Protein 4WEC (pdb70)

Secondary structure (DSSP, 8-state):
---GGGTTTT-EEEEETTTSHHHHHHHHHHHHTT-EEEEEES-HHHHHHHHHHTT-EEEE--TT-HHHHHHHHHHHHHHHS---EEEE------TTS-SGGG--HHHHHHHHIIIIIHHHHHHHHHHHHHHHHT-EEEEEE--GGGT-B-SS--HHHHHHHHHHHHHHHHHHHHTTTTTEEEEEEEE--B--HHHHHHHHH-HHHHHHHHTT-TTSSPBPHHHHHHHHHHHHSGGGTT--S-EEEESTTGGGBSSPP-/--TTTT-EEEEETTTSHHHHHHHHHHHHTT-EEEEEES-HHHHHHHHHHTT-EEEE--TT-HHHHHHHHHHHHHHHS---EEEE------TTS-SGGG--HHHHHHHHIIIIIHHHHHHHHHHHHHHHHT-EEEEEE--GGGT-B-SS--HHHHHHHHHHHHHHHHHHHHTTTTTEEEEEEEE--B--HHHHHHHHH-HHHHHHHHTT-TTSSPBPHHHHHHHHHHHHSGGGTT--S-EEEESTTGGGBSSPP-/-TTTT-EEEEETTTSHHHHHHHHHHHHTT-EEEEEES-HHHHHHHHHHTT-EEEE--TT-HHHHHHHHHHHHHHHS---EEEE------TTS-SGGG--HHHHHHHHIIIIIHHHHHHHHHHHHHHHHT-EEEEEE--GGGT-B-SS--HHHHHHHHHHHHHHHHHHHHTTTTTEEEEEEEE--B--HHHHHHHHH-HHHHHHHHTT-TTSSPBPHHHHHHHHHHHHSGGGTT--S-EEEESTTGGGBSSPP-/---GGGTTTT-EEEEETTTSHHHHHHHHHHHHTT-EEEEEES-HHHHHHHHHHTT-EEEE--TT-HHHHHHHHHHHHHHHS---EEEE------TTS--GGG--HHHHHHHHIIIIIHHHHHHHHHHHHHHHHT-EEEEEE--GGGT-B-SS--HHHHHHHHHHHHHHHHHHHHTTTTTEEEEEEEE--B--HHHHHHHHH-HHHHHHHHTT-TTSSPBPHHHHHHHHHHHHSGGGTT--S-EEEESTTGGGBSSPP-

Structure (mmCIF, N/CA/C/O backbone):
data_4WEC
#
_entry.id   4WEC
#
_cell.length_a   68.900
_cell.length_b   96.640
_cell.length_c   81.540
_cell.angle_alpha   90.000
_cell.angle_beta   101.940
_cell.angle_gamma   90.000
#
_symmetry.space_group_name_H-M   'P 1 21 1'
#
loop_
_entity.id
_entity.type
_entity.pdbx_description
1 polymer 'Short chain dehydrogenase'
2 non-polymer NICOTINAMIDE-ADENINE-DINUCLEOTIDE
3 non-polymer 'ZINC ION'
4 non-polymer 'MAGNESIUM ION'
5 non-polymer 1,2-ETHANEDIOL
6 water water
#
loop_
_atom_site.group_PDB
_atom_site.id
_atom_site.type_symbol
_atom_site.label_atom_id
_atom_site.label_alt_id
_atom_site.label_comp_id
_atom_site.label_asym_id
_atom_site.label_entity_id
_atom_site.label_seq_id
_atom_site.pdbx_PDB_ins_code
_atom_site.Cartn_x
_atom_site.Cartn_y
_atom_site.Cartn_z
_atom_site.occupancy
_atom_site.B_iso_or_equiv
_atom_site.auth_seq_id
_atom_site.auth_comp_id
_atom_site.auth_asym_id
_atom_site.auth_atom_id
_atom_site.pdbx_PDB_model_num
ATOM 1 N N . SER A 1 21 ? 7.887 -50.721 27.765 1.00 40.36 0 SER A N 1
ATOM 2 C CA . SER A 1 21 ? 7.952 -50.568 29.210 1.00 41.17 0 SER A CA 1
ATOM 3 C C . SER A 1 21 ? 7.435 -49.193 29.610 1.00 40.26 0 SER A C 1
ATOM 4 O O . SER A 1 21 ? 7.296 -48.895 30.795 1.00 42.98 0 SER A O 1
ATOM 7 N N . MET A 1 22 ? 7.149 -48.364 28.608 1.00 35.18 1 MET A N 1
ATOM 8 C CA . MET A 1 22 ? 6.601 -47.030 28.836 1.00 36.77 1 MET A CA 1
ATOM 9 C C . MET A 1 22 ? 5.080 -47.038 28.753 1.00 39.37 1 MET A C 1
ATOM 10 O O . MET A 1 22 ? 4.490 -47.245 27.685 1.00 38.68 1 MET A O 1
ATOM 15 N N . ASP A 1 23 ? 4.461 -46.809 29.904 1.00 29.59 2 ASP A N 1
ATOM 16 C CA . ASP A 1 23 ? 3.017 -46.824 30.051 1.00 26.50 2 ASP A CA 1
ATOM 17 C C . ASP A 1 23 ? 2.566 -45.440 30.492 1.00 25.46 2 ASP A C 1
ATOM 18 O O . ASP A 1 23 ? 2.787 -45.045 31.629 1.00 33.94 2 ASP A O 1
ATOM 23 N N . LEU A 1 24 ? 1.930 -44.720 29.575 1.00 25.32 3 LEU A N 1
ATOM 24 C CA A LEU A 1 24 ? 1.490 -43.353 29.825 0.64 24.97 3 LEU A CA 1
ATOM 25 C CA B LEU A 1 24 ? 1.503 -43.350 29.838 0.36 24.04 3 LEU A CA 1
ATOM 26 C C . LEU A 1 24 ? 0.275 -43.283 30.737 1.00 17.37 3 LEU A C 1
ATOM 27 O O . LEU A 1 24 ? -0.032 -42.241 31.290 1.00 21.54 3 LEU A O 1
ATOM 36 N N . THR A 1 25 ? -0.423 -44.411 30.891 1.00 26.43 4 THR A N 1
ATOM 37 C CA . THR A 1 25 ? -1.600 -44.422 31.753 1.00 30.85 4 THR A CA 1
ATOM 38 C C . THR A 1 25 ? -1.204 -44.202 33.210 1.00 29.90 4 THR A C 1
ATOM 39 O O . THR A 1 25 ? -2.064 -44.059 34.075 1.00 25.31 4 THR A O 1
ATOM 43 N N . GLN A 1 26 ? 0.105 -44.185 33.461 1.00 25.03 5 GLN A N 1
ATOM 44 C CA . GLN A 1 26 ? 0.661 -43.987 34.790 1.00 32.53 5 GLN A CA 1
ATOM 45 C C . GLN A 1 26 ? 1.581 -42.770 34.853 1.00 20.59 5 GLN A C 1
ATOM 46 O O . GLN A 1 26 ? 2.194 -42.515 35.888 1.00 20.22 5 GLN A O 1
ATOM 52 N N . ARG A 1 27 ? 1.684 -42.022 33.753 1.00 17.78 6 ARG A N 1
ATOM 53 C CA . ARG A 1 27 ? 2.636 -40.915 33.681 1.00 17.22 6 ARG A CA 1
ATOM 54 C C . ARG A 1 27 ? 2.401 -39.835 34.738 1.00 16.51 6 ARG A C 1
ATOM 55 O O . ARG A 1 27 ? 3.349 -39.189 35.175 1.00 15.75 6 ARG A O 1
ATOM 63 N N . LEU A 1 28 ? 1.150 -39.651 35.151 1.00 14.30 7 LEU A N 1
ATOM 64 C CA . LEU A 1 28 ? 0.815 -38.630 36.150 1.00 14.63 7 LEU A CA 1
ATOM 65 C C . LEU A 1 28 ? 0.160 -39.250 37.373 1.00 13.01 7 LEU A C 1
ATOM 66 O O . LEU A 1 28 ? -0.640 -38.609 38.060 1.00 15.13 7 LEU A O 1
ATOM 71 N N . ALA A 1 29 ? 0.493 -40.508 37.647 1.00 17.30 8 ALA A N 1
ATOM 72 C CA . ALA A 1 29 ? -0.099 -41.216 38.776 1.00 16.09 8 ALA A CA 1
ATOM 73 C C . ALA A 1 29 ? 0.031 -40.421 40.080 1.00 17.80 8 ALA A C 1
ATOM 74 O O . ALA A 1 29 ? 1.139 -40.062 40.491 1.00 21.74 8 ALA A O 1
ATOM 76 N N . GLY A 1 30 ? -1.107 -40.139 40.705 1.00 16.61 9 GLY A N 1
ATOM 77 C CA . GLY A 1 30 ? -1.144 -39.484 42.005 1.00 15.86 9 GLY A CA 1
ATOM 78 C C . GLY A 1 30 ? -0.957 -37.980 41.965 1.00 17.80 9 GLY A C 1
ATOM 79 O O . GLY A 1 30 ? -1.135 -37.296 42.979 1.00 21.66 9 GLY A O 1
ATOM 80 N N . LYS A 1 31 ? -0.617 -37.453 40.796 1.00 13.67 10 LYS A N 1
ATOM 81 C CA . LYS A 1 31 ? -0.420 -36.010 40.673 1.00 12.72 10 LYS A CA 1
ATOM 82 C C . LYS A 1 31 ? -1.752 -35.276 40.809 1.00 14.34 10 LYS A C 1
ATOM 83 O O . LYS A 1 31 ? -2.739 -35.657 40.190 1.00 16.07 10 LYS A O 1
ATOM 89 N N . VAL A 1 32 ? -1.772 -34.203 41.604 1.00 12.98 11 VAL A N 1
ATOM 90 C CA . VAL A 1 32 ? -2.972 -33.384 41.776 1.00 15.43 11 VAL A CA 1
ATOM 91 C C . VAL A 1 32 ? -2.960 -32.205 40.787 1.00 13.49 11 VAL A C 1
ATOM 92 O O . VAL A 1 32 ? -2.039 -31.391 40.794 1.00 13.54 11 VAL A O 1
ATOM 96 N N . ALA A 1 33 ? -3.971 -32.133 39.926 1.00 9.53 12 ALA A N 1
ATOM 97 C CA . ALA A 1 33 ? -4.046 -31.087 38.899 1.00 11.96 12 ALA A CA 1
ATOM 98 C C . ALA A 1 33 ? -5.263 -30.197 39.089 1.00 12.70 12 ALA A C 1
ATOM 99 O O . ALA A 1 33 ? -6.397 -30.685 39.175 1.00 15.22 12 ALA A O 1
ATOM 101 N N . VAL A 1 34 ? -5.024 -28.891 39.136 1.00 13.20 13 VAL A N 1
ATOM 102 C CA . VAL A 1 34 ? -6.087 -27.903 39.172 1.00 13.15 13 VAL A CA 1
ATOM 103 C C . VAL A 1 34 ? -6.279 -27.347 37.769 1.00 13.60 13 VAL A C 1
ATOM 104 O O . VAL A 1 34 ? -5.328 -26.872 37.158 1.00 15.57 13 VAL A O 1
ATOM 108 N N . ILE A 1 35 ? -7.502 -27.429 37.261 1.00 13.45 14 ILE A N 1
ATOM 109 C CA . ILE A 1 35 ? -7.812 -26.938 35.931 1.00 13.44 14 ILE A CA 1
ATOM 110 C C . ILE A 1 35 ? -8.887 -25.868 36.003 1.00 13.39 14 ILE A C 1
ATOM 111 O O . ILE A 1 35 ? -10.015 -26.149 36.411 1.00 13.36 14 ILE A O 1
ATOM 116 N N . THR A 1 36 ? -8.562 -24.638 35.627 1.00 12.85 15 THR A N 1
ATOM 117 C CA . THR A 1 36 ? -9.604 -23.620 35.593 1.00 13.45 15 THR A CA 1
ATOM 118 C C . THR A 1 36 ? -10.285 -23.655 34.241 1.00 15.34 15 THR A C 1
ATOM 119 O O . THR A 1 36 ? -9.676 -24.026 33.236 1.00 14.55 15 THR A O 1
ATOM 123 N N . GLY A 1 37 ? -11.553 -23.279 34.213 1.00 16.48 16 GLY A N 1
ATOM 124 C CA . GLY A 1 37 ? -12.365 -23.459 33.027 1.00 14.96 16 GLY A CA 1
ATOM 125 C C . GLY A 1 37 ? -12.461 -24.945 32.705 1.00 15.17 16 GLY A C 1
ATOM 126 O O . GLY A 1 37 ? -12.508 -25.346 31.541 1.00 13.94 16 GLY A O 1
ATOM 127 N N . GLY A 1 38 ? -12.497 -25.770 33.743 1.00 13.98 17 GLY A N 1
ATOM 128 C CA . GLY A 1 38 ? -12.376 -27.204 33.550 1.00 13.64 17 GLY A CA 1
ATOM 129 C C . GLY A 1 38 ? -13.654 -27.885 33.099 1.00 15.65 17 GLY A C 1
ATOM 130 O O . GLY A 1 38 ? -13.672 -29.088 32.824 1.00 15.71 17 GLY A O 1
ATOM 131 N N . ALA A 1 39 ? -14.743 -27.130 33.022 1.00 15.97 18 ALA A N 1
ATOM 132 C CA . ALA A 1 39 ? -16.025 -27.755 32.737 1.00 15.55 18 ALA A CA 1
ATOM 133 C C . ALA A 1 39 ? -16.327 -27.893 31.254 1.00 15.10 18 ALA A C 1
ATOM 134 O O . ALA A 1 39 ? -17.290 -28.571 30.886 1.00 20.75 18 ALA A O 1
ATOM 136 N N . SER A 1 40 ? -15.507 -27.281 30.401 1.00 14.57 19 SER A N 1
ATOM 137 C CA A SER A 1 40 ? -15.795 -27.153 28.973 0.54 18.76 19 SER A CA 1
ATOM 138 C CA B SER A 1 40 ? -15.791 -27.314 28.974 0.46 16.84 19 SER A CA 1
ATOM 139 C C . SER A 1 40 ? -14.530 -27.211 28.123 1.00 16.46 19 SER A C 1
ATOM 140 O O . SER A 1 40 ? -13.430 -27.036 28.638 1.00 17.29 19 SER A O 1
ATOM 145 N N . GLY A 1 41 ? -14.713 -27.388 26.818 1.00 16.50 20 GLY A N 1
ATOM 146 C CA . GLY A 1 41 ? -13.660 -27.199 25.829 1.00 18.57 20 GLY A CA 1
ATOM 147 C C . GLY A 1 41 ? -12.352 -27.887 26.138 1.00 15.55 20 GLY A C 1
ATOM 148 O O . GLY A 1 41 ? -12.335 -29.045 26.570 1.00 15.59 20 GLY A O 1
ATOM 149 N N . ILE A 1 42 ? -11.250 -27.176 25.926 1.00 16.60 21 ILE A N 1
ATOM 150 C CA A ILE A 1 42 ? -9.903 -27.678 26.182 0.52 17.12 21 ILE A CA 1
ATOM 151 C CA B ILE A 1 42 ? -9.962 -27.813 26.152 0.48 17.36 21 ILE A CA 1
ATOM 152 C C . ILE A 1 42 ? -9.732 -28.086 27.642 1.00 16.20 21 ILE A C 1
ATOM 153 O O . ILE A 1 42 ? -9.026 -29.033 27.974 1.00 14.10 21 ILE A O 1
ATOM 162 N N . GLY A 1 43 ? -10.374 -27.328 28.532 1.00 13.05 22 GLY A N 1
ATOM 163 C CA . GLY A 1 43 ? -10.265 -27.581 29.957 1.00 14.26 22 GLY A CA 1
ATOM 164 C C . GLY A 1 43 ? -10.798 -28.966 30.312 1.00 12.33 22 GLY A C 1
ATOM 165 O O . GLY A 1 43 ? -10.146 -29.741 31.022 1.00 14.18 22 GLY A O 1
ATOM 166 N N . LEU A 1 44 ? -11.984 -29.277 29.796 1.00 11.57 23 LEU A N 1
ATOM 167 C CA . LEU A 1 44 ? -12.606 -30.581 29.997 1.00 13.24 23 LEU A CA 1
ATOM 168 C C . LEU A 1 44 ? -11.821 -31.708 29.326 1.00 14.14 23 LEU A C 1
ATOM 169 O O . LEU A 1 44 ? -11.627 -32.775 29.925 1.00 14.85 23 LEU A O 1
ATOM 174 N N . ALA A 1 45 ? -11.383 -31.485 28.088 1.00 16.26 24 ALA A N 1
ATOM 175 C CA . ALA A 1 45 ? -10.646 -32.524 27.383 1.00 14.82 24 ALA A CA 1
ATOM 176 C C . ALA A 1 45 ? -9.353 -32.811 28.132 1.00 12.84 24 ALA A C 1
ATOM 177 O O . ALA A 1 45 ? -8.940 -33.968 28.254 1.00 14.50 24 ALA A O 1
ATOM 179 N N . THR A 1 46 ? -8.730 -31.759 28.648 1.00 12.69 25 THR A N 1
ATOM 180 C CA . THR A 1 46 ? -7.485 -31.917 29.396 1.00 13.63 25 THR A CA 1
ATOM 181 C C . THR A 1 46 ? -7.736 -32.685 30.695 1.00 14.43 25 THR A C 1
ATOM 182 O O . THR A 1 46 ? -6.936 -33.529 31.073 1.00 13.15 25 THR A O 1
ATOM 186 N N . GLY A 1 47 ? -8.844 -32.403 31.376 1.00 12.68 26 GLY A N 1
ATOM 187 C CA . GLY A 1 47 ? -9.190 -33.171 32.564 1.00 12.13 26 GLY A CA 1
ATOM 188 C C . GLY A 1 47 ? -9.286 -34.661 32.282 1.00 14.69 26 GLY A C 1
ATOM 189 O O . GLY A 1 47 ? -8.778 -35.487 33.045 1.00 14.75 26 GLY A O 1
ATOM 190 N N . ARG A 1 48 ? -9.944 -35.015 31.185 1.00 13.85 27 ARG A N 1
ATOM 191 C CA . ARG A 1 48 ? -10.033 -36.419 30.804 1.00 13.37 27 ARG A CA 1
ATOM 192 C C . ARG A 1 48 ? -8.659 -37.037 30.569 1.00 15.09 27 ARG A C 1
ATOM 193 O O . ARG A 1 48 ? -8.388 -38.167 31.012 1.00 14.52 27 ARG A O 1
ATOM 201 N N . ARG A 1 49 ? -7.795 -36.308 29.873 1.00 14.15 28 ARG A N 1
ATOM 202 C CA . ARG A 1 49 ? -6.478 -36.839 29.545 1.00 14.53 28 ARG A CA 1
ATOM 203 C C . ARG A 1 49 ? -5.595 -36.995 30.783 1.00 14.79 28 ARG A C 1
ATOM 204 O O . ARG A 1 49 ? -4.944 -38.028 30.947 1.00 14.23 28 ARG A O 1
ATOM 212 N N . LEU A 1 50 ? -5.569 -35.990 31.652 1.00 13.50 29 LEU A N 1
ATOM 213 C CA . LEU A 1 50 ? -4.763 -36.091 32.869 1.00 11.79 29 LEU A CA 1
ATOM 214 C C . LEU A 1 50 ? -5.268 -37.232 33.744 1.00 12.91 29 LEU A C 1
ATOM 215 O O . LEU A 1 50 ? -4.476 -38.008 34.280 1.00 14.19 29 LEU A O 1
ATOM 220 N N . ARG A 1 51 ? -6.584 -37.338 33.879 1.00 13.70 30 ARG A N 1
ATOM 221 C CA . ARG A 1 51 ? -7.164 -38.437 34.648 1.00 15.23 30 ARG A CA 1
ATOM 222 C C . ARG A 1 51 ? -6.770 -39.791 34.045 1.00 15.53 30 ARG A C 1
ATOM 223 O O . ARG A 1 51 ? -6.468 -40.740 34.783 1.00 16.44 30 ARG A O 1
ATOM 231 N N . ALA A 1 52 ? -6.740 -39.872 32.712 1.00 15.03 31 ALA A N 1
ATOM 232 C CA . ALA A 1 52 ? -6.389 -41.126 32.034 1.00 14.65 31 ALA A CA 1
ATOM 233 C C . ALA A 1 52 ? -4.949 -41.533 32.328 1.00 15.79 31 ALA A C 1
ATOM 234 O O . ALA A 1 52 ? -4.589 -42.715 32.221 1.00 16.29 31 ALA A O 1
ATOM 236 N N . GLU A 1 53 ? -4.131 -40.556 32.696 1.00 17.30 32 GLU A N 1
ATOM 237 C CA . GLU A 1 53 ? -2.726 -40.787 33.023 1.00 13.04 32 GLU A CA 1
ATOM 238 C C . GLU A 1 53 ? -2.533 -40.896 34.533 1.00 15.97 32 GLU A C 1
ATOM 239 O O . GLU A 1 53 ? -1.406 -40.956 35.020 1.00 18.37 32 GLU A O 1
ATOM 245 N N . GLY A 1 54 ? -3.643 -40.923 35.276 1.00 15.08 33 GLY A N 1
ATOM 246 C CA . GLY A 1 54 ? -3.588 -41.208 36.703 1.00 16.27 33 GLY A CA 1
ATOM 247 C C . GLY A 1 54 ? -3.728 -40.034 37.663 1.00 15.91 33 GLY A C 1
ATOM 248 O O . GLY A 1 54 ? -3.613 -40.201 38.885 1.00 15.04 33 GLY A O 1
ATOM 249 N N . ALA A 1 55 ? -3.988 -38.849 37.131 1.00 15.18 34 ALA A N 1
ATOM 250 C CA . ALA A 1 55 ? -4.062 -37.670 37.979 1.00 13.30 34 ALA A CA 1
ATOM 251 C C . ALA A 1 55 ? -5.373 -37.591 38.747 1.00 14.45 34 ALA A C 1
ATOM 252 O O . ALA A 1 55 ? -6.369 -38.189 38.358 1.00 15.77 34 ALA A O 1
ATOM 254 N N . THR A 1 56 ? -5.337 -36.832 39.836 1.00 12.01 35 THR A N 1
ATOM 255 C CA . THR A 1 56 ? -6.515 -36.366 40.553 1.00 11.72 35 THR A CA 1
ATOM 256 C C . THR A 1 56 ? -6.823 -34.969 40.032 1.00 15.25 35 THR A C 1
ATOM 257 O O . THR A 1 56 ? -5.948 -34.106 40.063 1.00 15.72 35 THR A O 1
ATOM 261 N N . VAL A 1 57 ? -8.030 -34.754 39.518 1.00 11.32 36 VAL A N 1
ATOM 262 C CA . VAL A 1 57 ? -8.361 -33.481 38.880 1.00 12.88 36 VAL A CA 1
ATOM 263 C C . VAL A 1 57 ? -9.328 -32.666 39.717 1.00 11.68 36 VAL A C 1
ATOM 264 O O . VAL A 1 57 ? -10.409 -33.135 40.092 1.00 13.38 36 VAL A O 1
ATOM 268 N N . VAL A 1 58 ? -8.910 -31.445 40.031 1.00 11.96 37 VAL A N 1
ATOM 269 C CA . VAL A 1 58 ? -9.787 -30.448 40.629 1.00 12.02 37 VAL A CA 1
ATOM 270 C C . VAL A 1 58 ? -10.289 -29.533 39.518 1.00 12.13 37 VAL A C 1
ATOM 271 O O . VAL A 1 58 ? -9.503 -28.841 38.840 1.00 13.05 37 VAL A O 1
ATOM 275 N N . VAL A 1 59 ? -11.600 -29.554 39.318 1.00 17.35 38 VAL A N 1
ATOM 276 C CA . VAL A 1 59 ? -12.248 -28.756 38.290 1.00 14.47 38 VAL A CA 1
ATOM 277 C C . VAL A 1 59 ? -12.693 -27.437 38.885 1.00 14.43 38 VAL A C 1
ATOM 278 O O . VAL A 1 59 ? -13.612 -27.400 39.707 1.00 15.11 38 VAL A O 1
ATOM 282 N N . GLY A 1 60 ? -12.041 -26.363 38.474 1.00 13.28 39 GLY A N 1
ATOM 283 C CA . GLY A 1 60 ? -12.449 -25.038 38.897 1.00 14.04 39 GLY A CA 1
ATOM 284 C C . GLY A 1 60 ? -13.211 -24.394 37.761 1.00 13.44 39 GLY A C 1
ATOM 285 O O . GLY A 1 60 ? -12.689 -24.252 36.659 1.00 15.05 39 GLY A O 1
ATOM 286 N N . ASP A 1 61 ? -14.464 -24.034 38.010 1.00 13.38 40 ASP A N 1
ATOM 287 C CA . ASP A 1 61 ? -15.287 -23.423 36.974 1.00 13.63 40 ASP A CA 1
ATOM 288 C C . ASP A 1 61 ? -16.339 -22.529 37.621 1.00 15.47 40 ASP A C 1
ATOM 289 O O . ASP A 1 61 ? -16.720 -22.720 38.785 1.00 14.03 40 ASP A O 1
ATOM 294 N N . ILE A 1 62 ? -16.788 -21.534 36.868 1.00 15.54 41 ILE A N 1
ATOM 295 C CA . ILE A 1 62 ? -17.823 -20.620 37.333 1.00 15.28 41 ILE A CA 1
ATOM 296 C C . ILE A 1 62 ? -19.222 -21.245 37.282 1.00 19.53 41 ILE A C 1
ATOM 297 O O . ILE A 1 62 ? -20.125 -20.833 38.017 1.00 21.13 41 ILE A O 1
ATOM 302 N N . ASP A 1 63 ? -19.395 -22.245 36.421 1.00 22.14 42 ASP A N 1
ATOM 303 C CA . ASP A 1 63 ? -20.696 -22.881 36.227 1.00 19.49 42 ASP A CA 1
ATOM 304 C C . ASP A 1 63 ? -20.811 -24.150 37.071 1.00 19.09 42 ASP A C 1
ATOM 305 O O . ASP A 1 63 ? -20.159 -25.138 36.773 1.00 19.07 42 ASP A O 1
ATOM 310 N N . PRO A 1 64 ? -21.648 -24.124 38.124 1.00 17.88 43 PRO A N 1
ATOM 311 C CA . PRO A 1 64 ? -21.725 -25.286 39.026 1.00 17.39 43 PRO A CA 1
ATOM 312 C C . PRO A 1 64 ? -22.348 -26.530 38.395 1.00 17.83 43 PRO A C 1
ATOM 313 O O . PRO A 1 64 ? -21.951 -27.642 38.743 1.00 20.68 43 PRO A O 1
ATOM 317 N N . THR A 1 65 ? -23.279 -26.344 37.467 1.00 19.46 44 THR A N 1
ATOM 318 C CA . THR A 1 65 ? -23.907 -27.472 36.784 1.00 20.76 44 THR A CA 1
ATOM 319 C C . THR A 1 65 ? -22.910 -28.267 35.942 1.00 22.15 44 THR A C 1
ATOM 320 O O . THR A 1 65 ? -22.741 -29.473 36.153 1.00 22.32 44 THR A O 1
ATOM 324 N N . THR A 1 66 ? -22.271 -27.599 34.982 1.00 19.32 45 THR A N 1
ATOM 325 C CA . THR A 1 66 ? -21.298 -28.264 34.120 1.00 18.43 45 THR A CA 1
ATOM 326 C C . THR A 1 66 ? -20.037 -28.589 34.893 1.00 20.30 45 THR A C 1
ATOM 327 O O . THR A 1 66 ? -19.361 -29.577 34.593 1.00 15.50 45 THR A O 1
ATOM 331 N N . GLY A 1 67 ? -19.725 -27.765 35.890 1.00 15.56 46 GLY A N 1
ATOM 332 C CA . GLY A 1 67 ? -18.577 -28.017 36.749 1.00 14.99 46 GLY A CA 1
ATOM 333 C C . GLY A 1 67 ? -18.684 -29.331 37.505 1.00 15.41 46 GLY A C 1
ATOM 334 O O . GLY A 1 67 ? -17.747 -30.142 37.516 1.00 17.65 46 GLY A O 1
ATOM 335 N N . LYS A 1 68 ? -19.826 -29.536 38.151 1.00 16.42 47 LYS A N 1
ATOM 336 C CA . LYS A 1 68 ? -20.063 -30.776 38.889 1.00 16.35 47 LYS A CA 1
ATOM 337 C C . LYS A 1 68 ? -20.114 -31.974 37.945 1.00 18.99 47 LYS A C 1
ATOM 338 O O . LYS A 1 68 ? -19.578 -33.038 38.262 1.00 18.79 47 LYS A O 1
ATOM 344 N N . ALA A 1 69 ? -20.755 -31.800 36.790 1.00 18.61 48 ALA A N 1
ATOM 345 C CA . ALA A 1 69 ? -20.824 -32.862 35.789 1.00 19.98 48 ALA A CA 1
ATOM 346 C C . ALA A 1 69 ? -19.430 -33.302 35.345 1.00 17.46 48 ALA A C 1
ATOM 347 O O . ALA A 1 69 ? -19.166 -34.502 35.212 1.00 18.57 48 ALA A O 1
ATOM 349 N N . ALA A 1 70 ? -18.540 -32.338 35.121 1.00 15.46 49 ALA A N 1
ATOM 350 C CA . ALA A 1 70 ? -17.167 -32.655 34.739 1.00 14.69 49 ALA A CA 1
ATOM 351 C C . ALA A 1 70 ? -16.443 -33.408 35.854 1.00 14.92 49 ALA A C 1
ATOM 352 O O . ALA A 1 70 ? -15.819 -34.438 35.615 1.00 16.05 49 ALA A O 1
ATOM 354 N N . ALA A 1 71 ? -16.520 -32.886 37.075 1.00 16.84 50 ALA A N 1
ATOM 355 C CA . ALA A 1 71 ? -15.829 -33.523 38.191 1.00 15.99 50 ALA A CA 1
ATOM 356 C C . ALA A 1 71 ? -16.357 -34.942 38.415 1.00 15.09 50 ALA A C 1
ATOM 357 O O . ALA A 1 71 ? -15.590 -35.853 38.748 1.00 17.14 50 ALA A O 1
ATOM 359 N N . ASP A 1 72 ? -17.662 -35.140 38.230 1.00 15.54 51 ASP A N 1
ATOM 360 C CA . ASP A 1 72 ? -18.223 -36.486 38.360 1.00 15.95 51 ASP A CA 1
ATOM 361 C C . ASP A 1 72 ? -17.625 -37.424 37.312 1.00 17.74 51 ASP A C 1
ATOM 362 O O . ASP A 1 72 ? -17.216 -38.539 37.635 1.00 18.39 51 ASP A O 1
ATOM 367 N N . GLU A 1 73 ? -17.556 -36.969 36.063 1.00 18.21 52 GLU A N 1
ATOM 368 C CA . GLU A 1 73 ? -17.023 -37.812 35.001 1.00 15.57 52 GLU A CA 1
ATOM 369 C C . GLU A 1 73 ? -15.556 -38.156 35.259 1.00 16.48 52 GLU A C 1
ATOM 370 O O . GLU A 1 73 ? -15.114 -39.280 34.996 1.00 19.10 52 GLU A O 1
ATOM 376 N N . LEU A 1 74 ? -14.813 -37.181 35.782 1.00 15.68 53 LEU A N 1
ATOM 377 C CA . LEU A 1 74 ? -13.376 -37.304 36.004 1.00 13.57 53 LEU A CA 1
ATOM 378 C C . LEU A 1 74 ? -13.027 -37.949 37.333 1.00 13.07 53 LEU A C 1
ATOM 379 O O . LEU A 1 74 ? -11.843 -38.089 37.657 1.00 15.72 53 LEU A O 1
ATOM 384 N N . GLU A 1 75 ? -14.057 -38.316 38.103 1.00 14.00 54 GLU A N 1
ATOM 385 C CA . GLU A 1 75 ? -13.885 -38.831 39.455 1.00 17.11 54 GLU A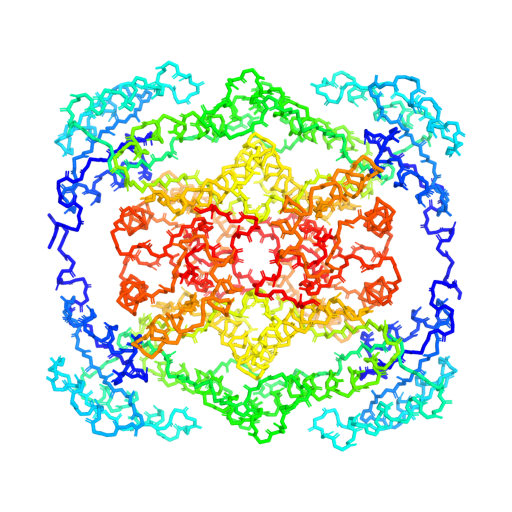 CA 1
ATOM 386 C C . GLU A 1 75 ? -13.000 -37.879 40.255 1.00 13.83 54 GLU A C 1
ATOM 387 O O . GLU A 1 75 ? -12.108 -38.288 40.997 1.00 15.97 54 GLU A O 1
ATOM 393 N N . GLY A 1 76 ? -13.268 -36.584 40.089 1.00 14.03 55 GLY A N 1
ATOM 394 C CA . GLY A 1 76 ? -12.493 -35.547 40.739 1.00 17.22 55 GLY A CA 1
ATOM 395 C C . GLY A 1 76 ? -13.347 -34.678 41.639 1.00 13.43 55 GLY A C 1
ATOM 396 O O . GLY A 1 76 ? -14.365 -35.125 42.170 1.00 15.56 55 GLY A O 1
ATOM 397 N N . LEU A 1 77 ? -12.917 -33.430 41.803 1.00 13.31 56 LEU A N 1
ATOM 398 C CA . LEU A 1 77 ? -13.570 -32.502 42.723 1.00 12.70 56 LEU A CA 1
ATOM 399 C C . LEU A 1 77 ? -13.889 -31.202 42.015 1.00 14.67 56 LEU A C 1
ATOM 400 O O . LEU A 1 77 ? -13.002 -30.585 41.415 1.00 14.41 56 LEU A O 1
ATOM 405 N N . PHE A 1 78 ? -15.149 -30.780 42.095 1.00 13.15 57 PHE A N 1
ATOM 406 C CA . PHE A 1 78 ? -15.539 -29.469 41.597 1.00 14.67 57 PHE A CA 1
ATOM 407 C C . PHE A 1 78 ? -15.409 -28.426 42.699 1.00 14.31 57 PHE A C 1
ATOM 408 O O . PHE A 1 78 ? -15.832 -28.647 43.828 1.00 14.86 57 PHE A O 1
ATOM 416 N N . VAL A 1 79 ? -14.808 -27.295 42.350 1.00 14.12 58 VAL A N 1
ATOM 417 C CA . VAL A 1 79 ? -14.696 -26.156 43.240 1.00 16.15 58 VAL A CA 1
ATOM 418 C C . VAL A 1 79 ? -15.146 -24.908 42.474 1.00 16.00 58 VAL A C 1
ATOM 419 O O . VAL A 1 79 ? -14.546 -24.558 41.464 1.00 15.77 58 VAL A O 1
ATOM 423 N N . PRO A 1 80 ? -16.222 -24.252 42.933 1.00 14.11 59 PRO A N 1
ATOM 424 C CA . PRO A 1 80 ? -16.676 -23.055 42.216 1.00 13.81 59 PRO A CA 1
ATOM 425 C C . PRO A 1 80 ? -15.637 -21.952 42.279 1.00 15.63 59 PRO A C 1
ATOM 426 O O . PRO A 1 80 ? -15.008 -21.786 43.325 1.00 18.40 59 PRO A O 1
ATOM 430 N N . VAL A 1 81 ? -15.446 -21.231 41.177 1.00 14.04 60 VAL A N 1
ATOM 431 C CA . VAL A 1 81 ? -14.482 -20.134 41.146 1.00 15.15 60 VAL A CA 1
ATOM 432 C C . VAL A 1 81 ? -14.798 -19.152 40.026 1.00 16.82 60 VAL A C 1
ATOM 433 O O . VAL A 1 81 ? -15.088 -19.543 38.900 1.00 16.65 60 VAL A O 1
ATOM 437 N N . ASP A 1 82 ? -14.784 -17.871 40.373 1.00 17.87 61 ASP A N 1
ATOM 438 C CA . ASP A 1 82 ? -14.721 -16.785 39.404 1.00 19.45 61 ASP A CA 1
ATOM 439 C C . ASP A 1 82 ? -13.253 -16.393 39.360 1.00 18.74 61 ASP A C 1
ATOM 440 O O . ASP A 1 82 ? -12.740 -15.817 40.323 1.00 16.05 61 ASP A O 1
ATOM 445 N N . VAL A 1 83 ? -12.575 -16.720 38.258 1.00 18.84 62 VAL A N 1
ATOM 446 C CA . VAL A 1 83 ? -11.123 -16.555 38.184 1.00 15.86 62 VAL A CA 1
ATOM 447 C C . VAL A 1 83 ? -10.689 -15.092 38.117 1.00 17.76 62 VAL A C 1
ATOM 448 O O . VAL A 1 83 ? -9.500 -14.811 38.170 1.00 18.45 62 VAL A O 1
ATOM 452 N N . SER A 1 84 ? -11.641 -14.172 37.995 1.00 15.76 63 SER A N 1
ATOM 453 C CA . SER A 1 84 ? -11.317 -12.742 38.017 1.00 17.48 63 SER A CA 1
ATOM 454 C C . SER A 1 84 ? -11.285 -12.175 39.441 1.00 20.08 63 SER A C 1
ATOM 455 O O . SER A 1 84 ? -11.042 -10.978 39.642 1.00 19.82 63 SER A O 1
ATOM 458 N N . GLU A 1 85 ? -11.526 -13.035 40.426 1.00 19.26 64 GLU A N 1
ATOM 459 C CA . GLU A 1 85 ? -11.610 -12.611 41.823 1.00 20.01 64 GLU A CA 1
ATOM 460 C C . GLU A 1 85 ? -10.509 -13.238 42.670 1.00 16.82 64 GLU A C 1
ATOM 461 O O . GLU A 1 85 ? -10.380 -14.457 42.722 1.00 16.54 64 GLU A O 1
ATOM 467 N N . GLN A 1 86 ? -9.722 -12.398 43.331 1.00 20.34 65 GLN A N 1
ATOM 468 C CA . GLN A 1 86 ? -8.610 -12.868 44.147 1.00 19.44 65 GLN A CA 1
ATOM 469 C C . GLN A 1 86 ? -9.031 -13.873 45.225 1.00 19.73 65 GLN A C 1
ATOM 470 O O . GLN A 1 86 ? -8.396 -14.909 45.388 1.00 19.08 65 GLN A O 1
ATOM 476 N N . GLU A 1 87 ? -10.093 -13.562 45.961 1.00 19.69 66 GLU A N 1
ATOM 477 C CA . GLU A 1 87 ? -10.539 -14.456 47.028 1.00 20.06 66 GLU A CA 1
ATOM 478 C C . GLU A 1 87 ? -10.914 -15.843 46.493 1.00 18.95 66 GLU A C 1
ATOM 479 O O . GLU A 1 87 ? -10.573 -16.871 47.090 1.00 17.45 66 GLU A O 1
ATOM 485 N N . ALA A 1 88 ? -11.608 -15.866 45.359 1.00 16.51 67 ALA A N 1
ATOM 486 C CA . ALA A 1 88 ? -12.086 -17.116 44.787 1.00 16.02 67 ALA A CA 1
ATOM 487 C C . ALA A 1 88 ? -10.940 -17.944 44.229 1.00 15.33 67 ALA A C 1
ATOM 488 O O . ALA A 1 88 ? -10.939 -19.170 44.345 1.00 15.16 67 ALA A O 1
ATOM 490 N N . VAL A 1 89 ? -9.964 -17.281 43.622 1.00 14.62 68 VAL A N 1
ATOM 491 C CA . VAL A 1 89 ? -8.826 -17.998 43.061 1.00 15.64 68 VAL A CA 1
ATOM 492 C C . VAL A 1 89 ? -7.962 -18.566 44.182 1.00 13.97 68 VAL A C 1
ATOM 493 O O . VAL A 1 89 ? -7.554 -19.730 44.133 1.00 12.91 68 VAL A O 1
ATOM 497 N N . ASP A 1 90 ? -7.737 -17.771 45.227 1.00 14.62 69 ASP A N 1
ATOM 498 C CA . ASP A 1 90 ? -6.999 -18.275 46.378 1.00 15.03 69 ASP A CA 1
ATOM 499 C C . ASP A 1 90 ? -7.735 -19.471 46.986 1.00 17.85 69 ASP A C 1
ATOM 500 O O . ASP A 1 90 ? -7.108 -20.463 47.349 1.00 15.69 69 ASP A O 1
ATOM 505 N N . ASN A 1 91 ? -9.060 -19.396 47.059 1.00 15.17 70 ASN A N 1
ATOM 506 C CA . ASN A 1 91 ? -9.834 -20.508 47.623 1.00 16.17 70 ASN A CA 1
ATOM 507 C C . ASN A 1 91 ? -9.713 -21.762 46.777 1.00 16.09 70 ASN A C 1
ATOM 508 O O . ASN A 1 91 ? -9.701 -22.867 47.316 1.00 17.39 70 ASN A O 1
ATOM 513 N N . LEU A 1 92 ? -9.657 -21.597 45.459 1.00 12.99 71 LEU A N 1
ATOM 514 C CA . LEU A 1 92 ? -9.574 -22.761 44.577 1.00 14.43 71 LEU A CA 1
ATOM 515 C C . LEU A 1 92 ? -8.312 -23.573 44.870 1.00 15.94 71 LEU A C 1
ATOM 516 O O . LEU A 1 92 ? -8.368 -24.786 45.115 1.00 13.83 71 LEU A O 1
ATOM 521 N N . PHE A 1 93 ? -7.178 -22.891 44.885 1.00 14.46 72 PHE A N 1
ATOM 522 C CA . PHE A 1 93 ? -5.902 -23.558 45.096 1.00 15.82 72 PHE A CA 1
ATOM 523 C C . PHE A 1 93 ? -5.710 -23.994 46.548 1.00 16.22 72 PHE A C 1
ATOM 524 O O . PHE A 1 93 ? -5.208 -25.091 46.796 1.00 15.68 72 PHE A O 1
ATOM 532 N N . ASP A 1 94 ? -6.142 -23.176 47.511 1.00 16.00 73 ASP A N 1
ATOM 533 C CA . ASP A 1 94 ? -6.068 -23.602 48.906 1.00 14.46 73 ASP A CA 1
ATOM 534 C C . ASP A 1 94 ? -6.929 -24.850 49.151 1.00 18.17 73 ASP A C 1
ATOM 535 O O . ASP A 1 94 ? -6.540 -25.739 49.910 1.00 15.88 73 ASP A O 1
ATOM 540 N N . THR A 1 95 ? -8.091 -24.916 48.504 1.00 13.95 74 THR A N 1
ATOM 541 C CA . THR A 1 95 ? -8.985 -26.062 48.674 1.00 17.06 74 THR A CA 1
ATOM 542 C C . THR A 1 95 ? -8.369 -27.305 48.039 1.00 15.17 74 THR A C 1
ATOM 543 O O . THR A 1 95 ? -8.431 -28.400 48.608 1.00 16.23 74 THR A O 1
ATOM 547 N N . ALA A 1 96 ? -7.747 -27.146 46.877 1.00 15.47 75 ALA A N 1
ATOM 548 C CA . ALA A 1 96 ? -7.090 -28.287 46.248 1.00 12.93 75 ALA A CA 1
ATOM 549 C C . ALA A 1 96 ? -5.976 -28.824 47.144 1.00 13.93 75 ALA A C 1
ATOM 550 O O . ALA A 1 96 ? -5.852 -30.040 47.339 1.00 16.52 75 ALA A O 1
ATOM 552 N N . ALA A 1 97 ? -5.173 -27.917 47.697 1.00 13.92 76 ALA A N 1
ATOM 553 C CA . ALA A 1 97 ? -4.047 -28.337 48.519 1.00 16.07 76 ALA A CA 1
ATOM 554 C C . ALA A 1 97 ? -4.494 -28.941 49.854 1.00 15.48 76 ALA A C 1
ATOM 555 O O . ALA A 1 97 ? -3.894 -29.901 50.345 1.00 17.12 76 ALA A O 1
ATOM 557 N N . SER A 1 98 ? -5.535 -28.384 50.466 1.00 15.94 77 SER A N 1
ATOM 558 C CA A SER A 1 98 ? -6.001 -28.921 51.740 0.48 17.40 77 SER A CA 1
ATOM 559 C CA B SER A 1 98 ? -6.026 -28.913 51.736 0.52 18.27 77 SER A CA 1
ATOM 560 C C . SER A 1 98 ? -6.686 -30.270 51.545 1.00 15.38 77 SER A C 1
ATOM 561 O O . SER A 1 98 ? -6.519 -31.176 52.357 1.00 18.79 77 SER A O 1
ATOM 566 N N . THR A 1 99 ? -7.457 -30.391 50.472 1.00 16.13 78 THR A N 1
ATOM 567 C CA . THR A 1 99 ? -8.223 -31.607 50.231 1.00 14.25 78 THR A CA 1
ATOM 568 C C . THR A 1 99 ? -7.317 -32.743 49.755 1.00 14.07 78 THR A C 1
ATOM 569 O O . THR A 1 99 ? -7.460 -33.862 50.220 1.00 15.86 78 THR A O 1
ATOM 573 N N . PHE A 1 100 ? -6.382 -32.467 48.851 1.00 15.34 79 PHE A N 1
ATOM 574 C CA . PHE A 1 100 ? -5.591 -33.555 48.279 1.00 14.88 79 PHE A CA 1
ATOM 575 C C . PHE A 1 100 ? -4.104 -33.514 48.637 1.00 16.99 79 PHE A C 1
ATOM 576 O O . PHE A 1 100 ? -3.336 -34.350 48.170 1.00 17.22 79 PHE A O 1
ATOM 584 N N . GLY A 1 101 ? -3.710 -32.556 49.469 1.00 15.18 80 GLY A N 1
ATOM 585 C CA . GLY A 1 101 ? -2.366 -32.526 50.023 1.00 15.53 80 GLY A CA 1
ATOM 586 C C . GLY A 1 101 ? -1.365 -31.595 49.360 1.00 16.01 80 GLY A C 1
ATOM 587 O O . GLY A 1 101 ? -0.384 -31.195 49.989 1.00 19.84 80 GLY A O 1
ATOM 588 N N . ARG A 1 102 ? -1.602 -31.267 48.096 1.00 12.82 81 ARG A N 1
ATOM 589 C CA . ARG A 1 102 ? -0.617 -30.576 47.262 1.00 12.68 81 ARG A CA 1
ATOM 590 C C . ARG A 1 102 ? -1.255 -30.154 45.957 1.00 11.70 81 ARG A C 1
ATOM 591 O O . ARG A 1 102 ? -2.351 -30.590 45.614 1.00 13.85 81 ARG A O 1
ATOM 599 N N . VAL A 1 103 ? -0.564 -29.277 45.235 1.00 12.35 82 VAL A N 1
ATOM 600 C CA . VAL A 1 103 ? -0.944 -28.935 43.875 1.00 11.70 82 VAL A CA 1
ATOM 601 C C . VAL A 1 103 ? 0.286 -29.200 43.000 1.00 14.20 82 VAL A C 1
ATOM 602 O O . VAL A 1 103 ? 1.268 -28.453 43.042 1.00 14.52 82 VAL A O 1
ATOM 606 N N . ASP A 1 104 ? 0.253 -30.298 42.247 1.00 11.82 83 ASP A N 1
ATOM 607 C CA . ASP A 1 104 ? 1.364 -30.659 41.375 1.00 12.76 83 ASP A CA 1
ATOM 608 C C . ASP A 1 104 ? 1.326 -29.954 40.023 1.00 11.73 83 ASP A C 1
ATOM 609 O O . ASP A 1 104 ? 2.362 -29.653 39.429 1.00 12.91 83 ASP A O 1
ATOM 614 N N . ILE A 1 105 ? 0.118 -29.753 39.514 1.00 11.77 84 ILE A N 1
ATOM 615 C CA . ILE A 1 105 ? -0.093 -29.216 38.175 1.00 12.50 84 ILE A CA 1
ATOM 616 C C . ILE A 1 105 ? -1.145 -28.127 38.244 1.00 13.43 84 ILE A C 1
ATOM 617 O O . ILE A 1 105 ? -2.194 -28.320 38.877 1.00 12.93 84 ILE A O 1
ATOM 622 N N . ALA A 1 106 ? -0.876 -26.989 37.616 1.00 12.66 85 ALA A N 1
ATOM 623 C CA . ALA A 1 106 ? -1.898 -25.971 37.452 1.00 12.43 85 ALA A CA 1
ATOM 624 C C . ALA A 1 106 ? -2.087 -25.699 35.969 1.00 12.86 85 ALA A C 1
ATOM 625 O O . ALA A 1 106 ? -1.148 -25.297 35.287 1.00 16.11 85 ALA A O 1
ATOM 627 N N . PHE A 1 107 ? -3.293 -25.932 35.470 1.00 11.74 86 PHE A N 1
ATOM 628 C CA . PHE A 1 107 ? -3.640 -25.584 34.101 1.00 11.79 86 PHE A CA 1
ATOM 629 C C . PHE A 1 107 ? -4.547 -24.375 34.180 1.00 10.72 86 PHE A C 1
ATOM 630 O O . PHE A 1 107 ? -5.762 -24.510 34.417 1.00 12.54 86 PHE A O 1
ATOM 638 N N . ASN A 1 108 ? -3.948 -23.196 34.014 1.00 10.68 87 ASN A N 1
ATOM 639 C CA . ASN A 1 108 ? -4.660 -21.926 34.184 1.00 13.19 87 ASN A CA 1
ATOM 640 C C . ASN A 1 108 ? -5.209 -21.518 32.839 1.00 13.98 87 ASN A C 1
ATOM 641 O O . ASN A 1 108 ? -4.537 -20.867 32.020 1.00 12.94 87 ASN A O 1
ATOM 646 N N . ASN A 1 109 ? -6.446 -21.929 32.625 1.00 11.15 88 ASN A N 1
ATOM 647 C CA . ASN A 1 109 ? -7.006 -22.068 31.298 1.00 10.99 88 ASN A CA 1
ATOM 648 C C . ASN A 1 109 ? -8.271 -21.260 31.065 1.00 13.64 88 ASN A C 1
ATOM 649 O O . ASN A 1 109 ? -8.620 -20.961 29.921 1.00 16.31 88 ASN A O 1
ATOM 654 N N . ALA A 1 110 ? -8.966 -20.902 32.144 1.00 15.40 89 ALA A N 1
ATOM 655 C CA . ALA A 1 110 ? -10.201 -20.128 32.012 1.00 16.22 89 ALA A CA 1
ATOM 656 C C . ALA A 1 110 ? -9.973 -18.863 31.203 1.00 17.68 89 ALA A C 1
ATOM 657 O O . ALA A 1 110 ? -8.975 -18.163 31.385 1.00 18.54 89 ALA A O 1
ATOM 659 N N . GLY A 1 111 ? -10.908 -18.585 30.304 1.00 17.65 90 GLY A N 1
ATOM 660 C CA . GLY A 1 111 ? -10.858 -17.377 29.491 1.00 18.01 90 GLY A CA 1
ATOM 661 C C . GLY A 1 111 ? -12.161 -17.205 28.736 1.00 17.13 90 GLY A C 1
ATOM 662 O O . GLY A 1 111 ? -12.939 -18.150 28.611 1.00 22.56 90 GLY A O 1
ATOM 663 N N . ILE A 1 112 ? -12.399 -15.999 28.225 1.00 14.13 91 ILE A N 1
ATOM 664 C CA . ILE A 1 112 ? -13.604 -15.715 27.445 1.00 19.02 91 ILE A CA 1
ATOM 665 C C . ILE A 1 112 ? -13.256 -14.970 26.160 1.00 16.89 91 ILE A C 1
ATOM 666 O O . ILE A 1 112 ? -12.176 -14.396 26.044 1.00 19.85 91 ILE A O 1
ATOM 671 N N . SER A 1 113 ? -14.179 -14.995 25.202 1.00 17.76 92 SER A N 1
ATOM 672 C CA . SER A 1 113 ? -14.037 -14.262 23.943 1.00 22.77 92 SER A CA 1
ATOM 673 C C . SER A 1 113 ? -15.387 -13.694 23.516 1.00 22.86 92 SER A C 1
ATOM 674 O O . SER A 1 113 ? -15.946 -14.116 22.499 1.00 25.47 92 SER A O 1
ATOM 677 N N . PRO A 1 114 ? -15.915 -12.731 24.289 1.00 21.29 93 PRO A N 1
ATOM 678 C CA . PRO A 1 114 ? -17.273 -12.229 24.058 1.00 22.40 93 PRO A CA 1
ATOM 679 C C . PRO A 1 114 ? -17.385 -11.372 22.800 1.00 21.32 93 PRO A C 1
ATOM 680 O O . PRO A 1 114 ? -16.400 -10.778 22.372 1.00 22.57 93 PRO A O 1
ATOM 684 N N . PRO A 1 115 ? -18.582 -11.308 22.211 1.00 24.32 94 PRO A N 1
ATOM 685 C CA . PRO A 1 115 ? -18.748 -10.584 20.948 1.00 23.86 94 PRO A CA 1
ATOM 686 C C . PRO A 1 115 ? -18.596 -9.068 21.098 1.00 24.82 94 PRO A C 1
ATOM 687 O O . PRO A 1 115 ? -18.352 -8.383 20.103 1.00 30.10 94 PRO A O 1
ATOM 691 N N . GLU A 1 116 ? -18.726 -8.559 22.320 1.00 20.86 95 GLU A N 1
ATOM 692 C CA . GLU A 1 116 ? -18.627 -7.120 22.561 1.00 24.55 95 GLU A CA 1
ATOM 693 C C . GLU A 1 116 ? -17.184 -6.656 22.418 1.00 21.83 95 GLU A C 1
ATOM 694 O O . GLU A 1 116 ? -16.913 -5.474 22.233 1.00 23.44 95 GLU A O 1
ATOM 700 N N . ASP A 1 117 ? -16.263 -7.602 22.536 1.00 21.77 96 ASP A N 1
ATOM 701 C CA . ASP A 1 117 ? -14.857 -7.360 22.255 1.00 18.42 96 ASP A CA 1
ATOM 702 C C . ASP A 1 117 ? -14.610 -7.751 20.804 1.00 19.09 96 ASP A C 1
ATOM 703 O O . ASP A 1 117 ? -14.651 -8.929 20.461 1.00 22.64 96 ASP A O 1
ATOM 708 N N . ASP A 1 118 ? -14.359 -6.763 19.951 1.00 19.40 97 ASP A N 1
ATOM 709 C CA . ASP A 1 118 ? -14.254 -7.018 18.522 1.00 20.35 97 ASP A CA 1
ATOM 710 C C . ASP A 1 118 ? -13.193 -6.089 17.937 1.00 18.26 97 ASP A C 1
ATOM 711 O O . ASP A 1 118 ? -12.125 -5.900 18.537 1.00 18.87 97 ASP A O 1
ATOM 716 N N . LEU A 1 119 ? -13.479 -5.502 16.781 1.00 17.55 98 LEU A N 1
ATOM 717 C CA . LEU A 1 119 ? -12.540 -4.574 16.183 1.00 18.04 98 LEU A CA 1
ATOM 718 C C . LEU A 1 119 ? -12.380 -3.383 17.113 1.00 22.13 98 LEU A C 1
ATOM 719 O O . LEU A 1 119 ? -13.335 -2.982 17.773 1.00 18.97 98 LEU A O 1
ATOM 724 N N . ILE A 1 120 ? -11.173 -2.831 17.164 1.00 19.84 99 ILE A N 1
ATOM 725 C CA . ILE A 1 120 ? -10.862 -1.767 18.112 1.00 17.73 99 ILE A CA 1
ATOM 726 C C . ILE A 1 120 ? -11.758 -0.539 17.923 1.00 22.65 99 ILE A C 1
ATOM 727 O O . ILE A 1 120 ? -12.109 0.119 18.903 1.00 21.36 99 ILE A O 1
ATOM 732 N N . GLU A 1 121 ? -12.163 -0.254 16.684 1.00 18.21 100 GLU A N 1
ATOM 733 C CA . GLU A 1 121 ? -13.039 0.883 16.419 1.00 19.27 100 GLU A CA 1
ATOM 734 C C . GLU A 1 121 ? -14.355 0.769 17.186 1.00 22.87 100 GLU A C 1
ATOM 735 O O . GLU A 1 121 ? -14.905 1.768 17.640 1.00 23.87 100 GLU A O 1
ATOM 741 N N . ASN A 1 122 ? -14.853 -0.452 17.338 1.00 19.12 101 ASN A N 1
ATOM 742 C CA . ASN A 1 122 ? -16.173 -0.655 17.931 1.00 25.65 101 ASN A CA 1
ATOM 743 C C . ASN A 1 122 ? -16.131 -1.200 19.354 1.00 24.17 101 ASN A C 1
ATOM 744 O O . ASN A 1 122 ? -17.175 -1.485 19.940 1.00 29.01 101 ASN A O 1
ATOM 749 N N . THR A 1 123 ? -14.937 -1.333 19.916 1.00 18.27 102 THR A N 1
ATOM 750 C CA . THR A 1 123 ? -14.798 -1.952 21.233 1.00 19.00 102 THR A CA 1
ATOM 751 C C . THR A 1 123 ? -14.635 -0.893 22.311 1.00 18.81 102 THR A C 1
ATOM 752 O O . THR A 1 123 ? -13.622 -0.191 22.358 1.00 19.04 102 THR A O 1
ATOM 756 N N . ASP A 1 124 ? -15.653 -0.767 23.159 1.00 19.36 103 ASP A N 1
ATOM 757 C CA . ASP A 1 124 ? -15.652 0.234 24.223 1.00 19.55 103 ASP A CA 1
ATOM 758 C C . ASP A 1 124 ? -14.987 -0.301 25.490 1.00 21.52 103 ASP A C 1
ATOM 759 O O . ASP A 1 124 ? -14.644 -1.483 25.580 1.00 20.53 103 ASP A O 1
ATOM 764 N N . LEU A 1 125 ? -14.807 0.574 26.473 1.00 19.57 104 LEU A N 1
ATOM 765 C CA . LEU A 1 125 ? -14.012 0.222 27.637 1.00 17.84 104 LEU A CA 1
ATOM 766 C C . LEU A 1 125 ? -14.599 -0.914 28.494 1.00 14.95 104 LEU A C 1
ATOM 767 O O . LEU A 1 125 ? -13.835 -1.735 28.972 1.00 15.82 104 LEU A O 1
ATOM 772 N N . PRO A 1 126 ? -15.935 -0.966 28.704 1.00 17.76 105 PRO A N 1
ATOM 773 C CA . PRO A 1 126 ? -16.400 -2.078 29.549 1.00 21.08 105 PRO A CA 1
ATOM 774 C C . PRO A 1 126 ? -16.052 -3.470 28.990 1.00 18.26 105 PRO A C 1
ATOM 775 O O . PRO A 1 126 ? -15.649 -4.356 29.754 1.00 16.35 105 PRO A O 1
ATOM 779 N N . ALA A 1 127 ? -16.174 -3.649 27.677 1.00 16.66 106 ALA A N 1
ATOM 780 C CA . ALA A 1 127 ? -15.783 -4.907 27.043 1.00 19.08 106 ALA A CA 1
ATOM 781 C C . ALA A 1 127 ? -14.267 -5.139 27.118 1.00 17.50 106 ALA A C 1
ATOM 782 O O . ALA A 1 127 ? -13.818 -6.267 27.404 1.00 16.61 106 ALA A O 1
ATOM 784 N N . TRP A 1 128 ? -13.488 -4.086 26.853 1.00 17.73 107 TRP A N 1
ATOM 785 C CA . TRP A 1 128 ? -12.026 -4.158 26.945 1.00 13.13 107 TRP A CA 1
ATOM 786 C C . TRP A 1 128 ? -11.626 -4.657 28.312 1.00 16.99 107 TRP A C 1
ATOM 787 O O . TRP A 1 128 ? -10.862 -5.611 28.434 1.00 13.32 107 TRP A O 1
ATOM 798 N N . GLN A 1 129 ? -12.153 -4.002 29.343 1.00 15.78 108 GLN A N 1
ATOM 799 C CA . GLN A 1 129 ? -11.720 -4.279 30.700 1.00 16.22 108 GLN A CA 1
ATOM 800 C C . GLN A 1 129 ? -12.219 -5.625 31.201 1.00 12.49 108 GLN A C 1
ATOM 801 O O . GLN A 1 129 ? -11.527 -6.299 31.956 1.00 15.14 108 GLN A O 1
ATOM 807 N N . ARG A 1 130 ? -13.412 -6.023 30.776 1.00 17.72 109 ARG A N 1
ATOM 808 C CA A ARG A 1 130 ? -13.968 -7.307 31.182 0.40 15.02 109 ARG A CA 1
ATOM 809 C CA B ARG A 1 130 ? -13.962 -7.307 31.188 0.60 14.91 109 ARG A CA 1
ATOM 810 C C . ARG A 1 130 ? -13.086 -8.453 30.702 1.00 14.05 109 ARG A C 1
ATOM 811 O O . ARG A 1 130 ? -12.828 -9.397 31.445 1.00 14.65 109 ARG A O 1
ATOM 826 N N . VAL A 1 131 ? -12.611 -8.354 29.459 1.00 14.26 110 VAL A N 1
ATOM 827 C CA . VAL A 1 131 ? -11.769 -9.407 28.899 1.00 11.44 110 VAL A CA 1
ATOM 828 C C . VAL A 1 131 ? -10.393 -9.415 29.571 1.00 12.04 110 VAL A C 1
ATOM 829 O O . VAL A 1 131 ? -9.844 -10.479 29.842 1.00 13.81 110 VAL A O 1
ATOM 833 N N . GLN A 1 132 ? -9.838 -8.240 29.863 1.00 13.66 111 GLN A N 1
ATOM 834 C CA . GLN A 1 132 ? -8.591 -8.173 30.622 1.00 12.63 111 GLN A CA 1
ATOM 835 C C . GLN A 1 132 ? -8.754 -8.830 32.000 1.00 13.55 111 GLN A C 1
ATOM 836 O O . GLN A 1 132 ? -7.891 -9.595 32.435 1.00 12.76 111 GLN A O 1
ATOM 842 N N . ASP A 1 133 ? -9.855 -8.529 32.680 1.00 14.04 112 ASP A N 1
ATOM 843 C CA . ASP A 1 133 ? -10.126 -9.077 34.009 1.00 12.14 112 ASP A CA 1
ATOM 844 C C . ASP A 1 133 ? -10.180 -10.603 34.013 1.00 11.95 112 ASP A C 1
ATOM 845 O O . ASP A 1 133 ? -9.594 -11.257 34.874 1.00 16.20 112 ASP A O 1
ATOM 850 N N . ILE A 1 134 ? -10.895 -11.168 33.046 1.00 14.28 113 ILE A N 1
ATOM 851 C CA . ILE A 1 134 ? -11.167 -12.601 33.053 1.00 14.33 113 ILE A CA 1
ATOM 852 C C . ILE A 1 134 ? -10.032 -13.389 32.383 1.00 13.99 113 ILE A C 1
ATOM 853 O O . ILE A 1 134 ? -9.759 -14.533 32.754 1.00 13.08 113 ILE A O 1
ATOM 858 N N . ASN A 1 135 ? -9.332 -12.771 31.433 1.00 12.98 114 ASN A N 1
ATOM 859 C CA . ASN A 1 135 ? -8.278 -13.485 30.701 1.00 13.96 114 ASN A CA 1
ATOM 860 C C . ASN A 1 135 ? -6.851 -13.244 31.186 1.00 14.23 114 ASN A C 1
ATOM 861 O O . ASN A 1 135 ? -6.025 -14.157 31.120 1.00 16.47 114 ASN A O 1
ATOM 866 N N . LEU A 1 136 ? -6.529 -12.026 31.625 1.00 11.25 115 LEU A N 1
ATOM 867 C CA . LEU A 1 136 ? -5.156 -11.737 31.997 1.00 9.44 115 LEU A CA 1
ATOM 868 C C . LEU A 1 136 ? -4.972 -11.649 33.514 1.00 10.96 115 LEU A C 1
ATOM 869 O O . LEU A 1 136 ? -4.108 -12.319 34.074 1.00 12.88 115 LEU A O 1
ATOM 874 N N . LYS A 1 137 ? -5.789 -10.840 34.183 1.00 10.97 116 LYS A N 1
ATOM 875 C CA . LYS A 1 137 ? -5.723 -10.739 35.637 1.00 13.90 116 LYS A CA 1
ATOM 876 C C . LYS A 1 137 ? -5.871 -12.128 36.267 1.00 12.33 116 LYS A C 1
ATOM 877 O O . LYS A 1 137 ? -5.164 -12.476 37.208 1.00 12.77 116 LYS A O 1
ATOM 883 N N . SER A 1 138 ? -6.773 -12.919 35.708 1.00 10.88 117 SER A N 1
ATOM 884 C CA . SER A 1 138 ? -6.996 -14.285 36.182 1.00 12.57 117 SER A CA 1
ATOM 885 C C . SER A 1 138 ? -5.737 -15.158 36.173 1.00 13.03 117 SER A C 1
ATOM 886 O O . SER A 1 138 ? -5.560 -15.997 37.057 1.00 14.46 117 SER A O 1
ATOM 889 N N . VAL A 1 139 ? -4.871 -14.995 35.174 1.00 10.77 118 VAL A N 1
ATOM 890 C CA . VAL A 1 139 ? -3.671 -15.817 35.109 1.00 11.95 118 VAL A CA 1
ATOM 891 C C . VAL A 1 139 ? -2.640 -15.330 36.132 1.00 11.79 118 VAL A C 1
ATOM 892 O O . VAL A 1 139 ? -1.941 -16.142 36.744 1.00 12.43 118 VAL A O 1
ATOM 896 N N . TYR A 1 140 ? -2.553 -14.010 36.331 1.00 11.15 119 TYR A N 1
ATOM 897 C CA . TYR A 1 140 ? -1.759 -13.468 37.433 1.00 9.45 119 TYR A CA 1
ATOM 898 C C . TYR A 1 140 ? -2.252 -14.039 38.773 1.00 12.54 119 TYR A C 1
ATOM 899 O O . TYR A 1 140 ? -1.447 -14.538 39.562 1.00 12.03 119 TYR A O 1
ATOM 908 N N . LEU A 1 141 ? -3.556 -13.980 39.029 1.00 10.39 120 LEU A N 1
ATOM 909 C CA . LEU A 1 141 ? -4.090 -14.501 40.288 1.00 11.02 120 LEU A CA 1
ATOM 910 C C . LEU A 1 141 ? -3.811 -15.997 40.456 1.00 11.03 120 LEU A C 1
ATOM 911 O O . LEU A 1 141 ? -3.447 -16.457 41.545 1.00 13.51 120 LEU A O 1
ATOM 916 N N . SER A 1 142 ? -3.979 -16.739 39.371 1.00 12.37 121 SER A N 1
ATOM 917 C CA . SER A 1 142 ? -3.880 -18.196 39.418 1.00 12.01 121 SER A CA 1
ATOM 918 C C . SER A 1 142 ? -2.438 -18.651 39.605 1.00 12.73 121 SER A C 1
ATOM 919 O O . SER A 1 142 ? -2.165 -19.586 40.356 1.00 14.27 121 SER A O 1
ATOM 922 N N . CYS A 1 143 ? -1.516 -17.977 38.925 1.00 11.67 122 CYS A N 1
ATOM 923 C CA . CYS A 1 143 ? -0.112 -18.288 39.106 1.00 13.04 122 CYS A CA 1
ATOM 924 C C . CYS A 1 143 ? 0.338 -17.914 40.501 1.00 13.28 122 CYS A C 1
ATOM 925 O O . CYS A 1 143 ? 1.094 -18.651 41.120 1.00 13.89 122 CYS A O 1
ATOM 928 N N . ARG A 1 144 ? -0.108 -16.759 40.999 1.00 11.39 123 ARG A N 1
ATOM 929 C CA . ARG A 1 144 ? 0.314 -16.329 42.326 1.00 11.43 123 ARG A CA 1
ATOM 930 C C . ARG A 1 144 ? -0.147 -17.362 43.362 1.00 12.10 123 ARG A C 1
ATOM 931 O O . ARG A 1 144 ? 0.605 -17.724 44.265 1.00 12.68 123 ARG A O 1
ATOM 939 N N . ALA A 1 145 ? -1.375 -17.845 43.203 1.00 13.24 124 ALA A N 1
ATOM 940 C CA . ALA A 1 145 ? -1.938 -18.842 44.109 1.00 12.58 124 ALA A CA 1
ATOM 941 C C . ALA A 1 145 ? -1.269 -20.205 43.979 1.00 12.48 124 ALA A C 1
ATOM 942 O O . ALA A 1 145 ? -0.986 -20.845 44.993 1.00 14.48 124 ALA A O 1
ATOM 944 N N . ALA A 1 146 ? -1.025 -20.652 42.751 1.00 13.67 125 ALA A N 1
ATOM 945 C CA . ALA A 1 146 ? -0.383 -21.946 42.544 1.00 12.21 125 ALA A CA 1
ATOM 946 C C . ALA A 1 146 ? 1.023 -21.928 43.124 1.00 15.34 125 ALA A C 1
ATOM 947 O O . ALA A 1 146 ? 1.452 -22.898 43.748 1.00 18.27 125 ALA A O 1
ATOM 949 N N . LEU A 1 147 ? 1.734 -20.815 42.938 1.00 14.45 126 LEU A N 1
ATOM 950 C CA . LEU A 1 147 ? 3.099 -20.717 43.434 1.00 14.97 126 LEU A CA 1
ATOM 951 C C . LEU A 1 147 ? 3.186 -20.708 44.958 1.00 15.75 126 LEU A C 1
ATOM 952 O O . LEU A 1 147 ? 4.172 -21.209 45.503 1.00 16.28 126 LEU A O 1
ATOM 957 N N . ARG A 1 148 ? 2.170 -20.174 45.650 1.00 13.41 127 ARG A N 1
ATOM 958 C CA . ARG A 1 148 ? 2.144 -20.222 47.116 1.00 16.32 127 ARG A CA 1
ATOM 959 C C . ARG A 1 148 ? 2.273 -21.647 47.631 1.00 17.94 127 ARG A C 1
ATOM 960 O O . ARG A 1 148 ? 2.799 -21.878 48.725 1.00 19.48 127 ARG A O 1
ATOM 968 N N . HIS A 1 149 ? 1.786 -22.597 46.837 1.00 16.81 128 HIS A N 1
ATOM 969 C CA . HIS A 1 149 ? 1.807 -24.008 47.203 1.00 15.04 128 HIS A CA 1
ATOM 970 C C . HIS A 1 149 ? 3.014 -24.725 46.611 1.00 14.41 128 HIS A C 1
ATOM 971 O O . HIS A 1 149 ? 3.648 -25.535 47.283 1.00 18.31 128 HIS A O 1
ATOM 978 N N . MET A 1 150 ? 3.357 -24.378 45.373 1.00 12.70 129 MET A N 1
ATOM 979 C CA . MET A 1 150 ? 4.416 -25.092 44.655 1.00 14.82 129 MET A CA 1
ATOM 980 C C . MET A 1 150 ? 5.817 -24.729 45.145 1.00 16.61 129 MET A C 1
ATOM 981 O O . MET A 1 150 ? 6.697 -25.586 45.202 1.00 16.00 129 MET A O 1
ATOM 986 N N . VAL A 1 151 ? 6.034 -23.463 45.504 1.00 15.16 130 VAL A N 1
ATOM 987 C CA . VAL A 1 151 ? 7.360 -23.066 45.953 1.00 16.39 130 VAL A CA 1
ATOM 988 C C . VAL A 1 151 ? 7.809 -23.817 47.229 1.00 17.32 130 VAL A C 1
ATOM 989 O O . VAL A 1 151 ? 8.908 -24.376 47.243 1.00 18.65 130 VAL A O 1
ATOM 993 N N . PRO A 1 152 ? 6.971 -23.862 48.292 1.00 17.69 131 PRO A N 1
ATOM 994 C CA . PRO A 1 152 ? 7.405 -24.625 49.469 1.00 18.60 131 PRO A CA 1
ATOM 995 C C . PRO A 1 152 ? 7.567 -26.112 49.179 1.00 19.71 131 PRO A C 1
ATOM 996 O O . PRO A 1 152 ? 8.392 -26.774 49.806 1.00 23.86 131 PRO A O 1
ATOM 1000 N N . ALA A 1 153 ? 6.770 -26.628 48.251 1.00 18.74 132 ALA A N 1
ATOM 1001 C CA . ALA A 1 153 ? 6.829 -28.039 47.895 1.00 20.15 132 ALA A CA 1
ATOM 1002 C C . ALA A 1 153 ? 8.058 -28.341 47.043 1.00 21.02 132 ALA A C 1
ATOM 1003 O O . ALA A 1 153 ? 8.452 -29.498 46.910 1.00 22.32 132 ALA A O 1
ATOM 1005 N N . GLY A 1 154 ? 8.654 -27.298 46.467 1.00 18.86 133 GLY A N 1
ATOM 1006 C CA . GLY A 1 154 ? 9.851 -27.447 45.654 1.00 19.95 133 GLY A CA 1
ATOM 1007 C C . GLY A 1 154 ? 9.629 -28.099 44.300 1.00 16.12 133 GLY A C 1
ATOM 1008 O O . GLY A 1 154 ? 10.577 -28.604 43.682 1.00 19.73 133 GLY A O 1
ATOM 1009 N N . LYS A 1 155 ? 8.383 -28.100 43.836 1.00 16.69 134 LYS A N 1
ATOM 1010 C CA . LYS A 1 155 ? 8.059 -28.697 42.541 1.00 17.16 134 LYS A CA 1
ATOM 1011 C C . LYS A 1 155 ? 6.686 -28.273 42.034 1.00 16.20 134 LYS A C 1
ATOM 1012 O O . LYS A 1 155 ? 5.818 -27.863 42.800 1.00 16.38 134 LYS A O 1
ATOM 1018 N N . GLY A 1 156 ? 6.505 -28.374 40.723 1.00 17.80 135 GLY A N 1
ATOM 1019 C CA . GLY A 1 156 ? 5.219 -28.100 40.120 1.00 13.08 135 GLY A CA 1
ATOM 1020 C C . GLY A 1 156 ? 5.361 -27.761 38.654 1.00 14.50 135 GLY A C 1
ATOM 1021 O O . GLY A 1 156 ? 6.440 -27.395 38.174 1.00 14.84 135 GLY A O 1
ATOM 1022 N N . SER A 1 157 ? 4.257 -27.893 37.939 1.00 11.43 136 SER A N 1
ATOM 1023 C CA . SER A 1 157 ? 4.220 -27.574 36.529 1.00 10.99 136 SER A CA 1
ATOM 1024 C C . SER A 1 157 ? 2.983 -26.743 36.268 1.00 13.46 136 SER A C 1
ATOM 1025 O O . SER A 1 157 ? 1.861 -27.195 36.518 1.00 13.53 136 SER A O 1
ATOM 1028 N N . ILE A 1 158 ? 3.203 -25.520 35.788 1.00 12.03 137 ILE A N 1
ATOM 1029 C CA . ILE A 1 158 ? 2.127 -24.598 35.462 1.00 12.57 137 ILE A CA 1
ATOM 1030 C C . ILE A 1 158 ? 2.004 -24.427 33.956 1.00 9.66 137 ILE A C 1
ATOM 1031 O O . ILE A 1 158 ? 2.990 -24.137 33.264 1.00 11.05 137 ILE A O 1
ATOM 1036 N N . ILE A 1 159 ? 0.799 -24.624 33.443 1.00 10.87 138 ILE A N 1
ATOM 1037 C CA . ILE A 1 159 ? 0.527 -24.386 32.031 1.00 9.63 138 ILE A CA 1
ATOM 1038 C C . ILE A 1 159 ? -0.539 -23.300 31.962 1.00 11.44 138 ILE A C 1
ATOM 1039 O O . ILE A 1 159 ? -1.633 -23.464 32.518 1.00 11.28 138 ILE A O 1
ATOM 1044 N N . ASN A 1 160 ? -0.199 -22.175 31.337 1.00 12.15 139 ASN A N 1
ATOM 1045 C CA . ASN A 1 160 ? -1.152 -21.092 31.138 1.00 13.42 139 ASN A CA 1
ATOM 1046 C C . ASN A 1 160 ? -1.652 -21.087 29.708 1.00 12.20 139 ASN A C 1
ATOM 1047 O O . ASN A 1 160 ? -0.860 -21.158 28.774 1.00 13.25 139 ASN A O 1
ATOM 1052 N N . THR A 1 161 ? -2.956 -20.969 29.524 1.00 10.94 140 THR A N 1
ATOM 1053 C CA . THR A 1 161 ? -3.478 -20.891 28.172 1.00 9.80 140 THR A CA 1
ATOM 1054 C C . THR A 1 161 ? -3.381 -19.479 27.616 1.00 11.76 140 THR A C 1
ATOM 1055 O O . THR A 1 161 ? -4.124 -18.587 28.016 1.00 13.44 140 THR A O 1
ATOM 1059 N N . ALA A 1 162 ? -2.447 -19.299 26.690 1.00 11.28 141 ALA A N 1
ATOM 1060 C CA . ALA A 1 162 ? -2.398 -18.090 25.886 1.00 11.90 141 ALA A CA 1
ATOM 1061 C C . ALA A 1 162 ? -3.222 -18.349 24.629 1.00 13.45 141 ALA A C 1
ATOM 1062 O O . ALA A 1 162 ? -4.401 -18.698 24.719 1.00 14.81 141 ALA A O 1
ATOM 1064 N N . SER A 1 163 ? -2.592 -18.202 23.467 1.00 11.45 142 SER A N 1
ATOM 1065 C CA . SER A 1 163 ? -3.238 -18.406 22.172 1.00 13.61 142 SER A CA 1
ATOM 1066 C C . SER A 1 163 ? -2.224 -18.222 21.060 1.00 11.40 142 SER A C 1
ATOM 1067 O O . SER A 1 163 ? -1.238 -17.517 21.246 1.00 13.24 142 SER A O 1
ATOM 1070 N N . PHE A 1 164 ? -2.475 -18.830 19.905 1.00 12.07 143 PHE A N 1
ATOM 1071 C CA . PHE A 1 164 ? -1.673 -18.494 18.725 1.00 12.01 143 PHE A CA 1
ATOM 1072 C C . PHE A 1 164 ? -1.793 -17.001 18.389 1.00 16.90 143 PHE A C 1
ATOM 1073 O O . PHE A 1 164 ? -0.896 -16.454 17.760 1.00 16.00 143 PHE A O 1
ATOM 1081 N N . VAL A 1 165 ? -2.863 -16.327 18.822 1.00 12.82 144 VAL A N 1
ATOM 1082 C CA . VAL A 1 165 ? -2.969 -14.889 18.518 1.00 15.57 144 VAL A CA 1
ATOM 1083 C C . VAL A 1 165 ? -1.986 -14.053 19.335 1.00 15.94 144 VAL A C 1
ATOM 1084 O O . VAL A 1 165 ? -1.820 -12.859 19.077 1.00 15.42 144 VAL A O 1
ATOM 1088 N N . ALA A 1 166 ? -1.307 -14.672 20.296 1.00 16.79 145 ALA A N 1
ATOM 1089 C CA . ALA A 1 166 ? -0.249 -13.977 21.018 1.00 14.55 145 ALA A CA 1
ATOM 1090 C C . ALA A 1 166 ? 0.976 -13.824 20.129 1.00 16.89 145 ALA A C 1
ATOM 1091 O O . ALA A 1 166 ? 1.847 -13.002 20.404 1.00 17.58 145 ALA A O 1
ATOM 1093 N N . VAL A 1 167 ? 1.022 -14.622 19.063 1.00 14.46 146 VAL A N 1
ATOM 1094 C CA . VAL A 1 167 ? 2.159 -14.671 18.142 1.00 14.11 146 VAL A CA 1
ATOM 1095 C C . VAL A 1 167 ? 1.776 -14.188 16.745 1.00 14.52 146 VAL A C 1
ATOM 1096 O O . VAL A 1 167 ? 2.616 -13.680 16.009 1.00 15.59 146 VAL A O 1
ATOM 1100 N N . MET A 1 168 ? 0.501 -14.342 16.390 1.00 17.62 147 MET A N 1
ATOM 1101 C CA A MET A 1 168 ? 0.022 -13.996 15.053 0.59 17.18 147 MET A CA 1
ATOM 1102 C CA B MET A 1 168 ? 0.016 -13.996 15.054 0.41 17.53 147 MET A CA 1
ATOM 1103 C C . MET A 1 168 ? -1.199 -13.083 15.119 1.00 18.07 147 MET A C 1
ATOM 1104 O O . MET A 1 168 ? -2.145 -13.361 15.853 1.00 19.16 147 MET A O 1
ATOM 1113 N N . GLY A 1 169 ? -1.173 -11.994 14.354 1.00 17.36 148 GLY A N 1
ATOM 1114 C CA . GLY A 1 169 ? -2.285 -11.053 14.321 1.00 17.84 148 GLY A CA 1
ATOM 1115 C C . GLY A 1 169 ? -3.278 -11.324 13.206 1.00 15.01 148 GLY A C 1
ATOM 1116 O O . GLY A 1 169 ? -2.928 -11.879 12.164 1.00 16.14 148 GLY A O 1
ATOM 1117 N N . SER A 1 170 ? -4.521 -10.891 13.395 1.00 18.97 149 SER A N 1
ATOM 1118 C CA A SER A 1 170 ? -5.572 -11.148 12.415 0.32 21.25 149 SER A CA 1
ATOM 1119 C CA B SER A 1 170 ? -5.572 -11.158 12.422 0.68 20.50 149 SER A CA 1
ATOM 1120 C C . SER A 1 170 ? -6.425 -9.919 12.145 1.00 21.34 149 SER A C 1
ATOM 1121 O O . SER A 1 170 ? -6.690 -9.123 13.045 1.00 21.45 149 SER A O 1
ATOM 1126 N N . ALA A 1 171 ? -6.851 -9.769 10.896 1.00 19.76 150 ALA A N 1
ATOM 1127 C CA . ALA A 1 171 ? -7.715 -8.661 10.498 1.00 18.68 150 ALA A CA 1
ATOM 1128 C C . ALA A 1 171 ? -9.094 -8.822 11.125 1.00 24.60 150 ALA A C 1
ATOM 1129 O O . ALA A 1 171 ? -9.820 -7.844 11.332 1.00 24.25 150 ALA A O 1
ATOM 1131 N N . THR A 1 172 ? -9.451 -10.072 11.403 1.00 21.79 151 THR A N 1
ATOM 1132 C CA . THR A 1 172 ? -10.677 -10.395 12.117 1.00 23.04 151 THR A CA 1
ATOM 1133 C C . THR A 1 172 ? -10.366 -10.389 13.608 1.00 25.75 151 THR A C 1
ATOM 1134 O O . THR A 1 172 ? -10.249 -11.434 14.251 1.00 23.90 151 THR A O 1
ATOM 1138 N N . SER A 1 173 ? -10.237 -9.176 14.130 1.00 23.06 152 SER A N 1
ATOM 1139 C CA . SER A 1 173 ? -9.674 -8.908 15.444 1.00 18.45 152 SER A CA 1
ATOM 1140 C C . SER A 1 173 ? -10.706 -8.920 16.578 1.00 15.66 152 SER A C 1
ATOM 1141 O O . SER A 1 173 ? -11.835 -8.453 16.411 1.00 20.51 152 SER A O 1
ATOM 1144 N N . GLN A 1 174 ? -10.303 -9.473 17.717 1.00 17.97 153 GLN A N 1
ATOM 1145 C CA . GLN A 1 174 ? -10.946 -9.213 19.002 1.00 18.08 153 GLN A CA 1
ATOM 1146 C C . GLN A 1 174 ? -9.832 -8.625 19.848 1.00 14.57 153 GLN A C 1
ATOM 1147 O O . GLN A 1 174 ? -8.989 -9.347 20.376 1.00 14.13 153 GLN A O 1
ATOM 1153 N N . ILE A 1 175 ? -9.801 -7.300 19.939 1.00 15.50 154 ILE A N 1
ATOM 1154 C CA . ILE A 1 175 ? -8.570 -6.610 20.306 1.00 16.00 154 ILE A CA 1
ATOM 1155 C C . ILE A 1 175 ? -8.184 -6.794 21.776 1.00 13.64 154 ILE A C 1
ATOM 1156 O O . ILE A 1 175 ? -7.000 -6.942 22.086 1.00 16.19 154 ILE A O 1
ATOM 1161 N N . SER A 1 176 ? -9.156 -6.826 22.684 1.00 14.08 155 SER A N 1
ATOM 1162 C CA . SER A 1 176 ? -8.814 -7.075 24.083 1.00 12.67 155 SER A CA 1
ATOM 1163 C C . SER A 1 176 ? -8.386 -8.527 24.281 1.00 13.03 155 SER A C 1
ATOM 1164 O O . SER A 1 176 ? -7.417 -8.799 24.984 1.00 15.68 155 SER A O 1
ATOM 1167 N N . TYR A 1 177 ? -9.090 -9.453 23.638 1.00 15.60 156 TYR A N 1
ATOM 1168 C CA . TYR A 1 177 ? -8.695 -10.858 23.685 1.00 11.21 156 TYR A CA 1
ATOM 1169 C C . TYR A 1 177 ? -7.225 -11.000 23.285 1.00 12.54 156 TYR A C 1
ATOM 1170 O O . TYR A 1 177 ? -6.416 -11.606 23.988 1.00 12.20 156 TYR A O 1
ATOM 1179 N N . THR A 1 178 ? -6.871 -10.402 22.158 1.00 14.04 157 THR A N 1
ATOM 1180 C CA . THR A 1 178 ? -5.513 -10.517 21.659 1.00 14.42 157 THR A CA 1
ATOM 1181 C C . THR A 1 178 ? -4.470 -9.936 22.615 1.00 11.74 157 THR A C 1
ATOM 1182 O O . THR A 1 178 ? -3.458 -10.564 22.906 1.00 11.99 157 THR A O 1
ATOM 1186 N N . ALA A 1 179 ? -4.723 -8.738 23.124 1.00 12.20 158 ALA A N 1
ATOM 1187 C CA . ALA A 1 179 ? -3.841 -8.175 24.136 1.00 10.04 158 ALA A CA 1
ATOM 1188 C C . ALA A 1 179 ? -3.736 -9.063 25.372 1.00 11.00 158 ALA A C 1
ATOM 1189 O O . ALA A 1 179 ? -2.646 -9.234 25.923 1.00 12.32 158 ALA A O 1
ATOM 1191 N N . SER A 1 180 ? -4.860 -9.627 25.809 1.00 10.77 159 SER A N 1
ATOM 1192 C CA . SER A 1 180 ? -4.847 -10.417 27.037 1.00 10.94 159 SER A CA 1
ATOM 1193 C C . SER A 1 180 ? -3.934 -11.616 26.857 1.00 12.02 159 SER A C 1
ATOM 1194 O O . SER A 1 180 ? -3.161 -11.951 27.756 1.00 12.57 159 SER A O 1
ATOM 1197 N N . LYS A 1 181 ? -4.001 -12.233 25.684 1.00 12.58 160 LYS A N 1
ATOM 1198 C CA . LYS A 1 181 ? -3.235 -13.444 25.440 1.00 13.18 160 LYS A CA 1
ATOM 1199 C C . LYS A 1 181 ? -1.755 -13.119 25.203 1.00 10.54 160 LYS A C 1
ATOM 1200 O O . LYS A 1 181 ? -0.887 -13.897 25.594 1.00 11.59 160 LYS A O 1
ATOM 1206 N N . GLY A 1 182 ? -1.461 -11.959 24.621 1.00 12.86 161 GLY A N 1
ATOM 1207 C CA . GLY A 1 182 ? -0.089 -11.483 24.588 1.00 12.96 161 GLY A CA 1
ATOM 1208 C C . GLY A 1 182 ? 0.460 -11.284 25.983 1.00 10.14 161 GLY A C 1
ATOM 1209 O O . GLY A 1 182 ? 1.610 -11.603 26.277 1.00 11.81 161 GLY A O 1
ATOM 1210 N N . GLY A 1 183 ? -0.368 -10.729 26.863 1.00 9.97 162 GLY A N 1
ATOM 1211 C CA . GLY A 1 183 ? 0.032 -10.580 28.248 1.00 11.02 162 GLY A CA 1
ATOM 1212 C C . GLY A 1 183 ? 0.287 -11.908 28.939 1.00 10.49 162 GLY A C 1
ATOM 1213 O O . GLY A 1 183 ? 1.265 -12.046 29.689 1.00 12.79 162 GLY A O 1
ATOM 1214 N N . VAL A 1 184 ? -0.590 -12.878 28.699 1.00 9.80 163 VAL A N 1
ATOM 1215 C CA . VAL A 1 184 ? -0.423 -14.217 29.279 1.00 11.77 163 VAL A CA 1
ATOM 1216 C C . VAL A 1 184 ? 0.889 -14.858 28.799 1.00 10.50 163 VAL A C 1
ATOM 1217 O O . VAL A 1 184 ? 1.635 -15.443 29.599 1.00 11.05 163 VAL A O 1
ATOM 1221 N N . LEU A 1 185 ? 1.184 -14.726 27.513 1.00 10.41 164 LEU A N 1
ATOM 1222 C CA . LEU A 1 185 ? 2.425 -15.276 26.977 1.00 11.24 164 LEU A CA 1
ATOM 1223 C C . LEU A 1 185 ? 3.662 -14.677 27.657 1.00 12.21 164 LEU A C 1
ATOM 1224 O O . LEU A 1 185 ? 4.544 -15.409 28.118 1.00 13.01 164 LEU A O 1
ATOM 1229 N N . ALA A 1 186 ? 3.743 -13.352 27.730 1.00 11.77 165 ALA A N 1
ATOM 1230 C CA . ALA A 1 186 ? 4.955 -12.745 28.256 1.00 10.40 165 ALA A CA 1
ATOM 1231 C C . ALA A 1 186 ? 5.125 -13.046 29.738 1.00 9.26 165 ALA A C 1
ATOM 1232 O O . ALA A 1 186 ? 6.245 -13.286 30.202 1.00 9.63 165 ALA A O 1
ATOM 1234 N N . MET A 1 187 ? 4.017 -13.033 30.487 1.00 12.45 166 MET A N 1
ATOM 1235 C CA . MET A 1 187 ? 4.058 -13.371 31.912 1.00 13.53 166 MET A CA 1
ATOM 1236 C C . MET A 1 187 ? 4.494 -14.829 32.128 1.00 11.69 166 MET A C 1
ATOM 1237 O O . MET A 1 187 ? 5.318 -15.103 33.017 1.00 11.53 166 MET A O 1
ATOM 1242 N N . SER A 1 188 ? 3.990 -15.745 31.295 1.00 10.39 167 SER A N 1
ATOM 1243 C CA . SER A 1 188 ? 4.328 -17.182 31.393 1.00 10.20 167 SER A CA 1
ATOM 1244 C C . SER A 1 188 ? 5.816 -17.397 31.180 1.00 12.31 167 SER A C 1
ATOM 1245 O O . SER A 1 188 ? 6.475 -18.124 31.931 1.00 13.84 167 SER A O 1
ATOM 1248 N N . ARG A 1 189 ? 6.340 -16.746 30.148 1.00 11.54 168 ARG A N 1
ATOM 1249 C CA . ARG A 1 189 ? 7.744 -16.837 29.825 1.00 11.49 168 ARG A CA 1
ATOM 1250 C C . ARG A 1 189 ? 8.598 -16.364 30.994 1.00 11.99 168 ARG A C 1
ATOM 1251 O O . ARG A 1 189 ? 9.536 -17.055 31.401 1.00 13.57 168 ARG A O 1
ATOM 1259 N N . GLU A 1 190 ? 8.271 -15.190 31.540 1.00 12.32 169 GLU A N 1
ATOM 1260 C CA . GLU A 1 190 ? 9.034 -14.646 32.649 1.00 12.51 169 GLU A CA 1
ATOM 1261 C C . GLU A 1 190 ? 8.979 -15.536 33.894 1.00 11.59 169 GLU A C 1
ATOM 1262 O O . GLU A 1 190 ? 10.008 -15.775 34.529 1.00 13.76 169 GLU A O 1
ATOM 1268 N N . LEU A 1 191 ? 7.786 -16.017 34.241 1.00 11.58 170 LEU A N 1
ATOM 1269 C CA . LEU A 1 191 ? 7.648 -16.903 35.386 1.00 11.60 170 LEU A CA 1
ATOM 1270 C C . LEU A 1 191 ? 8.479 -18.166 35.193 1.00 10.21 170 LEU A C 1
ATOM 1271 O O . LEU A 1 191 ? 9.128 -18.631 36.132 1.00 13.83 170 LEU A O 1
ATOM 1276 N N . GLY A 1 192 ? 8.479 -18.693 33.977 1.00 12.61 171 GLY A N 1
ATOM 1277 C CA . GLY A 1 192 ? 9.242 -19.895 33.668 1.00 16.40 171 GLY A CA 1
ATOM 1278 C C . GLY A 1 192 ? 10.736 -19.677 33.852 1.00 16.27 171 GLY A C 1
ATOM 1279 O O . GLY A 1 192 ? 11.449 -20.543 34.376 1.00 17.63 171 GLY A O 1
ATOM 1280 N N . VAL A 1 193 ? 11.221 -18.518 33.424 1.00 12.12 172 VAL A N 1
ATOM 1281 C CA . VAL A 1 193 ? 12.627 -18.193 33.611 1.00 11.12 172 VAL A CA 1
ATOM 1282 C C . VAL A 1 193 ? 12.931 -18.002 35.091 1.00 14.79 172 VAL A C 1
ATOM 1283 O O . VAL A 1 193 ? 13.919 -18.523 35.599 1.00 15.69 172 VAL A O 1
ATOM 1287 N N . GLN A 1 194 ? 12.073 -17.250 35.774 1.00 13.65 173 GLN A N 1
ATOM 1288 C CA . GLN A 1 194 ? 12.283 -16.895 37.178 1.00 15.42 173 GLN A CA 1
ATOM 1289 C C . GLN A 1 194 ? 12.393 -18.103 38.113 1.00 18.50 173 GLN A C 1
ATOM 1290 O O . GLN A 1 194 ? 13.236 -18.127 39.017 1.00 15.88 173 GLN A O 1
ATOM 1296 N N . TYR A 1 195 ? 11.545 -19.099 37.891 1.00 14.50 174 TYR A N 1
ATOM 1297 C CA . TYR A 1 195 ? 11.408 -20.204 38.842 1.00 14.99 174 TYR A CA 1
ATOM 1298 C C . TYR A 1 195 ? 12.148 -21.456 38.403 1.00 15.29 174 TYR A C 1
ATOM 1299 O O . TYR A 1 195 ? 11.964 -22.521 38.991 1.00 15.75 174 TYR A O 1
ATOM 1308 N N . ALA A 1 196 ? 13.017 -21.308 37.405 1.00 13.46 175 ALA A N 1
ATOM 1309 C CA . ALA A 1 196 ? 13.642 -22.457 36.763 1.00 13.24 175 ALA A CA 1
ATOM 1310 C C . ALA A 1 196 ? 14.616 -23.206 37.668 1.00 18.98 175 ALA A C 1
ATOM 1311 O O . ALA A 1 196 ? 14.954 -24.360 37.395 1.00 20.34 175 ALA A O 1
ATOM 1313 N N . ARG A 1 197 ? 15.061 -22.571 38.745 1.00 19.27 176 ARG A N 1
ATOM 1314 C CA . ARG A 1 197 ? 15.978 -23.236 39.660 1.00 21.01 176 ARG A CA 1
ATOM 1315 C C . ARG A 1 197 ? 15.314 -23.474 41.008 1.00 22.85 176 ARG A C 1
ATOM 1316 O O . ARG A 1 197 ? 15.988 -23.653 42.024 1.00 25.23 176 ARG A O 1
ATOM 1324 N N . GLN A 1 198 ? 13.984 -23.496 41.000 1.00 16.91 177 GLN A N 1
ATOM 1325 C CA . GLN A 1 198 ? 13.215 -23.770 42.209 1.00 18.31 177 GLN A CA 1
ATOM 1326 C C . GLN A 1 198 ? 12.294 -24.980 42.028 1.00 21.42 177 GLN A C 1
ATOM 1327 O O . GLN A 1 198 ? 11.326 -25.158 42.770 1.00 19.95 177 GLN A O 1
ATOM 1333 N N . GLY A 1 199 ? 12.592 -25.806 41.030 1.00 19.00 178 GLY A N 1
ATOM 1334 C CA . GLY A 1 199 ? 11.876 -27.055 40.843 1.00 19.04 178 GLY A CA 1
ATOM 1335 C C . GLY A 1 199 ? 10.558 -26.941 40.102 1.00 14.50 178 GLY A C 1
ATOM 1336 O O . GLY A 1 199 ? 9.805 -27.914 39.994 1.00 17.34 178 GLY A O 1
ATOM 1337 N N . ILE A 1 200 ? 10.290 -25.754 39.574 1.00 14.80 179 ILE A N 1
ATOM 1338 C CA . ILE A 1 200 ? 9.003 -25.438 38.974 1.00 13.89 179 ILE A CA 1
ATOM 1339 C C . ILE A 1 200 ? 9.201 -25.095 37.498 1.00 18.82 179 ILE A C 1
ATOM 1340 O O . ILE A 1 200 ? 10.205 -24.475 37.135 1.00 21.46 179 ILE A O 1
ATOM 1345 N N . ARG A 1 201 ? 8.276 -25.525 36.639 1.00 12.80 180 ARG A N 1
ATOM 1346 C CA . ARG A 1 201 ? 8.286 -25.097 35.245 1.00 12.18 180 ARG A CA 1
ATOM 1347 C C . ARG A 1 201 ? 6.994 -24.359 34.930 1.00 14.23 180 ARG A C 1
ATOM 1348 O O . ARG A 1 201 ? 5.934 -24.690 35.463 1.00 13.26 180 ARG A O 1
ATOM 1356 N N . VAL A 1 202 ? 7.090 -23.327 34.094 1.00 11.74 181 VAL A N 1
ATOM 1357 C CA . VAL A 1 202 ? 5.918 -22.584 33.677 1.00 10.42 181 VAL A CA 1
ATOM 1358 C C . VAL A 1 202 ? 5.979 -22.410 32.172 1.00 11.19 181 VAL A C 1
ATOM 1359 O O . VAL A 1 202 ? 6.987 -21.937 31.642 1.00 10.61 181 VAL A O 1
ATOM 1363 N N . ASN A 1 203 ? 4.905 -22.784 31.490 1.00 11.07 182 ASN A N 1
ATOM 1364 C CA . ASN A 1 203 ? 4.874 -22.753 30.036 1.00 10.22 182 ASN A CA 1
ATOM 1365 C C . ASN A 1 203 ? 3.547 -22.207 29.554 1.00 12.28 182 ASN A C 1
ATOM 1366 O O . ASN A 1 203 ? 2.526 -22.373 30.220 1.00 12.54 182 ASN A O 1
ATOM 1371 N N . ALA A 1 204 ? 3.563 -21.578 28.387 1.00 12.36 183 ALA A N 1
ATOM 1372 C CA . ALA A 1 204 ? 2.354 -21.050 27.771 1.00 9.94 183 ALA A CA 1
ATOM 1373 C C . ALA A 1 204 ? 1.847 -21.953 26.658 1.00 11.51 183 ALA A C 1
ATOM 1374 O O . ALA A 1 204 ? 2.485 -22.094 25.615 1.00 12.83 183 ALA A O 1
ATOM 1376 N N . LEU A 1 205 ? 0.690 -22.558 26.867 1.00 13.92 184 LEU A N 1
ATOM 1377 C CA . LEU A 1 205 ? 0.027 -23.294 25.803 1.00 9.31 184 LEU A CA 1
ATOM 1378 C C . LEU A 1 205 ? -0.547 -22.284 24.816 1.00 11.08 184 LEU A C 1
ATOM 1379 O O . LEU A 1 205 ? -1.284 -21.384 25.230 1.00 13.23 184 LEU A O 1
ATOM 1384 N N . CYS A 1 206 ? -0.188 -22.400 23.536 1.00 13.17 185 CYS A N 1
ATOM 1385 C CA . CYS A 1 206 ? -0.696 -21.482 22.514 1.00 13.50 185 CYS A CA 1
ATOM 1386 C C . CYS A 1 206 ? -1.471 -22.243 21.447 1.00 12.88 185 CYS A C 1
ATOM 1387 O O . CYS A 1 206 ? -0.938 -22.582 20.392 1.00 12.64 185 CYS A O 1
ATOM 1390 N N . PRO A 1 207 ? -2.750 -22.521 21.717 1.00 14.87 186 PRO A N 1
ATOM 1391 C CA . PRO A 1 207 ? -3.536 -23.271 20.737 1.00 15.86 186 PRO A CA 1
ATOM 1392 C C . PRO A 1 207 ? -3.867 -22.459 19.497 1.00 15.69 186 PRO A C 1
ATOM 1393 O O . PRO A 1 207 ? -4.076 -21.257 19.605 1.00 13.61 186 PRO A O 1
ATOM 1397 N N . GLY A 1 208 ? -3.934 -23.118 18.348 1.00 14.40 187 GLY A N 1
ATOM 1398 C CA . GLY A 1 208 ? -4.605 -22.558 17.194 1.00 15.43 187 GLY A CA 1
ATOM 1399 C C . GLY A 1 208 ? -6.103 -22.626 17.448 1.00 14.51 187 GLY A C 1
ATOM 1400 O O . GLY A 1 208 ? -6.533 -23.009 18.534 1.00 18.48 187 GLY A O 1
ATOM 1401 N N . PRO A 1 209 ? -6.908 -22.258 16.449 1.00 17.28 188 PRO A N 1
ATOM 1402 C CA . PRO A 1 209 ? -8.362 -22.338 16.612 1.00 19.48 188 PRO A CA 1
ATOM 1403 C C . PRO A 1 209 ? -8.807 -23.763 16.901 1.00 21.49 188 PRO A C 1
ATOM 1404 O O . PRO A 1 209 ? -8.280 -24.701 16.303 1.00 19.91 188 PRO A O 1
ATOM 1408 N N . VAL A 1 210 ? -9.761 -23.909 17.812 1.00 20.55 189 VAL A N 1
ATOM 1409 C CA . VAL A 1 210 ? -10.225 -25.215 18.242 1.00 19.88 189 VAL A CA 1
ATOM 1410 C C . VAL A 1 210 ? -11.645 -25.442 17.751 1.00 22.71 189 VAL A C 1
ATOM 1411 O O . VAL A 1 210 ? -12.477 -24.529 17.766 1.00 24.23 189 VAL A O 1
ATOM 1415 N N . ASN A 1 211 ? -11.911 -26.666 17.307 1.00 23.47 190 ASN A N 1
ATOM 1416 C CA . ASN A 1 211 ? -13.196 -27.017 16.741 1.00 26.20 190 ASN A CA 1
ATOM 1417 C C . ASN A 1 211 ? -14.248 -27.244 17.821 1.00 29.50 190 ASN A C 1
ATOM 1418 O O . ASN A 1 211 ? -13.929 -27.627 18.951 1.00 25.66 190 ASN A O 1
ATOM 1423 N N . THR A 1 212 ? -15.499 -26.978 17.465 1.00 31.64 191 THR A N 1
ATOM 1424 C CA . THR A 1 212 ? -16.654 -27.315 18.284 1.00 31.05 191 THR A CA 1
ATOM 1425 C C . THR A 1 212 ? -17.725 -27.850 17.344 1.00 36.29 191 THR A C 1
ATOM 1426 O O . THR A 1 212 ? -17.639 -27.642 16.131 1.00 35.46 191 THR A O 1
ATOM 1430 N N . PRO A 1 213 ? -18.735 -28.551 17.887 1.00 38.46 192 PRO A N 1
ATOM 1431 C CA . PRO A 1 213 ? -19.864 -28.934 17.032 1.00 41.85 192 PRO A CA 1
ATOM 1432 C C . PRO A 1 213 ? -20.519 -27.721 16.371 1.00 43.95 192 PRO A C 1
ATOM 1433 O O . PRO A 1 213 ? -20.924 -27.798 15.208 1.00 45.53 192 PRO A O 1
ATOM 1437 N N . LEU A 1 214 ? -20.603 -26.615 17.106 1.00 43.64 193 LEU A N 1
ATOM 1438 C CA . LEU A 1 214 ? -21.187 -25.383 16.583 1.00 45.75 193 LEU A CA 1
ATOM 1439 C C . LEU A 1 214 ? -20.385 -24.844 15.404 1.00 44.62 193 LEU A C 1
ATOM 1440 O O . LEU A 1 214 ? -20.953 -24.438 14.393 1.00 45.57 193 LEU A O 1
ATOM 1442 N N . LEU A 1 215 ? -19.062 -24.849 15.533 1.00 37.75 194 LEU A N 1
ATOM 1443 C CA . LEU A 1 215 ? -18.201 -24.309 14.485 1.00 41.35 194 LEU A CA 1
ATOM 1444 C C . LEU A 1 215 ? -18.221 -25.183 13.234 1.00 41.60 194 LEU A C 1
ATOM 1445 O O . LEU A 1 215 ? -18.126 -24.678 12.114 1.00 42.20 194 LEU A O 1
ATOM 1450 N N . GLN A 1 216 ? -18.347 -26.492 13.426 1.00 42.55 195 GLN A N 1
ATOM 1451 C CA . GLN A 1 216 ? -18.357 -27.417 12.301 1.00 50.19 195 GLN A CA 1
ATOM 1452 C C . GLN A 1 216 ? -19.615 -27.215 11.461 1.00 55.35 195 GLN A C 1
ATOM 1453 O O . GLN A 1 216 ? -19.575 -27.300 10.232 1.00 57.03 195 GLN A O 1
ATOM 1459 N N . GLU A 1 217 ? -20.727 -26.930 12.133 1.00 53.56 196 GLU A N 1
ATOM 1460 C CA . GLU A 1 217 ? -21.985 -26.646 11.453 1.00 57.34 196 GLU A CA 1
ATOM 1461 C C . GLU A 1 217 ? -21.945 -25.276 10.778 1.00 60.21 196 GLU A C 1
ATOM 1462 O O . GLU A 1 217 ? -22.451 -25.107 9.668 1.00 65.00 196 GLU A O 1
ATOM 1464 N N . LEU A 1 218 ? -21.336 -24.305 11.454 1.00 53.86 197 LEU A N 1
ATOM 1465 C CA . LEU A 1 218 ? -21.245 -22.945 10.934 1.00 46.34 197 LEU A CA 1
ATOM 1466 C C . LEU A 1 218 ? -20.396 -22.886 9.667 1.00 55.41 197 LEU A C 1
ATOM 1467 O O . LEU A 1 218 ? -20.730 -22.176 8.717 1.00 47.95 197 LEU A O 1
ATOM 1469 N N . PHE A 1 219 ? -19.300 -23.639 9.658 1.00 51.77 198 PHE A N 1
ATOM 1470 C CA . PHE A 1 219 ? -18.393 -23.651 8.515 1.00 50.77 198 PHE A CA 1
ATOM 1471 C C . PHE A 1 219 ? -18.987 -24.402 7.326 1.00 54.89 198 PHE A C 1
ATOM 1472 O O . PHE A 1 219 ? -18.701 -24.079 6.172 1.00 52.65 198 PHE A O 1
ATOM 1480 N N . ALA A 1 220 ? -19.811 -25.406 7.612 1.00 57.78 199 ALA A N 1
ATOM 1481 C CA . ALA A 1 220 ? -20.465 -26.173 6.559 1.00 60.29 199 ALA A CA 1
ATOM 1482 C C . ALA A 1 220 ? -21.464 -25.305 5.797 1.00 62.61 199 ALA A C 1
ATOM 1483 O O . ALA A 1 220 ? -21.559 -25.381 4.571 1.00 61.04 199 ALA A O 1
ATOM 1485 N N . LYS A 1 221 ? -22.201 -24.477 6.533 1.00 62.72 200 LYS A N 1
ATOM 1486 C CA . LYS A 1 221 ? -23.195 -23.586 5.942 1.00 64.77 200 LYS A CA 1
ATOM 1487 C C . LYS A 1 221 ? -22.544 -22.420 5.212 1.00 65.73 200 LYS A C 1
ATOM 1488 O O . LYS A 1 221 ? -23.095 -21.886 4.249 1.00 67.33 200 LYS A O 1
ATOM 1494 N N . ASP A 1 222 ? -21.370 -22.023 5.690 1.00 61.11 201 ASP A N 1
ATOM 1495 C CA . ASP A 1 222 ? -20.695 -20.832 5.195 1.00 58.76 201 ASP A CA 1
ATOM 1496 C C . ASP A 1 222 ? -19.277 -21.158 4.743 1.00 56.41 201 ASP A C 1
ATOM 1497 O O . ASP A 1 222 ? -18.314 -20.830 5.436 1.00 47.74 201 ASP A O 1
ATOM 1502 N N . PRO A 1 223 ? -19.144 -21.809 3.576 1.00 41.83 202 PRO A N 1
ATOM 1503 C CA . PRO A 1 223 ? -17.825 -22.186 3.057 1.00 41.36 202 PRO A CA 1
ATOM 1504 C C . PRO A 1 223 ? -16.902 -20.982 2.886 1.00 43.86 202 PRO A C 1
ATOM 1505 O O . PRO A 1 223 ? -15.692 -21.116 3.063 1.00 41.38 202 PRO A O 1
ATOM 1509 N N . GLU A 1 224 ? -17.473 -19.827 2.558 1.00 44.23 203 GLU A N 1
ATOM 1510 C CA . GLU A 1 224 ? -16.698 -18.605 2.345 1.00 43.66 203 GLU A CA 1
ATOM 1511 C C . GLU A 1 224 ? -15.962 -18.157 3.608 1.00 40.48 203 GLU A C 1
ATOM 1512 O O . GLU A 1 224 ? -14.749 -17.937 3.586 1.00 38.06 203 GLU A O 1
ATOM 1514 N N . ARG A 1 225 ? -16.700 -18.013 4.705 1.00 39.88 204 ARG A N 1
ATOM 1515 C CA . ARG A 1 225 ? -16.097 -17.659 5.986 1.00 38.75 204 ARG A CA 1
ATOM 1516 C C . ARG A 1 225 ? -15.077 -18.712 6.401 1.00 35.15 204 ARG A C 1
ATOM 1517 O O . ARG A 1 225 ? -14.054 -18.399 7.009 1.00 35.31 204 ARG A O 1
ATOM 1519 N N . ALA A 1 226 ? -15.360 -19.961 6.055 1.00 35.00 205 ALA A N 1
ATOM 1520 C CA . ALA A 1 226 ? -14.483 -21.072 6.400 1.00 33.34 205 ALA A CA 1
ATOM 1521 C C . ALA A 1 226 ? -13.136 -20.978 5.687 1.00 32.24 205 ALA A C 1
ATOM 1522 O O . ALA A 1 226 ? -12.085 -21.017 6.326 1.00 25.80 205 ALA A O 1
ATOM 1524 N N . ALA A 1 227 ? -13.171 -20.854 4.364 1.00 33.66 206 ALA A N 1
ATOM 1525 C CA . ALA A 1 227 ? -11.950 -20.856 3.562 1.00 27.02 206 ALA A CA 1
ATOM 1526 C C . ALA A 1 227 ? -11.065 -19.654 3.869 1.00 29.95 206 ALA A C 1
ATOM 1527 O O . ALA A 1 227 ? -9.844 -19.719 3.714 1.00 27.29 206 ALA A O 1
ATOM 1529 N N . ARG A 1 228 ? -11.679 -18.562 4.316 1.00 30.23 207 ARG A N 1
ATOM 1530 C CA . ARG A 1 228 ? -10.925 -17.367 4.669 1.00 29.80 207 ARG A CA 1
ATOM 1531 C C . ARG A 1 228 ? -9.980 -17.634 5.838 1.00 29.70 207 ARG A C 1
ATOM 1532 O O . ARG A 1 228 ? -8.927 -17.003 5.958 1.00 26.46 207 ARG A O 1
ATOM 1540 N N . ARG A 1 229 ? -10.357 -18.575 6.697 1.00 23.47 208 ARG A N 1
ATOM 1541 C CA . ARG A 1 229 ? -9.508 -18.967 7.811 1.00 22.95 208 ARG A CA 1
ATOM 1542 C C . ARG A 1 229 ? -8.638 -20.178 7.462 1.00 23.09 208 ARG A C 1
ATOM 1543 O O . ARG A 1 229 ? -7.435 -20.196 7.745 1.00 18.74 208 ARG A O 1
ATOM 1551 N N . LEU A 1 230 ? -9.242 -21.183 6.832 1.00 23.81 209 LEU A N 1
ATOM 1552 C CA . LEU A 1 230 ? -8.546 -22.444 6.581 1.00 21.77 209 LEU A CA 1
ATOM 1553 C C . LEU A 1 230 ? -7.361 -22.297 5.623 1.00 21.65 209 LEU A C 1
ATOM 1554 O O . LEU A 1 230 ? -6.416 -23.078 5.674 1.00 23.07 209 LEU A O 1
ATOM 1559 N N . VAL A 1 231 ? -7.394 -21.279 4.770 1.00 25.22 210 VAL A N 1
ATOM 1560 C CA . VAL A 1 231 ? -6.299 -21.059 3.832 1.00 22.03 210 VAL A CA 1
ATOM 1561 C C . VAL A 1 231 ? -4.998 -20.697 4.570 1.00 21.85 210 VAL A C 1
ATOM 1562 O O . VAL A 1 231 ? -3.919 -20.750 3.982 1.00 21.89 210 VAL A O 1
ATOM 1566 N N . HIS A 1 232 ? -5.096 -20.339 5.853 1.00 18.27 211 HIS A N 1
ATOM 1567 C CA . HIS A 1 232 ? -3.905 -20.025 6.649 1.00 19.28 211 HIS A CA 1
ATOM 1568 C C . HIS A 1 232 ? -3.539 -21.131 7.621 1.00 19.22 211 HIS A C 1
ATOM 1569 O O . HIS A 1 232 ? -2.648 -20.970 8.457 1.00 18.08 211 HIS A O 1
ATOM 1576 N N . ILE A 1 233 ? -4.233 -22.254 7.522 1.00 17.49 212 ILE A N 1
ATOM 1577 C CA . ILE A 1 233 ? -3.924 -23.390 8.377 1.00 17.21 212 ILE A CA 1
ATOM 1578 C C . ILE A 1 233 ? -3.396 -24.540 7.535 1.00 15.65 212 ILE A C 1
ATOM 1579 O O . ILE A 1 233 ? -4.148 -25.147 6.780 1.00 18.67 212 ILE A O 1
ATOM 1584 N N . PRO A 1 234 ? -2.092 -24.824 7.642 1.00 16.03 213 PRO A N 1
ATOM 1585 C CA . PRO A 1 234 ? -1.524 -25.907 6.837 1.00 15.99 213 PRO A CA 1
ATOM 1586 C C . PRO A 1 234 ? -2.294 -27.222 6.996 1.00 20.01 213 PRO A C 1
ATOM 1587 O O . PRO A 1 234 ? -2.576 -27.835 5.984 1.00 20.93 213 PRO A O 1
ATOM 1591 N N . LEU A 1 235 ? -2.655 -27.621 8.214 1.00 16.35 214 LEU A N 1
ATOM 1592 C CA . LEU A 1 235 ? -3.371 -28.880 8.395 1.00 17.99 214 LEU A CA 1
ATOM 1593 C C . LEU A 1 235 ? -4.791 -28.862 7.818 1.00 23.21 214 LEU A C 1
ATOM 1594 O O . LEU A 1 235 ? -5.397 -29.918 7.640 1.00 22.07 214 LEU A O 1
ATOM 1599 N N . GLY A 1 236 ? -5.324 -27.678 7.528 1.00 19.16 215 GLY A N 1
ATOM 1600 C CA . GLY A 1 236 ? -6.587 -27.587 6.803 1.00 19.13 215 GLY A CA 1
ATOM 1601 C C . GLY A 1 236 ? -7.850 -27.720 7.634 1.00 21.57 215 GLY A C 1
ATOM 1602 O O . GLY A 1 236 ? -8.952 -27.873 7.098 1.00 21.50 215 GLY A O 1
ATOM 1603 N N . ARG A 1 237 ? -7.694 -27.655 8.952 1.00 21.25 216 ARG A N 1
ATOM 1604 C CA . ARG A 1 237 ? -8.811 -27.852 9.873 1.00 19.23 216 ARG A CA 1
ATOM 1605 C C . ARG A 1 237 ? -8.490 -27.185 11.202 1.00 16.33 216 ARG A C 1
ATOM 1606 O O . ARG A 1 237 ? -7.332 -26.887 11.489 1.00 16.75 216 ARG A O 1
ATOM 1614 N N . PHE A 1 238 ? -9.511 -26.962 12.024 1.00 19.75 217 PHE A N 1
ATOM 1615 C CA . PHE A 1 238 ? -9.289 -26.496 13.395 1.00 20.14 217 PHE A CA 1
ATOM 1616 C C . PHE A 1 238 ? -8.814 -27.666 14.264 1.00 21.47 217 PHE A C 1
ATOM 1617 O O . PHE A 1 238 ? -8.998 -28.827 13.897 1.00 20.33 217 PHE A O 1
ATOM 1625 N N . ALA A 1 239 ? -8.219 -27.365 15.417 1.00 20.14 218 ALA A N 1
ATOM 1626 C CA . ALA A 1 239 ? -7.816 -28.423 16.343 1.00 17.74 218 ALA A CA 1
ATOM 1627 C C . ALA A 1 239 ? -9.007 -29.074 17.028 1.00 19.13 218 ALA A C 1
ATOM 1628 O O . ALA A 1 239 ? -10.052 -28.453 17.224 1.00 19.09 218 ALA A O 1
ATOM 1630 N N . GLU A 1 240 ? -8.843 -30.334 17.404 1.00 17.76 219 GLU A N 1
ATOM 1631 C CA . GLU A 1 240 ? -9.781 -30.940 18.341 1.00 20.99 219 GLU A CA 1
ATOM 1632 C C . GLU A 1 240 ? -9.241 -30.706 19.751 1.00 17.75 219 GLU A C 1
ATOM 1633 O O . GLU A 1 240 ? -8.031 -30.683 19.958 1.00 16.06 219 GLU A O 1
ATOM 1639 N N . PRO A 1 241 ? -10.139 -30.503 20.724 1.00 14.98 220 PRO A N 1
ATOM 1640 C CA . PRO A 1 241 ? -9.693 -30.198 22.091 1.00 14.59 220 PRO A CA 1
ATOM 1641 C C . PRO A 1 241 ? -8.788 -31.288 22.675 1.00 14.12 220 PRO A C 1
ATOM 1642 O O . PRO A 1 241 ? -7.900 -30.961 23.463 1.00 13.91 220 PRO A O 1
ATOM 1646 N N . GLU A 1 242 ? -8.998 -32.539 22.272 1.00 16.09 221 GLU A N 1
ATOM 1647 C CA . GLU A 1 242 ? -8.143 -33.653 22.697 1.00 13.71 221 GLU A CA 1
ATOM 1648 C C . GLU A 1 242 ? -6.681 -33.449 22.273 1.00 13.40 221 GLU A C 1
ATOM 1649 O O . GLU A 1 242 ? -5.758 -33.951 22.927 1.00 16.26 221 GLU A O 1
ATOM 1655 N N . GLU A 1 243 ? -6.463 -32.746 21.167 1.00 13.08 222 GLU A N 1
ATOM 1656 C CA . GLU A 1 243 ? -5.102 -32.494 20.705 1.00 12.49 222 GLU A CA 1
ATOM 1657 C C . GLU A 1 243 ? -4.380 -31.520 21.623 1.00 14.14 222 GLU A C 1
ATOM 1658 O O . GLU A 1 243 ? -3.185 -31.675 21.868 1.00 16.94 222 GLU A O 1
ATOM 1664 N N . LEU A 1 244 ? -5.106 -30.535 22.155 1.00 13.45 223 LEU A N 1
ATOM 1665 C CA . LEU A 1 244 ? -4.534 -29.631 23.139 1.00 14.41 223 LEU A CA 1
ATOM 1666 C C . LEU A 1 244 ? -4.333 -30.345 24.471 1.00 11.92 223 LEU A C 1
ATOM 1667 O O . LEU A 1 244 ? -3.319 -30.126 25.140 1.00 12.72 223 LEU A O 1
ATOM 1672 N N . ALA A 1 245 ? -5.274 -31.222 24.834 1.00 12.36 224 ALA A N 1
ATOM 1673 C CA . ALA A 1 245 ? -5.148 -32.037 26.041 1.00 13.85 224 ALA A CA 1
ATOM 1674 C C . ALA A 1 245 ? -3.846 -32.829 26.049 1.00 15.89 224 ALA A C 1
ATOM 1675 O O . ALA A 1 245 ? -3.176 -32.925 27.083 1.00 13.96 224 ALA A O 1
ATOM 1677 N N . ALA A 1 246 ? -3.487 -33.395 24.896 1.00 13.27 225 ALA A N 1
ATOM 1678 C CA . ALA A 1 246 ? -2.269 -34.189 24.802 1.00 12.54 225 ALA A CA 1
ATOM 1679 C C . ALA A 1 246 ? -1.032 -33.336 25.031 1.00 12.40 225 ALA A C 1
ATOM 1680 O O . ALA A 1 246 ? -0.059 -33.806 25.621 1.00 12.11 225 ALA A O 1
ATOM 1682 N N . ALA A 1 247 ? -1.067 -32.079 24.579 1.00 12.03 226 ALA A N 1
ATOM 1683 C CA . ALA A 1 247 ? 0.054 -31.173 24.794 1.00 12.07 226 ALA A CA 1
ATOM 1684 C C . ALA A 1 247 ? 0.180 -30.785 26.269 1.00 10.40 226 ALA A C 1
ATOM 1685 O O . ALA A 1 247 ? 1.277 -30.749 26.826 1.00 11.38 226 ALA A O 1
ATOM 1687 N N . VAL A 1 248 ? -0.947 -30.507 26.909 1.00 12.58 227 VAL A N 1
ATOM 1688 C CA . VAL A 1 248 ? -0.904 -30.173 28.330 1.00 14.17 227 VAL A CA 1
ATOM 1689 C C . VAL A 1 248 ? -0.389 -31.352 29.168 1.00 12.10 227 VAL A C 1
ATOM 1690 O O . VAL A 1 248 ? 0.407 -31.147 30.084 1.00 13.24 227 VAL A O 1
ATOM 1694 N N . ALA A 1 249 ? -0.798 -32.579 28.834 1.00 10.62 228 ALA A N 1
ATOM 1695 C CA . ALA A 1 249 ? -0.308 -33.748 29.557 1.00 13.45 228 ALA A CA 1
ATOM 1696 C C . ALA A 1 249 ? 1.212 -33.865 29.441 1.00 13.91 228 ALA A C 1
ATOM 1697 O O . ALA A 1 249 ? 1.911 -34.101 30.429 1.00 14.53 228 ALA A O 1
ATOM 1699 N N . PHE A 1 250 ? 1.720 -33.663 28.234 1.00 11.61 229 PHE A N 1
ATOM 1700 C CA . PHE A 1 250 ? 3.159 -33.603 28.007 1.00 13.37 229 PHE A CA 1
ATOM 1701 C C . PHE A 1 250 ? 3.834 -32.550 28.888 1.00 10.75 229 PHE A C 1
ATOM 1702 O O . PHE A 1 250 ? 4.799 -32.854 29.601 1.00 11.93 229 PHE A O 1
ATOM 1710 N N . LEU A 1 251 ? 3.325 -31.318 28.850 1.00 12.82 230 LEU A N 1
ATOM 1711 C CA . LEU A 1 251 ? 3.933 -30.207 29.599 1.00 12.28 230 LEU A CA 1
ATOM 1712 C C . LEU A 1 251 ? 3.858 -30.420 31.108 1.00 10.41 230 LEU A C 1
ATOM 1713 O O . LEU A 1 251 ? 4.775 -30.048 31.846 1.00 13.06 230 LEU A O 1
ATOM 1718 N N . ALA A 1 252 ? 2.789 -31.068 31.557 1.00 14.05 231 ALA A N 1
ATOM 1719 C CA . ALA A 1 252 ? 2.596 -31.352 32.981 1.00 12.36 231 ALA A CA 1
ATOM 1720 C C . ALA A 1 252 ? 3.551 -32.431 33.500 1.00 10.89 231 ALA A C 1
ATOM 1721 O O . ALA A 1 252 ? 3.888 -32.475 34.693 1.00 16.03 231 ALA A O 1
ATOM 1723 N N . SER A 1 253 ? 3.966 -33.309 32.596 1.00 11.46 232 SER A N 1
ATOM 1724 C CA . SER A 1 253 ? 4.728 -34.499 32.937 1.00 12.59 232 SER A CA 1
ATOM 1725 C C . SER A 1 253 ? 6.233 -34.282 32.948 1.00 14.82 232 SER A C 1
ATOM 1726 O O . SER A 1 253 ? 6.735 -33.281 32.431 1.00 12.91 232 SER A O 1
ATOM 1729 N N . ASP A 1 254 ? 6.954 -35.267 33.476 1.00 14.03 233 ASP A N 1
ATOM 1730 C CA . ASP A 1 254 ? 8.411 -35.226 33.499 1.00 14.41 233 ASP A CA 1
ATOM 1731 C C . ASP A 1 254 ? 9.015 -35.383 32.103 1.00 13.89 233 ASP A C 1
ATOM 1732 O O . ASP A 1 254 ? 10.226 -35.246 31.927 1.00 18.43 233 ASP A O 1
ATOM 1737 N N . ASP A 1 255 ? 8.173 -35.674 31.111 1.00 13.37 234 ASP A N 1
ATOM 1738 C CA . ASP A 1 255 ? 8.619 -35.740 29.721 1.00 15.93 234 ASP A CA 1
ATOM 1739 C C . ASP A 1 255 ? 8.986 -34.355 29.218 1.00 16.60 234 ASP A C 1
ATOM 1740 O O . ASP A 1 255 ? 9.643 -34.207 28.182 1.00 15.86 234 ASP A O 1
ATOM 1745 N N . ALA A 1 256 ? 8.546 -33.337 29.948 1.00 14.99 235 ALA A N 1
ATOM 1746 C CA . ALA A 1 256 ? 8.853 -31.964 29.577 1.00 13.79 235 ALA A CA 1
ATOM 1747 C C . ALA A 1 256 ? 9.768 -31.308 30.606 1.00 11.61 235 ALA A C 1
ATOM 1748 O O . ALA A 1 256 ? 9.791 -30.083 30.741 1.00 13.16 235 ALA A O 1
ATOM 1750 N N . SER A 1 257 ? 10.551 -32.124 31.300 1.00 15.45 236 SER A N 1
ATOM 1751 C CA . SER A 1 257 ? 11.439 -31.639 32.355 1.00 12.95 236 SER A CA 1
ATOM 1752 C C . SER A 1 257 ? 12.480 -30.594 31.899 1.00 15.39 236 SER A C 1
ATOM 1753 O O . SER A 1 257 ? 12.960 -29.831 32.728 1.00 15.69 236 SER A O 1
ATOM 1756 N N . PHE A 1 258 ? 12.833 -30.550 30.612 1.00 12.56 237 PHE A N 1
ATOM 1757 C CA . PHE A 1 258 ? 13.772 -29.519 30.136 1.00 14.61 237 PHE A CA 1
ATOM 1758 C C . PHE A 1 258 ? 13.066 -28.418 29.347 1.00 18.03 237 PHE A C 1
ATOM 1759 O O . PHE A 1 258 ? 13.703 -27.664 28.606 1.00 16.47 237 PHE A O 1
ATOM 1767 N N . ILE A 1 259 ? 11.751 -28.310 29.525 1.00 13.37 238 ILE A N 1
ATOM 1768 C CA . ILE A 1 259 ? 10.974 -27.289 28.834 1.00 12.43 238 ILE A CA 1
ATOM 1769 C C . ILE A 1 259 ? 10.343 -26.346 29.837 1.00 12.44 238 ILE A C 1
ATOM 1770 O O . ILE A 1 259 ? 9.471 -26.740 30.623 1.00 13.04 238 ILE A O 1
ATOM 1775 N N . THR A 1 260 ? 10.814 -25.106 29.834 1.00 12.79 239 THR A N 1
ATOM 1776 C CA . THR A 1 260 ? 10.209 -24.077 30.662 1.00 12.29 239 THR A CA 1
ATOM 1777 C C . THR A 1 260 ? 10.291 -22.745 29.925 1.00 12.64 239 THR A C 1
ATOM 1778 O O . THR A 1 260 ? 11.188 -22.526 29.086 1.00 14.72 239 THR A O 1
ATOM 1782 N N . GLY A 1 261 ? 9.327 -21.874 30.219 1.00 10.41 240 GLY A N 1
ATOM 1783 C CA . GLY A 1 261 ? 9.219 -20.579 29.568 1.00 15.74 240 GLY A CA 1
ATOM 1784 C C . GLY A 1 261 ? 8.845 -20.664 28.099 1.00 16.54 240 GLY A C 1
ATOM 1785 O O . GLY A 1 261 ? 9.093 -19.731 27.334 1.00 16.18 240 GLY A O 1
ATOM 1786 N N . SER A 1 262 ? 8.225 -21.771 27.699 1.00 13.92 241 SER A N 1
ATOM 1787 C CA . SER A 1 262 ? 7.992 -22.022 26.285 1.00 13.02 241 SER A CA 1
ATOM 1788 C C . SER A 1 262 ? 6.772 -21.326 25.721 1.00 12.99 241 SER A C 1
ATOM 1789 O O . SER A 1 262 ? 5.728 -21.216 26.374 1.00 14.90 241 SER A O 1
ATOM 1792 N N . THR A 1 263 ? 6.929 -20.844 24.497 1.00 13.20 242 THR A N 1
ATOM 1793 C CA . THR A 1 263 ? 5.820 -20.472 23.644 1.00 11.57 242 THR A CA 1
ATOM 1794 C C . THR A 1 263 ? 5.380 -21.751 22.943 1.00 12.95 242 THR A C 1
ATOM 1795 O O . THR A 1 263 ? 5.835 -22.069 21.827 1.00 13.71 242 THR A O 1
ATOM 1799 N N . PHE A 1 264 ? 4.529 -22.517 23.615 1.00 11.51 243 PHE A N 1
ATOM 1800 C CA . PHE A 1 264 ? 4.257 -23.875 23.159 1.00 11.19 243 PHE A CA 1
ATOM 1801 C C . PHE A 1 264 ? 3.102 -23.873 22.163 1.00 12.90 243 PHE A C 1
ATOM 1802 O O . PHE A 1 264 ? 1.936 -23.968 22.538 1.00 13.61 243 PHE A O 1
ATOM 1810 N N . LEU A 1 265 ? 3.450 -23.781 20.884 1.00 11.08 244 LEU A N 1
ATOM 1811 C CA . LEU A 1 265 ? 2.458 -23.622 19.824 1.00 11.82 244 LEU A CA 1
ATOM 1812 C C . LEU A 1 265 ? 1.897 -24.961 19.351 1.00 15.29 244 LEU A C 1
ATOM 1813 O O . LEU A 1 265 ? 2.631 -25.866 18.945 1.00 19.34 244 LEU A O 1
ATOM 1818 N N . VAL A 1 266 ? 0.579 -25.087 19.435 1.00 11.49 245 VAL A N 1
ATOM 1819 C CA . VAL A 1 266 ? -0.120 -26.262 18.936 1.00 11.89 245 VAL A CA 1
ATOM 1820 C C . VAL A 1 266 ? -1.163 -25.718 17.971 1.00 14.31 245 VAL A C 1
ATOM 1821 O O . VAL A 1 266 ? -2.329 -25.562 18.314 1.00 13.91 245 VAL A O 1
ATOM 1825 N N . ASP A 1 267 ? -0.721 -25.403 16.756 1.00 13.58 246 ASP A N 1
ATOM 1826 C CA . ASP A 1 267 ? -1.500 -24.520 15.891 1.00 14.78 246 ASP A CA 1
ATOM 1827 C C . ASP A 1 267 ? -1.601 -24.985 14.444 1.00 15.77 246 ASP A C 1
ATOM 1828 O O . ASP A 1 267 ? -1.920 -24.188 13.556 1.00 16.36 246 ASP A O 1
ATOM 1833 N N . GLY A 1 268 ? -1.337 -26.269 14.205 1.00 14.73 247 GLY A N 1
ATOM 1834 C CA . GLY A 1 268 ? -1.523 -26.837 12.879 1.00 13.28 247 GLY A CA 1
ATOM 1835 C C . GLY A 1 268 ? -0.652 -26.190 11.815 1.00 13.88 247 GLY A C 1
ATOM 1836 O O . GLY A 1 268 ? -0.939 -26.297 10.625 1.00 15.90 247 GLY A O 1
ATOM 1837 N N . GLY A 1 269 ? 0.413 -25.535 12.257 1.00 12.00 248 GLY A N 1
ATOM 1838 C CA . GLY A 1 269 ? 1.345 -24.884 11.359 1.00 14.36 248 GLY A CA 1
ATOM 1839 C C . GLY A 1 269 ? 1.050 -23.432 11.054 1.00 15.88 248 GLY A C 1
ATOM 1840 O O . GLY A 1 269 ? 1.742 -22.845 10.235 1.00 16.07 248 GLY A O 1
ATOM 1841 N N . ILE A 1 270 ? 0.051 -22.839 11.708 1.00 13.67 249 ILE A N 1
ATOM 1842 C CA . ILE A 1 270 ? -0.311 -21.448 11.399 1.00 12.12 249 ILE A CA 1
ATOM 1843 C C . ILE A 1 270 ? 0.860 -20.471 11.523 1.00 16.61 249 ILE A C 1
ATOM 1844 O O . ILE A 1 270 ? 1.121 -19.687 10.602 1.00 17.19 249 ILE A O 1
ATOM 1849 N N . SER A 1 271 ? 1.569 -20.510 12.646 1.00 16.58 250 SER A N 1
ATOM 1850 C CA . SER A 1 271 ? 2.617 -19.518 12.889 1.00 13.76 250 SER A CA 1
ATOM 1851 C C . SER A 1 271 ? 3.835 -19.723 11.984 1.00 16.90 250 SER A C 1
ATOM 1852 O O . SER A 1 271 ? 4.747 -18.894 11.961 1.00 21.63 250 SER A O 1
ATOM 1855 N N . SER A 1 272 ? 3.829 -20.811 11.221 1.00 14.04 251 SER A N 1
ATOM 1856 C CA . SER A 1 272 ? 4.985 -21.193 10.419 1.00 15.54 251 SER A CA 1
ATOM 1857 C C . SER A 1 272 ? 4.796 -21.020 8.926 1.00 17.65 251 SER A C 1
ATOM 1858 O O . SER A 1 272 ? 5.726 -21.271 8.153 1.00 19.96 251 SER A O 1
ATOM 1861 N N . ALA A 1 273 ? 3.611 -20.584 8.508 1.00 15.78 252 ALA A N 1
ATOM 1862 C CA . ALA A 1 273 ? 3.213 -20.764 7.117 1.00 17.62 252 ALA A CA 1
ATOM 1863 C C . ALA A 1 273 ? 2.920 -19.507 6.327 1.00 18.04 252 ALA A C 1
ATOM 1864 O O . ALA A 1 273 ? 2.185 -18.627 6.774 1.00 19.47 252 ALA A O 1
ATOM 1866 N N . TYR A 1 274 ? 3.488 -19.470 5.127 1.00 18.61 253 TYR A N 1
ATOM 1867 C CA . TYR A 1 274 ? 3.121 -18.525 4.088 1.00 18.18 253 TYR A CA 1
ATOM 1868 C C . TYR A 1 274 ? 2.062 -19.224 3.209 1.00 18.26 253 TYR A C 1
ATOM 1869 O O . TYR A 1 274 ? 0.951 -19.474 3.681 1.00 20.34 253 TYR A O 1
ATOM 1878 N N . VAL A 1 275 ? 2.403 -19.587 1.972 1.00 19.19 254 VAL A N 1
ATOM 1879 C CA . VAL A 1 275 ? 1.438 -20.269 1.102 1.00 18.94 254 VAL A CA 1
ATOM 1880 C C . VAL A 1 275 ? 1.159 -21.663 1.659 1.00 23.50 254 VAL A C 1
ATOM 1881 O O . VAL A 1 275 ? 2.082 -22.376 2.032 1.00 21.40 254 VAL A O 1
ATOM 1885 N N . THR A 1 276 ? -0.118 -22.026 1.752 1.00 21.08 255 THR A N 1
ATOM 1886 C CA . THR A 1 276 ? -0.517 -23.329 2.285 1.00 21.97 255 THR A CA 1
ATOM 1887 C C . THR A 1 276 ? -0.772 -24.328 1.162 1.00 20.49 255 THR A C 1
ATOM 1888 O O . THR A 1 276 ? -1.036 -23.935 0.026 1.00 22.40 255 THR A O 1
ATOM 1892 N N . PRO A 1 277 ? -0.698 -25.634 1.474 1.00 22.41 256 PRO A N 1
ATOM 1893 C CA . PRO A 1 277 ? -0.961 -26.616 0.420 1.00 26.49 256 PRO A CA 1
ATOM 1894 C C . PRO A 1 277 ? -2.446 -26.698 0.093 1.00 25.60 256 PRO A C 1
ATOM 1895 O O . PRO A 1 277 ? -3.278 -26.255 0.889 1.00 26.16 256 PRO A O 1
ATOM 1899 N N . LEU A 1 278 ? -2.765 -27.260 -1.064 1.00 27.80 257 LEU A N 1
ATOM 1900 C CA . LEU A 1 278 ? -4.148 -27.375 -1.497 1.00 36.18 257 LEU A CA 1
ATOM 1901 C C . LEU A 1 278 ? -4.878 -28.452 -0.701 1.00 43.20 257 LEU A C 1
ATOM 1902 O O . LEU A 1 278 ? -4.317 -29.508 -0.404 1.00 43.03 257 LEU A O 1
ATOM 1908 N N . THR B 1 25 ? 17.898 16.537 4.229 1.00 28.89 4 THR B N 1
ATOM 1909 C CA . THR B 1 25 ? 17.016 16.610 5.392 1.00 32.44 4 THR B CA 1
ATOM 1910 C C . THR B 1 25 ? 15.549 16.393 5.040 1.00 40.14 4 THR B C 1
ATOM 1911 O O . THR B 1 25 ? 15.217 16.003 3.918 1.00 54.94 4 THR B O 1
ATOM 1913 N N . GLN B 1 26 ? 14.686 16.610 6.030 1.00 27.19 5 GLN B N 1
ATOM 1914 C CA . GLN B 1 26 ? 13.251 16.714 5.819 1.00 37.78 5 GLN B CA 1
ATOM 1915 C C . GLN B 1 26 ? 12.570 15.407 5.417 1.00 24.25 5 GLN B C 1
ATOM 1916 O O . GLN B 1 26 ? 11.615 15.423 4.647 1.00 28.94 5 GLN B O 1
ATOM 1918 N N . ARG B 1 27 ? 13.034 14.279 5.958 1.00 23.24 6 ARG B N 1
ATOM 1919 C CA . ARG B 1 27 ? 12.359 13.007 5.720 1.00 25.92 6 ARG B CA 1
ATOM 1920 C C . ARG B 1 27 ? 10.931 13.047 6.264 1.00 21.74 6 ARG B C 1
ATOM 1921 O O . ARG B 1 27 ? 10.048 12.362 5.755 1.00 22.84 6 ARG B O 1
ATOM 1929 N N . LEU B 1 28 ? 10.704 13.883 7.273 1.00 21.45 7 LEU B N 1
ATOM 1930 C CA . LEU B 1 28 ? 9.398 13.974 7.915 1.00 20.78 7 LEU B CA 1
ATOM 1931 C C . LEU B 1 28 ? 8.822 15.378 7.770 1.00 21.62 7 LEU B C 1
ATOM 1932 O O . LEU B 1 28 ? 7.994 15.803 8.580 1.00 23.60 7 LEU B O 1
ATOM 1937 N N . ALA B 1 29 ? 9.259 16.087 6.733 1.00 24.94 8 ALA B N 1
ATOM 1938 C CA . ALA B 1 29 ? 8.830 17.465 6.515 1.00 24.01 8 ALA B CA 1
ATOM 1939 C C . ALA B 1 29 ? 7.311 17.584 6.436 1.00 25.96 8 ALA B C 1
ATOM 1940 O O . ALA B 1 29 ? 6.659 16.832 5.708 1.00 26.15 8 ALA B O 1
ATOM 1942 N N . GLY B 1 30 ? 6.758 18.508 7.216 1.00 27.45 9 GLY B N 1
ATOM 1943 C CA . GLY B 1 30 ? 5.325 18.756 7.242 1.00 28.40 9 GLY B CA 1
ATOM 1944 C C . GLY B 1 30 ? 4.498 17.798 8.088 1.00 28.31 9 GLY B C 1
ATOM 1945 O O . GLY B 1 30 ? 3.335 18.077 8.392 1.00 33.87 9 GLY B O 1
ATOM 1946 N N . LYS B 1 31 ? 5.087 16.678 8.484 1.00 23.06 10 LYS B N 1
ATOM 1947 C CA . LYS B 1 31 ? 4.333 15.662 9.220 1.00 20.27 10 LYS B CA 1
ATOM 1948 C C . LYS B 1 31 ? 4.029 16.086 10.658 1.00 19.82 10 LYS B C 1
ATOM 1949 O O . LYS B 1 31 ? 4.855 16.705 11.321 1.00 27.72 10 LYS B O 1
ATOM 1955 N N . VAL B 1 32 ? 2.848 15.712 11.140 1.00 18.92 11 VAL B N 1
ATOM 1956 C CA . VAL B 1 32 ? 2.445 15.981 12.516 1.00 18.18 11 VAL B CA 1
ATOM 1957 C C . VAL B 1 32 ? 2.579 14.708 13.342 1.00 19.91 11 VAL B C 1
ATOM 1958 O O . VAL B 1 32 ? 1.995 13.677 12.995 1.00 20.71 11 VAL B O 1
ATOM 1962 N N . ALA B 1 33 ? 3.358 14.777 14.416 1.00 16.47 12 ALA B N 1
ATOM 1963 C CA . ALA B 1 33 ? 3.598 13.610 15.268 1.00 16.71 12 ALA B CA 1
ATOM 1964 C C . ALA B 1 33 ? 3.112 13.836 16.687 1.00 18.72 12 ALA B C 1
ATOM 1965 O O . ALA B 1 33 ? 3.518 14.801 17.331 1.00 21.74 12 ALA B O 1
ATOM 1967 N N . VAL B 1 34 ? 2.257 12.936 17.175 1.00 14.27 13 VAL B N 1
ATOM 1968 C CA . VAL B 1 34 ? 1.822 12.961 18.563 1.00 16.95 13 VAL B CA 1
ATOM 1969 C C . VAL B 1 34 ? 2.665 11.976 19.346 1.00 17.55 13 VAL B C 1
ATOM 1970 O O . VAL B 1 34 ? 2.752 10.795 18.986 1.00 16.85 13 VAL B O 1
ATOM 1974 N N . ILE B 1 35 ? 3.313 12.462 20.396 1.00 13.16 14 ILE B N 1
ATOM 1975 C CA . ILE B 1 35 ? 4.113 11.598 21.256 1.00 14.03 14 ILE B CA 1
ATOM 1976 C C . ILE B 1 35 ? 3.590 11.619 22.672 1.00 12.39 14 ILE B C 1
ATOM 1977 O O . ILE B 1 35 ? 3.573 12.677 23.302 1.00 14.45 14 ILE B O 1
ATOM 1982 N N . THR B 1 36 ? 3.150 10.478 23.184 1.00 14.30 15 THR B N 1
ATOM 1983 C CA . THR B 1 36 ? 2.802 10.432 24.601 1.00 14.11 15 THR B CA 1
ATOM 1984 C C . THR B 1 36 ? 4.061 10.104 25.397 1.00 15.12 15 THR B C 1
ATOM 1985 O O . THR B 1 36 ? 4.966 9.416 24.911 1.00 15.24 15 THR B O 1
ATOM 1989 N N . GLY B 1 37 ? 4.126 10.617 26.615 1.00 15.85 16 GLY B N 1
ATOM 1990 C CA . GLY B 1 37 ? 5.339 10.532 27.402 1.00 14.31 16 GLY B CA 1
ATOM 1991 C C . GLY B 1 37 ? 6.463 11.303 26.740 1.00 15.56 16 GLY B C 1
ATOM 1992 O O . GLY B 1 37 ? 7.641 10.971 26.886 1.00 17.00 16 GLY B O 1
ATOM 1993 N N . GLY B 1 38 ? 6.088 12.340 26.004 1.00 14.49 17 GLY B N 1
ATOM 1994 C CA . GLY B 1 38 ? 7.042 13.074 25.202 1.00 16.53 17 GLY B CA 1
ATOM 1995 C C . GLY B 1 38 ? 7.954 14.024 25.960 1.00 19.40 17 GLY B C 1
ATOM 1996 O O . GLY B 1 38 ? 8.824 14.641 25.359 1.00 17.39 17 GLY B O 1
ATOM 1997 N N . ALA B 1 39 ? 7.778 14.134 27.273 1.00 18.32 18 ALA B N 1
ATOM 1998 C CA . ALA B 1 39 ? 8.546 15.114 28.049 1.00 17.41 18 ALA B CA 1
ATOM 1999 C C . ALA B 1 39 ? 9.811 14.533 28.673 1.00 20.48 18 ALA B C 1
ATOM 2000 O O . ALA B 1 39 ? 10.594 15.273 29.287 1.00 22.64 18 ALA B O 1
ATOM 2002 N N . SER B 1 40 ? 10.004 13.221 28.514 1.00 18.64 19 SER B N 1
ATOM 2003 C CA A SER B 1 40 ? 11.056 12.449 29.201 0.28 19.35 19 SER B CA 1
ATOM 2004 C CA B SER B 1 40 ? 11.153 12.564 29.119 0.72 17.65 19 SER B CA 1
ATOM 2005 C C . SER B 1 40 ? 11.626 11.356 28.317 1.00 20.14 19 SER B C 1
ATOM 2006 O O . SER B 1 40 ? 10.940 10.887 27.406 1.00 17.15 19 SER B O 1
ATOM 2011 N N . GLY B 1 41 ? 12.840 10.910 28.638 1.00 18.18 20 GLY B N 1
ATOM 2012 C CA . GLY B 1 41 ? 13.398 9.678 28.099 1.00 16.77 20 GLY B CA 1
ATOM 2013 C C . GLY B 1 41 ? 13.320 9.489 26.603 1.00 17.61 20 GLY B C 1
ATOM 2014 O O . GLY B 1 41 ? 13.681 10.382 25.837 1.00 19.12 20 GLY B O 1
ATOM 2015 N N . ILE B 1 42 ? 12.867 8.310 26.175 1.00 15.46 21 ILE B N 1
ATOM 2016 C CA A ILE B 1 42 ? 12.732 7.963 24.764 0.59 17.20 21 ILE B CA 1
ATOM 2017 C CA B ILE B 1 42 ? 12.855 8.072 24.738 0.41 16.79 21 ILE B CA 1
ATOM 2018 C C . ILE B 1 42 ? 11.780 8.914 24.048 1.00 16.49 21 ILE B C 1
ATOM 2019 O O . ILE B 1 42 ? 11.968 9.272 22.885 1.00 16.67 21 ILE B O 1
ATOM 2028 N N . GLY B 1 43 ? 10.721 9.296 24.759 1.00 14.73 22 GLY B N 1
ATOM 2029 C CA . GLY B 1 43 ? 9.712 10.179 24.203 1.00 13.78 22 GLY B CA 1
ATOM 2030 C C . GLY B 1 43 ? 10.330 11.511 23.810 1.00 16.38 22 GLY B C 1
ATOM 2031 O O . GLY B 1 43 ? 10.079 12.021 22.714 1.00 16.32 22 GLY B O 1
ATOM 2032 N N . LEU B 1 44 ? 11.170 12.051 24.692 1.00 15.13 23 LEU B N 1
ATOM 2033 C CA . LEU B 1 44 ? 11.799 13.346 24.468 1.00 18.68 23 LEU B CA 1
ATOM 2034 C C . LEU B 1 44 ? 12.853 13.244 23.377 1.00 19.11 23 LEU B C 1
ATOM 2035 O O . LEU B 1 44 ? 12.900 14.080 22.484 1.00 18.28 23 LEU B O 1
ATOM 2040 N N . ALA B 1 45 ? 13.688 12.208 23.440 1.00 17.70 24 ALA B N 1
ATOM 2041 C CA . ALA B 1 45 ? 14.701 12.007 22.413 1.00 18.43 24 ALA B CA 1
ATOM 2042 C C . ALA B 1 45 ? 14.048 11.854 21.049 1.00 19.76 24 ALA B C 1
ATOM 2043 O O . ALA B 1 45 ? 14.570 12.332 20.056 1.00 18.78 24 ALA B O 1
ATOM 2045 N N . THR B 1 46 ? 12.904 11.174 21.009 1.00 18.62 25 THR B N 1
ATOM 2046 C CA . THR B 1 46 ? 12.199 10.965 19.752 1.00 17.07 25 THR B CA 1
ATOM 2047 C C . THR B 1 46 ? 11.638 12.284 19.233 1.00 16.67 25 THR B C 1
ATOM 2048 O O . THR B 1 46 ? 11.731 12.562 18.042 1.00 18.43 25 THR B O 1
ATOM 2052 N N . GLY B 1 47 ? 11.088 13.102 20.130 1.00 15.63 26 GLY B N 1
ATOM 2053 C CA . GLY B 1 47 ? 10.593 14.421 19.762 1.00 16.12 26 GLY B CA 1
ATOM 2054 C C . GLY B 1 47 ? 11.661 15.219 19.055 1.00 20.12 26 GLY B C 1
ATOM 2055 O O . GLY B 1 47 ? 11.422 15.804 17.994 1.00 20.13 26 GLY B O 1
ATOM 2056 N N . ARG B 1 48 ? 12.852 15.237 19.643 1.00 17.61 27 ARG B N 1
ATOM 2057 C CA . ARG B 1 48 ? 13.978 15.955 19.055 1.00 18.73 27 ARG B CA 1
ATOM 2058 C C . ARG B 1 48 ? 14.356 15.423 17.673 1.00 18.90 27 ARG B C 1
ATOM 2059 O O . ARG B 1 48 ? 14.619 16.195 16.760 1.00 22.08 27 ARG B O 1
ATOM 2067 N N . ARG B 1 49 ? 14.374 14.103 17.519 1.00 18.99 28 ARG B N 1
ATOM 2068 C CA . ARG B 1 49 ? 14.774 13.520 16.245 1.00 20.20 28 ARG B CA 1
ATOM 2069 C C . ARG B 1 49 ? 13.725 13.770 15.155 1.00 19.88 28 ARG B C 1
ATOM 2070 O O . ARG B 1 49 ? 14.075 14.097 14.019 1.00 19.73 28 ARG B O 1
ATOM 2078 N N . LEU B 1 50 ? 12.446 13.593 15.477 1.00 17.61 29 LEU B N 1
ATOM 2079 C CA . LEU B 1 50 ? 11.408 13.853 14.484 1.00 17.70 29 LEU B CA 1
ATOM 2080 C C . LEU B 1 50 ? 11.415 15.339 14.080 1.00 18.71 29 LEU B C 1
ATOM 2081 O O . LEU B 1 50 ? 11.257 15.666 12.908 1.00 19.64 29 LEU B O 1
ATOM 2086 N N . ARG B 1 51 ? 11.598 16.227 15.054 1.00 18.94 30 ARG B N 1
ATOM 2087 C CA . ARG B 1 51 ? 11.688 17.657 14.764 1.00 20.05 30 ARG B CA 1
ATOM 2088 C C . ARG B 1 51 ? 12.866 17.927 13.832 1.00 22.54 30 ARG B C 1
ATOM 2089 O O . ARG B 1 51 ? 12.778 18.764 12.933 1.00 23.04 30 ARG B O 1
ATOM 2097 N N . ALA B 1 52 ? 13.963 17.196 14.024 1.00 21.03 31 ALA B N 1
ATOM 2098 C CA . ALA B 1 52 ? 15.154 17.417 13.199 1.00 22.12 31 ALA B CA 1
ATOM 2099 C C . ALA B 1 52 ? 14.919 16.969 11.760 1.00 22.32 31 ALA B C 1
ATOM 2100 O O . ALA B 1 52 ? 15.624 17.392 10.851 1.00 24.84 31 ALA B O 1
ATOM 2102 N N . GLU B 1 53 ? 13.917 16.121 11.554 1.00 21.37 32 GLU B N 1
ATOM 2103 C CA . GLU B 1 53 ? 13.586 15.657 10.211 1.00 21.63 32 GLU B CA 1
ATOM 2104 C C . GLU B 1 53 ? 12.399 16.432 9.647 1.00 22.04 32 GLU B C 1
ATOM 2105 O O . GLU B 1 53 ? 11.874 16.099 8.591 1.00 23.45 32 GLU B O 1
ATOM 2111 N N . GLY B 1 54 ? 11.983 17.484 10.349 1.00 22.23 33 GLY B N 1
ATOM 2112 C CA . GLY B 1 54 ? 10.965 18.370 9.814 1.00 22.89 33 GLY B CA 1
ATOM 2113 C C . GLY B 1 54 ? 9.571 18.243 10.402 1.00 22.02 33 GLY B C 1
ATOM 2114 O O . GLY B 1 54 ? 8.665 18.971 9.996 1.00 25.24 33 GLY B O 1
ATOM 2115 N N . ALA B 1 55 ? 9.384 17.320 11.341 1.00 20.73 34 ALA B N 1
ATOM 2116 C CA . ALA B 1 55 ? 8.065 17.103 11.934 1.00 21.92 34 ALA B CA 1
ATOM 2117 C C . ALA B 1 55 ? 7.624 18.217 12.884 1.00 26.29 34 ALA B C 1
ATOM 2118 O O . ALA B 1 55 ? 8.445 18.879 13.518 1.00 23.25 34 ALA B O 1
ATOM 2120 N N . THR B 1 56 ? 6.311 18.409 12.962 1.00 19.88 35 THR B N 1
ATOM 2121 C CA . THR B 1 56 ? 5.684 19.177 14.032 1.00 19.74 35 THR B CA 1
ATOM 2122 C C . THR B 1 56 ? 5.310 18.200 15.144 1.00 19.84 35 THR B C 1
ATOM 2123 O O . THR B 1 56 ? 4.623 17.204 14.896 1.00 24.97 35 THR B O 1
ATOM 2127 N N . VAL B 1 57 ? 5.765 18.470 16.365 1.00 18.19 36 VAL B N 1
ATOM 2128 C CA . VAL B 1 57 ? 5.573 17.537 17.466 1.00 16.98 36 VAL B CA 1
ATOM 2129 C C . VAL B 1 57 ? 4.547 18.056 18.473 1.00 16.72 36 VAL B C 1
ATOM 2130 O O . VAL B 1 57 ? 4.649 19.195 18.951 1.00 19.74 36 VAL B O 1
ATOM 2134 N N . VAL B 1 58 ? 3.549 17.220 18.756 1.00 15.92 37 VAL B N 1
ATOM 2135 C CA . VAL B 1 58 ? 2.587 17.447 19.833 1.00 17.12 37 VAL B CA 1
ATOM 2136 C C . VAL B 1 58 ? 3.017 16.578 20.997 1.00 18.23 37 VAL B C 1
ATOM 2137 O O . VAL B 1 58 ? 2.988 15.347 20.915 1.00 15.97 37 VAL B O 1
ATOM 2141 N N . VAL B 1 59 ? 3.444 17.225 22.071 1.00 18.66 38 VAL B N 1
ATOM 2142 C CA . VAL B 1 59 ? 3.916 16.527 23.258 1.00 16.37 38 VAL B CA 1
ATOM 2143 C C . VAL B 1 59 ? 2.759 16.284 24.223 1.00 15.44 38 VAL B C 1
ATOM 2144 O O . VAL B 1 59 ? 2.214 17.231 24.793 1.00 17.05 38 VAL B O 1
ATOM 2148 N N . GLY B 1 60 ? 2.367 15.026 24.392 1.00 14.88 39 GLY B N 1
ATOM 2149 C CA . GLY B 1 60 ? 1.354 14.689 25.378 1.00 14.10 39 GLY B CA 1
ATOM 2150 C C . GLY B 1 60 ? 2.043 14.145 26.607 1.00 16.84 39 GLY B C 1
ATOM 2151 O O . GLY B 1 60 ? 2.772 13.162 26.519 1.00 16.55 39 GLY B O 1
ATOM 2152 N N . ASP B 1 61 ? 1.828 14.778 27.756 1.00 14.21 40 ASP B N 1
ATOM 2153 C CA . ASP B 1 61 ? 2.461 14.302 28.973 1.00 14.54 40 ASP B CA 1
ATOM 2154 C C . ASP B 1 61 ? 1.630 14.656 30.180 1.00 13.91 40 ASP B C 1
ATOM 2155 O O . ASP B 1 61 ? 0.891 15.639 30.163 1.00 15.03 40 ASP B O 1
ATOM 2160 N N . ILE B 1 62 ? 1.792 13.868 31.237 1.00 13.52 41 ILE B N 1
ATOM 2161 C CA . ILE B 1 62 ? 1.111 14.089 32.505 1.00 14.10 41 ILE B CA 1
ATOM 2162 C C . ILE B 1 62 ? 1.780 15.240 33.268 1.00 15.31 41 ILE B C 1
ATOM 2163 O O . ILE B 1 62 ? 1.167 15.887 34.112 1.00 13.70 41 ILE B O 1
ATOM 2168 N N . ASP B 1 63 ? 3.048 15.486 32.958 1.00 19.09 42 ASP B N 1
ATOM 2169 C CA . ASP B 1 63 ? 3.831 16.511 33.646 1.00 17.72 42 ASP B CA 1
ATOM 2170 C C . ASP B 1 63 ? 3.830 17.808 32.849 1.00 17.89 42 ASP B C 1
ATOM 2171 O O . ASP B 1 63 ? 4.423 17.864 31.768 1.00 17.65 42 ASP B O 1
ATOM 2176 N N . PRO B 1 64 ? 3.181 18.861 33.382 1.00 15.60 43 PRO B N 1
ATOM 2177 C CA . PRO B 1 64 ? 3.053 20.115 32.625 1.00 16.14 43 PRO B CA 1
ATOM 2178 C C . PRO B 1 64 ? 4.343 20.924 32.577 1.00 19.01 43 PRO B C 1
ATOM 2179 O O . PRO B 1 64 ? 4.532 21.735 31.673 1.00 21.12 43 PRO B O 1
ATOM 2183 N N . THR B 1 65 ? 5.217 20.711 33.548 1.00 17.60 44 THR B N 1
ATOM 2184 C CA . THR B 1 65 ? 6.435 21.489 33.643 1.00 19.99 44 THR B CA 1
ATOM 2185 C C . THR B 1 65 ? 7.413 20.999 32.588 1.00 18.68 44 THR B C 1
ATOM 2186 O O . THR B 1 65 ? 7.844 21.757 31.712 1.00 23.59 44 THR B O 1
ATOM 2190 N N . THR B 1 66 ? 7.738 19.712 32.634 1.00 18.19 45 THR B N 1
ATOM 2191 C CA . THR B 1 66 ? 8.603 19.142 31.619 1.00 17.90 45 THR B CA 1
ATOM 2192 C C . THR B 1 66 ? 7.903 19.107 30.267 1.00 18.31 45 THR B C 1
ATOM 2193 O O . THR B 1 66 ? 8.553 19.213 29.227 1.00 20.13 45 THR B O 1
ATOM 2197 N N . GLY B 1 67 ? 6.583 18.951 30.286 1.00 17.79 46 GLY B N 1
ATOM 2198 C CA . GLY B 1 67 ? 5.809 18.919 29.059 1.00 17.65 46 GLY B CA 1
ATOM 2199 C C . GLY B 1 67 ? 5.893 20.233 28.308 1.00 19.89 46 GLY B C 1
ATOM 2200 O O . GLY B 1 67 ? 6.168 20.250 27.104 1.00 19.81 46 GLY B O 1
ATOM 2201 N N . LYS B 1 68 ? 5.667 21.344 29.004 1.00 20.64 47 LYS B N 1
ATOM 2202 C CA . LYS B 1 68 ? 5.775 22.645 28.353 1.00 21.99 47 LYS B CA 1
ATOM 2203 C C . LYS B 1 68 ? 7.198 22.892 27.869 1.00 23.04 47 LYS B C 1
ATOM 2204 O O . LYS B 1 68 ? 7.399 23.448 26.786 1.00 23.41 47 LYS B O 1
ATOM 2210 N N . ALA B 1 69 ? 8.188 22.469 28.653 1.00 22.63 48 ALA B N 1
ATOM 2211 C CA . ALA B 1 69 ? 9.582 22.719 28.288 1.00 23.06 48 ALA B CA 1
ATOM 2212 C C . ALA B 1 69 ? 9.969 21.950 27.033 1.00 21.80 48 ALA B C 1
ATOM 2213 O O . ALA B 1 69 ? 10.722 22.458 26.197 1.00 25.52 48 ALA B O 1
ATOM 2215 N N . ALA B 1 70 ? 9.455 20.732 26.905 1.00 21.71 49 ALA B N 1
ATOM 2216 C CA . ALA B 1 70 ? 9.747 19.922 25.730 1.00 21.80 49 ALA B CA 1
ATOM 2217 C C . ALA B 1 70 ? 9.108 20.554 24.502 1.00 19.97 49 ALA B C 1
ATOM 2218 O O . ALA B 1 70 ? 9.768 20.734 23.486 1.00 20.05 49 ALA B O 1
ATOM 2220 N N . ALA B 1 71 ? 7.826 20.894 24.597 1.00 19.73 50 ALA B N 1
ATOM 2221 C CA . ALA B 1 71 ? 7.138 21.513 23.470 1.00 22.05 50 ALA B CA 1
ATOM 2222 C C . ALA B 1 71 ? 7.805 22.835 23.057 1.00 25.13 50 ALA B C 1
ATOM 2223 O O . ALA B 1 71 ? 7.896 23.148 21.869 1.00 22.78 50 ALA B O 1
ATOM 2225 N N . ASP B 1 72 ? 8.286 23.601 24.031 1.00 24.94 51 ASP B N 1
ATOM 2226 C CA . ASP B 1 72 ? 8.934 24.872 23.725 1.00 22.33 51 ASP B CA 1
ATOM 2227 C C . ASP B 1 72 ? 10.233 24.629 22.952 1.00 26.02 51 ASP B C 1
ATOM 2228 O O . ASP B 1 72 ? 10.507 25.299 21.960 1.00 27.07 51 ASP B O 1
ATOM 2233 N N . GLU B 1 73 ? 11.010 23.643 23.390 1.00 27.93 52 GLU B N 1
ATOM 2234 C CA . GLU B 1 73 ? 12.264 23.290 22.731 1.00 25.85 52 GLU B CA 1
ATOM 2235 C C . GLU B 1 73 ? 12.049 22.831 21.286 1.00 22.46 52 GLU B C 1
ATOM 2236 O O . GLU B 1 73 ? 12.848 23.157 20.389 1.00 28.10 52 GLU B O 1
ATOM 2242 N N . LEU B 1 74 ? 10.964 22.087 21.071 1.00 26.57 53 LEU B N 1
ATOM 2243 C CA . LEU B 1 74 ? 10.661 21.487 19.775 1.00 24.69 53 LEU B CA 1
ATOM 2244 C C . LEU B 1 74 ? 9.848 22.401 18.871 1.00 22.22 53 LEU B C 1
ATOM 2245 O O . LEU B 1 74 ? 9.513 22.015 17.752 1.00 25.58 53 LEU B O 1
ATOM 2250 N N . GLU B 1 75 ? 9.528 23.601 19.363 1.00 22.39 54 GLU B N 1
ATOM 2251 C CA . GLU B 1 75 ? 8.643 24.527 18.662 1.00 26.08 54 GLU B CA 1
ATOM 2252 C C . GLU B 1 75 ? 7.329 23.837 18.307 1.00 26.97 54 GLU B C 1
ATOM 2253 O O . GLU B 1 75 ? 6.777 24.033 17.224 1.00 32.19 54 GLU B O 1
ATOM 2259 N N . GLY B 1 76 ? 6.833 23.035 19.247 1.00 23.80 55 GLY B N 1
ATOM 2260 C CA . GLY B 1 76 ? 5.627 22.257 19.050 1.00 20.74 55 GLY B CA 1
ATOM 2261 C C . GLY B 1 76 ? 4.494 22.676 19.969 1.00 21.63 55 GLY B C 1
ATOM 2262 O O . GLY B 1 76 ? 4.407 23.831 20.378 1.00 25.53 55 GLY B O 1
ATOM 2263 N N . LEU B 1 77 ? 3.622 21.724 20.276 1.00 18.53 56 LEU B N 1
ATOM 2264 C CA . LEU B 1 77 ? 2.470 21.975 21.132 1.00 18.22 56 LEU B CA 1
ATOM 2265 C C . LEU B 1 77 ? 2.457 21.023 22.319 1.00 21.16 56 LEU B C 1
ATOM 2266 O O . LEU B 1 77 ? 2.609 19.821 22.147 1.00 18.84 56 LEU B O 1
ATOM 2271 N N . PHE B 1 78 ? 2.263 21.559 23.519 1.00 21.13 57 PHE B N 1
ATOM 2272 C CA . PHE B 1 78 ? 2.073 20.718 24.693 1.00 21.17 57 PHE B CA 1
ATOM 2273 C C . PHE B 1 78 ? 0.593 20.565 25.013 1.00 20.12 57 PHE B C 1
ATOM 2274 O O . PHE B 1 78 ? -0.140 21.552 25.079 1.00 20.20 57 PHE B O 1
ATOM 2282 N N . VAL B 1 79 ? 0.178 19.320 25.213 1.00 16.07 58 VAL B N 1
ATOM 2283 C CA . VAL B 1 79 ? -1.186 18.985 25.585 1.00 17.99 58 VAL B CA 1
ATOM 2284 C C . VAL B 1 79 ? -1.165 18.068 26.793 1.00 16.64 58 VAL B C 1
ATOM 2285 O O . VAL B 1 79 ? -0.635 16.960 26.703 1.00 15.22 58 VAL B O 1
ATOM 2289 N N . PRO B 1 80 ? -1.734 18.515 27.924 1.00 14.57 59 PRO B N 1
ATOM 2290 C CA . PRO B 1 80 ? -1.839 17.615 29.082 1.00 13.35 59 PRO B CA 1
ATOM 2291 C C . PRO B 1 80 ? -2.611 16.355 28.758 1.00 16.49 59 PRO B C 1
ATOM 2292 O O . PRO B 1 80 ? -3.610 16.408 28.032 1.00 17.05 59 PRO B O 1
ATOM 2296 N N . VAL B 1 81 ? -2.155 15.232 29.293 1.00 15.57 60 VAL B N 1
ATOM 2297 C CA . VAL B 1 81 ? -2.876 13.988 29.114 1.00 17.29 60 VAL B CA 1
ATOM 2298 C C . VAL B 1 81 ? -2.549 13.012 30.234 1.00 15.21 60 VAL B C 1
ATOM 2299 O O . VAL B 1 81 ? -1.427 12.982 30.754 1.00 15.27 60 VAL B O 1
ATOM 2303 N N . ASP B 1 82 ? -3.558 12.241 30.634 1.00 13.15 61 ASP B N 1
ATOM 2304 C CA . ASP B 1 82 ? -3.369 11.027 31.423 1.00 12.76 61 ASP B CA 1
ATOM 2305 C C . ASP B 1 82 ? -3.740 9.896 30.491 1.00 13.74 61 ASP B C 1
ATOM 2306 O O . ASP B 1 82 ? -4.911 9.745 30.119 1.00 15.42 61 ASP B O 1
ATOM 2311 N N . VAL B 1 83 ? -2.747 9.112 30.099 1.00 13.93 62 VAL B N 1
ATOM 2312 C CA . VAL B 1 83 ? -2.976 8.131 29.044 1.00 13.77 62 VAL B CA 1
ATOM 2313 C C . VAL B 1 83 ? -3.866 6.966 29.494 1.00 16.03 62 VAL B C 1
ATOM 2314 O O . VAL B 1 83 ? -4.258 6.148 28.660 1.00 15.20 62 VAL B O 1
ATOM 2318 N N . SER B 1 84 ? -4.208 6.901 30.783 1.00 15.85 63 SER B N 1
ATOM 2319 C CA . SER B 1 84 ? -5.122 5.859 31.277 1.00 15.68 63 SER B CA 1
ATOM 2320 C C . SER B 1 84 ? -6.593 6.277 31.186 1.00 13.89 63 SER B C 1
ATOM 2321 O O . SER B 1 84 ? -7.482 5.505 31.520 1.00 15.28 63 SER B O 1
ATOM 2324 N N . GLU B 1 85 ? -6.858 7.498 30.729 1.00 14.60 64 GLU B N 1
ATOM 2325 C CA . GLU B 1 85 ? -8.242 7.988 30.685 1.00 15.68 64 GLU B CA 1
ATOM 2326 C C . GLU B 1 85 ? -8.707 8.265 29.260 1.00 13.44 64 GLU B C 1
ATOM 2327 O O . GLU B 1 85 ? -8.046 8.997 28.514 1.00 14.29 64 GLU B O 1
ATOM 2333 N N . GLN B 1 86 ? -9.850 7.690 28.893 1.00 16.87 65 GLN B N 1
ATOM 2334 C CA . GLN B 1 86 ? -10.386 7.804 27.538 1.00 16.65 65 GLN B CA 1
ATOM 2335 C C . GLN B 1 86 ? -10.607 9.251 27.096 1.00 15.79 65 GLN B C 1
ATOM 2336 O O . GLN B 1 86 ? -10.252 9.624 25.973 1.00 17.01 65 GLN B O 1
ATOM 2342 N N . GLU B 1 87 ? -11.200 10.058 27.967 1.00 16.70 66 GLU B N 1
ATOM 2343 C CA . GLU B 1 87 ? -11.454 11.449 27.622 1.00 14.71 66 GLU B CA 1
ATOM 2344 C C . GLU B 1 87 ? -10.151 12.181 27.314 1.00 13.64 66 GLU B C 1
ATOM 2345 O O . GLU B 1 87 ? -10.096 13.002 26.404 1.00 14.76 66 GLU B O 1
ATOM 2351 N N . ALA B 1 88 ? -9.101 11.879 28.067 1.00 14.34 67 ALA B N 1
ATOM 2352 C CA . ALA B 1 88 ? -7.845 12.608 27.914 1.00 12.92 67 ALA B CA 1
ATOM 2353 C C . ALA B 1 88 ? -7.105 12.186 26.657 1.00 12.67 67 ALA B C 1
ATOM 2354 O O . ALA B 1 88 ? -6.536 13.014 25.946 1.00 13.31 67 ALA B O 1
ATOM 2356 N N . VAL B 1 89 ? -7.104 10.889 26.389 1.00 12.67 68 VAL B N 1
ATOM 2357 C CA . VAL B 1 89 ? -6.439 10.399 25.188 1.00 12.01 68 VAL B CA 1
ATOM 2358 C C . VAL B 1 89 ? -7.175 10.910 23.957 1.00 13.81 68 VAL B C 1
ATOM 2359 O O . VAL B 1 89 ? -6.552 11.372 23.006 1.00 12.63 68 VAL B O 1
ATOM 2363 N N . ASP B 1 90 ? -8.499 10.858 23.980 1.00 16.51 69 ASP B N 1
ATOM 2364 C CA . ASP B 1 90 ? -9.273 11.375 22.863 1.00 15.97 69 ASP B CA 1
ATOM 2365 C C . ASP B 1 90 ? -9.013 12.871 22.662 1.00 14.73 69 ASP B C 1
ATOM 2366 O O . ASP B 1 90 ? -8.857 13.315 21.534 1.00 16.88 69 ASP B O 1
ATOM 2371 N N . ASN B 1 91 ? -8.943 13.631 23.757 1.00 14.23 70 ASN B N 1
ATOM 2372 C CA . ASN B 1 91 ? -8.673 15.056 23.666 1.00 15.73 70 ASN B CA 1
ATOM 2373 C C . ASN B 1 91 ? -7.276 15.343 23.107 1.00 15.51 70 ASN B C 1
ATOM 2374 O O . ASN B 1 91 ? -7.090 16.317 22.379 1.00 18.31 70 ASN B O 1
ATOM 2379 N N . LEU B 1 92 ? -6.300 14.501 23.444 1.00 13.82 71 LEU B N 1
ATOM 2380 C CA . LEU B 1 92 ? -4.945 14.700 22.943 1.00 14.40 71 LEU B CA 1
ATOM 2381 C C . LEU B 1 92 ? -4.923 14.640 21.420 1.00 14.20 71 LEU B C 1
ATOM 2382 O O . LEU B 1 92 ? -4.427 15.555 20.766 1.00 16.14 71 LEU B O 1
ATOM 2387 N N . PHE B 1 93 ? -5.483 13.575 20.853 1.00 16.02 72 PHE B N 1
ATOM 2388 C CA . PHE B 1 93 ? -5.454 13.414 19.405 1.00 17.00 72 PHE B CA 1
ATOM 2389 C C . PHE B 1 93 ? -6.411 14.396 18.711 1.00 17.12 72 PHE B C 1
ATOM 2390 O O . PHE B 1 93 ? -6.073 14.969 17.670 1.00 18.16 72 PHE B O 1
ATOM 2398 N N . ASP B 1 94 ? -7.581 14.625 19.302 1.00 18.22 73 ASP B N 1
ATOM 2399 C CA . ASP B 1 94 ? -8.505 15.620 18.761 1.00 18.13 73 ASP B CA 1
ATOM 2400 C C . ASP B 1 94 ? -7.870 17.015 18.705 1.00 22.61 73 ASP B C 1
ATOM 2401 O O . ASP B 1 94 ? -8.076 17.757 17.750 1.00 20.78 73 ASP B O 1
ATOM 2406 N N . THR B 1 95 ? -7.106 17.366 19.735 1.00 17.78 74 THR B N 1
ATOM 2407 C CA . THR B 1 95 ? -6.485 18.681 19.808 1.00 21.42 74 THR B CA 1
ATOM 2408 C C . THR B 1 95 ? -5.363 18.799 18.783 1.00 20.69 74 THR B C 1
ATOM 2409 O O . THR B 1 95 ? -5.223 19.819 18.105 1.00 20.64 74 THR B O 1
ATOM 2413 N N . ALA B 1 96 ? -4.574 17.738 18.645 1.00 18.14 75 ALA B N 1
ATOM 2414 C CA . ALA B 1 96 ? -3.523 17.739 17.636 1.00 16.57 75 ALA B CA 1
ATOM 2415 C C . ALA B 1 96 ? -4.110 17.919 16.241 1.00 20.23 75 ALA B C 1
ATOM 2416 O O . ALA B 1 96 ? -3.603 18.707 15.438 1.00 19.53 75 ALA B O 1
ATOM 2418 N N . ALA B 1 97 ? -5.192 17.202 15.961 1.00 20.77 76 ALA B N 1
ATOM 2419 C CA . ALA B 1 97 ? -5.810 17.255 14.642 1.00 22.58 76 ALA B CA 1
ATOM 2420 C C . ALA B 1 97 ? -6.499 18.597 14.381 1.00 27.05 76 ALA B C 1
ATOM 2421 O O . ALA B 1 97 ? -6.391 19.142 13.287 1.00 30.03 76 ALA B O 1
ATOM 2423 N N . SER B 1 98 ? -7.193 19.138 15.376 1.00 26.70 77 SER B N 1
ATOM 2424 C CA . SER B 1 98 ? -7.891 20.405 15.179 1.00 28.27 77 SER B CA 1
ATOM 2425 C C . SER B 1 98 ? -6.896 21.556 15.043 1.00 31.78 77 SER B C 1
ATOM 2426 O O . SER B 1 98 ? -7.159 22.531 14.344 1.00 36.24 77 SER B O 1
ATOM 2429 N N . THR B 1 99 ? -5.746 21.427 15.699 1.00 27.67 78 THR B N 1
ATOM 2430 C CA . THR B 1 99 ? -4.699 22.449 15.641 1.00 23.75 78 THR B CA 1
ATOM 2431 C C . THR B 1 99 ? -3.908 22.412 14.329 1.00 29.28 78 THR B C 1
ATOM 2432 O O . THR B 1 99 ? -3.652 23.457 13.716 1.00 29.13 78 THR B O 1
ATOM 2436 N N . PHE B 1 100 ? -3.537 21.211 13.894 1.00 24.44 79 PHE B N 1
ATOM 2437 C CA . PHE B 1 100 ? -2.639 21.061 12.746 1.00 30.02 79 PHE B CA 1
ATOM 2438 C C . PHE B 1 100 ? -3.279 20.374 11.543 1.00 30.52 79 PHE B C 1
ATOM 2439 O O . PHE B 1 100 ? -2.631 20.212 10.512 1.00 34.66 79 PHE B O 1
ATOM 2447 N N . GLY B 1 101 ? -4.544 19.983 11.658 1.00 27.87 80 GLY B N 1
ATOM 2448 C CA . GLY B 1 101 ? -5.265 19.443 10.516 1.00 35.95 80 GLY B CA 1
ATOM 2449 C C . GLY B 1 101 ? -5.220 17.935 10.358 1.00 35.56 80 GLY B C 1
ATOM 2450 O O . GLY B 1 101 ? -6.082 17.349 9.702 1.00 33.46 80 GLY B O 1
ATOM 2451 N N . ARG B 1 102 ? -4.228 17.297 10.971 1.00 27.80 81 ARG B N 1
ATOM 2452 C CA . ARG B 1 102 ? -4.002 15.876 10.757 1.00 25.32 81 ARG B CA 1
ATOM 2453 C C . ARG B 1 102 ? -3.089 15.288 11.816 1.00 23.10 81 ARG B C 1
ATOM 2454 O O . ARG B 1 102 ? -2.390 16.015 12.515 1.00 23.10 81 ARG B O 1
ATOM 2462 N N . VAL B 1 103 ? -3.094 13.961 11.930 1.00 20.50 82 VAL B N 1
ATOM 2463 C CA . VAL B 1 103 ? -2.107 13.257 12.739 1.00 17.16 82 VAL B CA 1
ATOM 2464 C C . VAL B 1 103 ? -1.438 12.223 11.843 1.00 18.37 82 VAL B C 1
ATOM 2465 O O . VAL B 1 103 ? -2.047 11.222 11.486 1.00 21.58 82 VAL B O 1
ATOM 2469 N N . ASP B 1 104 ? -0.192 12.480 11.457 1.00 17.86 83 ASP B N 1
ATOM 2470 C CA . ASP B 1 104 ? 0.518 11.574 10.556 1.00 17.78 83 ASP B CA 1
ATOM 2471 C C . ASP B 1 104 ? 1.164 10.403 11.294 1.00 16.80 83 ASP B C 1
ATOM 2472 O O . ASP B 1 104 ? 1.247 9.288 10.772 1.00 19.05 83 ASP B O 1
ATOM 2477 N N . ILE B 1 105 ? 1.647 10.690 12.494 1.00 15.82 84 ILE B N 1
ATOM 2478 C CA . ILE B 1 105 ? 2.475 9.779 13.278 1.00 15.91 84 ILE B CA 1
ATOM 2479 C C . ILE B 1 105 ? 1.973 9.754 14.707 1.00 15.15 84 ILE B C 1
ATOM 2480 O O . ILE B 1 105 ? 1.715 10.799 15.293 1.00 15.60 84 ILE B O 1
ATOM 2485 N N . ALA B 1 106 ? 1.803 8.560 15.265 1.00 13.79 85 ALA B N 1
ATOM 2486 C CA . ALA B 1 106 ? 1.477 8.434 16.684 1.00 15.24 85 ALA B CA 1
ATOM 2487 C C . ALA B 1 106 ? 2.541 7.562 17.318 1.00 17.04 85 ALA B C 1
ATOM 2488 O O . ALA B 1 106 ? 2.729 6.417 16.914 1.00 15.70 85 ALA B O 1
ATOM 2490 N N . PHE B 1 107 ? 3.273 8.126 18.266 1.00 14.60 86 PHE B N 1
ATOM 2491 C CA . PHE B 1 107 ? 4.226 7.376 19.070 1.00 15.79 86 PHE B CA 1
ATOM 2492 C C . PHE B 1 107 ? 3.585 7.190 20.433 1.00 16.33 86 PHE B C 1
ATOM 2493 O O . PHE B 1 107 ? 3.616 8.085 21.283 1.00 14.45 86 PHE B O 1
ATOM 2501 N N . ASN B 1 108 ? 2.969 6.029 20.619 1.00 13.91 87 ASN B N 1
ATOM 2502 C CA . ASN B 1 108 ? 2.203 5.754 21.828 1.00 15.59 87 ASN B CA 1
ATOM 2503 C C . ASN B 1 108 ? 3.130 5.099 22.825 1.00 18.08 87 ASN B C 1
ATOM 2504 O O . ASN B 1 108 ? 3.279 3.868 22.846 1.00 15.95 87 ASN B O 1
ATOM 2509 N N . ASN B 1 109 ? 3.749 5.942 23.642 1.00 12.67 88 ASN B N 1
ATOM 2510 C CA . ASN B 1 109 ? 5.005 5.616 24.295 1.00 14.05 88 ASN B CA 1
ATOM 2511 C C . ASN B 1 109 ? 4.977 5.726 25.822 1.00 18.99 88 ASN B C 1
ATOM 2512 O O . ASN B 1 109 ? 5.788 5.107 26.518 1.00 18.22 88 ASN B O 1
ATOM 2517 N N . ALA B 1 110 ? 4.030 6.483 26.352 1.00 17.03 89 ALA B N 1
ATOM 2518 C CA . ALA B 1 110 ? 3.961 6.650 27.800 1.00 19.01 89 ALA B CA 1
ATOM 2519 C C . ALA B 1 110 ? 3.807 5.308 28.520 1.00 16.39 89 ALA B C 1
ATOM 2520 O O . ALA B 1 110 ? 3.047 4.440 28.094 1.00 18.46 89 ALA B O 1
ATOM 2522 N N . GLY B 1 111 ? 4.540 5.152 29.618 1.00 16.52 90 GLY B N 1
ATOM 2523 C CA . GLY B 1 111 ? 4.463 3.940 30.420 1.00 17.30 90 GLY B CA 1
ATOM 2524 C C . GLY B 1 111 ? 5.164 4.118 31.750 1.00 19.01 90 GLY B C 1
ATOM 2525 O O . GLY B 1 111 ? 5.928 5.072 31.935 1.00 22.59 90 GLY B O 1
ATOM 2526 N N . ILE B 1 112 ? 4.901 3.210 32.686 1.00 16.32 91 ILE B N 1
ATOM 2527 C CA . ILE B 1 112 ? 5.536 3.254 33.998 1.00 16.21 91 ILE B CA 1
ATOM 2528 C C . ILE B 1 112 ? 6.115 1.907 34.401 1.00 17.21 91 ILE B C 1
ATOM 2529 O O . ILE B 1 112 ? 5.763 0.875 33.839 1.00 19.33 91 ILE B O 1
ATOM 2534 N N . SER B 1 113 ? 7.012 1.935 35.379 1.00 19.62 92 SER B N 1
ATOM 2535 C CA . SER B 1 113 ? 7.546 0.707 35.959 1.00 19.84 92 SER B CA 1
ATOM 2536 C C . SER B 1 113 ? 7.804 0.902 37.452 1.00 21.11 92 SER B C 1
ATOM 2537 O O . SER B 1 113 ? 8.957 0.894 37.886 1.00 24.40 92 SER B O 1
ATOM 2540 N N . PRO B 1 114 ? 6.727 1.079 38.242 1.00 17.99 93 PRO B N 1
ATOM 2541 C CA . PRO B 1 114 ? 6.835 1.406 39.666 1.00 17.62 93 PRO B CA 1
ATOM 2542 C C . PRO B 1 114 ? 7.371 0.253 40.508 1.00 23.64 93 PRO B C 1
ATOM 2543 O O . PRO B 1 114 ? 7.181 -0.906 40.152 1.00 21.92 93 PRO B O 1
ATOM 2547 N N . PRO B 1 115 ? 8.036 0.568 41.625 1.00 23.08 94 PRO B N 1
ATOM 2548 C CA . PRO B 1 115 ? 8.639 -0.501 42.429 1.00 25.81 94 PRO B CA 1
ATOM 2549 C C . PRO B 1 115 ? 7.622 -1.436 43.094 1.00 23.92 94 PRO B C 1
ATOM 2550 O O . PRO B 1 115 ? 7.994 -2.555 43.445 1.00 27.61 94 PRO B O 1
ATOM 2554 N N . GLU B 1 116 ? 6.369 -1.011 43.245 1.00 19.89 95 GLU B N 1
ATOM 2555 C CA . GLU B 1 116 ? 5.368 -1.868 43.885 1.00 18.83 95 GLU B CA 1
ATOM 2556 C C . GLU B 1 116 ? 4.971 -3.029 42.966 1.00 18.99 95 GLU B C 1
ATOM 2557 O O . GLU B 1 116 ? 4.413 -4.029 43.418 1.00 19.33 95 GLU B O 1
ATOM 2563 N N . ASP B 1 117 ? 5.263 -2.891 41.679 1.00 16.81 96 ASP B N 1
ATOM 2564 C CA . ASP B 1 117 ? 5.132 -3.998 40.740 1.00 16.06 96 ASP B CA 1
ATOM 2565 C C . ASP B 1 117 ? 6.482 -4.703 40.646 1.00 19.54 96 ASP B C 1
ATOM 2566 O O . ASP B 1 117 ? 7.446 -4.154 40.112 1.00 19.68 96 ASP B O 1
ATOM 2571 N N . ASP B 1 118 ? 6.560 -5.918 41.177 1.00 18.28 97 ASP B N 1
ATOM 2572 C CA . ASP B 1 118 ? 7.845 -6.593 41.317 1.00 15.97 97 ASP B CA 1
ATOM 2573 C C . ASP B 1 118 ? 7.661 -8.091 41.064 1.00 15.32 97 ASP B C 1
ATOM 2574 O O . ASP B 1 118 ? 6.970 -8.487 40.123 1.00 16.90 97 ASP B O 1
ATOM 2579 N N . LEU B 1 119 ? 8.276 -8.919 41.899 1.00 16.58 98 LEU B N 1
ATOM 2580 C CA . LEU B 1 119 ? 8.091 -10.366 41.783 1.00 15.92 98 LEU B CA 1
ATOM 2581 C C . LEU B 1 119 ? 6.638 -10.714 42.081 1.00 21.01 98 LEU B C 1
ATOM 2582 O O . LEU B 1 119 ? 6.008 -10.083 42.926 1.00 18.44 98 LEU B O 1
ATOM 2587 N N . ILE B 1 120 ? 6.101 -11.713 41.386 1.00 17.82 99 ILE B N 1
ATOM 2588 C CA . ILE B 1 120 ? 4.672 -11.985 41.477 1.00 16.64 99 ILE B CA 1
ATOM 2589 C C . ILE B 1 120 ? 4.256 -12.305 42.919 1.00 19.42 99 ILE B C 1
ATOM 2590 O O . ILE B 1 120 ? 3.157 -11.937 43.347 1.00 19.67 99 ILE B O 1
ATOM 2595 N N . GLU B 1 121 ? 5.148 -12.933 43.682 1.00 17.22 100 GLU B N 1
ATOM 2596 C CA . GLU B 1 121 ? 4.850 -13.301 45.058 1.00 18.08 100 GLU B CA 1
ATOM 2597 C C . GLU B 1 121 ? 4.494 -12.086 45.911 1.00 18.48 100 GLU B C 1
ATOM 2598 O O . GLU B 1 121 ? 3.654 -12.182 46.795 1.00 20.90 100 GLU B O 1
ATOM 2604 N N . ASN B 1 122 ? 5.119 -10.945 45.641 1.00 20.76 101 ASN B N 1
ATOM 2605 C CA A ASN B 1 122 ? 4.861 -9.783 46.492 0.43 22.20 101 ASN B CA 1
ATOM 2606 C CA B ASN B 1 122 ? 4.955 -9.741 46.449 0.57 18.76 101 ASN B CA 1
ATOM 2607 C C . ASN B 1 122 ? 4.127 -8.652 45.788 1.00 21.15 101 ASN B C 1
ATOM 2608 O O . ASN B 1 122 ? 3.967 -7.569 46.349 1.00 26.64 101 ASN B O 1
ATOM 2617 N N . THR B 1 123 ? 3.638 -8.915 44.584 1.00 20.05 102 THR B N 1
ATOM 2618 C CA . THR B 1 123 ? 2.905 -7.907 43.836 1.00 19.02 102 THR B CA 1
ATOM 2619 C C . THR B 1 123 ? 1.400 -8.041 44.047 1.00 20.05 102 THR B C 1
ATOM 2620 O O . THR B 1 123 ? 0.778 -9.022 43.642 1.00 18.09 102 THR B O 1
ATOM 2624 N N . ASP B 1 124 ? 0.820 -7.034 44.685 1.00 19.74 103 ASP B N 1
ATOM 2625 C CA . ASP B 1 124 ? -0.592 -7.060 45.032 1.00 19.36 103 ASP B CA 1
ATOM 2626 C C . ASP B 1 124 ? -1.428 -6.415 43.927 1.00 17.64 103 ASP B C 1
ATOM 2627 O O . ASP B 1 124 ? -0.891 -5.829 42.981 1.00 15.97 103 ASP B O 1
ATOM 2632 N N . LEU B 1 125 ? -2.747 -6.531 44.046 1.00 18.45 104 LEU B N 1
ATOM 2633 C CA . LEU B 1 125 ? -3.639 -6.130 42.965 1.00 16.59 104 LEU B CA 1
ATOM 2634 C C . LEU B 1 125 ? -3.614 -4.635 42.621 1.00 15.80 104 LEU B C 1
ATOM 2635 O O . LEU B 1 125 ? -3.676 -4.306 41.446 1.00 16.00 104 LEU B O 1
ATOM 2640 N N . PRO B 1 126 ? -3.538 -3.730 43.622 1.00 18.04 105 PRO B N 1
ATOM 2641 C CA . PRO B 1 126 ? -3.462 -2.309 43.238 1.00 18.72 105 PRO B CA 1
ATOM 2642 C C . PRO B 1 126 ? -2.307 -2.000 42.281 1.00 16.42 105 PRO B C 1
ATOM 2643 O O . PRO B 1 126 ? -2.513 -1.321 41.265 1.00 16.87 105 PRO B O 1
ATOM 2647 N N . ALA B 1 127 ? -1.112 -2.491 42.600 1.00 17.95 106 ALA B N 1
ATOM 2648 C CA . ALA B 1 127 ? 0.034 -2.314 41.710 1.00 16.31 106 ALA B CA 1
ATOM 2649 C C . ALA B 1 127 ? -0.153 -3.030 40.378 1.00 16.38 106 ALA B C 1
ATOM 2650 O O . ALA B 1 127 ? 0.156 -2.461 39.330 1.00 14.78 106 ALA B O 1
ATOM 2652 N N . TRP B 1 128 ? -0.662 -4.267 40.409 1.00 13.74 107 TRP B N 1
ATOM 2653 C CA . TRP B 1 128 ? -0.888 -4.995 39.158 1.00 15.15 107 TRP B CA 1
ATOM 2654 C C . TRP B 1 128 ? -1.771 -4.154 38.233 1.00 14.37 107 TRP B C 1
ATOM 2655 O O . TRP B 1 128 ? -1.431 -3.901 37.065 1.00 12.53 107 TRP B O 1
ATOM 2666 N N . GLN B 1 129 ? -2.893 -3.695 38.776 1.00 13.47 108 GLN B N 1
ATOM 2667 C CA . GLN B 1 129 ? -3.892 -3.009 37.966 1.00 11.46 108 GLN B CA 1
ATOM 2668 C C . GLN B 1 129 ? -3.416 -1.625 37.505 1.00 15.48 108 GLN B C 1
ATOM 2669 O O . GLN B 1 129 ? -3.706 -1.211 36.381 1.00 13.75 108 GLN B O 1
ATOM 2675 N N . ARG B 1 130 ? -2.691 -0.918 38.366 1.00 11.88 109 ARG B N 1
ATOM 2676 C CA . ARG B 1 130 ? -2.206 0.414 38.004 1.00 14.75 109 ARG B CA 1
ATOM 2677 C C . ARG B 1 130 ? -1.319 0.308 36.782 1.00 14.43 109 ARG B C 1
ATOM 2678 O O . ARG B 1 130 ? -1.411 1.126 35.859 1.00 12.27 109 ARG B O 1
ATOM 2686 N N . VAL B 1 131 ? -0.467 -0.713 36.763 1.00 11.64 110 VAL B N 1
ATOM 2687 C CA . VAL B 1 131 ? 0.476 -0.852 35.657 1.00 11.99 110 VAL B CA 1
ATOM 2688 C C . VAL B 1 131 ? -0.263 -1.242 34.376 1.00 12.16 110 VAL B C 1
ATOM 2689 O O . VAL B 1 131 ? 0.065 -0.736 33.297 1.00 11.76 110 VAL B O 1
ATOM 2693 N N . GLN B 1 132 ? -1.267 -2.116 34.476 1.00 12.03 111 GLN B N 1
ATOM 2694 C CA . GLN B 1 132 ? -2.086 -2.430 33.303 1.00 10.84 111 GLN B CA 1
ATOM 2695 C C . GLN B 1 132 ? -2.810 -1.183 32.776 1.00 11.99 111 GLN B C 1
ATOM 2696 O O . GLN B 1 132 ? -2.896 -0.972 31.567 1.00 11.72 111 GLN B O 1
ATOM 2702 N N . ASP B 1 133 ? -3.338 -0.368 33.682 1.00 12.73 112 ASP B N 1
ATOM 2703 C CA . ASP B 1 133 ? -4.064 0.840 33.282 1.00 12.74 112 ASP B CA 1
ATOM 2704 C C . ASP B 1 133 ? -3.177 1.796 32.503 1.00 13.97 112 ASP B C 1
ATOM 2705 O O . ASP B 1 133 ? -3.563 2.303 31.452 1.00 13.45 112 ASP B O 1
ATOM 2710 N N . ILE B 1 134 ? -1.980 2.029 33.027 1.00 13.32 113 ILE B N 1
ATOM 2711 C CA . ILE B 1 134 ? -1.085 3.020 32.453 1.00 13.97 113 ILE B CA 1
ATOM 2712 C C . ILE B 1 134 ? -0.316 2.481 31.230 1.00 11.31 113 ILE B C 1
ATOM 2713 O O . ILE B 1 134 ? -0.037 3.234 30.301 1.00 12.74 113 ILE B O 1
ATOM 2718 N N . ASN B 1 135 ? -0.016 1.181 31.188 1.00 11.39 114 ASN B N 1
ATOM 2719 C CA . ASN B 1 135 ? 0.837 0.652 30.117 1.00 11.18 114 ASN B CA 1
ATOM 2720 C C . ASN B 1 135 ? 0.108 -0.043 28.976 1.00 12.12 114 ASN B C 1
ATOM 2721 O O . ASN B 1 135 ? 0.606 -0.065 27.839 1.00 14.31 114 ASN B O 1
ATOM 2726 N N . LEU B 1 136 ? -1.017 -0.696 29.274 1.00 12.02 115 LEU B N 1
ATOM 2727 C CA . LEU B 1 136 ? -1.690 -1.492 28.251 1.00 12.41 115 LEU B CA 1
ATOM 2728 C C . LEU B 1 136 ? -3.003 -0.850 27.810 1.00 14.23 115 LEU B C 1
ATOM 2729 O O . LEU B 1 136 ? -3.233 -0.645 26.616 1.00 12.91 115 LEU B O 1
ATOM 2734 N N . LYS B 1 137 ? -3.863 -0.511 28.765 1.00 12.38 116 LYS B N 1
ATOM 2735 C CA . LYS B 1 137 ? -5.096 0.194 28.441 1.00 11.23 116 LYS B CA 1
ATOM 2736 C C . LYS B 1 137 ? -4.815 1.457 27.627 1.00 13.30 116 LYS B C 1
ATOM 2737 O O . LYS B 1 137 ? -5.519 1.775 26.661 1.00 12.16 116 LYS B O 1
ATOM 2743 N N . SER B 1 138 ? -3.760 2.154 28.024 1.00 12.97 117 SER B N 1
ATOM 2744 C CA . SER B 1 138 ? -3.332 3.376 27.367 1.00 13.13 117 SER B CA 1
ATOM 2745 C C . SER B 1 138 ? -3.061 3.179 25.878 1.00 12.88 117 SER B C 1
ATOM 2746 O O . SER B 1 138 ? -3.361 4.066 25.074 1.00 14.70 117 SER B O 1
ATOM 2749 N N . VAL B 1 139 ? -2.499 2.026 25.504 1.00 13.69 118 VAL B N 1
ATOM 2750 C CA . VAL B 1 139 ? -2.157 1.805 24.099 1.00 12.87 118 VAL B CA 1
ATOM 2751 C C . VAL B 1 139 ? -3.428 1.472 23.313 1.00 14.22 118 VAL B C 1
ATOM 2752 O O . VAL B 1 139 ? -3.596 1.909 22.176 1.00 13.58 118 VAL B O 1
ATOM 2756 N N . TYR B 1 140 ? -4.350 0.746 23.934 1.00 12.32 119 TYR B N 1
ATOM 2757 C CA . TYR B 1 140 ? -5.669 0.563 23.332 1.00 11.40 119 TYR B CA 1
ATOM 2758 C C . TYR B 1 140 ? -6.347 1.929 23.110 1.00 14.57 119 TYR B C 1
ATOM 2759 O O . TYR B 1 140 ? -6.836 2.228 22.015 1.00 13.99 119 TYR B O 1
ATOM 2768 N N . LEU B 1 141 ? -6.363 2.778 24.132 1.00 11.84 120 LEU B N 1
ATOM 2769 C CA . LEU B 1 141 ? -6.977 4.088 23.970 1.00 13.20 120 LEU B CA 1
ATOM 2770 C C . LEU B 1 141 ? -6.314 4.935 22.896 1.00 14.00 120 LEU B C 1
ATOM 2771 O O . LEU B 1 141 ? -7.000 5.580 22.095 1.00 13.01 120 LEU B O 1
ATOM 2776 N N . SER B 1 142 ? -4.985 4.947 22.903 1.00 10.70 121 SER B N 1
ATOM 2777 C CA . SER B 1 142 ? -4.213 5.783 21.989 1.00 12.42 121 SER B CA 1
ATOM 2778 C C . SER B 1 142 ? -4.343 5.297 20.549 1.00 14.22 121 SER B C 1
ATOM 2779 O O . SER B 1 142 ? -4.456 6.101 19.633 1.00 15.80 121 SER B O 1
ATOM 2782 N N . CYS B 1 143 ? -4.332 3.985 20.338 1.00 11.32 122 CYS B N 1
ATOM 2783 C CA . CYS B 1 143 ? -4.518 3.489 18.983 1.00 11.73 122 CYS B CA 1
ATOM 2784 C C . CYS B 1 143 ? -5.935 3.751 18.503 1.00 15.67 122 C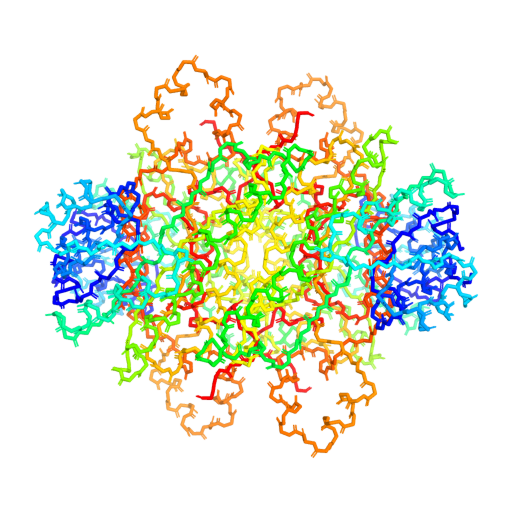YS B C 1
ATOM 2785 O O . CYS B 1 143 ? -6.136 4.112 17.351 1.00 15.54 122 CYS B O 1
ATOM 2788 N N . ARG B 1 144 ? -6.920 3.562 19.378 1.00 14.75 123 ARG B N 1
ATOM 2789 C CA . ARG B 1 144 ? -8.302 3.802 18.977 1.00 12.97 123 ARG B CA 1
ATOM 2790 C C . ARG B 1 144 ? -8.453 5.258 18.527 1.00 17.49 123 ARG B C 1
ATOM 2791 O O . ARG B 1 144 ? -9.068 5.530 17.497 1.00 17.71 123 ARG B O 1
ATOM 2799 N N . ALA B 1 145 ? -7.855 6.182 19.277 1.00 14.87 124 ALA B N 1
ATOM 2800 C CA . ALA B 1 145 ? -7.992 7.606 18.973 1.00 14.88 124 ALA B CA 1
ATOM 2801 C C . ALA B 1 145 ? -7.186 7.999 17.723 1.00 17.13 124 ALA B C 1
ATOM 2802 O O . ALA B 1 145 ? -7.667 8.762 16.887 1.00 19.54 124 ALA B O 1
ATOM 2804 N N . ALA B 1 146 ? -5.970 7.479 17.600 1.00 16.37 125 ALA B N 1
ATOM 2805 C CA . ALA B 1 146 ? -5.160 7.745 16.407 1.00 17.32 125 ALA B CA 1
ATOM 2806 C C . ALA B 1 146 ? -5.856 7.257 15.141 1.00 17.72 125 ALA B C 1
ATOM 2807 O O . ALA B 1 146 ? -5.886 7.960 14.132 1.00 19.66 125 ALA B O 1
ATOM 2809 N N . LEU B 1 147 ? -6.401 6.048 15.193 1.00 17.70 126 LEU B N 1
ATOM 2810 C CA . LEU B 1 147 ? -7.074 5.465 14.034 1.00 17.52 126 LEU B CA 1
ATOM 2811 C C . LEU B 1 147 ? -8.325 6.247 13.641 1.00 20.82 126 LEU B C 1
ATOM 2812 O O . LEU B 1 147 ? -8.654 6.341 12.458 1.00 20.20 126 LEU B O 1
ATOM 2817 N N . ARG B 1 148 ? -9.029 6.797 14.627 1.00 16.74 127 ARG B N 1
ATOM 2818 C CA . ARG B 1 148 ? -10.189 7.645 14.350 1.00 16.59 127 ARG B CA 1
ATOM 2819 C C . ARG B 1 148 ? -9.834 8.734 13.353 1.00 20.29 127 ARG B C 1
ATOM 2820 O O . ARG B 1 148 ? -10.623 9.093 12.479 1.00 26.41 127 ARG B O 1
ATOM 2828 N N . HIS B 1 149 ? -8.631 9.267 13.502 1.00 19.56 128 HIS B N 1
ATOM 2829 C CA . HIS B 1 149 ? -8.180 10.352 12.650 1.00 21.84 128 HIS B CA 1
ATOM 2830 C C . HIS B 1 149 ? -7.481 9.871 11.384 1.00 19.00 128 HIS B C 1
ATOM 2831 O O . HIS B 1 149 ? -7.683 10.428 10.305 1.00 21.88 128 HIS B O 1
ATOM 2838 N N . MET B 1 150 ? -6.677 8.822 11.513 1.00 19.38 129 MET B N 1
ATOM 2839 C CA . MET B 1 150 ? -5.874 8.337 10.396 1.00 20.19 129 MET B CA 1
ATOM 2840 C C . MET B 1 150 ? -6.678 7.588 9.340 1.00 25.92 129 MET B C 1
ATOM 2841 O O . MET B 1 150 ? -6.356 7.654 8.156 1.00 20.44 129 MET B O 1
ATOM 2846 N N . VAL B 1 151 ? -7.692 6.835 9.756 1.00 19.22 130 VAL B N 1
ATOM 2847 C CA . VAL B 1 151 ? -8.435 6.027 8.787 1.00 18.36 130 VAL B CA 1
ATOM 2848 C C . VAL B 1 151 ? -9.116 6.900 7.709 1.00 23.52 130 VAL B C 1
ATOM 2849 O O . VAL B 1 151 ? -8.984 6.605 6.522 1.00 21.76 130 VAL B O 1
ATOM 2853 N N . PRO B 1 152 ? -9.818 7.986 8.099 1.00 20.77 131 PRO B N 1
ATOM 2854 C CA . PRO B 1 152 ? -10.381 8.793 7.005 1.00 23.27 131 PRO B CA 1
ATOM 2855 C C . PRO B 1 152 ? -9.314 9.451 6.111 1.00 24.84 131 PRO B C 1
ATOM 2856 O O . PRO B 1 152 ? -9.599 9.733 4.948 1.00 25.15 131 PRO B O 1
ATOM 2860 N N . ALA B 1 153 ? -8.108 9.661 6.638 1.00 21.64 132 ALA B N 1
ATOM 2861 C CA . ALA B 1 153 ? -7.020 10.286 5.868 1.00 24.36 132 ALA B CA 1
ATOM 2862 C C . ALA B 1 153 ? -6.332 9.290 4.941 1.00 26.47 132 ALA B C 1
ATOM 2863 O O . ALA B 1 153 ? -5.629 9.673 4.003 1.00 28.31 132 ALA B O 1
ATOM 2865 N N . GLY B 1 154 ? -6.526 8.008 5.214 1.00 23.64 133 GLY B N 1
ATOM 2866 C CA . GLY B 1 154 ? -5.948 6.966 4.389 1.00 25.21 133 GLY B CA 1
ATOM 2867 C C . GLY B 1 154 ? -4.454 6.793 4.578 1.00 23.42 133 GLY B C 1
ATOM 2868 O O . GLY B 1 154 ? -3.805 6.138 3.774 1.00 26.11 133 GLY B O 1
ATOM 2869 N N . LYS B 1 155 ? -3.903 7.361 5.644 1.00 20.75 134 LYS B N 1
ATOM 2870 C CA . LYS B 1 155 ? -2.477 7.204 5.905 1.00 18.88 134 LYS B CA 1
ATOM 2871 C C . LYS B 1 155 ? -2.148 7.471 7.357 1.00 24.54 134 LYS B C 1
ATOM 2872 O O . LYS B 1 155 ? -2.864 8.193 8.052 1.00 25.78 134 LYS B O 1
ATOM 2878 N N . GLY B 1 156 ? -1.076 6.850 7.833 1.00 19.99 135 GLY B N 1
ATOM 2879 C CA . GLY B 1 156 ? -0.642 7.049 9.200 1.00 20.57 135 GLY B CA 1
ATOM 2880 C C . GLY B 1 156 ? 0.403 6.022 9.574 1.00 18.94 135 GLY B C 1
ATOM 2881 O O . GLY B 1 156 ? 0.468 4.938 8.982 1.00 19.46 135 GLY B O 1
ATOM 2882 N N . SER B 1 157 ? 1.246 6.378 10.532 1.00 15.64 136 SER B N 1
ATOM 2883 C CA . SER B 1 157 ? 2.198 5.427 11.079 1.00 15.75 136 SER B CA 1
ATOM 2884 C C . SER B 1 157 ? 2.080 5.445 12.594 1.00 16.06 136 SER B C 1
ATOM 2885 O O . SER B 1 157 ? 2.261 6.483 13.213 1.00 16.23 136 SER B O 1
ATOM 2888 N N . ILE B 1 158 ? 1.769 4.292 13.183 1.00 15.01 137 ILE B N 1
ATOM 2889 C CA . ILE B 1 158 ? 1.630 4.164 14.629 1.00 14.59 137 ILE B CA 1
ATOM 2890 C C . ILE B 1 158 ? 2.761 3.307 15.164 1.00 13.75 137 ILE B C 1
ATOM 2891 O O . ILE B 1 158 ? 2.973 2.180 14.705 1.00 13.75 137 ILE B O 1
ATOM 2896 N N . ILE B 1 159 ? 3.517 3.867 16.093 1.00 13.81 138 ILE B N 1
ATOM 2897 C CA . ILE B 1 159 ? 4.544 3.116 16.803 1.00 14.22 138 ILE B CA 1
ATOM 2898 C C . ILE B 1 159 ? 4.148 2.991 18.276 1.00 13.80 138 ILE B C 1
ATOM 2899 O O . ILE B 1 159 ? 4.029 4.005 18.973 1.00 13.01 138 ILE B O 1
ATOM 2904 N N . ASN B 1 160 ? 3.934 1.767 18.746 1.00 13.50 139 ASN B N 1
ATOM 2905 C CA . ASN B 1 160 ? 3.623 1.541 20.158 1.00 14.03 139 ASN B CA 1
ATOM 2906 C C . ASN B 1 160 ? 4.861 1.081 20.884 1.00 11.51 139 ASN B C 1
ATOM 2907 O O . ASN B 1 160 ? 5.576 0.204 20.385 1.00 13.59 139 ASN B O 1
ATOM 2912 N N . THR B 1 161 ? 5.143 1.661 22.043 1.00 11.68 140 THR B N 1
ATOM 2913 C CA . THR B 1 161 ? 6.310 1.204 22.786 1.00 14.69 140 THR B CA 1
ATOM 2914 C C . THR B 1 161 ? 5.979 -0.021 23.610 1.00 14.04 140 THR B C 1
ATOM 2915 O O . THR B 1 161 ? 5.267 0.060 24.609 1.00 13.89 140 THR B O 1
ATOM 2919 N N . ALA B 1 162 ? 6.494 -1.161 23.177 1.00 13.00 141 ALA B N 1
ATOM 2920 C CA . ALA B 1 162 ? 6.429 -2.369 23.991 1.00 11.76 141 ALA B CA 1
ATOM 2921 C C . ALA B 1 162 ? 7.700 -2.444 24.830 1.00 11.47 141 ALA B C 1
ATOM 2922 O O . ALA B 1 162 ? 8.003 -1.523 25.586 1.00 13.67 141 ALA B O 1
ATOM 2924 N N . SER B 1 163 ? 8.451 -3.533 24.680 1.00 13.22 142 SER B N 1
ATOM 2925 C CA . SER B 1 163 ? 9.712 -3.736 25.382 1.00 12.44 142 SER B CA 1
ATOM 2926 C C . SER B 1 163 ? 10.323 -5.046 24.908 1.00 13.06 142 SER B C 1
ATOM 2927 O O . SER B 1 163 ? 9.599 -5.940 24.468 1.00 14.60 142 SER B O 1
ATOM 2930 N N . PHE B 1 164 ? 11.641 -5.173 25.031 1.00 12.19 143 PHE B N 1
ATOM 2931 C CA . PHE B 1 164 ? 12.277 -6.466 24.812 1.00 13.55 143 PHE B CA 1
ATOM 2932 C C . PHE B 1 164 ? 11.723 -7.509 25.790 1.00 13.78 143 PHE B C 1
ATOM 2933 O O . PHE B 1 164 ? 11.786 -8.706 25.511 1.00 14.60 143 PHE B O 1
ATOM 2941 N N . VAL B 1 165 ? 11.137 -7.079 26.908 1.00 12.82 144 VAL B N 1
ATOM 2942 C CA . VAL B 1 165 ? 10.593 -8.080 27.841 1.00 12.43 144 VAL B CA 1
ATOM 2943 C C . VAL B 1 165 ? 9.311 -8.713 27.322 1.00 13.79 144 VAL B C 1
ATOM 2944 O O 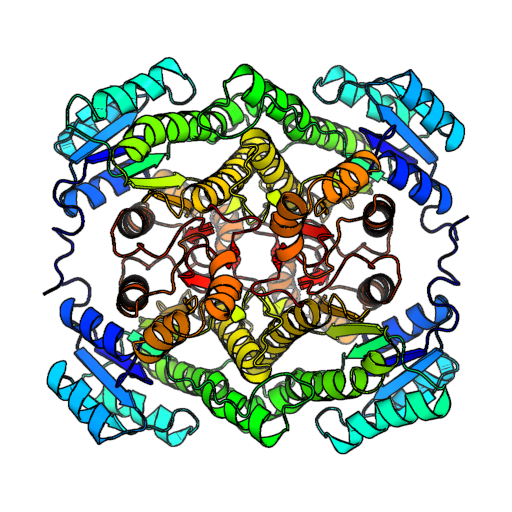. VAL B 1 165 ? 8.848 -9.714 27.875 1.00 13.25 144 VAL B O 1
ATOM 2948 N N . ALA B 1 166 ? 8.741 -8.166 26.256 1.00 12.67 145 ALA B N 1
ATOM 2949 C CA . ALA B 1 166 ? 7.605 -8.825 25.618 1.00 14.02 145 ALA B CA 1
ATOM 2950 C C . ALA B 1 166 ? 8.052 -10.107 24.906 1.00 16.02 145 ALA B C 1
ATOM 2951 O O . ALA B 1 166 ? 7.219 -10.949 24.548 1.00 16.66 145 ALA B O 1
ATOM 2953 N N . VAL B 1 167 ? 9.366 -10.236 24.714 1.00 12.73 146 VAL B N 1
ATOM 2954 C CA . VAL B 1 167 ? 9.997 -11.332 23.960 1.00 12.72 146 VAL B CA 1
ATOM 2955 C C . VAL B 1 167 ? 10.932 -12.190 24.829 1.00 12.82 146 VAL B C 1
ATOM 2956 O O . VAL B 1 167 ? 11.101 -13.395 24.588 1.00 14.23 146 VAL B O 1
ATOM 2960 N N . MET B 1 168 ? 11.532 -11.565 25.840 1.00 14.48 147 MET B N 1
ATOM 2961 C CA A MET B 1 168 ? 12.456 -12.257 26.737 0.58 13.64 147 MET B CA 1
ATOM 2962 C CA B MET B 1 168 ? 12.495 -12.202 26.745 0.42 15.22 147 MET B CA 1
ATOM 2963 C C . MET B 1 168 ? 12.048 -12.096 28.199 1.00 14.03 147 MET B C 1
ATOM 2964 O O . MET B 1 168 ? 11.771 -10.990 28.663 1.00 18.16 147 MET B O 1
ATOM 2973 N N . GLY B 1 169 ? 12.017 -13.207 28.933 1.00 14.20 148 GLY B N 1
ATOM 2974 C CA . GLY B 1 169 ? 11.664 -13.162 30.348 1.00 12.39 148 GLY B CA 1
ATOM 2975 C C . GLY B 1 169 ? 12.882 -13.069 31.253 1.00 13.78 148 GLY B C 1
ATOM 2976 O O . GLY B 1 169 ? 13.982 -13.450 30.856 1.00 17.11 148 GLY B O 1
ATOM 2977 N N . SER B 1 170 ? 12.692 -12.570 32.471 1.00 13.47 149 SER B N 1
ATOM 2978 C CA A SER B 1 170 ? 13.799 -12.363 33.404 0.49 15.64 149 SER B CA 1
ATOM 2979 C CA B SER B 1 170 ? 13.797 -12.347 33.395 0.51 15.79 149 SER B CA 1
ATOM 2980 C C . SER B 1 170 ? 13.459 -12.753 34.833 1.00 19.21 149 SER B C 1
ATOM 2981 O O . SER B 1 170 ? 12.321 -12.597 35.279 1.00 18.23 149 SER B O 1
ATOM 2986 N N . ALA B 1 171 ? 14.457 -13.248 35.559 1.00 18.46 150 ALA B N 1
ATOM 2987 C CA . ALA B 1 171 ? 14.286 -13.601 36.967 1.00 16.81 150 ALA B CA 1
ATOM 2988 C C . ALA B 1 171 ? 14.050 -12.345 37.794 1.00 19.95 150 ALA B C 1
ATOM 2989 O O . ALA B 1 171 ? 13.365 -12.380 38.819 1.00 21.04 150 ALA B O 1
ATOM 2991 N N . THR B 1 172 ? 14.643 -11.242 37.347 1.00 20.08 151 THR B N 1
ATOM 2992 C CA . THR B 1 172 ? 14.434 -9.943 37.985 1.00 20.16 151 THR B CA 1
ATOM 2993 C C . THR B 1 172 ? 13.154 -9.334 37.426 1.00 20.90 151 THR B C 1
ATOM 2994 O O . THR B 1 172 ? 13.169 -8.420 36.596 1.00 24.59 151 THR B O 1
ATOM 2998 N N . SER B 1 173 ? 12.044 -9.879 37.906 1.00 18.93 152 SER B N 1
ATOM 2999 C CA . SER B 1 173 ? 10.735 -9.687 37.307 1.00 17.97 152 SER B CA 1
ATOM 3000 C C . SER B 1 173 ? 9.977 -8.492 37.860 1.00 16.81 152 SER B C 1
ATOM 3001 O O . SER B 1 173 ? 9.973 -8.255 39.063 1.00 20.42 152 SER B O 1
ATOM 3004 N N . GLN B 1 174 ? 9.342 -7.744 36.968 1.00 17.66 153 GLN B N 1
ATOM 3005 C CA . GLN B 1 174 ? 8.256 -6.841 37.343 1.00 17.97 153 GLN B CA 1
ATOM 3006 C C . GLN B 1 174 ? 7.047 -7.362 36.590 1.00 14.19 153 GLN B C 1
ATOM 3007 O O . GLN B 1 174 ? 6.878 -7.100 35.403 1.00 13.54 153 GLN B O 1
ATOM 3013 N N . ILE B 1 175 ? 6.213 -8.141 37.272 1.00 12.83 154 ILE B N 1
ATOM 3014 C CA . ILE B 1 175 ? 5.324 -9.040 36.555 1.00 14.17 154 ILE B CA 1
ATOM 3015 C C . ILE B 1 175 ? 4.201 -8.325 35.796 1.00 11.83 154 ILE B C 1
ATOM 3016 O O . ILE B 1 175 ? 3.885 -8.719 34.680 1.00 13.66 154 ILE B O 1
ATOM 3021 N N . SER B 1 176 ? 3.618 -7.261 36.351 1.00 11.53 155 SER B N 1
ATOM 3022 C CA . SER B 1 176 ? 2.556 -6.588 35.621 1.00 9.65 155 SER B CA 1
ATOM 3023 C C . SER B 1 176 ? 3.160 -5.843 34.430 1.00 11.68 155 SER B C 1
ATOM 3024 O O . SER B 1 176 ? 2.573 -5.805 33.347 1.00 12.67 155 SER B O 1
ATOM 3027 N N . TYR B 1 177 ? 4.332 -5.253 34.638 1.00 12.78 156 TYR B N 1
ATOM 3028 C CA . TYR B 1 177 ? 5.035 -4.572 33.544 1.00 10.74 156 TYR B CA 1
ATOM 3029 C C . TYR B 1 177 ? 5.239 -5.523 32.362 1.00 10.03 156 TYR B C 1
ATOM 3030 O O . TYR B 1 177 ? 4.893 -5.210 31.227 1.00 10.38 156 TYR B O 1
ATOM 3039 N N . THR B 1 178 ? 5.777 -6.695 32.651 1.00 10.42 157 THR B N 1
ATOM 3040 C CA . THR B 1 178 ? 6.021 -7.682 31.608 1.00 9.68 157 THR B CA 1
ATOM 3041 C C . THR B 1 178 ? 4.725 -8.067 30.891 1.00 11.01 157 THR B C 1
ATOM 3042 O O . THR B 1 178 ? 4.660 -8.042 29.669 1.00 12.41 157 THR B O 1
ATOM 3046 N N . ALA B 1 179 ? 3.675 -8.402 31.643 1.00 9.94 158 ALA B N 1
ATOM 3047 C CA . ALA B 1 179 ? 2.393 -8.703 31.009 1.00 10.31 158 ALA B CA 1
ATOM 3048 C C . ALA B 1 179 ? 1.878 -7.539 30.158 1.00 14.37 158 ALA B C 1
ATOM 3049 O O . ALA B 1 179 ? 1.385 -7.750 29.055 1.00 11.67 158 ALA B O 1
ATOM 3051 N N . SER B 1 180 ? 1.986 -6.308 30.654 1.00 12.55 159 SER B N 1
ATOM 3052 C CA . SER B 1 180 ? 1.463 -5.179 29.888 1.00 8.37 159 SER B CA 1
ATOM 3053 C C . SER B 1 180 ? 2.193 -5.057 28.547 1.00 11.06 159 SER B C 1
ATOM 3054 O O . SER B 1 180 ? 1.567 -4.828 27.510 1.00 11.59 159 SER B O 1
ATOM 3057 N N . LYS B 1 181 ? 3.504 -5.253 28.560 1.00 12.49 160 LYS B N 1
ATOM 3058 C CA . LYS B 1 181 ? 4.270 -5.091 27.332 1.00 11.79 160 LYS B CA 1
ATOM 3059 C C . LYS B 1 181 ? 4.017 -6.255 26.357 1.00 12.17 160 LYS B C 1
ATOM 3060 O O . LYS B 1 181 ? 3.991 -6.061 25.145 1.00 11.70 160 LYS B O 1
ATOM 3066 N N . GLY B 1 182 ? 3.780 -7.452 26.875 1.00 10.01 161 GLY B N 1
ATOM 3067 C CA . GLY B 1 182 ? 3.331 -8.541 26.017 1.00 11.24 161 GLY B CA 1
ATOM 3068 C C . GLY B 1 182 ? 2.007 -8.221 25.350 1.00 10.17 161 GLY B C 1
ATOM 3069 O O . GLY B 1 182 ? 1.791 -8.537 24.177 1.00 13.03 161 GLY B O 1
ATOM 3070 N N . GLY B 1 183 ? 1.098 -7.615 26.112 1.00 8.99 162 GLY B N 1
ATOM 3071 C CA . GLY B 1 183 ? -0.171 -7.185 25.551 1.00 11.13 162 GLY B CA 1
ATOM 3072 C C . GLY B 1 183 ? -0.013 -6.131 24.469 1.00 12.64 162 GLY B C 1
ATOM 3073 O O . GLY B 1 183 ? -0.705 -6.179 23.452 1.00 12.29 162 GLY B O 1
ATOM 3074 N N . VAL B 1 184 ? 0.887 -5.180 24.697 1.00 11.64 163 VAL B N 1
ATOM 3075 C CA . VAL B 1 184 ? 1.158 -4.121 23.713 1.00 10.77 163 VAL B CA 1
ATOM 3076 C C . VAL B 1 184 ? 1.677 -4.728 22.413 1.00 12.35 163 VAL B C 1
ATOM 3077 O O . VAL B 1 184 ? 1.236 -4.359 21.323 1.00 13.86 163 VAL B O 1
ATOM 3081 N N . LEU B 1 185 ? 2.583 -5.697 22.529 1.00 11.89 164 LEU B N 1
ATOM 3082 C CA . LEU B 1 185 ? 3.164 -6.322 21.350 1.00 11.73 164 LEU B CA 1
ATOM 3083 C C . LEU B 1 185 ? 2.096 -7.046 20.526 1.00 13.87 164 LEU B C 1
ATOM 3084 O O . LEU B 1 185 ? 2.006 -6.872 19.304 1.00 13.14 164 LEU B O 1
ATOM 3089 N N . ALA B 1 186 ? 1.266 -7.843 21.193 1.00 11.67 165 ALA B N 1
ATOM 3090 C CA . ALA B 1 186 ? 0.285 -8.641 20.469 1.00 13.31 165 ALA B CA 1
ATOM 3091 C C . ALA B 1 186 ? -0.775 -7.752 19.819 1.00 11.39 165 ALA B C 1
ATOM 3092 O O . ALA B 1 186 ? -1.191 -7.999 18.680 1.00 11.82 165 ALA B O 1
ATOM 3094 N N . MET B 1 187 ? -1.190 -6.708 20.528 1.00 12.59 166 MET B N 1
ATOM 3095 C CA . MET B 1 187 ? -2.190 -5.787 19.991 1.00 11.05 166 MET B CA 1
ATOM 3096 C C . MET B 1 187 ? -1.624 -5.006 18.795 1.00 13.49 166 MET B C 1
ATOM 3097 O O . MET B 1 187 ? -2.310 -4.815 17.781 1.00 12.81 166 MET B O 1
ATOM 3102 N N . SER B 1 188 ? -0.366 -4.599 18.910 1.00 13.84 167 SER B N 1
ATOM 3103 C CA . SER B 1 188 ? 0.309 -3.858 17.845 1.00 13.16 167 SER B CA 1
ATOM 3104 C C . SER B 1 188 ? 0.372 -4.693 16.582 1.00 13.89 167 SER B C 1
ATOM 3105 O O . SER B 1 188 ? 0.102 -4.212 15.481 1.00 13.98 167 SER B O 1
ATOM 3108 N N . ARG B 1 189 ? 0.753 -5.955 16.754 1.00 14.95 168 ARG B N 1
ATOM 3109 C CA . ARG B 1 189 ? 0.878 -6.848 15.622 1.00 12.58 168 ARG B CA 1
ATOM 3110 C C . ARG B 1 189 ? -0.459 -6.968 14.906 1.00 13.58 168 ARG B C 1
ATOM 3111 O O . ARG B 1 189 ? -0.533 -6.846 13.681 1.00 14.95 168 ARG B O 1
ATOM 3119 N N . GLU B 1 190 ? -1.519 -7.188 15.681 1.00 14.46 169 GLU B N 1
ATOM 3120 C CA . GLU B 1 190 ? -2.853 -7.374 15.124 1.00 13.86 169 GLU B CA 1
ATOM 3121 C C . GLU B 1 190 ? -3.360 -6.130 14.408 1.00 13.47 169 GLU B C 1
ATOM 3122 O O . GLU B 1 190 ? -3.922 -6.231 13.316 1.00 13.84 169 GLU B O 1
ATOM 3128 N N . LEU B 1 191 ? -3.185 -4.961 15.020 1.00 13.11 170 LEU B N 1
ATOM 3129 C CA . LEU B 1 191 ? -3.598 -3.721 14.359 1.00 13.66 170 LEU B CA 1
ATOM 3130 C C . LEU B 1 191 ? -2.848 -3.507 13.041 1.00 13.83 170 LEU B C 1
ATOM 3131 O O . LEU B 1 191 ? -3.434 -3.073 12.057 1.00 14.45 170 LEU B O 1
ATOM 3136 N N . GLY B 1 192 ? -1.554 -3.807 13.035 1.00 14.10 171 GLY B N 1
ATOM 3137 C CA . GLY B 1 192 ? -0.764 -3.736 11.816 1.00 13.25 171 GLY B CA 1
ATOM 3138 C C . GLY B 1 192 ? -1.329 -4.614 10.712 1.00 13.38 171 GLY B C 1
ATOM 3139 O O . GLY B 1 192 ? -1.427 -4.197 9.552 1.00 17.10 171 GLY B O 1
ATOM 3140 N N . VAL B 1 193 ? -1.692 -5.845 11.056 1.00 14.08 172 VAL B N 1
ATOM 3141 C CA . VAL B 1 193 ? -2.282 -6.740 10.073 1.00 15.37 172 VAL B CA 1
ATOM 3142 C C . VAL B 1 193 ? -3.632 -6.200 9.605 1.00 19.55 172 VAL B C 1
ATOM 3143 O O . VAL B 1 193 ? -3.916 -6.174 8.412 1.00 18.56 172 VAL B O 1
ATOM 3147 N N . GLN B 1 194 ? -4.449 -5.755 10.554 1.00 16.47 173 GLN B N 1
ATOM 3148 C CA . GLN B 1 194 ? -5.822 -5.349 10.266 1.00 14.47 173 GLN B CA 1
ATOM 3149 C C . GLN B 1 194 ? -5.912 -4.176 9.294 1.00 15.42 173 GLN B C 1
ATOM 3150 O O . GLN B 1 194 ? -6.744 -4.157 8.380 1.00 17.09 173 GLN B O 1
ATOM 3156 N N . TYR B 1 195 ? -5.043 -3.198 9.499 1.00 16.82 174 TYR B N 1
ATOM 3157 C CA . TYR B 1 195 ? -5.122 -1.956 8.740 1.00 15.66 174 TYR B CA 1
ATOM 3158 C C . TYR B 1 195 ? -4.139 -1.846 7.578 1.00 16.52 174 TYR B C 1
ATOM 3159 O O . TYR B 1 195 ? -3.969 -0.766 7.028 1.00 20.03 174 TYR B O 1
ATOM 3168 N N . ALA B 1 196 ? -3.525 -2.963 7.185 1.00 17.51 175 ALA B N 1
ATOM 3169 C CA . ALA B 1 196 ? -2.450 -2.949 6.193 1.00 17.39 175 ALA B CA 1
ATOM 3170 C C . ALA B 1 196 ? -2.914 -2.588 4.786 1.00 24.93 175 ALA B C 1
ATOM 3171 O O . ALA B 1 196 ? -2.096 -2.287 3.910 1.00 26.75 175 ALA B O 1
ATOM 3173 N N . ARG B 1 197 ? -4.219 -2.616 4.554 1.00 19.45 176 ARG B N 1
ATOM 3174 C CA . ARG B 1 197 ? -4.728 -2.240 3.239 1.00 20.71 176 ARG B CA 1
ATOM 3175 C C . ARG B 1 197 ? -5.530 -0.944 3.319 1.00 24.88 176 ARG B C 1
ATOM 3176 O O . ARG B 1 197 ? -6.190 -0.549 2.356 1.00 32.75 176 ARG B O 1
ATOM 3184 N N . GLN B 1 198 ? -5.437 -0.279 4.467 1.00 20.16 177 GLN B N 1
ATOM 3185 C CA . GLN B 1 198 ? -6.087 1.007 4.677 1.00 20.08 177 GLN B CA 1
ATOM 3186 C C . GLN B 1 198 ? -5.063 2.135 4.845 1.00 25.21 177 GLN B C 1
ATOM 3187 O O . GLN B 1 198 ? -5.412 3.248 5.246 1.00 27.05 177 GLN B O 1
ATOM 3193 N N . GLY B 1 199 ? -3.804 1.845 4.525 1.00 27.15 178 GLY B N 1
ATOM 3194 C CA . GLY B 1 199 ? -2.763 2.861 4.488 1.00 20.99 178 GLY B CA 1
ATOM 3195 C C . GLY B 1 199 ? -2.115 3.202 5.817 1.00 17.39 178 GLY B C 1
ATOM 3196 O O . GLY B 1 199 ? -1.346 4.157 5.912 1.00 22.12 178 GLY B O 1
ATOM 3197 N N . ILE B 1 200 ? -2.413 2.420 6.844 1.00 17.20 179 ILE B N 1
ATOM 3198 C CA . ILE B 1 200 ? -1.925 2.701 8.190 1.00 19.01 179 ILE B CA 1
ATOM 3199 C C . ILE B 1 200 ? -1.044 1.574 8.699 1.00 22.69 179 ILE B C 1
ATOM 3200 O O . ILE B 1 200 ? -1.522 0.456 8.913 1.00 28.83 179 ILE B O 1
ATOM 3205 N N . ARG B 1 201 ? 0.237 1.871 8.899 1.00 15.67 180 ARG B N 1
ATOM 3206 C CA . ARG B 1 201 ? 1.160 0.895 9.475 1.00 16.00 180 ARG B CA 1
ATOM 3207 C C . ARG B 1 201 ? 1.165 0.992 11.004 1.00 15.14 180 ARG B C 1
ATOM 3208 O O . ARG B 1 201 ? 1.105 2.084 11.566 1.00 15.59 180 ARG B O 1
ATOM 3216 N N . VAL B 1 202 ? 1.200 -0.166 11.664 1.00 13.60 181 VAL B N 1
ATOM 3217 C CA . VAL B 1 202 ? 1.308 -0.224 13.114 1.00 13.09 181 VAL B CA 1
ATOM 3218 C C . VAL B 1 202 ? 2.449 -1.164 13.497 1.00 14.83 181 VAL B C 1
ATOM 3219 O O . VAL B 1 202 ? 2.453 -2.320 13.096 1.00 15.77 181 VAL B O 1
ATOM 3223 N N . ASN B 1 203 ? 3.393 -0.664 14.289 1.00 12.45 182 ASN B N 1
ATOM 3224 C CA . ASN B 1 203 ? 4.585 -1.416 14.668 1.00 12.94 182 ASN B CA 1
ATOM 3225 C C . ASN B 1 203 ? 4.919 -1.293 16.154 1.00 16.48 182 ASN B C 1
ATOM 3226 O O . ASN B 1 203 ? 4.696 -0.252 16.757 1.00 14.22 182 ASN B O 1
ATOM 3231 N N . ALA B 1 204 ? 5.443 -2.364 16.746 1.00 13.65 183 ALA B N 1
ATOM 3232 C CA . ALA B 1 204 ? 5.825 -2.343 18.157 1.00 12.02 183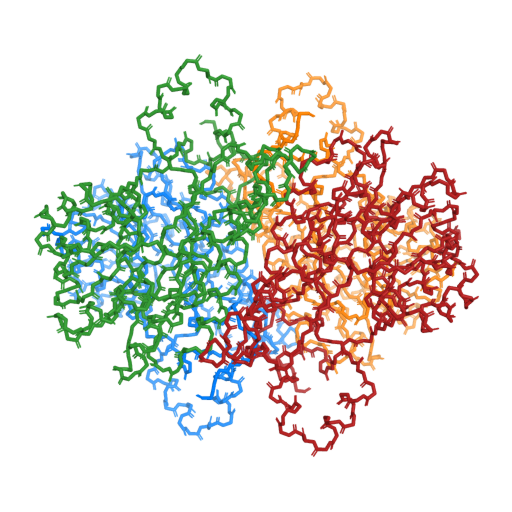 ALA B CA 1
ATOM 3233 C C . ALA B 1 204 ? 7.315 -2.098 18.320 1.00 10.68 183 ALA B C 1
ATOM 3234 O O . ALA B 1 204 ? 8.134 -2.960 17.975 1.00 15.52 183 ALA B O 1
ATOM 3236 N N . LEU B 1 205 ? 7.673 -0.926 18.835 1.00 11.65 184 LEU B N 1
ATOM 3237 C CA . LEU B 1 205 ? 9.062 -0.672 19.193 1.00 12.32 184 LEU B CA 1
ATOM 3238 C C . LEU B 1 205 ? 9.357 -1.483 20.460 1.00 14.47 184 LEU B C 1
ATOM 3239 O O . LEU B 1 205 ? 8.644 -1.347 21.456 1.00 13.71 184 LEU B O 1
ATOM 3244 N N . CYS B 1 206 ? 10.379 -2.336 20.412 1.00 14.54 185 CYS B N 1
ATOM 3245 C CA . CYS B 1 206 ? 10.772 -3.159 21.559 1.00 13.52 185 CYS B CA 1
ATOM 3246 C C . CYS B 1 206 ? 12.202 -2.831 21.975 1.00 14.02 185 CYS B C 1
ATOM 3247 O O . CYS B 1 206 ? 13.150 -3.502 21.564 1.00 13.94 185 CYS B O 1
ATOM 3250 N N . PRO B 1 207 ? 12.371 -1.777 22.788 1.00 13.94 186 PRO B N 1
ATOM 3251 C CA . PRO B 1 207 ? 13.720 -1.416 23.228 1.00 16.05 186 PRO B CA 1
ATOM 3252 C C . PRO B 1 207 ? 14.315 -2.417 24.209 1.00 14.37 186 PRO B C 1
ATOM 3253 O O . PRO B 1 207 ? 13.583 -2.951 25.036 1.00 13.43 186 PRO B O 1
ATOM 3257 N N . GLY B 1 208 ? 15.620 -2.641 24.121 1.00 14.27 187 GLY B N 1
ATOM 3258 C CA . GLY B 1 208 ? 16.379 -3.162 25.244 1.00 16.77 187 GLY B CA 1
ATOM 3259 C C . GLY B 1 208 ? 16.426 -2.145 26.371 1.00 19.43 187 GLY B C 1
ATOM 3260 O O . GLY B 1 208 ? 15.829 -1.069 26.267 1.00 16.79 187 GLY B O 1
ATOM 3261 N N . PRO B 1 209 ? 17.133 -2.472 27.463 1.00 16.40 188 PRO B N 1
ATOM 3262 C CA . PRO B 1 209 ? 17.301 -1.545 28.587 1.00 16.61 188 PRO B CA 1
ATOM 3263 C C . PRO B 1 209 ? 17.929 -0.238 28.128 1.00 19.41 188 PRO B C 1
ATOM 3264 O O . PRO B 1 209 ? 18.866 -0.274 27.330 1.00 20.58 188 PRO B O 1
ATOM 3268 N N . VAL B 1 210 ? 17.417 0.887 28.628 1.00 17.76 189 VAL B N 1
ATOM 3269 C CA . VAL B 1 210 ? 17.890 2.206 28.220 1.00 19.45 189 VAL B CA 1
ATOM 3270 C C . VAL B 1 210 ? 18.706 2.860 29.331 1.00 21.64 189 VAL B C 1
ATOM 3271 O O . VAL B 1 210 ? 18.315 2.832 30.499 1.00 23.71 189 VAL B O 1
ATOM 3275 N N . ASN B 1 211 ? 19.841 3.438 28.951 1.00 19.57 190 ASN B N 1
ATOM 3276 C CA . ASN B 1 211 ? 20.743 4.107 29.879 1.00 23.05 190 ASN B CA 1
ATOM 3277 C C . ASN B 1 211 ? 20.145 5.407 30.419 1.00 27.72 190 ASN B C 1
ATOM 3278 O O . ASN B 1 211 ? 19.377 6.084 29.726 1.00 24.31 190 ASN B O 1
ATOM 3283 N N . THR B 1 212 ? 20.488 5.732 31.663 1.00 25.53 191 THR B N 1
ATOM 3284 C CA . THR B 1 212 ? 20.207 7.046 32.251 1.00 30.98 191 THR B CA 1
ATOM 3285 C C . THR B 1 212 ? 21.404 7.463 33.082 1.00 30.52 191 THR B C 1
ATOM 3286 O O . THR B 1 212 ? 22.184 6.607 33.501 1.00 29.57 191 THR B O 1
ATOM 3290 N N . PRO B 1 213 ? 21.566 8.778 33.320 1.00 33.83 192 PRO B N 1
ATOM 3291 C CA . PRO B 1 213 ? 22.593 9.230 34.263 1.00 39.15 192 PRO B CA 1
ATOM 3292 C C . PRO B 1 213 ? 22.543 8.477 35.593 1.00 35.88 192 PRO B C 1
ATOM 3293 O O . PRO B 1 213 ? 23.595 8.170 36.155 1.00 38.15 192 PRO B O 1
ATOM 3297 N N . LEU B 1 214 ? 21.341 8.172 36.075 1.00 38.58 193 LEU B N 1
ATOM 3298 C CA . LEU B 1 214 ? 21.185 7.469 37.346 1.00 41.70 193 LEU B CA 1
ATOM 3299 C C . LEU B 1 214 ? 21.705 6.034 37.262 1.00 39.38 193 LEU B C 1
ATOM 3300 O O . LEU B 1 214 ? 22.454 5.588 38.131 1.00 41.94 193 LEU B O 1
ATOM 3302 N N . LEU B 1 215 ? 21.307 5.320 36.212 1.00 34.05 194 LEU B N 1
ATOM 3303 C CA . LEU B 1 215 ? 21.740 3.938 36.011 1.00 32.12 194 LEU B CA 1
ATOM 3304 C C . LEU B 1 215 ? 23.247 3.854 35.829 1.00 34.98 194 LEU B C 1
ATOM 3305 O O . LEU B 1 215 ? 23.895 2.919 36.302 1.00 35.00 194 LEU B O 1
ATOM 3310 N N . GLN B 1 216 ? 23.794 4.842 35.132 1.00 33.03 195 GLN B N 1
ATOM 3311 C CA . GLN B 1 216 ? 25.220 4.907 34.868 1.00 39.07 195 GLN B CA 1
ATOM 3312 C C . GLN B 1 216 ? 25.983 4.985 36.185 1.00 48.74 195 GLN B C 1
ATOM 3313 O O . GLN B 1 216 ? 27.009 4.325 36.360 1.00 54.56 195 GLN B O 1
ATOM 3319 N N . GLU B 1 217 ? 25.457 5.779 37.115 1.00 42.21 196 GLU B N 1
ATOM 3320 C CA . GLU B 1 217 ? 26.062 5.924 38.436 1.00 45.17 196 GLU B CA 1
ATOM 3321 C C . GLU B 1 217 ? 25.899 4.653 39.266 1.00 42.00 196 GLU B C 1
ATOM 3322 O O . GLU B 1 217 ? 26.857 4.177 39.877 1.00 44.04 196 GLU B O 1
ATOM 3324 N N . LEU B 1 218 ? 24.686 4.108 39.279 1.00 40.52 197 LEU B N 1
ATOM 3325 C CA . LEU B 1 218 ? 24.393 2.894 40.035 1.00 39.88 197 LEU B CA 1
ATOM 3326 C C . LEU B 1 218 ? 25.309 1.745 39.623 1.00 41.12 197 LEU B C 1
ATOM 3327 O O . LEU B 1 218 ? 25.898 1.077 40.473 1.00 44.41 197 LEU B O 1
ATOM 3329 N N . PHE B 1 219 ? 25.435 1.534 38.315 1.00 41.05 198 PHE B N 1
ATOM 3330 C CA . PHE B 1 219 ? 26.264 0.457 37.776 1.00 40.63 198 PHE B CA 1
ATOM 3331 C C . PHE B 1 219 ? 27.748 0.634 38.107 1.00 40.91 198 PHE B C 1
ATOM 3332 O O . PHE B 1 219 ? 28.496 -0.341 38.168 1.00 43.14 198 PHE B O 1
ATOM 3340 N N . ALA B 1 220 ? 28.174 1.876 38.312 1.00 43.66 199 ALA B N 1
ATOM 3341 C CA . ALA B 1 220 ? 29.561 2.145 38.670 1.00 44.51 199 ALA B CA 1
ATOM 3342 C C . ALA B 1 220 ? 29.830 1.772 40.127 1.00 46.51 199 ALA B C 1
ATOM 3343 O O . ALA B 1 220 ? 30.894 1.254 40.458 1.00 42.72 199 ALA B O 1
ATOM 3345 N N . LYS B 1 221 ? 28.854 2.030 40.992 1.00 51.00 200 LYS B N 1
ATOM 3346 C CA . LYS B 1 221 ? 28.993 1.736 42.415 1.00 54.36 200 LYS B CA 1
ATOM 3347 C C . LYS B 1 221 ? 28.711 0.267 42.735 1.00 52.86 200 LYS B C 1
ATOM 3348 O O . LYS B 1 221 ? 29.007 -0.204 43.833 1.00 52.08 200 LYS B O 1
ATOM 3350 N N . ASP B 1 222 ? 28.135 -0.451 41.774 1.00 55.03 201 ASP B N 1
ATOM 3351 C CA . ASP B 1 222 ? 27.790 -1.860 41.961 1.00 51.95 201 ASP B CA 1
ATOM 3352 C C . ASP B 1 222 ? 28.045 -2.654 40.683 1.00 49.68 201 ASP B C 1
ATOM 3353 O O . ASP B 1 222 ? 27.108 -2.961 39.943 1.00 44.61 201 ASP B O 1
ATOM 3358 N N . PRO B 1 223 ? 29.316 -3.001 40.426 1.00 44.58 202 PRO B N 1
ATOM 3359 C CA . PRO B 1 223 ? 29.705 -3.723 39.208 1.00 41.80 202 PRO B CA 1
ATOM 3360 C C . PRO B 1 223 ? 29.113 -5.131 39.120 1.00 39.45 202 PRO B C 1
ATOM 3361 O O . PRO B 1 223 ? 28.941 -5.644 38.015 1.00 38.44 202 PRO B O 1
ATOM 3365 N N . GLU B 1 224 ? 28.806 -5.745 40.259 1.00 42.52 203 GLU B N 1
ATOM 3366 C CA . GLU B 1 224 ? 28.227 -7.088 40.256 1.00 41.64 203 GLU B CA 1
ATOM 3367 C C . GLU B 1 224 ? 26.813 -7.067 39.681 1.00 42.84 203 GLU B C 1
ATOM 3368 O O . GLU B 1 224 ? 26.451 -7.922 38.871 1.00 38.39 203 GLU B O 1
ATOM 3370 N N . ARG B 1 225 ? 26.020 -6.087 40.107 1.00 45.21 204 ARG B N 1
ATOM 3371 C CA . ARG B 1 225 ? 24.665 -5.916 39.590 1.00 42.15 204 ARG B CA 1
ATOM 3372 C C . ARG B 1 225 ? 24.696 -5.606 38.099 1.00 36.66 204 ARG B C 1
ATOM 3373 O O . ARG B 1 225 ? 23.882 -6.117 37.328 1.00 34.13 204 ARG B O 1
ATOM 3375 N N . ALA B 1 226 ? 25.646 -4.764 37.703 1.00 32.75 205 ALA B N 1
ATOM 3376 C CA . ALA B 1 226 ? 25.828 -4.399 36.303 1.00 29.30 205 ALA B CA 1
ATOM 3377 C C . ALA B 1 226 ? 26.147 -5.622 35.453 1.00 24.91 205 ALA B C 1
ATOM 3378 O O . ALA B 1 226 ? 25.522 -5.848 34.421 1.00 25.04 205 ALA B O 1
ATOM 3380 N N . ALA B 1 227 ? 27.135 -6.396 35.894 1.00 29.95 206 ALA B N 1
ATOM 3381 C CA . ALA B 1 227 ? 27.597 -7.561 35.147 1.00 27.92 206 ALA B CA 1
ATOM 3382 C C . ALA B 1 227 ? 26.482 -8.581 34.965 1.00 27.16 206 ALA B C 1
ATOM 3383 O O . ALA B 1 227 ? 26.375 -9.222 33.919 1.00 28.10 206 ALA B O 1
ATOM 3385 N N . ARG B 1 228 ? 25.645 -8.718 35.987 1.00 30.42 207 ARG B N 1
ATOM 3386 C CA . ARG B 1 228 ? 24.563 -9.688 35.949 1.00 26.14 207 ARG B CA 1
ATOM 3387 C C . ARG B 1 228 ? 23.617 -9.397 34.791 1.00 23.11 207 ARG B C 1
ATOM 3388 O O . ARG B 1 228 ? 22.991 -10.302 34.251 1.00 23.28 207 ARG B O 1
ATOM 3396 N N . ARG B 1 229 ? 23.526 -8.128 34.402 1.00 21.24 208 ARG B N 1
ATOM 3397 C CA . ARG B 1 229 ? 22.714 -7.750 33.249 1.00 18.71 208 ARG B CA 1
ATOM 3398 C C . ARG B 1 229 ? 23.526 -7.700 31.954 1.00 24.23 208 ARG B C 1
ATOM 3399 O O . ARG B 1 229 ? 23.096 -8.228 30.921 1.00 18.88 208 ARG B O 1
ATOM 3407 N N . LEU B 1 230 ? 24.695 -7.064 32.013 1.00 22.35 209 LEU B N 1
ATOM 3408 C CA . LEU B 1 230 ? 25.495 -6.815 30.820 1.00 18.84 209 LEU B CA 1
ATOM 3409 C C . LEU B 1 230 ? 25.981 -8.101 30.164 1.00 23.63 209 LEU B C 1
ATOM 3410 O O . LEU B 1 230 ? 26.220 -8.131 28.956 1.00 22.56 209 LEU B O 1
ATOM 3415 N N . VAL B 1 231 ? 26.102 -9.167 30.950 1.00 19.11 210 VAL B N 1
ATOM 3416 C CA . VAL B 1 231 ? 26.549 -10.451 30.406 1.00 19.07 210 VAL B CA 1
ATOM 3417 C C . VAL B 1 231 ? 25.526 -11.032 29.421 1.00 24.01 210 VAL B C 1
ATOM 3418 O O . VAL B 1 231 ? 25.828 -11.979 28.700 1.00 22.02 210 VAL B O 1
ATOM 3422 N N . HIS B 1 232 ? 24.328 -10.453 29.371 1.00 20.13 211 HIS B N 1
ATOM 3423 C CA . HIS B 1 232 ? 23.300 -10.907 28.439 1.00 16.55 211 HIS B CA 1
ATOM 3424 C C . HIS B 1 232 ? 23.094 -9.951 27.281 1.00 17.00 211 HIS B C 1
ATOM 3425 O O . HIS B 1 232 ? 22.217 -10.160 26.438 1.00 16.68 211 HIS B O 1
ATOM 3432 N N . ILE B 1 233 ? 23.887 -8.886 27.249 1.00 17.32 212 ILE B N 1
ATOM 3433 C CA . ILE B 1 233 ? 23.800 -7.929 26.166 1.00 17.04 212 ILE B CA 1
ATOM 3434 C C . ILE B 1 233 ? 25.063 -8.020 25.325 1.00 17.34 212 ILE B C 1
ATOM 3435 O O . ILE B 1 233 ? 26.143 -7.673 25.791 1.00 18.44 212 ILE B O 1
ATOM 3440 N N . PRO B 1 234 ? 24.937 -8.519 24.089 1.00 18.32 213 PRO B N 1
ATOM 3441 C CA . PRO B 1 234 ? 26.112 -8.600 23.218 1.00 16.64 213 PRO B CA 1
ATOM 3442 C C . PRO B 1 234 ? 26.869 -7.271 23.105 1.00 16.56 213 PRO B C 1
ATOM 3443 O O . PRO B 1 234 ? 28.086 -7.299 23.230 1.00 20.09 213 PRO B O 1
ATOM 3447 N N . LEU B 1 235 ? 26.176 -6.152 22.905 1.00 16.75 214 LEU B N 1
ATOM 3448 C CA . LEU B 1 235 ? 26.858 -4.860 22.771 1.00 18.25 214 LEU B CA 1
ATOM 3449 C C . LEU B 1 235 ? 27.507 -4.388 24.079 1.00 21.88 214 LEU B C 1
ATOM 3450 O O . LEU B 1 235 ? 28.324 -3.471 24.064 1.00 23.73 214 LEU B O 1
ATOM 3455 N N . GLY B 1 236 ? 27.149 -5.015 25.199 1.00 23.01 215 GLY B N 1
ATOM 3456 C CA . GLY B 1 236 ? 27.835 -4.774 26.464 1.00 18.65 215 GLY B CA 1
ATOM 3457 C C . GLY B 1 236 ? 27.474 -3.472 27.165 1.00 22.78 215 GLY B C 1
ATOM 3458 O O . GLY B 1 236 ? 28.205 -3.001 28.037 1.00 24.97 215 GLY B O 1
ATOM 3459 N N . ARG B 1 237 ? 26.336 -2.905 26.788 1.00 18.60 216 ARG B N 1
ATOM 3460 C CA . ARG B 1 237 ? 25.884 -1.623 27.327 1.00 19.74 216 ARG B CA 1
ATOM 3461 C C . ARG B 1 237 ? 24.381 -1.478 27.127 1.00 18.11 216 ARG B C 1
ATOM 3462 O O . ARG B 1 237 ? 23.804 -2.168 26.290 1.00 16.78 216 ARG B O 1
ATOM 3470 N N . PHE B 1 238 ? 23.755 -0.568 27.873 1.00 24.50 217 PHE B N 1
ATOM 3471 C CA . PHE B 1 238 ? 22.353 -0.221 27.644 1.00 22.09 217 PHE B CA 1
ATOM 3472 C C . PHE B 1 238 ? 22.248 0.720 26.445 1.00 21.14 217 PHE B C 1
ATOM 3473 O O . PHE B 1 238 ? 23.245 1.298 26.016 1.00 21.19 217 PHE B O 1
ATOM 3481 N N . ALA B 1 239 ? 21.045 0.865 25.903 1.00 20.76 218 ALA B N 1
ATOM 3482 C CA . ALA B 1 239 ? 20.825 1.787 24.794 1.00 18.01 218 ALA B CA 1
ATOM 3483 C C . ALA B 1 239 ? 20.849 3.236 25.258 1.00 19.77 218 ALA B C 1
ATOM 3484 O O . ALA B 1 239 ? 20.554 3.551 26.414 1.00 21.17 218 ALA B O 1
ATOM 3486 N N . GLU B 1 240 ? 21.199 4.127 24.342 1.00 21.70 219 GLU B N 1
ATOM 3487 C CA . GLU B 1 240 ? 20.955 5.539 24.570 1.00 18.75 219 GLU B CA 1
ATOM 3488 C C . GLU B 1 240 ? 19.588 5.877 23.983 1.00 16.85 219 GLU B C 1
ATOM 3489 O O . GLU B 1 240 ? 19.186 5.282 22.982 1.00 19.04 219 GLU B O 1
ATOM 3495 N N . PRO B 1 241 ? 18.854 6.804 24.622 1.00 18.40 220 PRO B N 1
ATOM 3496 C CA . PRO B 1 241 ? 17.509 7.135 24.135 1.00 18.14 220 PRO B CA 1
ATOM 3497 C C . PRO B 1 241 ? 17.517 7.601 22.680 1.00 18.22 220 PRO B C 1
ATOM 3498 O O . PRO B 1 241 ? 16.573 7.310 21.948 1.00 17.96 220 PRO B O 1
ATOM 3502 N N . GLU B 1 242 ? 18.582 8.283 22.271 1.00 20.39 221 GLU B N 1
ATOM 3503 C CA . GLU B 1 242 ? 18.752 8.692 20.883 1.00 20.22 221 GLU B CA 1
ATOM 3504 C C . GLU B 1 242 ? 18.718 7.511 19.906 1.00 17.80 221 GLU B C 1
ATOM 3505 O O . GLU B 1 242 ? 18.310 7.664 18.755 1.00 18.21 221 GLU B O 1
ATOM 3511 N N . GLU B 1 243 ? 19.134 6.332 20.358 1.00 18.16 222 GLU B N 1
ATOM 3512 C CA . GLU B 1 243 ? 19.169 5.161 19.482 1.00 20.05 222 GLU B CA 1
ATOM 3513 C C . GLU B 1 243 ? 17.758 4.634 19.237 1.00 16.48 222 GLU B C 1
ATOM 3514 O O . GLU B 1 243 ? 17.439 4.171 18.138 1.00 19.83 222 GLU B O 1
ATOM 3520 N N . LEU B 1 244 ? 16.899 4.722 20.248 1.00 14.19 223 LEU B N 1
ATOM 3521 C CA . LEU B 1 244 ? 15.501 4.394 20.035 1.00 14.52 223 LEU B CA 1
ATOM 3522 C C . LEU B 1 244 ? 14.815 5.455 19.184 1.00 13.82 223 LEU B C 1
ATOM 3523 O O . LEU B 1 244 ? 13.998 5.127 18.323 1.00 15.87 223 LEU B O 1
ATOM 3528 N N . ALA B 1 245 ? 15.144 6.725 19.409 1.00 14.66 224 ALA B N 1
ATOM 3529 C CA . ALA B 1 245 ? 14.584 7.784 18.585 1.00 15.06 224 ALA B CA 1
ATOM 3530 C C . ALA B 1 245 ? 14.861 7.562 17.097 1.00 15.21 224 ALA B C 1
ATOM 3531 O O . ALA B 1 245 ? 13.990 7.782 16.257 1.00 15.52 224 ALA B O 1
ATOM 3533 N N . ALA B 1 246 ? 16.068 7.097 16.781 1.00 16.04 225 ALA B N 1
ATOM 3534 C CA . ALA B 1 246 ? 16.442 6.802 15.403 1.00 16.18 225 ALA B CA 1
ATOM 3535 C C . ALA B 1 246 ? 15.559 5.710 14.805 1.00 16.48 225 ALA B C 1
ATOM 3536 O O . ALA B 1 246 ? 15.188 5.776 13.634 1.00 17.26 225 ALA B O 1
ATOM 3538 N N . ALA B 1 247 ? 15.208 4.717 15.618 1.00 14.98 226 ALA B N 1
ATOM 3539 C CA . ALA B 1 247 ? 14.329 3.657 15.143 1.00 15.88 226 ALA B CA 1
ATOM 3540 C C . ALA B 1 247 ? 12.916 4.165 14.908 1.00 14.29 226 ALA B C 1
ATOM 3541 O O . ALA B 1 247 ? 12.276 3.792 13.926 1.00 14.89 226 ALA B O 1
ATOM 3543 N N . VAL B 1 248 ? 12.415 5.015 15.804 1.00 13.15 227 VAL B N 1
ATOM 3544 C CA . VAL B 1 248 ? 11.075 5.541 15.628 1.00 14.67 227 VAL B CA 1
ATOM 3545 C C . VAL B 1 248 ? 10.991 6.446 14.387 1.00 14.41 227 VAL B C 1
ATOM 3546 O O . VAL B 1 248 ? 10.007 6.391 13.652 1.00 16.48 227 VAL B O 1
ATOM 3550 N N . ALA B 1 249 ? 12.037 7.225 14.115 1.00 14.93 228 ALA B N 1
ATOM 3551 C CA . ALA B 1 249 ? 12.045 8.065 12.921 1.00 18.38 228 ALA B CA 1
ATOM 3552 C C . ALA B 1 249 ? 11.962 7.188 11.666 1.00 15.24 228 ALA B C 1
ATOM 3553 O O . ALA B 1 249 ? 11.196 7.475 10.740 1.00 15.79 228 ALA B O 1
ATOM 3555 N N . PHE B 1 250 ? 12.728 6.103 11.660 1.00 15.69 229 PHE B N 1
ATOM 3556 C CA . PHE B 1 250 ? 12.675 5.142 10.564 1.00 15.69 229 PHE B CA 1
ATOM 3557 C C . PHE B 1 250 ? 11.245 4.618 10.385 1.00 17.85 229 PHE B C 1
ATOM 3558 O O . PHE B 1 250 ? 10.667 4.742 9.312 1.00 17.91 229 PHE B O 1
ATOM 3566 N N . LEU B 1 251 ? 10.648 4.093 11.453 1.00 15.76 230 LEU B N 1
ATOM 3567 C CA . LEU B 1 251 ? 9.312 3.505 11.359 1.00 13.38 230 LEU B CA 1
ATOM 3568 C C . LEU B 1 251 ? 8.229 4.519 10.990 1.00 15.83 230 LEU B C 1
ATOM 3569 O O . LEU B 1 251 ? 7.252 4.181 10.324 1.00 16.32 230 LEU B O 1
ATOM 3574 N N . ALA B 1 252 ? 8.410 5.766 11.419 1.00 14.14 231 ALA B N 1
ATOM 3575 C CA . ALA B 1 252 ? 7.433 6.819 11.185 1.00 18.11 231 ALA B CA 1
ATOM 3576 C C . ALA B 1 252 ? 7.432 7.255 9.727 1.00 16.47 231 ALA B C 1
ATOM 3577 O O . ALA B 1 252 ? 6.450 7.802 9.228 1.00 20.99 231 ALA B O 1
ATOM 3579 N N . SER B 1 253 ? 8.548 6.997 9.058 1.00 17.68 232 SER B N 1
ATOM 3580 C CA . SER B 1 253 ? 8.806 7.514 7.716 1.00 18.20 232 SER B CA 1
ATOM 3581 C C . SER B 1 253 ? 8.430 6.530 6.612 1.00 17.38 232 SER B C 1
ATOM 3582 O O . SER B 1 253 ? 8.137 5.359 6.877 1.00 17.88 232 SER B O 1
ATOM 3585 N N . ASP B 1 254 ? 8.496 7.010 5.368 1.00 18.25 233 ASP B N 1
ATOM 3586 C CA . ASP B 1 254 ? 8.247 6.158 4.201 1.00 22.08 233 ASP B CA 1
ATOM 3587 C C . ASP B 1 254 ? 9.378 5.153 3.947 1.00 20.29 233 ASP B C 1
ATOM 3588 O O . ASP B 1 254 ? 9.236 4.262 3.111 1.00 21.44 233 ASP B O 1
ATOM 3593 N N . ASP B 1 255 ? 10.492 5.290 4.666 1.00 20.19 234 ASP B N 1
ATOM 3594 C CA . ASP B 1 255 ? 11.569 4.299 4.589 1.00 19.57 234 ASP B CA 1
ATOM 3595 C C . ASP B 1 255 ? 11.132 2.946 5.139 1.00 18.06 234 ASP B C 1
ATOM 3596 O O . ASP B 1 255 ? 11.773 1.925 4.886 1.00 20.77 234 ASP B O 1
ATOM 3601 N N . ALA B 1 256 ? 10.050 2.939 5.908 1.00 16.61 235 ALA B N 1
ATOM 3602 C CA . ALA B 1 256 ? 9.526 1.698 6.473 1.00 15.27 235 ALA B CA 1
ATOM 3603 C C . ALA B 1 256 ? 8.159 1.350 5.876 1.00 16.05 235 ALA B C 1
ATOM 3604 O O . ALA B 1 256 ? 7.348 0.697 6.519 1.00 15.10 235 ALA B O 1
ATOM 3606 N N . SER B 1 257 ? 7.931 1.756 4.632 1.00 19.12 236 SER B N 1
ATOM 3607 C CA . SER B 1 257 ? 6.634 1.578 3.984 1.00 22.16 236 SER B CA 1
ATOM 3608 C C . SER B 1 257 ? 6.227 0.100 3.828 1.00 19.97 236 SER B C 1
ATOM 3609 O O . SER B 1 257 ? 5.040 -0.208 3.689 1.00 19.15 236 SER B O 1
ATOM 3612 N N . PHE B 1 258 ? 7.194 -0.814 3.842 1.00 17.95 237 PHE B N 1
ATOM 3613 C CA . PHE B 1 258 ? 6.862 -2.235 3.732 1.00 17.04 237 PHE B CA 1
ATOM 3614 C C . PHE B 1 258 ? 7.033 -2.941 5.074 1.00 21.02 237 PHE B C 1
ATOM 3615 O O . PHE B 1 258 ? 7.173 -4.167 5.135 1.00 18.07 237 PHE B O 1
ATOM 3623 N N . ILE B 1 259 ? 7.026 -2.161 6.150 1.00 16.55 238 ILE B N 1
ATOM 3624 C CA . ILE B 1 259 ? 7.126 -2.725 7.488 1.00 14.29 238 ILE B CA 1
ATOM 3625 C C . ILE B 1 259 ? 5.896 -2.409 8.308 1.00 16.87 238 ILE B C 1
ATOM 3626 O O . ILE B 1 259 ? 5.641 -1.246 8.637 1.00 15.61 238 ILE B O 1
ATOM 3631 N N . THR B 1 260 ? 5.128 -3.445 8.627 1.00 14.38 239 THR B N 1
ATOM 3632 C CA . THR B 1 260 ? 3.989 -3.296 9.521 1.00 12.42 239 THR B CA 1
ATOM 3633 C C . THR B 1 260 ? 3.816 -4.575 10.335 1.00 14.76 239 THR B C 1
ATOM 3634 O O . THR B 1 260 ? 4.230 -5.654 9.906 1.00 15.54 239 THR B O 1
ATOM 3638 N N . GLY B 1 261 ? 3.229 -4.447 11.521 1.00 13.90 240 GLY B N 1
ATOM 3639 C CA . GLY B 1 261 ? 3.020 -5.593 12.400 1.00 13.55 240 GLY B CA 1
ATOM 3640 C C . GLY B 1 261 ? 4.305 -6.071 13.043 1.00 17.71 240 GLY B C 1
ATOM 3641 O O . GLY B 1 261 ? 4.368 -7.175 13.579 1.00 18.00 240 GLY B O 1
ATOM 3642 N N . SER B 1 262 ? 5.332 -5.231 13.016 1.00 12.86 241 SER B N 1
ATOM 3643 C CA . SER B 1 262 ? 6.663 -5.677 13.408 1.00 13.43 241 SER B CA 1
ATOM 3644 C C . SER B 1 262 ? 6.924 -5.738 14.907 1.00 15.85 241 SER B C 1
ATOM 3645 O O . SER B 1 262 ? 6.511 -4.864 15.671 1.00 15.47 241 SER B O 1
ATOM 3648 N N . THR B 1 263 ? 7.614 -6.801 15.314 1.00 14.10 242 THR B N 1
ATOM 3649 C CA . THR B 1 263 ? 8.264 -6.867 16.614 1.00 11.14 242 THR B CA 1
ATOM 3650 C C . THR B 1 263 ? 9.619 -6.209 16.423 1.00 14.65 242 THR B C 1
ATOM 3651 O O . THR B 1 263 ? 10.609 -6.873 16.073 1.00 17.45 242 THR B O 1
ATOM 3655 N N . PHE B 1 264 ? 9.657 -4.885 16.590 1.00 14.00 243 PHE B N 1
ATOM 3656 C CA . PHE B 1 264 ? 10.824 -4.127 16.132 1.00 13.40 243 PHE B CA 1
ATOM 3657 C C . PHE B 1 264 ? 11.833 -3.992 17.259 1.00 12.87 243 PHE B C 1
ATOM 3658 O O . PHE B 1 264 ? 11.816 -3.034 18.040 1.00 13.18 243 PHE B O 1
ATOM 3666 N N . LEU B 1 265 ? 12.709 -4.980 17.343 1.00 12.67 244 LEU B N 1
ATOM 3667 C CA . LEU B 1 265 ? 13.647 -5.098 18.443 1.00 13.92 244 LEU B CA 1
ATOM 3668 C C . LEU B 1 265 ? 14.852 -4.203 18.258 1.00 15.07 244 LEU B C 1
ATOM 3669 O O . LEU B 1 265 ? 15.540 -4.273 17.248 1.00 18.61 244 LEU B O 1
ATOM 3674 N N . VAL B 1 266 ? 15.089 -3.348 19.243 1.00 14.40 245 VAL B N 1
ATOM 3675 C CA . VAL B 1 266 ? 16.274 -2.505 19.258 1.00 15.24 245 VAL B CA 1
ATOM 3676 C C . VAL B 1 266 ? 16.928 -2.766 20.604 1.00 14.28 245 VAL B C 1
ATOM 3677 O O . VAL B 1 266 ? 16.803 -1.973 21.537 1.00 16.29 245 VAL B O 1
ATOM 3681 N N . ASP B 1 267 ? 17.603 -3.915 20.697 1.00 16.86 246 ASP B N 1
ATOM 3682 C CA . ASP B 1 267 ? 17.960 -4.475 21.996 1.00 17.49 246 ASP B CA 1
ATOM 3683 C C . ASP B 1 267 ? 19.414 -4.921 22.124 1.00 17.26 246 ASP B C 1
ATOM 3684 O O . ASP B 1 267 ? 19.754 -5.657 23.043 1.00 18.22 246 ASP B O 1
ATOM 3689 N N . GLY B 1 268 ? 20.275 -4.448 21.226 1.00 16.71 247 GLY B N 1
ATOM 3690 C CA . GLY B 1 268 ? 21.703 -4.670 21.351 1.00 14.41 247 GLY B CA 1
ATOM 3691 C C . GLY B 1 268 ? 22.070 -6.137 21.217 1.00 15.56 247 GLY B C 1
ATOM 3692 O O . GLY B 1 268 ? 23.155 -6.556 21.619 1.00 17.99 247 GLY B O 1
ATOM 3693 N N . GLY B 1 269 ? 21.139 -6.907 20.671 1.00 15.08 248 GLY B N 1
ATOM 3694 C CA . GLY B 1 269 ? 21.323 -8.329 20.467 1.00 15.57 248 GLY B CA 1
ATOM 3695 C C . GLY B 1 269 ? 20.810 -9.241 21.567 1.00 15.11 248 GLY B C 1
ATOM 3696 O O . GLY B 1 269 ? 21.039 -10.458 21.502 1.00 14.86 248 GLY B O 1
ATOM 3697 N N . ILE B 1 270 ? 20.110 -8.696 22.557 1.00 17.32 249 ILE B N 1
ATOM 3698 C CA . ILE B 1 270 ? 19.669 -9.491 23.707 1.00 14.33 249 ILE B CA 1
ATOM 3699 C C . ILE B 1 270 ? 18.825 -10.713 23.319 1.00 15.65 249 ILE B C 1
ATOM 3700 O O . ILE B 1 270 ? 19.115 -11.853 23.739 1.00 16.40 249 ILE B O 1
ATOM 3705 N N . SER B 1 271 ? 17.809 -10.487 22.488 1.00 14.45 250 SER B N 1
ATOM 3706 C CA . SER B 1 271 ? 16.884 -11.555 22.102 1.00 11.61 250 SER B CA 1
ATOM 3707 C C . SER B 1 271 ? 17.548 -12.611 21.227 1.00 16.00 250 SER B C 1
ATOM 3708 O O . SER B 1 271 ? 16.972 -13.673 20.990 1.00 20.76 250 SER B O 1
ATOM 3711 N N . SER B 1 272 ? 18.750 -12.320 20.752 1.00 12.62 251 SER B N 1
ATOM 3712 C CA . SER B 1 272 ? 19.420 -13.187 19.791 1.00 16.51 251 SER B CA 1
ATOM 3713 C C . SER B 1 272 ? 20.565 -14.002 20.371 1.00 14.98 251 SER B C 1
ATOM 3714 O O . SER B 1 272 ? 21.178 -14.764 19.644 1.00 18.13 251 SER B O 1
ATOM 3717 N N . ALA B 1 273 ? 20.882 -13.826 21.651 1.00 14.13 252 ALA B N 1
ATOM 3718 C CA . ALA B 1 273 ? 22.163 -14.314 22.161 1.00 16.89 252 ALA B CA 1
ATOM 3719 C C . ALA B 1 273 ? 22.112 -15.372 23.254 1.00 18.23 252 ALA B C 1
ATOM 3720 O O . ALA B 1 273 ? 21.320 -15.301 24.197 1.00 18.40 252 ALA B O 1
ATOM 3722 N N . TYR B 1 274 ? 22.986 -16.359 23.097 1.00 16.94 253 TYR B N 1
ATOM 3723 C CA . TYR B 1 274 ? 23.335 -17.299 24.146 1.00 15.64 253 TYR B CA 1
ATOM 3724 C C . TYR B 1 274 ? 24.602 -16.754 24.813 1.00 18.40 253 TYR B C 1
ATOM 3725 O O . TYR B 1 274 ? 24.543 -15.728 25.499 1.00 21.85 253 TYR B O 1
ATOM 3734 N N . VAL B 1 275 ? 25.749 -17.389 24.582 1.00 18.89 254 VAL B N 1
ATOM 3735 C CA . VAL B 1 275 ? 27.005 -16.919 25.160 1.00 23.08 254 VAL B CA 1
ATOM 3736 C C . VAL B 1 275 ? 27.440 -15.605 24.509 1.00 22.21 254 VAL B C 1
ATOM 3737 O O . VAL B 1 275 ? 27.469 -15.477 23.289 1.00 20.75 254 VAL B O 1
ATOM 3741 N N . THR B 1 276 ? 27.755 -14.620 25.335 1.00 21.51 255 THR B N 1
ATOM 3742 C CA . THR B 1 276 ? 28.118 -13.302 24.827 1.00 19.05 255 THR B CA 1
ATOM 3743 C C . THR B 1 276 ? 29.633 -13.155 24.706 1.00 20.64 255 THR B C 1
ATOM 3744 O O . THR B 1 276 ? 30.386 -13.870 25.375 1.00 23.06 255 THR B O 1
ATOM 3748 N N . PRO B 1 277 ? 30.093 -12.235 23.840 1.00 23.01 256 PRO B N 1
ATOM 3749 C CA . PRO B 1 277 ? 31.534 -11.977 23.739 1.00 24.26 256 PRO B CA 1
ATOM 3750 C C . PRO B 1 277 ? 32.077 -11.317 25.003 1.00 21.45 256 PRO B C 1
ATOM 3751 O O . PRO B 1 277 ? 31.327 -10.619 25.692 1.00 25.35 256 PRO B O 1
ATOM 3755 N N . LEU B 1 278 ? 33.354 -11.538 25.299 1.00 28.72 257 LEU B N 1
ATOM 3756 C CA . LEU B 1 278 ? 33.983 -10.929 26.462 1.00 35.36 257 LEU B CA 1
ATOM 3757 C C . LEU B 1 278 ? 34.166 -9.431 26.246 1.00 35.42 257 LEU B C 1
ATOM 3758 O O . LEU B 1 278 ? 34.453 -8.995 25.129 1.00 34.04 257 LEU B O 1
ATOM 3764 N N . GLN C 1 26 ? 2.359 -48.268 24.859 1.00 25.71 5 GLN C N 1
ATOM 3765 C CA . GLN C 1 26 ? 1.633 -48.696 23.673 1.00 25.67 5 GLN C CA 1
ATOM 3766 C C . GLN C 1 26 ? 1.402 -47.569 22.674 1.00 16.35 5 GLN C C 1
ATOM 3767 O O . GLN C 1 26 ? 0.835 -47.800 21.611 1.00 19.50 5 GLN C O 1
ATOM 3773 N N . ARG C 1 27 ? 1.829 -46.358 23.014 1.00 17.42 6 ARG C N 1
ATOM 3774 C CA . ARG C 1 27 ? 1.545 -45.199 22.168 1.00 15.98 6 ARG C CA 1
ATOM 3775 C C . ARG C 1 27 ? 2.081 -45.360 20.735 1.00 18.88 6 ARG C C 1
ATOM 3776 O O . ARG C 1 27 ? 1.465 -44.876 19.785 1.00 17.70 6 ARG C O 1
ATOM 3784 N N . LEU C 1 28 ? 3.201 -46.063 20.574 1.00 15.18 7 LEU C N 1
ATOM 3785 C CA . LEU C 1 28 ? 3.791 -46.247 19.241 1.00 14.39 7 LEU C CA 1
ATOM 3786 C C . LEU C 1 28 ? 3.779 -47.704 18.782 1.00 17.96 7 LEU C C 1
ATOM 3787 O O . LEU C 1 28 ? 4.625 -48.122 17.997 1.00 19.09 7 LEU C O 1
ATOM 3792 N N . ALA C 1 29 ? 2.807 -48.469 19.266 1.00 17.65 8 ALA C N 1
ATOM 3793 C CA . ALA C 1 29 ? 2.727 -49.897 18.960 1.00 19.71 8 ALA C CA 1
ATOM 3794 C C . ALA C 1 29 ? 2.730 -50.166 17.463 1.00 22.38 8 ALA C C 1
ATOM 3795 O O . ALA C 1 29 ? 1.884 -49.663 16.728 1.00 25.99 8 ALA C O 1
ATOM 3797 N N . GLY C 1 30 ? 3.711 -50.940 17.017 1.00 18.98 9 GLY C N 1
ATOM 3798 C CA . GLY C 1 30 ? 3.778 -51.359 15.630 1.00 21.52 9 GLY C CA 1
ATOM 3799 C C . GLY C 1 30 ? 4.415 -50.368 14.677 1.00 24.70 9 GLY C C 1
ATOM 3800 O O . GLY C 1 30 ? 4.718 -50.712 13.538 1.00 23.15 9 GLY C O 1
ATOM 3801 N N . LYS C 1 31 ? 4.616 -49.136 15.130 1.00 21.85 10 LYS C N 1
ATOM 3802 C CA . LYS C 1 31 ? 5.150 -48.113 14.247 1.00 18.19 10 LYS C CA 1
ATOM 3803 C C . LYS C 1 31 ? 6.614 -48.369 13.953 1.00 18.92 10 LYS C C 1
ATOM 3804 O O . LYS C 1 31 ? 7.385 -48.677 14.855 1.00 21.89 10 LYS C O 1
ATOM 3810 N N . VAL C 1 32 ? 6.993 -48.215 12.690 1.00 18.43 11 VAL C N 1
ATOM 3811 C CA . VAL C 1 32 ? 8.377 -48.417 12.279 1.00 17.45 11 VAL C CA 1
ATOM 3812 C C . VAL C 1 32 ? 9.111 -47.079 12.268 1.00 17.60 11 VAL C C 1
ATOM 3813 O O . VAL C 1 32 ? 8.706 -46.162 11.564 1.00 18.03 11 VAL C O 1
ATOM 3817 N N . ALA C 1 33 ? 10.174 -46.965 13.063 1.00 14.80 12 ALA C N 1
ATOM 3818 C CA . ALA C 1 33 ? 10.920 -45.712 13.182 1.00 15.78 12 ALA C CA 1
ATOM 3819 C C . ALA C 1 33 ? 12.361 -45.849 12.678 1.00 18.98 12 ALA C C 1
ATOM 3820 O O . ALA C 1 33 ? 13.109 -46.713 13.128 1.00 17.09 12 ALA C O 1
ATOM 3822 N N . VAL C 1 34 ? 12.739 -44.991 11.736 1.00 14.98 13 VAL C N 1
ATOM 3823 C CA . VAL C 1 34 ? 14.116 -44.938 11.254 1.00 14.61 13 VAL C CA 1
ATOM 3824 C C . VAL C 1 34 ? 14.833 -43.830 12.001 1.00 16.13 13 VAL C C 1
ATOM 3825 O O . VAL C 1 34 ? 14.339 -42.708 12.045 1.00 16.71 13 VAL C O 1
ATOM 3829 N N . ILE C 1 35 ? 15.971 -44.141 12.613 1.00 14.94 14 ILE C N 1
ATOM 3830 C CA . ILE C 1 35 ? 16.737 -43.143 13.360 1.00 15.87 14 ILE C CA 1
ATOM 3831 C C . ILE C 1 35 ? 18.151 -43.076 12.841 1.00 17.82 14 ILE C C 1
ATOM 3832 O O . ILE C 1 35 ? 18.892 -44.041 12.967 1.00 18.31 14 ILE C O 1
ATOM 3837 N N . THR C 1 36 ? 18.540 -41.950 12.258 1.00 14.73 15 THR C N 1
ATOM 3838 C CA . THR C 1 36 ? 19.924 -41.825 11.830 1.00 15.56 15 THR C CA 1
ATOM 3839 C C . THR C 1 36 ? 20.743 -41.312 13.006 1.00 17.35 15 THR C C 1
ATOM 3840 O O . THR C 1 36 ? 20.248 -40.554 13.849 1.00 16.44 15 THR C O 1
ATOM 3844 N N . GLY C 1 37 ? 21.999 -41.738 13.070 1.00 18.86 16 GLY C N 1
ATOM 3845 C CA . GLY C 1 37 ? 22.826 -41.448 14.225 1.00 16.23 16 GLY C CA 1
ATOM 3846 C C . GLY C 1 37 ? 22.299 -42.168 15.450 1.00 16.71 16 GLY C C 1
ATOM 3847 O O . GLY C 1 37 ? 22.496 -41.723 16.575 1.00 19.22 16 GLY C O 1
ATOM 3848 N N . GLY C 1 38 ? 21.646 -43.301 15.224 1.00 16.46 17 GLY C N 1
ATOM 3849 C CA . GLY C 1 38 ? 20.934 -44.001 16.281 1.00 15.49 17 GLY C CA 1
ATOM 3850 C C . GLY C 1 38 ? 21.798 -44.846 17.191 1.00 18.45 17 GLY C C 1
ATOM 3851 O O . GLY C 1 38 ? 21.289 -45.475 18.118 1.00 19.38 17 GLY C O 1
ATOM 3852 N N . ALA C 1 39 ? 23.101 -44.881 16.937 1.00 19.23 18 ALA C N 1
ATOM 3853 C CA . ALA C 1 39 ? 23.967 -45.735 17.737 1.00 17.26 18 ALA C CA 1
ATOM 3854 C C . ALA C 1 39 ? 24.541 -45.027 18.962 1.00 18.69 18 ALA C C 1
ATOM 3855 O O . ALA C 1 39 ? 25.179 -45.666 19.798 1.00 23.03 18 ALA C O 1
ATOM 3857 N N . SER C 1 40 ? 24.309 -43.719 19.086 1.00 21.82 19 SER C N 1
ATOM 3858 C CA A SER C 1 40 ? 24.825 -42.977 20.232 0.65 19.05 19 SER C CA 1
ATOM 3859 C CA B SER C 1 40 ? 24.857 -42.952 20.202 0.35 20.90 19 SER C CA 1
ATOM 3860 C C . SER C 1 40 ? 23.992 -41.742 20.548 1.00 18.47 19 SER C C 1
ATOM 3861 O O . SER C 1 40 ? 23.068 -41.404 19.816 1.00 20.04 19 SER C O 1
ATOM 3866 N N . GLY C 1 41 ? 24.320 -41.098 21.665 1.00 19.23 20 GLY C N 1
ATOM 3867 C CA . GLY C 1 41 ? 23.703 -39.852 22.075 1.00 22.95 20 GLY C CA 1
ATOM 3868 C C . GLY C 1 41 ? 22.189 -39.825 22.078 1.00 20.13 20 GLY C C 1
ATOM 3869 O O . GLY C 1 41 ? 21.532 -40.762 22.545 1.00 17.29 20 GLY C O 1
ATOM 3870 N N . ILE C 1 42 ? 21.630 -38.732 21.572 1.00 17.39 21 ILE C N 1
ATOM 3871 C CA A ILE C 1 42 ? 20.193 -38.520 21.481 0.54 13.96 21 ILE C CA 1
ATOM 3872 C CA B ILE C 1 42 ? 20.181 -38.621 21.618 0.46 14.81 21 ILE C CA 1
ATOM 3873 C C . ILE C 1 42 ? 19.522 -39.589 20.628 1.00 14.84 21 ILE C C 1
ATOM 3874 O O . ILE C 1 42 ? 18.391 -40.007 20.866 1.00 15.03 21 ILE C O 1
ATOM 3883 N N . GLY C 1 43 ? 20.231 -40.009 19.582 1.00 16.56 22 GLY C N 1
ATOM 3884 C CA . GLY C 1 43 ? 19.687 -41.001 18.675 1.00 17.09 22 GLY C CA 1
ATOM 3885 C C . GLY C 1 43 ? 19.448 -42.319 19.396 1.00 17.36 22 GLY C C 1
ATOM 3886 O O . GLY C 1 43 ? 18.407 -42.957 19.231 1.00 16.32 22 GLY C O 1
ATOM 3887 N N . LEU C 1 44 ? 20.422 -42.714 20.211 1.00 15.82 23 LEU C N 1
ATOM 3888 C CA . LEU C 1 44 ? 20.331 -43.942 20.991 1.00 18.73 23 LEU C CA 1
ATOM 3889 C C . LEU C 1 44 ? 19.268 -43.835 22.082 1.00 15.35 23 LEU C C 1
ATOM 3890 O O . LEU C 1 44 ? 18.466 -44.747 22.248 1.00 15.70 23 LEU C O 1
ATOM 3895 N N . ALA C 1 45 ? 19.258 -42.719 22.808 1.00 16.23 24 ALA C N 1
ATOM 3896 C CA . ALA C 1 45 ? 18.249 -42.510 23.840 1.00 15.73 24 ALA C CA 1
ATOM 3897 C C . ALA C 1 45 ? 16.846 -42.550 23.238 1.00 15.15 24 ALA C C 1
ATOM 3898 O O . ALA C 1 45 ? 15.902 -43.084 23.831 1.00 15.02 24 ALA C O 1
ATOM 3900 N N . THR C 1 46 ? 16.708 -41.967 22.057 1.00 14.33 25 THR C N 1
ATOM 3901 C CA . THR C 1 46 ? 15.425 -41.942 21.388 1.00 13.25 25 THR C CA 1
ATOM 3902 C C . THR C 1 46 ? 15.024 -43.348 20.935 1.00 16.05 25 THR C C 1
ATOM 3903 O O . THR C 1 46 ? 13.874 -43.742 21.081 1.00 15.47 25 THR C O 1
ATOM 3907 N N . GLY C 1 47 ? 15.971 -44.117 20.412 1.00 14.97 26 GLY C N 1
ATOM 3908 C CA . GLY C 1 47 ? 15.675 -45.500 20.054 1.00 16.45 26 GLY C CA 1
ATOM 3909 C C . GLY C 1 47 ? 15.086 -46.285 21.216 1.00 16.29 26 GLY C C 1
ATOM 3910 O O . GLY C 1 47 ? 14.075 -46.987 21.075 1.00 15.79 26 GLY C O 1
ATOM 3911 N N . ARG C 1 48 ? 15.719 -46.157 22.375 1.00 14.50 27 ARG C N 1
ATOM 39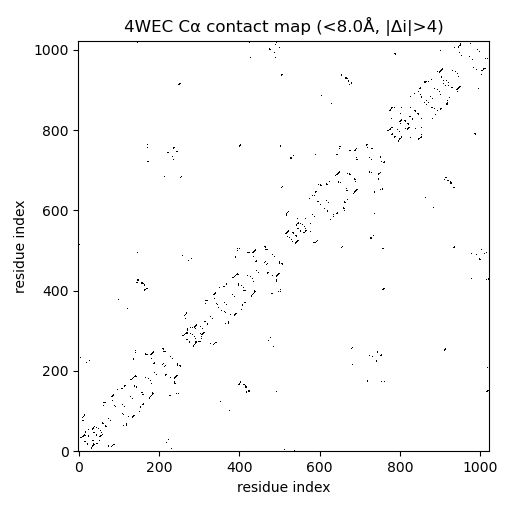12 C CA . ARG C 1 48 ? 15.243 -46.833 23.572 1.00 16.91 27 ARG C CA 1
ATOM 3913 C C . ARG C 1 48 ? 13.840 -46.376 23.947 1.00 17.86 27 ARG C C 1
ATOM 3914 O O . ARG C 1 48 ? 12.993 -47.189 24.295 1.00 17.29 27 ARG C O 1
ATOM 3922 N N . ARG C 1 49 ? 13.587 -45.077 23.870 1.00 15.31 28 ARG C N 1
ATOM 3923 C CA . ARG C 1 49 ? 12.269 -44.579 24.244 1.00 14.78 28 ARG C CA 1
ATOM 3924 C C . ARG C 1 49 ? 11.184 -45.008 23.252 1.00 14.33 28 ARG C C 1
ATOM 3925 O O . ARG C 1 49 ? 10.083 -45.395 23.650 1.00 15.80 28 ARG C O 1
ATOM 3933 N N . LEU C 1 50 ? 11.476 -44.937 21.958 1.00 13.98 29 LEU C N 1
ATOM 3934 C CA . LEU C 1 50 ? 10.472 -45.331 20.977 1.00 15.04 29 LEU C CA 1
ATOM 3935 C C . LEU C 1 50 ? 10.167 -46.826 21.119 1.00 16.10 29 LEU C C 1
ATOM 3936 O O . LEU C 1 50 ? 9.011 -47.228 21.040 1.00 14.85 29 LEU C O 1
ATOM 3941 N N . ARG C 1 51 ? 11.197 -47.629 21.365 1.00 15.39 30 ARG C N 1
ATOM 3942 C CA . ARG C 1 51 ? 11.011 -49.065 21.602 1.00 15.05 30 ARG C CA 1
ATOM 3943 C C . ARG C 1 51 ? 10.153 -49.303 22.833 1.00 16.61 30 ARG C C 1
ATOM 3944 O O . ARG C 1 51 ? 9.313 -50.209 22.850 1.00 18.17 30 ARG C O 1
ATOM 3952 N N . ALA C 1 52 ? 10.356 -48.483 23.861 1.00 14.97 31 ALA C N 1
ATOM 3953 C CA . ALA C 1 52 ? 9.623 -48.681 25.110 1.00 15.27 31 ALA C CA 1
ATOM 3954 C C . ALA C 1 52 ? 8.143 -48.377 24.919 1.00 19.06 31 ALA C C 1
ATOM 3955 O O . ALA C 1 52 ? 7.305 -48.835 25.701 1.00 19.65 31 ALA C O 1
ATOM 3957 N N . GLU C 1 53 ? 7.821 -47.630 23.868 1.00 15.75 32 GLU C N 1
ATOM 3958 C CA . GLU C 1 53 ? 6.431 -47.344 23.531 1.00 14.79 32 GLU C CA 1
ATOM 3959 C C . GLU C 1 53 ? 5.899 -48.246 22.432 1.00 17.58 32 GLU C C 1
ATOM 3960 O O . GLU C 1 53 ? 4.800 -48.019 21.916 1.00 18.34 32 GLU C O 1
ATOM 3966 N N . GLY C 1 54 ? 6.678 -49.261 22.061 1.00 17.15 33 GLY C N 1
ATOM 3967 C CA . GLY C 1 54 ? 6.200 -50.282 21.143 1.00 18.81 33 GLY C CA 1
ATOM 3968 C C . GLY C 1 54 ? 6.697 -50.218 19.706 1.00 17.03 33 GLY C C 1
ATOM 3969 O O . GLY C 1 54 ? 6.316 -51.049 18.878 1.00 21.89 33 GLY C O 1
ATOM 3970 N N . ALA C 1 55 ? 7.538 -49.236 19.402 1.00 17.09 34 ALA C N 1
ATOM 3971 C CA . ALA C 1 55 ? 8.016 -49.059 18.038 1.00 18.49 34 ALA C CA 1
ATOM 3972 C C . ALA C 1 55 ? 9.032 -50.117 17.628 1.00 18.72 34 ALA C C 1
ATOM 3973 O O . ALA C 1 55 ? 9.705 -50.712 18.467 1.00 18.85 34 ALA C O 1
ATOM 3975 N N . THR C 1 56 ? 9.117 -50.349 16.323 1.00 18.20 35 THR C N 1
ATOM 3976 C CA . THR C 1 56 ? 10.215 -51.104 15.732 1.00 17.18 35 THR C CA 1
ATOM 3977 C C . THR C 1 56 ? 11.254 -50.101 15.243 1.00 17.04 35 THR C C 1
ATOM 3978 O O . THR C 1 56 ? 10.926 -49.159 14.511 1.00 22.45 35 THR C O 1
ATOM 3982 N N . VAL C 1 57 ? 12.502 -50.279 15.658 1.00 15.71 36 VAL C N 1
ATOM 3983 C CA . VAL C 1 57 ? 13.520 -49.272 15.392 1.00 16.87 36 VAL C CA 1
ATOM 3984 C C . VAL C 1 57 ? 14.548 -49.768 14.388 1.00 19.37 36 VAL C C 1
ATOM 3985 O O . VAL C 1 57 ? 15.093 -50.868 14.529 1.00 19.37 36 VAL C O 1
ATOM 3989 N N . VAL C 1 58 ? 14.755 -48.971 13.350 1.00 18.21 37 VAL C N 1
ATOM 3990 C CA . VAL C 1 58 ? 15.821 -49.178 12.384 1.00 18.60 37 VAL C CA 1
ATOM 3991 C C . VAL C 1 58 ? 16.920 -48.179 12.694 1.00 17.88 37 VAL C C 1
ATOM 3992 O O . VAL C 1 58 ? 16.722 -46.971 12.561 1.00 18.44 37 VAL C O 1
ATOM 3996 N N . VAL C 1 59 ? 18.069 -48.685 13.116 1.00 17.41 38 VAL C N 1
ATOM 3997 C CA . VAL C 1 59 ? 19.208 -47.862 13.472 1.00 19.05 38 VAL C CA 1
ATOM 3998 C C . VAL C 1 59 ? 20.084 -47.634 12.254 1.00 16.57 38 VAL C C 1
ATOM 3999 O O . VAL C 1 59 ? 20.703 -48.568 11.751 1.00 19.85 38 VAL C O 1
ATOM 4003 N N . GLY C 1 60 ? 20.127 -46.403 11.757 1.00 16.31 39 GLY C N 1
ATOM 4004 C CA . GLY C 1 60 ? 21.027 -46.096 10.656 1.00 17.00 39 GLY C CA 1
ATOM 4005 C C . GLY C 1 60 ? 22.214 -45.337 11.205 1.00 21.31 39 GLY C C 1
ATOM 4006 O O . GLY C 1 60 ? 22.052 -44.275 11.792 1.00 20.72 39 GLY C O 1
ATOM 4007 N N . ASP C 1 61 ? 23.411 -45.876 11.019 1.00 19.58 40 ASP C N 1
ATOM 4008 C CA . ASP C 1 61 ? 24.603 -45.254 11.573 1.00 18.58 40 ASP C CA 1
ATOM 4009 C C . ASP C 1 61 ? 25.848 -45.620 10.769 1.00 19.78 40 ASP C C 1
ATOM 4010 O O . ASP C 1 61 ? 25.876 -46.643 10.058 1.00 20.28 40 ASP C O 1
ATOM 4015 N N . ILE C 1 62 ? 26.881 -44.795 10.921 1.00 21.93 41 ILE C N 1
ATOM 4016 C CA . ILE C 1 62 ? 28.142 -44.951 10.193 1.00 21.60 41 ILE C CA 1
ATOM 4017 C C . ILE C 1 62 ? 29.072 -46.006 10.798 1.00 28.55 41 ILE C C 1
ATOM 4018 O O . ILE C 1 62 ? 29.989 -46.482 10.122 1.00 26.04 41 ILE C O 1
ATOM 4023 N N . ASP C 1 63 ? 28.851 -46.375 12.058 1.00 27.18 42 ASP C N 1
ATOM 4024 C CA . ASP C 1 63 ? 29.678 -47.399 12.700 1.00 27.56 42 ASP C CA 1
ATOM 4025 C C . ASP C 1 63 ? 28.913 -48.713 12.890 1.00 24.43 42 ASP C C 1
ATOM 4026 O O . ASP C 1 63 ? 27.936 -48.749 13.625 1.00 27.73 42 ASP C O 1
ATOM 4031 N N . PRO C 1 64 ? 29.368 -49.793 12.228 1.00 25.52 43 PRO C N 1
ATOM 4032 C CA . PRO C 1 64 ? 28.672 -51.085 12.278 1.00 27.00 43 PRO C CA 1
ATOM 4033 C C . PRO C 1 64 ? 28.681 -51.730 13.657 1.00 27.89 43 PRO C C 1
ATOM 4034 O O . PRO C 1 64 ? 27.703 -52.368 14.039 1.00 30.99 43 PRO C O 1
ATOM 4038 N N . THR C 1 65 ? 29.781 -51.586 14.385 1.00 32.13 44 THR C N 1
ATOM 4039 C CA . THR C 1 65 ? 29.903 -52.249 15.674 1.00 30.34 44 THR C CA 1
ATOM 4040 C C . THR C 1 65 ? 28.960 -51.626 16.702 1.00 31.92 44 THR C C 1
ATOM 4041 O O . THR C 1 65 ? 28.219 -52.345 17.371 1.00 32.33 44 THR C O 1
ATOM 4045 N N . THR C 1 66 ? 28.962 -50.301 16.825 1.00 26.42 45 THR C N 1
ATOM 4046 C CA . THR C 1 66 ? 28.028 -49.660 17.745 1.00 24.74 45 THR C CA 1
ATOM 4047 C C . THR C 1 66 ? 26.611 -49.688 17.180 1.00 23.32 45 THR C C 1
ATOM 4048 O O . THR C 1 66 ? 25.639 -49.752 17.927 1.00 21.69 45 THR C O 1
ATOM 4052 N N . GLY C 1 67 ? 26.496 -49.646 15.857 1.00 23.74 46 GLY C N 1
ATOM 4053 C CA . GLY C 1 67 ? 25.204 -49.743 15.203 1.00 23.11 46 GLY C CA 1
ATOM 4054 C C . GLY C 1 67 ? 24.497 -51.059 15.483 1.00 22.52 46 GLY C C 1
ATOM 4055 O O . GLY C 1 67 ? 23.317 -51.077 15.863 1.00 23.12 46 GLY C O 1
ATOM 4056 N N . LYS C 1 68 ? 25.212 -52.165 15.302 1.00 23.44 47 LYS C N 1
ATOM 4057 C CA . LYS C 1 68 ? 24.636 -53.475 15.561 1.00 25.55 47 LYS C CA 1
ATOM 4058 C C . LYS C 1 68 ? 24.316 -53.616 17.044 1.00 20.82 47 LYS C C 1
ATOM 4059 O O . LYS C 1 68 ? 23.299 -54.198 17.415 1.00 24.41 47 LYS C O 1
ATOM 4061 N N . ALA C 1 69 ? 25.184 -53.065 17.888 1.00 22.30 48 ALA C N 1
ATOM 4062 C CA . ALA C 1 69 ? 24.967 -53.110 19.331 1.00 22.31 48 ALA C CA 1
ATOM 4063 C C . ALA C 1 69 ? 23.652 -52.441 19.712 1.00 26.61 48 ALA C C 1
ATOM 4064 O O . ALA C 1 69 ? 22.879 -52.988 20.502 1.00 26.78 48 ALA C O 1
ATOM 4066 N N . ALA C 1 70 ? 23.405 -51.258 19.154 1.00 25.27 49 ALA C N 1
ATOM 4067 C CA . ALA C 1 70 ? 22.178 -50.527 19.434 1.00 22.66 49 ALA C CA 1
ATOM 4068 C C . ALA C 1 70 ? 20.968 -51.296 18.924 1.00 22.23 49 ALA C C 1
ATOM 4069 O O . ALA C 1 70 ? 19.987 -51.463 19.648 1.00 21.42 49 ALA C O 1
ATOM 4071 N N . ALA C 1 71 ? 21.039 -51.769 17.683 1.00 22.24 50 ALA C N 1
ATOM 4072 C CA . ALA C 1 71 ? 19.931 -52.519 17.094 1.00 20.27 50 ALA C CA 1
ATOM 4073 C C . ALA C 1 71 ? 19.599 -53.781 17.884 1.00 23.03 50 ALA C C 1
ATOM 4074 O O . ALA C 1 71 ? 18.430 -54.111 18.064 1.00 24.67 50 ALA C O 1
ATOM 4076 N N . ASP C 1 72 ? 20.625 -54.484 18.350 1.00 24.24 51 ASP C N 1
ATOM 4077 C CA . ASP C 1 72 ? 20.408 -55.711 19.105 1.00 26.19 51 ASP C CA 1
ATOM 4078 C C . ASP C 1 72 ? 19.690 -55.402 20.412 1.00 28.23 51 ASP C C 1
ATOM 4079 O O . ASP C 1 72 ? 18.773 -56.121 20.799 1.00 27.14 51 ASP C O 1
ATOM 4084 N N . GLU C 1 73 ? 20.094 -54.321 21.075 1.00 25.12 52 GLU C N 1
ATOM 4085 C CA . GLU C 1 73 ? 19.473 -53.929 22.337 1.00 24.90 52 GLU C CA 1
ATOM 4086 C C . GLU C 1 73 ? 17.995 -53.631 22.126 1.00 24.34 52 GLU C C 1
ATOM 4087 O O . GLU C 1 73 ? 17.145 -54.025 22.929 1.00 28.05 52 GLU C O 1
ATOM 4093 N N . LEU C 1 74 ? 17.691 -52.957 21.023 1.00 22.28 53 LEU C N 1
ATOM 4094 C CA . LEU C 1 74 ? 16.330 -52.527 20.732 1.00 20.63 53 LEU C CA 1
ATOM 4095 C C . LEU C 1 74 ? 15.508 -53.590 20.010 1.00 23.13 53 LEU C C 1
ATOM 4096 O O . LEU C 1 74 ? 14.339 -53.368 19.697 1.00 23.83 53 LEU C O 1
ATOM 4101 N N . GLU C 1 75 ? 16.118 -54.746 19.761 1.00 25.14 54 GLU C N 1
ATOM 4102 C CA . GLU C 1 75 ? 15.498 -55.800 18.962 1.00 25.54 54 GLU C CA 1
ATOM 4103 C C . GLU C 1 75 ? 15.071 -55.242 17.610 1.00 28.60 54 GLU C C 1
ATOM 4104 O O . GLU C 1 75 ? 14.001 -55.560 17.095 1.00 28.53 54 GLU C O 1
ATOM 4110 N N . GLY C 1 76 ? 15.931 -54.402 17.043 1.00 21.52 55 GLY C N 1
ATOM 4111 C CA . GLY C 1 76 ? 15.647 -53.754 15.779 1.00 21.97 55 GLY C CA 1
ATOM 4112 C C . GLY C 1 76 ? 16.586 -54.198 14.673 1.00 20.22 55 GLY C C 1
ATOM 4113 O O . GLY C 1 76 ? 17.090 -55.321 14.673 1.00 23.82 55 GLY C O 1
ATOM 4114 N N . LEU C 1 77 ? 16.822 -53.290 13.734 1.00 19.72 56 LEU C N 1
ATOM 4115 C CA . LEU C 1 77 ? 17.616 -53.584 12.556 1.00 18.60 56 LEU C CA 1
ATOM 4116 C C . LEU C 1 77 ? 18.672 -52.517 12.345 1.00 19.73 56 LEU C C 1
ATOM 4117 O O . LEU C 1 77 ? 18.363 -51.326 12.392 1.00 20.59 56 LEU C O 1
ATOM 4122 N N . PHE C 1 78 ? 19.911 -52.945 12.121 1.00 19.34 57 PHE C N 1
ATOM 4123 C CA . PHE C 1 78 ? 20.964 -51.996 11.797 1.00 21.45 57 PHE C CA 1
ATOM 4124 C C . PHE C 1 78 ? 21.175 -51.923 10.297 1.00 19.60 57 PHE C C 1
ATOM 4125 O O . PHE C 1 78 ? 21.289 -52.943 9.626 1.00 21.33 57 PHE C O 1
ATOM 4133 N N . VAL C 1 79 ? 21.226 -50.695 9.787 1.00 20.13 58 VAL C N 1
ATOM 4134 C CA . VAL C 1 79 ? 21.565 -50.441 8.399 1.00 20.91 58 VAL C CA 1
ATOM 4135 C C . VAL C 1 79 ? 22.726 -49.464 8.373 1.00 21.79 58 VAL C C 1
ATOM 4136 O O . VAL C 1 79 ? 22.611 -48.337 8.884 1.00 20.72 58 VAL C O 1
ATOM 4140 N N . PRO C 1 80 ? 23.863 -49.890 7.815 1.00 20.94 59 PRO C N 1
ATOM 4141 C CA . PRO C 1 80 ? 25.016 -48.989 7.692 1.00 21.33 59 PRO C CA 1
ATOM 4142 C C . PRO C 1 80 ? 24.757 -47.895 6.662 1.00 23.46 59 PRO C C 1
ATOM 4143 O O . PRO C 1 80 ? 24.305 -48.179 5.547 1.00 22.37 59 PRO C O 1
ATOM 4147 N N . VAL C 1 81 ? 25.044 -46.652 7.035 1.00 22.50 60 VAL C N 1
ATOM 4148 C CA . VAL C 1 81 ? 24.746 -45.524 6.166 1.00 25.71 60 VAL C CA 1
ATOM 4149 C C . VAL C 1 81 ? 25.646 -44.336 6.480 1.00 21.48 60 VAL C C 1
ATOM 4150 O O . VAL C 1 81 ? 25.873 -44.020 7.650 1.00 20.78 60 VAL C O 1
ATOM 4154 N N . ASP C 1 82 ? 26.190 -43.728 5.426 1.00 21.87 61 ASP C N 1
ATOM 4155 C CA . ASP C 1 82 ? 26.763 -42.386 5.483 1.00 23.36 61 ASP C CA 1
ATOM 4156 C C . ASP C 1 82 ? 25.664 -41.448 5.001 1.00 21.50 61 ASP C C 1
ATOM 4157 O O . ASP C 1 82 ? 25.289 -41.476 3.826 1.00 22.12 61 ASP C O 1
ATOM 4162 N N . VAL C 1 83 ? 25.145 -40.630 5.911 1.00 20.63 62 VAL C N 1
ATOM 4163 C CA . VAL C 1 83 ? 23.962 -39.826 5.619 1.00 20.15 62 VAL C CA 1
ATOM 4164 C C . VAL C 1 83 ? 24.245 -38.694 4.626 1.00 20.70 62 VAL C C 1
ATOM 4165 O O . VAL C 1 83 ? 23.322 -38.003 4.203 1.00 20.36 62 VAL C O 1
ATOM 4169 N N . SER C 1 84 ? 25.508 -38.523 4.247 1.00 21.83 63 SER C N 1
ATOM 4170 C CA . SER C 1 84 ? 25.882 -37.521 3.246 1.00 22.78 63 SER C CA 1
ATOM 4171 C C . SER C 1 84 ? 25.911 -38.113 1.836 1.00 23.62 63 SER C C 1
ATOM 4172 O O . SER C 1 84 ? 26.255 -37.429 0.873 1.00 24.60 63 SER C O 1
ATOM 4175 N N . GLU C 1 85 ? 25.547 -39.392 1.718 1.00 23.34 64 GLU C N 1
ATOM 4176 C CA . GLU C 1 85 ? 25.528 -40.062 0.419 1.00 24.19 64 GLU C CA 1
ATOM 4177 C C . GLU C 1 85 ? 24.107 -40.421 -0.012 1.00 23.54 64 GLU C C 1
ATOM 4178 O O . GLU C 1 85 ? 23.419 -41.159 0.682 1.00 23.68 64 GLU C O 1
ATOM 4184 N N . GLN C 1 86 ? 23.696 -39.927 -1.173 1.00 25.38 65 GLN C N 1
ATOM 4185 C CA . GLN C 1 86 ? 22.335 -40.118 -1.675 1.00 24.52 65 GLN C CA 1
ATOM 4186 C C . GLN C 1 86 ? 21.958 -41.596 -1.774 1.00 24.53 65 GLN C C 1
ATOM 4187 O O . GLN C 1 86 ? 20.897 -42.005 -1.314 1.00 23.70 65 GLN C O 1
ATOM 4193 N N . GLU C 1 87 ? 22.831 -42.392 -2.380 1.00 25.71 66 GLU C N 1
ATOM 4194 C CA . GLU C 1 87 ? 22.546 -43.812 -2.560 1.00 25.80 66 GLU C CA 1
ATOM 4195 C C . GLU C 1 87 ? 22.386 -44.544 -1.234 1.00 24.45 66 GLU C C 1
ATOM 4196 O O . GLU C 1 87 ? 21.537 -45.430 -1.103 1.00 25.84 66 GLU C O 1
ATOM 4202 N N . ALA C 1 88 ? 23.213 -44.184 -0.259 1.00 23.79 67 ALA C N 1
ATOM 4203 C CA . ALA C 1 88 ? 23.155 -44.806 1.057 1.00 23.25 67 ALA C CA 1
ATOM 4204 C C . ALA C 1 88 ? 21.910 -44.402 1.835 1.00 21.67 67 ALA C C 1
ATOM 4205 O O . ALA C 1 88 ? 21.329 -45.212 2.556 1.00 20.75 67 ALA C O 1
ATOM 4207 N N . VAL C 1 89 ? 21.504 -43.142 1.710 1.00 21.19 68 VAL C N 1
ATOM 4208 C CA . VAL C 1 89 ? 20.319 -42.683 2.423 1.00 20.16 68 VAL C CA 1
ATOM 4209 C C . VAL C 1 89 ? 19.077 -43.319 1.815 1.00 22.49 68 VAL C C 1
ATOM 4210 O O . VAL C 1 89 ? 18.193 -43.782 2.534 1.00 21.68 68 VAL C O 1
ATOM 4214 N N . ASP C 1 90 ? 19.025 -43.379 0.490 1.00 22.51 69 ASP C N 1
ATOM 4215 C CA . ASP C 1 90 ? 17.915 -44.054 -0.174 1.00 23.74 69 ASP C CA 1
ATOM 4216 C C . ASP C 1 90 ? 17.852 -45.521 0.241 1.00 27.05 69 ASP C C 1
ATOM 4217 O O . ASP C 1 90 ? 16.768 -46.046 0.489 1.00 21.62 69 ASP C O 1
ATOM 4222 N N . ASN C 1 91 ? 19.010 -46.173 0.334 1.00 24.36 70 ASN C N 1
ATOM 4223 C CA . ASN C 1 91 ? 19.043 -47.586 0.723 1.00 22.17 70 ASN C CA 1
ATOM 4224 C C . ASN C 1 91 ? 18.549 -47.786 2.147 1.00 20.93 70 ASN C C 1
ATOM 4225 O O . ASN C 1 91 ? 17.898 -48.792 2.451 1.00 25.10 70 ASN C O 1
ATOM 4230 N N . LEU C 1 92 ? 18.868 -46.834 3.022 1.00 20.48 71 LEU C N 1
ATOM 4231 C CA . LEU C 1 92 ? 18.454 -46.919 4.414 1.00 20.57 71 LEU C CA 1
ATOM 4232 C C . LEU C 1 92 ? 16.934 -46.971 4.497 1.00 21.85 71 LEU C C 1
ATOM 4233 O O . LEU C 1 92 ? 16.366 -47.874 5.111 1.00 22.10 71 LEU C O 1
ATOM 4238 N N . PHE C 1 93 ? 16.267 -46.037 3.833 1.00 21.29 72 PHE C N 1
ATOM 4239 C CA . PHE C 1 93 ? 14.819 -45.994 3.907 1.00 18.74 72 PHE C CA 1
ATOM 4240 C C . PHE C 1 93 ? 14.163 -47.094 3.077 1.00 19.87 72 PHE C C 1
ATOM 4241 O O . PHE C 1 93 ? 13.152 -47.657 3.499 1.00 19.73 72 PHE C O 1
ATOM 4249 N N . ASP C 1 94 ? 14.743 -47.434 1.927 1.00 21.66 73 ASP C N 1
ATOM 4250 C CA . ASP C 1 94 ? 14.201 -48.531 1.133 1.00 22.79 73 ASP C CA 1
ATOM 4251 C C . ASP C 1 94 ? 14.326 -49.852 1.890 1.00 23.95 73 ASP C C 1
ATOM 4252 O O . ASP C 1 94 ? 13.437 -50.699 1.808 1.00 22.65 73 ASP C O 1
ATOM 4257 N N . THR C 1 95 ? 15.412 -50.024 2.643 1.00 21.09 74 THR C N 1
ATOM 4258 C CA . THR C 1 95 ? 15.617 -51.277 3.369 1.00 21.41 74 THR C CA 1
ATOM 4259 C C . THR C 1 95 ? 14.641 -51.364 4.542 1.00 20.01 74 THR C C 1
ATOM 4260 O O . THR C 1 95 ? 14.094 -52.423 4.819 1.00 20.29 74 THR C O 1
ATOM 4264 N N . ALA C 1 96 ? 14.403 -50.243 5.215 1.00 19.17 75 ALA C N 1
ATOM 4265 C CA . ALA C 1 96 ? 13.413 -50.208 6.282 1.00 18.57 75 ALA C CA 1
ATOM 4266 C C . ALA C 1 96 ? 12.034 -50.607 5.752 1.00 19.56 75 ALA C C 1
ATOM 4267 O O . ALA C 1 96 ? 11.355 -51.445 6.346 1.00 19.26 75 ALA C O 1
ATOM 4269 N N . ALA C 1 97 ? 11.642 -50.026 4.618 1.00 19.67 76 ALA C N 1
ATOM 4270 C CA . ALA C 1 97 ? 10.336 -50.303 4.020 1.00 20.39 76 ALA C CA 1
ATOM 4271 C C . ALA C 1 97 ? 10.195 -51.749 3.520 1.00 21.42 76 ALA C C 1
ATOM 4272 O O . ALA C 1 97 ? 9.138 -52.359 3.654 1.00 23.53 76 ALA C O 1
ATOM 4274 N N . SER C 1 98 ? 11.243 -52.301 2.924 1.00 21.78 77 SER C N 1
ATOM 4275 C CA . SER C 1 98 ? 11.143 -53.662 2.398 1.00 24.54 77 SER C CA 1
ATOM 4276 C C . SER C 1 98 ? 11.197 -54.713 3.517 1.00 22.49 77 SER C C 1
ATOM 4277 O O . SER C 1 98 ? 10.694 -55.836 3.358 1.00 23.27 77 SER C O 1
ATOM 4280 N N . THR C 1 99 ? 11.778 -54.342 4.655 1.00 21.49 78 THR C N 1
ATOM 4281 C CA . THR C 1 99 ? 11.910 -55.264 5.784 1.00 21.28 78 THR C CA 1
ATOM 4282 C C . THR C 1 99 ? 10.666 -55.263 6.667 1.00 21.04 78 THR C C 1
ATOM 4283 O O . THR C 1 99 ? 10.161 -56.332 7.042 1.00 23.30 78 THR C O 1
ATOM 4287 N N . PHE C 1 100 ? 10.173 -54.069 7.004 1.00 20.36 79 PHE C N 1
ATOM 4288 C CA . PHE C 1 100 ? 9.060 -53.969 7.937 1.00 23.79 79 PHE C CA 1
ATOM 4289 C C . PHE C 1 100 ? 7.787 -53.428 7.287 1.00 23.59 79 PHE C C 1
ATOM 4290 O O . PHE C 1 100 ? 6.786 -53.227 7.964 1.00 29.16 79 PHE C O 1
ATOM 4298 N N . GLY C 1 101 ? 7.823 -53.184 5.981 1.00 23.51 80 GLY C N 1
ATOM 4299 C CA . GLY C 1 101 ? 6.610 -52.855 5.247 1.00 21.80 80 GLY C CA 1
ATOM 4300 C C . GLY C 1 101 ? 6.310 -51.378 5.044 1.00 24.95 80 GLY C C 1
ATOM 4301 O O . GLY C 1 101 ? 5.549 -51.016 4.145 1.00 28.65 80 GLY C O 1
ATOM 4302 N N . ARG C 1 102 ? 6.905 -50.527 5.872 1.00 25.54 81 ARG C N 1
ATOM 4303 C CA . ARG C 1 102 ? 6.557 -49.111 5.902 1.00 29.22 81 ARG C CA 1
ATOM 4304 C C . ARG C 1 102 ? 7.554 -48.303 6.731 1.00 21.82 81 ARG C C 1
ATOM 4305 O O . ARG C 1 102 ? 8.370 -48.871 7.460 1.00 21.78 81 ARG C O 1
ATOM 4313 N N . VAL C 1 103 ? 7.483 -46.979 6.615 1.00 20.11 82 VAL C N 1
ATOM 4314 C CA . VAL C 1 103 ? 8.231 -46.083 7.489 1.00 20.57 82 VAL C CA 1
ATOM 4315 C C . VAL C 1 103 ? 7.244 -45.111 8.134 1.00 19.51 82 VAL C C 1
ATOM 4316 O O . VAL C 1 103 ? 6.716 -44.241 7.457 1.00 21.05 82 VAL C O 1
ATOM 4320 N N . ASP C 1 104 ? 6.962 -45.283 9.427 1.00 17.51 83 ASP C N 1
ATOM 4321 C CA . ASP C 1 104 ? 5.990 -44.425 10.102 1.00 16.77 83 ASP C CA 1
ATOM 4322 C C . ASP C 1 104 ? 6.638 -43.168 10.658 1.00 16.03 83 ASP C C 1
ATOM 4323 O O . ASP C 1 104 ? 6.040 -42.095 10.662 1.00 16.04 83 ASP C O 1
ATOM 4328 N N . ILE C 1 105 ? 7.873 -43.315 11.121 1.00 16.34 84 ILE C N 1
ATOM 4329 C CA . ILE C 1 105 ? 8.591 -42.262 11.830 1.00 16.74 84 ILE C CA 1
ATOM 4330 C C . ILE C 1 105 ? 10.007 -42.136 11.280 1.00 15.00 84 ILE C C 1
ATOM 4331 O O . ILE C 1 105 ? 10.700 -43.136 11.117 1.00 16.02 84 ILE C O 1
ATOM 4336 N N . ALA C 1 106 ? 10.441 -40.921 10.976 1.00 15.40 85 ALA C N 1
ATOM 4337 C CA . ALA C 1 106 ? 11.837 -40.713 10.631 1.00 14.52 85 ALA C CA 1
ATOM 4338 C C . ALA C 1 106 ? 12.430 -39.684 11.584 1.00 16.78 85 ALA C C 1
ATOM 4339 O O . ALA C 1 106 ? 11.938 -38.569 11.681 1.00 17.14 85 ALA C O 1
ATOM 4341 N N . PHE C 1 107 ? 13.455 -40.081 12.326 1.00 14.49 86 PHE C N 1
ATOM 4342 C CA . PHE C 1 107 ? 14.197 -39.146 13.170 1.00 14.79 86 PHE C CA 1
ATOM 4343 C C . PHE C 1 107 ? 15.532 -38.943 12.464 1.00 17.55 86 PHE C C 1
ATOM 4344 O O . PHE C 1 107 ? 16.453 -39.755 12.595 1.00 15.41 86 PHE C O 1
ATOM 4352 N N . ASN C 1 108 ? 15.596 -37.876 11.675 1.00 13.58 87 ASN C N 1
ATOM 4353 C CA . ASN C 1 108 ? 16.777 -37.532 10.899 1.00 14.44 87 ASN C CA 1
ATOM 4354 C C . ASN C 1 108 ? 17.706 -36.694 11.765 1.00 14.43 87 ASN C C 1
ATOM 4355 O O . ASN C 1 108 ? 17.611 -35.458 11.815 1.00 15.11 87 ASN C O 1
ATOM 4360 N N . ASN C 1 109 ? 18.605 -37.396 12.440 1.00 17.21 88 ASN C N 1
ATOM 4361 C CA . ASN C 1 109 ? 19.293 -36.891 13.610 1.00 14.44 88 ASN C CA 1
ATOM 4362 C C . ASN C 1 109 ? 20.815 -36.903 13.493 1.00 18.29 88 ASN C C 1
ATOM 4363 O O . ASN C 1 109 ? 21.504 -36.222 14.250 1.00 17.91 88 ASN C O 1
ATOM 4368 N N . ALA C 1 110 ? 21.346 -37.653 12.531 1.00 15.80 89 ALA C N 1
ATOM 4369 C CA . ALA C 1 110 ? 22.792 -37.672 12.342 1.00 18.52 89 ALA C CA 1
ATOM 4370 C C . ALA C 1 110 ? 23.348 -36.262 12.134 1.00 18.04 89 ALA C C 1
ATOM 4371 O O . ALA C 1 110 ? 22.779 -35.456 11.397 1.00 21.14 89 ALA C O 1
ATOM 4373 N N . GLY C 1 111 ? 24.460 -35.974 12.801 1.00 18.73 90 GLY C N 1
ATOM 4374 C CA . GLY C 1 111 ? 25.156 -34.716 12.616 1.00 20.36 90 GLY C CA 1
ATOM 4375 C C . GLY C 1 111 ? 26.494 -34.736 13.322 1.00 24.35 90 GLY C C 1
ATOM 4376 O O . GLY C 1 111 ? 26.736 -35.578 14.190 1.00 22.37 90 GLY C O 1
ATOM 4377 N N . ILE C 1 112 ? 27.377 -33.821 12.936 1.00 21.83 91 ILE C N 1
ATOM 4378 C CA . ILE C 1 112 ? 28.682 -33.722 13.571 1.00 20.63 91 ILE C CA 1
ATOM 4379 C C . ILE C 1 112 ? 28.951 -32.287 14.013 1.00 20.72 91 ILE C C 1
ATOM 4380 O O . ILE C 1 112 ? 28.314 -31.346 13.536 1.00 19.33 91 ILE C O 1
ATOM 4385 N N . SER C 1 113 ? 29.901 -32.139 14.929 1.00 24.37 92 SER C N 1
ATOM 4386 C CA . SER C 1 113 ? 30.357 -30.827 15.376 1.00 26.87 92 SER C CA 1
ATOM 4387 C C . SER C 1 113 ? 31.881 -30.808 15.544 1.00 25.67 92 SER C C 1
ATOM 4388 O O . SER C 1 113 ? 32.378 -30.582 16.652 1.00 29.26 92 SER C O 1
ATOM 4391 N N . PRO C 1 114 ? 32.630 -31.046 14.448 1.00 26.42 93 PRO C N 1
ATOM 4392 C CA . PRO C 1 114 ? 34.086 -31.193 14.561 1.00 27.10 93 PRO C CA 1
ATOM 4393 C C . PRO C 1 114 ? 34.788 -29.899 14.958 1.00 26.47 93 PRO C C 1
ATOM 4394 O O . PRO C 1 114 ? 34.283 -28.822 14.668 1.00 27.01 93 PRO C O 1
ATOM 4398 N N . PRO C 1 115 ? 35.947 -30.010 15.621 1.00 29.93 94 PRO C N 1
ATOM 4399 C CA . PRO C 1 115 ? 36.670 -28.820 16.085 1.00 30.70 94 PRO C CA 1
ATOM 4400 C C . PRO C 1 115 ? 37.251 -27.963 14.952 1.00 31.51 94 PRO C C 1
ATOM 4401 O O . PRO C 1 115 ? 37.551 -26.789 15.190 1.00 33.13 94 PRO C O 1
ATOM 4405 N N . GLU C 1 116 ? 37.405 -28.529 13.754 1.00 27.74 95 GLU C N 1
ATOM 4406 C CA . GLU C 1 116 ? 37.935 -27.781 12.611 1.00 31.78 95 GLU C CA 1
ATOM 4407 C C . GLU C 1 116 ? 36.963 -26.682 12.194 1.00 28.83 95 GLU C C 1
ATOM 4408 O O . GLU C 1 116 ? 37.350 -25.686 11.576 1.00 26.58 95 GLU C O 1
ATOM 4414 N N . ASP C 1 117 ? 35.694 -26.891 12.525 1.00 25.94 96 ASP C N 1
ATOM 4415 C CA . ASP C 1 117 ? 34.657 -25.876 12.355 1.00 22.94 96 ASP C CA 1
ATOM 4416 C C . ASP C 1 117 ? 34.558 -25.066 13.638 1.00 26.68 96 ASP C C 1
ATOM 4417 O O . ASP C 1 117 ? 34.168 -25.587 14.684 1.00 29.15 96 ASP C O 1
ATOM 4422 N N . ASP C 1 118 ? 34.905 -23.788 13.554 1.00 26.16 97 ASP C N 1
ATOM 4423 C CA . ASP C 1 118 ? 35.101 -22.981 14.745 1.00 26.73 97 ASP C CA 1
ATOM 4424 C C . ASP C 1 118 ? 34.688 -21.550 14.432 1.00 23.44 97 ASP C C 1
ATOM 4425 O O . ASP C 1 118 ? 33.694 -21.326 13.742 1.00 22.45 97 ASP C O 1
ATOM 4430 N N . LEU C 1 119 ? 35.442 -20.585 14.940 1.00 25.23 98 LEU C N 1
ATOM 4431 C CA . LEU C 1 119 ? 35.205 -19.185 14.607 1.00 24.62 98 LEU C CA 1
ATOM 4432 C C . LEU C 1 119 ? 35.412 -19.000 13.112 1.00 27.05 98 LEU C C 1
ATOM 4433 O O . LEU C 1 119 ? 36.256 -19.667 12.516 1.00 25.71 98 LEU C O 1
ATOM 4438 N N . ILE C 1 120 ? 34.652 -18.098 12.503 1.00 24.41 99 ILE C N 1
ATOM 4439 C CA . ILE C 1 120 ? 34.695 -17.935 11.054 1.00 29.19 99 ILE C CA 1
ATOM 4440 C C . ILE C 1 120 ? 36.083 -17.542 10.526 1.00 29.13 99 ILE C C 1
ATOM 4441 O O . ILE C 1 120 ? 36.474 -17.975 9.439 1.00 28.03 99 ILE C O 1
ATOM 4446 N N . GLU C 1 121 ? 36.825 -16.742 11.295 1.00 27.43 100 GLU C N 1
ATOM 4447 C CA . GLU C 1 121 ? 38.167 -16.316 10.909 1.00 29.25 100 GLU C CA 1
ATOM 4448 C C . GLU C 1 121 ? 39.122 -17.499 10.770 1.00 38.09 100 GLU C C 1
ATOM 4449 O O . GLU C 1 121 ? 40.059 -17.453 9.976 1.00 39.78 100 GLU C O 1
ATOM 4451 N N . ASN C 1 122 ? 38.878 -18.549 11.548 1.00 30.36 101 ASN C N 1
ATOM 4452 C CA . ASN C 1 122 ? 39.769 -19.709 11.593 1.00 37.31 101 ASN C CA 1
ATOM 4453 C C . ASN C 1 122 ? 39.185 -20.967 10.945 1.00 37.57 101 ASN C C 1
ATOM 4454 O O . ASN C 1 122 ? 39.723 -22.062 11.121 1.00 35.73 101 ASN C O 1
ATOM 4459 N N . THR C 1 123 ? 38.089 -20.817 10.206 1.00 27.89 102 THR C N 1
ATOM 4460 C CA . THR C 1 123 ? 37.420 -21.971 9.602 1.00 30.63 102 THR C CA 1
ATOM 4461 C C . THR C 1 123 ? 37.565 -21.958 8.082 1.00 30.59 102 THR C C 1
ATOM 4462 O O . THR C 1 123 ? 37.013 -21.094 7.412 1.00 27.20 102 THR C O 1
ATOM 4466 N N . ASP C 1 124 ? 38.307 -22.919 7.535 1.00 30.57 103 ASP C N 1
ATOM 4467 C CA . ASP C 1 124 ? 38.554 -22.930 6.094 1.00 29.20 103 ASP C CA 1
ATOM 4468 C C . ASP C 1 124 ? 37.444 -23.676 5.342 1.00 28.05 103 ASP C C 1
ATOM 4469 O O . ASP C 1 124 ? 36.550 -24.265 5.956 1.00 26.72 103 ASP C O 1
ATOM 4474 N N . LEU C 1 125 ? 37.498 -23.630 4.013 1.00 37.01 104 LEU C N 1
ATOM 4475 C CA . LEU C 1 125 ? 36.423 -24.176 3.185 1.00 27.79 104 LEU C CA 1
ATOM 4476 C C . LEU C 1 125 ? 36.236 -25.698 3.323 1.00 27.45 104 LEU C C 1
ATOM 4477 O O . LEU C 1 125 ? 35.090 -26.166 3.359 1.00 26.81 104 LEU C O 1
ATOM 4482 N N . PRO C 1 126 ? 37.333 -26.482 3.402 1.00 28.68 105 PRO C N 1
ATOM 4483 C CA . PRO C 1 126 ? 37.071 -27.907 3.642 1.00 28.30 105 PRO C CA 1
ATOM 4484 C C . PRO C 1 126 ? 36.254 -28.182 4.917 1.00 30.06 105 PRO C C 1
ATOM 4485 O O . PRO C 1 126 ? 35.342 -29.014 4.886 1.00 26.45 105 PRO C O 1
ATOM 4489 N N . ALA C 1 127 ? 36.562 -27.490 6.010 1.00 27.31 106 ALA C N 1
ATOM 4490 C CA . ALA C 1 127 ? 35.797 -27.658 7.251 1.00 28.76 106 ALA 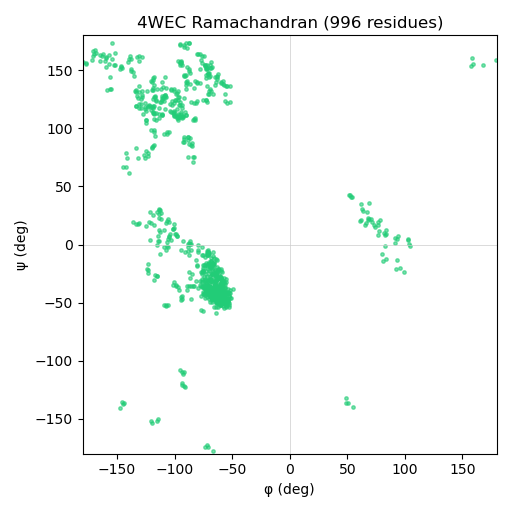C CA 1
ATOM 4491 C C . ALA C 1 127 ? 34.360 -27.198 7.076 1.00 26.89 106 ALA C C 1
ATOM 4492 O O . ALA C 1 127 ? 33.421 -27.868 7.535 1.00 26.67 106 ALA C O 1
ATOM 4494 N N . TRP C 1 128 ? 34.184 -26.043 6.435 1.00 23.85 107 TRP C N 1
ATOM 4495 C CA . TRP C 1 128 ? 32.846 -25.497 6.211 1.00 22.60 107 TRP C CA 1
ATOM 4496 C C . TRP C 1 128 ? 32.005 -26.497 5.446 1.00 22.07 107 TRP C C 1
ATOM 4497 O O . TRP C 1 128 ? 30.879 -26.819 5.842 1.00 20.88 107 TRP C O 1
ATOM 4508 N N . GLN C 1 129 ? 32.575 -27.025 4.368 1.00 23.10 108 GLN C N 1
ATOM 4509 C CA . GLN C 1 129 ? 31.807 -27.845 3.448 1.00 22.85 108 GLN C CA 1
ATOM 4510 C C . GLN C 1 129 ? 31.503 -29.214 4.037 1.00 22.39 108 GLN C C 1
ATOM 4511 O O . GLN C 1 129 ? 30.408 -29.742 3.840 1.00 24.30 108 GLN C O 1
ATOM 4517 N N . ARG C 1 130 ? 32.462 -29.777 4.771 1.00 23.01 109 ARG C N 1
ATOM 4518 C CA . ARG C 1 130 ? 32.244 -31.059 5.438 1.00 22.68 109 ARG C CA 1
ATOM 4519 C C . ARG C 1 130 ? 31.035 -31.004 6.365 1.00 21.93 109 ARG C C 1
ATOM 4520 O O . ARG C 1 130 ? 30.187 -31.895 6.363 1.00 20.61 109 ARG C O 1
ATOM 4528 N N . VAL C 1 131 ? 30.938 -29.939 7.152 1.00 20.63 110 VAL C N 1
ATOM 4529 C CA . VAL C 1 131 ? 29.835 -29.836 8.089 1.00 19.33 110 VAL C CA 1
ATOM 4530 C C . VAL C 1 131 ? 28.508 -29.616 7.354 1.00 20.87 110 VAL C C 1
ATOM 4531 O O . VAL C 1 131 ? 27.497 -30.216 7.727 1.00 19.82 110 VAL C O 1
ATOM 4535 N N . GLN C 1 132 ? 28.508 -28.808 6.295 1.00 18.79 111 GLN C N 1
ATOM 4536 C CA . GLN C 1 132 ? 27.306 -28.671 5.468 1.00 19.44 111 GLN C CA 1
ATOM 4537 C C . GLN C 1 132 ? 26.881 -30.021 4.867 1.00 19.29 111 GLN C C 1
ATOM 4538 O O . GLN C 1 132 ? 25.689 -30.341 4.839 1.00 19.19 111 GLN C O 1
ATOM 4544 N N . ASP C 1 133 ? 27.853 -30.797 4.388 1.00 19.37 112 ASP C N 1
ATOM 4545 C CA . ASP C 1 133 ? 27.583 -32.113 3.810 1.00 20.44 112 ASP C CA 1
ATOM 4546 C C . ASP C 1 133 ? 26.915 -33.063 4.804 1.00 23.50 112 ASP C C 1
ATOM 4547 O O . ASP C 1 133 ? 25.885 -33.675 4.509 1.00 21.79 112 ASP C O 1
ATOM 4552 N N . ILE C 1 134 ? 27.518 -33.199 5.981 1.00 18.86 113 ILE C N 1
ATOM 4553 C CA . ILE C 1 134 ? 27.059 -34.164 6.977 1.00 22.42 113 ILE C CA 1
ATOM 4554 C C . ILE C 1 134 ? 25.813 -33.692 7.737 1.00 17.08 113 ILE C C 1
ATOM 4555 O O . ILE C 1 134 ? 24.970 -34.504 8.138 1.00 18.05 113 ILE C O 1
ATOM 4560 N N . ASN C 1 135 ? 25.682 -32.384 7.931 1.00 16.63 114 ASN C N 1
ATOM 4561 C CA . ASN C 1 135 ? 24.577 -31.865 8.749 1.00 16.46 114 ASN C CA 1
ATOM 4562 C C . ASN C 1 135 ? 23.357 -31.353 7.989 1.00 17.11 114 ASN C C 1
ATOM 4563 O O . ASN C 1 135 ? 22.235 -31.482 8.467 1.00 18.38 114 ASN C O 1
ATOM 4568 N N . LEU C 1 136 ? 23.557 -30.748 6.824 1.00 16.72 115 LEU C N 1
ATOM 4569 C CA . LEU C 1 136 ? 22.430 -30.123 6.135 1.00 16.76 115 LEU C CA 1
ATOM 4570 C C . LEU C 1 136 ? 21.994 -30.928 4.904 1.00 18.74 115 LEU C C 1
ATOM 4571 O O . LEU C 1 136 ? 20.811 -31.257 4.751 1.00 16.70 115 LEU C O 1
ATOM 4576 N N . LYS C 1 137 ? 22.948 -31.245 4.037 1.00 18.33 116 LYS C N 1
ATOM 4577 C CA . LYS C 1 137 ? 22.686 -32.097 2.883 1.00 20.71 116 LYS C CA 1
ATOM 4578 C C . LYS C 1 137 ? 22.019 -33.395 3.330 1.00 25.37 116 LYS C C 1
ATOM 4579 O O . LYS C 1 137 ? 21.067 -33.879 2.712 1.00 17.61 116 LYS C O 1
ATOM 4585 N N . SER C 1 138 ? 22.515 -33.930 4.436 1.00 16.62 117 SER C N 1
ATOM 4586 C CA . SER C 1 138 ? 22.017 -35.197 4.963 1.00 17.51 117 SER C CA 1
ATOM 4587 C C . SER C 1 138 ? 20.528 -35.155 5.272 1.00 18.16 117 SER C C 1
ATOM 4588 O O . SER C 1 138 ? 19.821 -36.154 5.078 1.00 18.16 117 SER C O 1
ATOM 4591 N N . VAL C 1 139 ? 20.064 -34.017 5.787 1.00 16.51 118 VAL C N 1
ATOM 4592 C CA . VAL C 1 139 ? 18.653 -33.851 6.131 1.00 16.59 118 VAL C CA 1
ATOM 4593 C C . VAL C 1 139 ? 17.788 -33.691 4.875 1.00 18.19 118 VAL C C 1
ATOM 4594 O O . VAL C 1 139 ? 16.678 -34.222 4.812 1.00 16.56 118 VAL C O 1
ATOM 4598 N N . TYR C 1 140 ? 18.300 -33.003 3.861 1.00 15.35 119 TYR C N 1
ATOM 4599 C CA . TYR C 1 140 ? 17.600 -32.956 2.581 1.00 16.85 119 TYR C CA 1
ATOM 4600 C C . TYR C 1 140 ? 17.464 -34.379 2.017 1.00 21.12 119 TYR C C 1
ATOM 4601 O O . TYR C 1 140 ? 16.369 -34.805 1.619 1.00 17.46 119 TYR C O 1
ATOM 4610 N N . LEU C 1 141 ? 18.552 -35.135 2.052 1.00 18.13 120 LEU C N 1
ATOM 4611 C CA . LEU C 1 141 ? 18.530 -36.487 1.489 1.00 18.54 120 LEU C CA 1
ATOM 4612 C C . LEU C 1 141 ? 17.581 -37.371 2.284 1.00 19.41 120 LEU C C 1
ATOM 4613 O O . LEU C 1 141 ? 16.801 -38.136 1.712 1.00 18.71 120 LEU C O 1
ATOM 4618 N N . SER C 1 142 ? 17.642 -37.243 3.605 1.00 18.68 121 SER C N 1
ATOM 4619 C CA . SER C 1 142 ? 16.859 -38.106 4.476 1.00 17.03 121 SER C CA 1
ATOM 4620 C C . SER C 1 142 ? 15.381 -37.777 4.358 1.00 17.98 121 SER C C 1
ATOM 4621 O O . SER C 1 142 ? 14.546 -38.677 4.325 1.00 19.13 121 SER C O 1
ATOM 4624 N N . CYS C 1 143 ? 15.048 -36.490 4.306 1.00 16.29 122 CYS C N 1
ATOM 4625 C CA . CYS C 1 143 ? 13.657 -36.117 4.114 1.00 19.07 122 CYS C CA 1
ATOM 4626 C C . CYS C 1 143 ? 13.130 -36.556 2.753 1.00 18.19 122 CYS C C 1
ATOM 4627 O O . CYS C 1 143 ? 11.995 -37.016 2.650 1.00 16.94 122 CYS C O 1
ATOM 4630 N N . ARG C 1 144 ? 13.939 -36.398 1.704 1.00 19.66 123 ARG C N 1
ATOM 4631 C CA . ARG C 1 144 ? 13.490 -36.762 0.369 1.00 17.30 123 ARG C CA 1
ATOM 4632 C C . ARG C 1 144 ? 13.106 -38.234 0.342 1.00 22.43 123 ARG C C 1
ATOM 4633 O O . ARG C 1 144 ? 12.060 -38.606 -0.186 1.00 20.72 123 ARG C O 1
ATOM 4641 N N . ALA C 1 145 ? 13.942 -39.057 0.960 1.00 18.29 124 ALA C N 1
ATOM 4642 C CA . ALA C 1 145 ? 13.718 -40.497 0.997 1.00 18.55 124 ALA C CA 1
ATOM 4643 C C . ALA C 1 145 ? 12.555 -40.885 1.910 1.00 21.70 124 ALA C C 1
ATOM 4644 O O . ALA C 1 145 ? 11.760 -41.755 1.561 1.00 23.81 124 ALA C O 1
ATOM 4646 N N . ALA C 1 146 ? 12.465 -40.255 3.080 1.00 21.75 125 ALA C N 1
ATOM 4647 C CA . ALA C 1 146 ? 11.383 -40.556 4.014 1.00 17.33 125 ALA C CA 1
ATOM 4648 C C . ALA C 1 146 ? 10.036 -40.167 3.409 1.00 18.22 125 ALA C C 1
ATOM 4649 O O . ALA C 1 146 ? 9.085 -40.947 3.443 1.00 20.23 125 ALA C O 1
ATOM 4651 N N . LEU C 1 147 ? 9.960 -38.974 2.820 1.00 19.39 126 LEU C N 1
ATOM 4652 C CA . LEU C 1 147 ? 8.713 -38.521 2.205 1.00 19.03 126 LEU C CA 1
ATOM 4653 C C . LEU C 1 147 ? 8.279 -39.410 1.044 1.00 21.79 126 LEU C C 1
ATOM 4654 O O . LEU C 1 147 ? 7.090 -39.680 0.862 1.00 26.37 126 LEU C O 1
ATOM 4659 N N . ARG C 1 148 ? 9.246 -39.861 0.254 1.00 20.43 127 ARG C N 1
ATOM 4660 C CA . ARG C 1 148 ? 8.959 -40.748 -0.860 1.00 22.52 127 ARG C CA 1
ATOM 4661 C C . ARG C 1 148 ? 8.227 -41.993 -0.365 1.00 21.48 127 ARG C C 1
ATOM 4662 O O . ARG C 1 148 ? 7.360 -42.528 -1.046 1.00 27.82 127 ARG C O 1
ATOM 4670 N N . HIS C 1 149 ? 8.568 -42.436 0.839 1.00 20.89 128 HIS C N 1
ATOM 4671 C CA . HIS C 1 149 ? 7.917 -43.604 1.424 1.00 25.78 128 HIS C CA 1
ATOM 4672 C C . HIS C 1 149 ? 6.624 -43.277 2.155 1.00 25.97 128 HIS C C 1
ATOM 4673 O O . HIS C 1 149 ? 5.677 -44.063 2.139 1.00 25.48 128 HIS C O 1
ATOM 4680 N N . MET C 1 150 ? 6.583 -42.117 2.801 1.00 21.89 129 MET C N 1
ATOM 4681 C CA . MET C 1 150 ? 5.420 -41.754 3.591 1.00 19.18 129 MET C CA 1
ATOM 4682 C C . MET C 1 150 ? 4.254 -41.276 2.741 1.00 19.53 129 MET C C 1
ATOM 4683 O O . MET C 1 150 ? 3.097 -41.522 3.069 1.00 25.51 129 MET C O 1
ATOM 4688 N N . VAL C 1 151 ? 4.554 -40.583 1.646 1.00 22.16 130 VAL C N 1
ATOM 4689 C CA . VAL C 1 151 ? 3.490 -40.063 0.791 1.00 24.46 130 VAL C CA 1
ATOM 4690 C C . VAL C 1 151 ? 2.483 -41.150 0.343 1.00 28.22 130 VAL C C 1
ATOM 4691 O O . VAL C 1 151 ? 1.279 -40.936 0.484 1.00 27.66 130 VAL C O 1
ATOM 4695 N N . PRO C 1 152 ? 2.955 -42.315 -0.162 1.00 26.73 131 PRO C N 1
ATOM 4696 C CA . PRO C 1 152 ? 1.999 -43.375 -0.518 1.00 34.05 131 PRO C CA 1
ATOM 4697 C C . PRO C 1 152 ? 1.141 -43.846 0.652 1.00 33.34 131 PRO C C 1
ATOM 4698 O O . PRO C 1 152 ? -0.022 -44.202 0.450 1.00 36.57 131 PRO C O 1
ATOM 4702 N N . ALA C 1 153 ? 1.716 -43.865 1.850 1.00 27.99 132 ALA C N 1
ATOM 4703 C CA . ALA C 1 153 ? 0.997 -44.343 3.031 1.00 27.22 132 ALA C CA 1
ATOM 4704 C C . ALA C 1 153 ? -0.029 -43.325 3.516 1.00 29.57 132 ALA C C 1
ATOM 4705 O O . ALA C 1 153 ? -0.977 -43.678 4.214 1.00 29.41 132 ALA C O 1
ATOM 4707 N N . GLY C 1 154 ? 0.167 -42.063 3.148 1.00 27.53 133 GLY C N 1
ATOM 4708 C CA . GLY C 1 154 ? -0.725 -40.999 3.572 1.00 23.57 133 GLY C CA 1
ATOM 4709 C C . GLY C 1 154 ? -0.594 -40.683 5.052 1.00 21.15 133 GLY C C 1
ATOM 4710 O O . GLY C 1 154 ? -1.502 -40.133 5.674 1.00 26.73 133 GLY C O 1
ATOM 4711 N N . LYS C 1 155 ? 0.546 -41.045 5.623 1.00 23.32 134 LYS C N 1
ATOM 4712 C CA . LYS C 1 155 ? 0.830 -40.741 7.015 1.00 24.45 134 LYS C CA 1
ATOM 4713 C C . LYS C 1 155 ? 2.329 -40.805 7.259 1.00 22.90 134 LYS C C 1
ATOM 4714 O O . LYS C 1 155 ? 3.074 -41.395 6.482 1.00 22.12 134 LYS C O 1
ATOM 4720 N N . GLY C 1 156 ? 2.768 -40.174 8.336 1.00 17.83 135 GLY C N 1
ATOM 4721 C CA . GLY C 1 156 ? 4.167 -40.186 8.693 1.00 16.64 135 GLY C CA 1
ATOM 4722 C C . GLY C 1 156 ? 4.510 -39.002 9.573 1.00 17.32 135 GLY C C 1
ATOM 4723 O O . GLY C 1 156 ? 3.859 -37.953 9.517 1.00 18.43 135 GLY C O 1
ATOM 4724 N N . SER C 1 157 ? 5.541 -39.168 10.390 1.00 14.31 136 SER C N 1
ATOM 4725 C CA . SER C 1 157 ? 6.027 -38.086 11.232 1.00 15.45 136 SER C CA 1
ATOM 4726 C C . SER C 1 157 ? 7.531 -38.021 11.116 1.00 18.81 136 SER C C 1
ATOM 4727 O O . SER C 1 157 ? 8.229 -38.998 11.415 1.00 15.17 136 SER C O 1
ATOM 4730 N N . ILE C 1 158 ? 8.020 -36.878 10.639 1.00 13.77 137 ILE C N 1
ATOM 4731 C CA . ILE C 1 158 ? 9.450 -36.643 10.494 1.00 12.70 137 ILE C CA 1
ATOM 4732 C C . ILE C 1 158 ? 9.914 -35.645 11.544 1.00 13.67 137 ILE C C 1
ATOM 4733 O O . ILE C 1 158 ? 9.327 -34.581 11.717 1.00 13.02 137 ILE C O 1
ATOM 4738 N N . ILE C 1 159 ? 10.960 -36.014 12.263 1.00 13.70 138 ILE C N 1
ATOM 4739 C CA . ILE C 1 159 ? 11.608 -35.118 13.192 1.00 13.31 138 ILE C CA 1
ATOM 4740 C C . ILE C 1 159 ? 13.050 -34.927 12.741 1.00 14.23 138 ILE C C 1
ATOM 4741 O O . ILE C 1 159 ? 13.823 -35.887 12.684 1.00 14.51 138 ILE C O 1
ATOM 4746 N N . ASN C 1 160 ? 13.402 -33.690 12.404 1.00 12.86 139 ASN C N 1
ATOM 4747 C CA . ASN C 1 160 ? 14.765 -33.340 12.015 1.00 16.86 139 ASN C CA 1
ATOM 4748 C C . ASN C 1 160 ? 15.473 -32.689 13.178 1.00 14.14 139 ASN C C 1
ATOM 4749 O O . ASN C 1 160 ? 14.920 -31.788 13.810 1.00 13.69 139 ASN C O 1
ATOM 4754 N N . THR C 1 161 ? 16.684 -33.133 13.479 1.00 13.16 140 THR C N 1
ATOM 4755 C CA . THR C 1 161 ? 17.431 -32.497 14.553 1.00 12.82 140 THR C CA 1
ATOM 4756 C C . THR C 1 161 ? 18.127 -31.250 14.060 1.00 12.62 140 THR C C 1
ATOM 4757 O O . THR C 1 161 ? 19.086 -31.326 13.290 1.00 15.05 140 THR C O 1
ATOM 4761 N N . ALA C 1 162 ? 17.615 -30.101 14.499 1.00 13.05 141 ALA C N 1
ATOM 4762 C CA . ALA C 1 162 ? 18.292 -28.841 14.290 1.00 11.25 141 ALA C CA 1
ATOM 4763 C C . ALA C 1 162 ? 19.133 -28.584 15.531 1.00 13.42 141 ALA C C 1
ATOM 4764 O O . ALA C 1 162 ? 19.985 -29.393 15.886 1.00 17.94 141 ALA C O 1
ATOM 4766 N N . SER C 1 163 ? 18.872 -27.466 16.199 1.00 14.33 142 SER C N 1
ATOM 4767 C CA . SER C 1 163 ? 19.587 -27.075 17.410 1.00 15.81 142 SER C CA 1
ATOM 4768 C C . SER C 1 163 ? 19.013 -25.765 17.905 1.00 13.37 142 SER C C 1
ATOM 4769 O O . SER C 1 163 ? 18.441 -25.004 17.125 1.00 15.99 142 SER C O 1
ATOM 4772 N N . PHE C 1 164 ? 19.181 -25.493 19.193 1.00 12.83 143 PHE C N 1
ATOM 4773 C CA . PHE C 1 164 ? 18.846 -24.167 19.720 1.00 12.04 143 PHE C CA 1
ATOM 4774 C C . PHE C 1 164 ? 19.700 -23.080 19.049 1.00 13.33 143 PHE C C 1
ATOM 4775 O O . PHE C 1 164 ? 19.321 -21.902 19.060 1.00 15.22 143 PHE C O 1
ATOM 4783 N N . VAL C 1 165 ? 20.840 -23.452 18.465 1.00 14.10 144 VAL C N 1
ATOM 4784 C CA . VAL C 1 165 ? 21.679 -22.435 17.817 1.00 15.52 144 VAL C CA 1
ATOM 4785 C C . VAL C 1 165 ? 21.094 -22.004 16.474 1.00 16.05 144 VAL C C 1
ATOM 4786 O O . VAL C 1 165 ? 21.568 -21.043 15.876 1.00 15.18 144 VAL C O 1
ATOM 4790 N N . ALA C 1 166 ? 20.064 -22.698 16.001 1.00 14.79 145 ALA C N 1
ATOM 4791 C CA . ALA C 1 166 ? 19.313 -22.193 14.851 1.00 15.29 145 ALA C CA 1
ATOM 4792 C C . ALA C 1 166 ? 18.488 -20.970 15.221 1.00 15.66 145 ALA C C 1
ATOM 4793 O O . ALA C 1 166 ? 18.030 -20.259 14.330 1.00 17.40 145 ALA C O 1
ATOM 4795 N N . VAL C 1 167 ? 18.288 -20.755 16.524 1.00 15.00 146 VAL C N 1
ATOM 4796 C CA . VAL C 1 167 ? 17.471 -19.654 17.048 1.00 13.18 146 VAL C CA 1
ATOM 4797 C C . VAL C 1 167 ? 18.291 -18.642 17.863 1.00 15.07 146 VAL C C 1
ATOM 4798 O O . VAL C 1 167 ? 17.930 -17.467 17.952 1.00 16.98 146 VAL C O 1
ATOM 4802 N N . MET C 1 168 ? 19.390 -19.111 18.456 1.00 16.94 147 MET C N 1
ATOM 4803 C CA A MET C 1 168 ? 20.237 -18.251 19.279 0.65 16.56 147 MET C CA 1
ATOM 4804 C CA B MET C 1 168 ? 20.252 -18.309 19.332 0.35 18.10 147 MET C CA 1
ATOM 4805 C C . MET C 1 168 ? 21.701 -18.362 18.860 1.00 18.36 147 MET C C 1
ATOM 4806 O O . MET C 1 168 ? 22.229 -19.462 18.670 1.00 19.16 147 MET C O 1
ATOM 4815 N N . GLY C 1 169 ? 22.347 -17.208 18.707 1.00 16.54 148 GLY C N 1
ATOM 4816 C CA . GLY C 1 169 ? 23.745 -17.162 18.309 1.00 18.97 148 GLY C CA 1
ATOM 4817 C C . GLY C 1 169 ? 24.678 -17.062 19.501 1.00 19.64 148 GLY C C 1
ATOM 4818 O O . GLY C 1 169 ? 24.270 -16.619 20.566 1.00 18.13 148 GLY C O 1
ATOM 4819 N N . SER C 1 170 ? 25.940 -17.461 19.325 1.00 22.21 149 SER C N 1
ATOM 4820 C CA A SER C 1 170 ? 26.912 -17.437 20.423 0.48 20.41 149 SER C CA 1
ATOM 4821 C CA B SER C 1 170 ? 26.902 -17.443 20.425 0.52 20.48 149 SER C CA 1
ATOM 4822 C C . SER C 1 170 ? 28.287 -16.970 19.974 1.00 20.59 149 SER C C 1
ATOM 4823 O O . SER C 1 170 ? 28.700 -17.226 18.845 1.00 27.18 149 SER C O 1
ATOM 4828 N N . ALA C 1 171 ? 28.999 -16.282 20.868 1.00 21.04 150 ALA C N 1
ATOM 4829 C CA . ALA C 1 171 ? 30.345 -15.797 20.567 1.00 21.98 150 ALA C CA 1
ATOM 4830 C C . ALA C 1 171 ? 31.311 -16.967 20.464 1.00 26.81 150 ALA C C 1
ATOM 4831 O O . ALA C 1 171 ? 32.309 -16.905 19.744 1.00 28.36 150 ALA C O 1
ATOM 4833 N N . THR C 1 172 ? 31.013 -18.027 21.201 1.00 27.48 151 THR C N 1
ATOM 4834 C CA . THR C 1 172 ? 31.773 -19.260 21.089 1.00 23.35 151 THR C CA 1
ATOM 4835 C C . THR C 1 172 ? 31.207 -20.026 19.907 1.00 22.69 151 THR C C 1
ATOM 4836 O O . THR C 1 172 ? 30.482 -21.006 20.063 1.00 25.95 151 THR C O 1
ATOM 4840 N N . SER C 1 173 ? 31.556 -19.553 18.717 1.00 28.72 152 SER C N 1
ATOM 4841 C CA . SER C 1 173 ? 30.898 -19.969 17.492 1.00 27.17 152 SER C CA 1
ATOM 4842 C C . SER C 1 173 ? 31.539 -21.183 16.825 1.00 27.55 152 SER C C 1
ATOM 4843 O O . SER C 1 173 ? 32.761 -21.319 16.793 1.00 27.16 152 SER C O 1
ATOM 4846 N N . GLN C 1 174 ? 30.691 -22.067 16.313 1.00 25.84 153 GLN C N 1
ATOM 4847 C CA . GLN C 1 174 ? 31.092 -23.058 15.327 1.00 27.46 153 GLN C CA 1
ATOM 4848 C C . GLN C 1 174 ? 30.279 -22.733 14.081 1.00 18.90 153 GLN C C 1
ATOM 4849 O O . GLN C 1 174 ? 29.154 -23.184 13.938 1.00 18.29 153 GLN C O 1
ATOM 4855 N N . ILE C 1 175 ? 30.855 -21.942 13.180 1.00 19.60 154 ILE C N 1
ATOM 4856 C CA . ILE C 1 175 ? 30.036 -21.201 12.223 1.00 22.28 154 ILE C CA 1
ATOM 4857 C C . ILE C 1 175 ? 29.350 -22.071 11.162 1.00 18.50 154 ILE C C 1
ATOM 4858 O O . ILE C 1 175 ? 28.211 -21.785 10.792 1.00 18.31 154 ILE C O 1
ATOM 4863 N N . SER C 1 176 ? 29.998 -23.136 10.683 1.00 18.94 155 SER C N 1
ATOM 4864 C CA . SER C 1 176 ? 29.317 -24.010 9.731 1.00 19.48 155 SER C CA 1
ATOM 4865 C C . SER C 1 176 ? 28.202 -24.811 10.398 1.00 18.50 155 SER C C 1
ATOM 4866 O O . SER C 1 176 ? 27.127 -24.983 9.831 1.00 16.72 155 SER C O 1
ATOM 4869 N N . TYR C 1 177 ? 28.475 -25.318 11.594 1.00 17.30 156 TYR C N 1
ATOM 4870 C CA . TYR C 1 177 ? 27.454 -26.006 12.374 1.00 18.33 156 TYR C CA 1
ATOM 4871 C C . TYR C 1 177 ? 26.194 -25.144 12.530 1.00 15.50 156 TYR C C 1
ATOM 4872 O O . TYR C 1 177 ? 25.076 -25.587 12.256 1.00 16.59 156 TYR C O 1
ATOM 4881 N N . THR C 1 178 ? 26.385 -23.910 12.979 1.00 15.72 157 THR C N 1
ATOM 4882 C CA . THR C 1 178 ? 25.270 -23.004 13.186 1.00 15.09 157 THR C CA 1
ATOM 4883 C C . THR C 1 178 ? 24.499 -22.782 11.886 1.00 17.22 157 THR C C 1
ATOM 4884 O O . THR C 1 178 ? 23.275 -22.877 11.858 1.00 16.28 157 THR C O 1
ATOM 4888 N N . ALA C 1 179 ? 25.226 -22.534 10.799 1.00 15.44 158 ALA C N 1
ATOM 4889 C CA . ALA C 1 179 ? 24.579 -22.370 9.504 1.00 17.18 158 ALA C CA 1
ATOM 4890 C C . ALA C 1 179 ? 23.812 -23.628 9.091 1.00 15.99 158 ALA C C 1
ATOM 4891 O O . ALA C 1 179 ? 22.674 -23.540 8.615 1.00 15.58 158 ALA C O 1
ATOM 4893 N N . SER C 1 180 ? 24.422 -24.798 9.276 1.00 14.99 159 SER C N 1
ATOM 4894 C CA . SER C 1 180 ? 23.767 -26.038 8.873 1.00 14.64 159 SER C CA 1
ATOM 4895 C C . SER C 1 180 ? 22.461 -26.217 9.656 1.00 18.04 159 SER C C 1
ATOM 4896 O O . SER C 1 180 ? 21.444 -26.601 9.091 1.00 16.85 159 SER C O 1
ATOM 4899 N N . LYS C 1 181 ? 22.469 -25.864 10.935 1.00 15.56 160 LYS C N 1
ATOM 4900 C CA . LYS C 1 181 ? 21.287 -26.083 11.750 1.00 19.88 160 LYS C CA 1
ATOM 4901 C C . LYS C 1 181 ? 20.203 -25.046 11.454 1.00 13.56 160 LYS C C 1
ATOM 4902 O O . LYS C 1 181 ? 19.014 -25.359 11.517 1.00 13.32 160 LYS C O 1
ATOM 4908 N N . GLY C 1 182 ? 20.596 -23.826 11.103 1.00 14.02 161 GLY C N 1
ATOM 4909 C CA . GLY C 1 182 ? 19.612 -22.878 10.617 1.00 13.84 161 GLY C CA 1
ATOM 4910 C C . GLY C 1 182 ? 18.948 -23.374 9.343 1.00 12.52 161 GLY C C 1
ATOM 4911 O O . GLY C 1 182 ? 17.742 -23.193 9.142 1.00 14.90 161 GLY C O 1
ATOM 4912 N N . GLY C 1 183 ? 19.734 -23.980 8.460 1.00 14.64 162 GLY C N 1
ATOM 4913 C CA . GLY C 1 183 ? 19.191 -24.570 7.252 1.00 16.30 162 GLY C CA 1
ATOM 4914 C C . GLY C 1 183 ? 18.241 -25.717 7.550 1.00 15.57 162 GLY C C 1
ATOM 4915 O O . GLY C 1 183 ? 17.183 -25.837 6.936 1.00 15.52 162 GLY C O 1
ATOM 4916 N N . VAL C 1 184 ? 18.615 -26.564 8.500 1.00 12.77 163 VAL C N 1
ATOM 4917 C CA . VAL C 1 184 ? 17.747 -27.676 8.892 1.00 14.81 163 VAL C CA 1
ATOM 4918 C C . VAL C 1 184 ? 16.397 -27.145 9.398 1.00 11.49 163 VAL C C 1
ATOM 4919 O O . VAL C 1 184 ? 15.340 -27.645 8.997 1.00 13.85 163 VAL C O 1
ATOM 4923 N N . LEU C 1 185 ? 16.433 -26.091 10.220 1.00 11.67 164 LEU C N 1
ATOM 4924 C CA . LEU C 1 185 ? 15.209 -25.503 10.761 1.00 12.45 164 LEU C CA 1
ATOM 4925 C C . LEU C 1 185 ? 14.306 -24.974 9.647 1.00 15.41 164 LEU C C 1
ATOM 4926 O O . LEU C 1 185 ? 13.111 -25.272 9.605 1.00 14.89 164 LEU C O 1
ATOM 4931 N N . ALA C 1 186 ? 14.878 -24.181 8.745 1.00 14.27 165 ALA C N 1
ATOM 4932 C CA . ALA C 1 186 ? 14.060 -23.554 7.718 1.00 12.68 165 ALA C CA 1
ATOM 4933 C C . ALA C 1 186 ? 13.449 -24.591 6.787 1.00 14.09 165 ALA C C 1
ATOM 4934 O O . ALA C 1 186 ? 12.283 -24.471 6.405 1.00 15.10 165 ALA C O 1
ATOM 4936 N N . MET C 1 187 ? 14.238 -25.599 6.424 1.00 14.28 166 MET C N 1
ATOM 4937 C CA . MET C 1 187 ? 13.757 -26.659 5.549 1.00 15.48 166 MET C CA 1
ATOM 4938 C C . MET C 1 187 ? 12.666 -27.493 6.239 1.00 15.77 166 MET C C 1
ATOM 4939 O O . MET C 1 187 ? 11.666 -27.856 5.613 1.00 16.80 166 MET C O 1
ATOM 4944 N N . SER C 1 188 ? 12.847 -27.757 7.529 1.00 12.59 167 SER C N 1
ATOM 4945 C CA . SER C 1 188 ? 11.854 -28.522 8.300 1.00 14.03 167 SER C CA 1
ATOM 4946 C C . SER C 1 188 ? 10.532 -27.790 8.338 1.00 17.46 167 SER C C 1
ATOM 4947 O O . SER C 1 188 ? 9.458 -28.386 8.186 1.00 15.60 167 SER C O 1
ATOM 4950 N N . ARG C 1 189 ? 10.613 -26.483 8.557 1.00 12.46 168 ARG C N 1
ATOM 4951 C CA . ARG C 1 189 ? 9.420 -25.683 8.616 1.00 14.26 168 ARG C CA 1
ATOM 4952 C C . ARG C 1 189 ? 8.666 -25.747 7.289 1.00 14.03 168 ARG C C 1
ATOM 4953 O O . ARG C 1 189 ? 7.456 -25.959 7.257 1.00 14.15 168 ARG C O 1
ATOM 4961 N N . GLU C 1 190 ? 9.391 -25.588 6.186 1.00 13.79 169 GLU C N 1
ATOM 4962 C CA . GLU C 1 190 ? 8.771 -25.573 4.869 1.00 14.30 169 GLU C CA 1
ATOM 4963 C C . GLU C 1 190 ? 8.133 -26.920 4.531 1.00 16.29 169 GLU C C 1
ATOM 4964 O O . GLU C 1 190 ? 6.999 -26.992 4.052 1.00 13.47 169 GLU C O 1
ATOM 4970 N N . LEU C 1 191 ? 8.865 -27.992 4.782 1.00 12.83 170 LEU C N 1
ATOM 4971 C CA . LEU C 1 191 ? 8.318 -29.316 4.539 1.00 18.27 170 LEU C CA 1
ATOM 4972 C C . LEU C 1 191 ? 7.059 -29.582 5.368 1.00 13.93 170 LEU C C 1
ATOM 4973 O O . LEU C 1 191 ? 6.113 -30.217 4.882 1.00 14.89 170 LEU C O 1
ATOM 4978 N N . GLY C 1 192 ? 7.051 -29.090 6.605 1.00 12.76 171 GLY C N 1
ATOM 4979 C CA . GLY C 1 192 ? 5.911 -29.262 7.490 1.00 13.95 171 GLY C CA 1
ATOM 4980 C C . GLY C 1 192 ? 4.694 -28.550 6.938 1.00 17.85 171 GLY C C 1
ATOM 4981 O O . GLY C 1 192 ? 3.588 -29.072 6.984 1.00 19.61 171 GLY C O 1
ATOM 4982 N N . VAL C 1 193 ? 4.893 -27.339 6.422 1.00 14.21 172 VAL C N 1
ATOM 4983 C CA . VAL C 1 193 ? 3.798 -26.637 5.769 1.00 14.66 172 VAL C CA 1
ATOM 4984 C C . VAL C 1 193 ? 3.337 -27.358 4.499 1.00 18.38 172 VAL C C 1
ATOM 4985 O O . VAL C 1 193 ? 2.144 -27.559 4.289 1.00 18.41 172 VAL C O 1
ATOM 4989 N N . GLN C 1 194 ? 4.292 -27.753 3.660 1.00 17.54 173 GLN C N 1
ATOM 4990 C CA . GLN C 1 194 ? 4.006 -28.342 2.356 1.00 20.06 173 GLN C CA 1
ATOM 4991 C C . GLN C 1 194 ? 3.197 -29.635 2.399 1.00 15.67 173 GLN C C 1
ATOM 4992 O O . GLN C 1 194 ? 2.343 -29.867 1.541 1.00 19.47 173 GLN C O 1
ATOM 4998 N N . TYR C 1 195 ? 3.464 -30.478 3.391 1.00 20.05 174 TYR C N 1
ATOM 4999 C CA . TYR C 1 195 ? 2.891 -31.824 3.400 1.00 18.82 174 TYR C CA 1
ATOM 5000 C C . TYR C 1 195 ? 1.731 -31.945 4.385 1.00 19.97 174 TYR C C 1
ATOM 5001 O O . TYR C 1 195 ? 1.224 -33.034 4.632 1.00 17.49 174 TYR C O 1
ATOM 5010 N N . ALA C 1 196 ? 1.299 -30.814 4.922 1.00 17.99 175 ALA C N 1
ATOM 5011 C CA . ALA C 1 196 ? 0.345 -30.800 6.021 1.00 17.17 175 ALA C CA 1
ATOM 5012 C C . ALA C 1 196 ? -1.029 -31.355 5.666 1.00 17.58 175 ALA C C 1
ATOM 5013 O O . ALA C 1 196 ? -1.760 -31.771 6.554 1.00 21.11 175 ALA C O 1
ATOM 5015 N N . ARG C 1 197 ? -1.385 -31.369 4.384 1.00 20.68 176 ARG C N 1
ATOM 5016 C CA . ARG C 1 197 ? -2.669 -31.948 3.983 1.00 23.29 176 ARG C CA 1
ATOM 5017 C C . ARG C 1 197 ? -2.504 -33.300 3.305 1.00 27.59 176 ARG C C 1
ATOM 5018 O O . ARG C 1 197 ? -3.389 -33.749 2.577 1.00 30.88 176 ARG C O 1
ATOM 5026 N N . GLN C 1 198 ? -1.375 -33.952 3.564 1.00 23.99 177 GLN C N 1
ATOM 5027 C CA . GLN C 1 198 ? -1.132 -35.296 3.050 1.00 23.25 177 GLN C CA 1
ATOM 5028 C C . GLN C 1 198 ? -0.902 -36.270 4.197 1.00 26.69 177 GLN C C 1
ATOM 5029 O O . GLN C 1 198 ? -0.352 -37.353 4.005 1.00 26.56 177 GLN C O 1
ATOM 5035 N N . GLY C 1 199 ? -1.319 -35.870 5.392 1.00 24.57 178 GLY C N 1
ATOM 5036 C CA . GLY C 1 199 ? -1.270 -36.743 6.552 1.00 27.55 178 GLY C CA 1
ATOM 5037 C C . GLY C 1 199 ? 0.114 -36.894 7.154 1.00 26.55 178 GLY C C 1
ATOM 5038 O O . GLY C 1 199 ? 0.319 -37.710 8.051 1.00 23.86 178 GLY C O 1
ATOM 5039 N N . ILE C 1 200 ? 1.062 -36.100 6.666 1.00 23.21 179 ILE C N 1
ATOM 5040 C CA . ILE C 1 200 ? 2.435 -36.140 7.154 1.00 18.41 179 ILE C CA 1
ATOM 5041 C C . ILE C 1 200 ? 2.724 -34.883 7.979 1.00 21.15 179 ILE C C 1
ATOM 5042 O O . ILE C 1 200 ? 2.199 -33.811 7.677 1.00 23.26 179 ILE C O 1
ATOM 5047 N N . ARG C 1 201 ? 3.520 -35.027 9.040 1.00 14.19 180 ARG C N 1
ATOM 5048 C CA . ARG C 1 201 ? 3.980 -33.894 9.845 1.00 12.47 180 ARG C CA 1
ATOM 5049 C C . ARG C 1 201 ? 5.506 -33.849 9.833 1.00 14.20 180 ARG C C 1
ATOM 5050 O O . ARG C 1 201 ? 6.168 -34.888 9.845 1.00 14.37 180 ARG C O 1
ATOM 5058 N N . VAL C 1 202 ? 6.065 -32.646 9.760 1.00 12.57 181 VAL C N 1
ATOM 5059 C CA . VAL C 1 202 ? 7.507 -32.488 9.796 1.00 13.39 181 VAL C CA 1
ATOM 5060 C C . VAL C 1 202 ? 7.842 -31.391 10.800 1.00 14.63 181 VAL C C 1
ATOM 5061 O O . VAL C 1 202 ? 7.342 -30.268 10.690 1.00 13.23 181 VAL C O 1
ATOM 5065 N N . ASN C 1 203 ? 8.710 -31.714 11.751 1.00 12.23 182 ASN C N 1
ATOM 5066 C CA . ASN C 1 203 ? 9.045 -30.812 12.845 1.00 12.55 182 ASN C CA 1
ATOM 5067 C C . ASN C 1 203 ? 10.537 -30.781 13.107 1.00 13.80 182 ASN C C 1
ATOM 5068 O O . ASN C 1 203 ? 11.230 -31.776 12.900 1.00 13.24 182 ASN C O 1
ATOM 5073 N N . ALA C 1 204 ? 11.031 -29.631 13.551 1.00 12.73 183 ALA C N 1
ATOM 5074 C CA . ALA C 1 204 ? 12.431 -29.495 13.907 1.00 11.49 183 ALA C CA 1
ATOM 5075 C C . ALA C 1 204 ? 12.639 -29.568 15.404 1.00 12.58 183 ALA C C 1
ATOM 5076 O O . ALA C 1 204 ? 12.206 -28.673 16.139 1.00 14.14 183 ALA C O 1
ATOM 5078 N N . LEU C 1 205 ? 13.321 -30.613 15.853 1.00 14.19 184 LEU C N 1
ATOM 5079 C CA . LEU C 1 205 ? 13.735 -30.695 17.246 1.00 12.23 184 LEU C CA 1
ATOM 5080 C C . LEU C 1 205 ? 14.910 -29.747 17.428 1.00 11.95 184 LEU C C 1
ATOM 5081 O O . LEU C 1 205 ? 15.893 -29.840 16.693 1.00 13.92 184 LEU C O 1
ATOM 5086 N N . CYS C 1 206 ? 14.803 -28.806 18.366 1.00 14.25 185 CYS C N 1
ATOM 5087 C CA . CYS C 1 206 ? 15.897 -27.875 18.630 1.00 11.55 185 CYS C CA 1
ATOM 5088 C C . CYS C 1 206 ? 16.384 -28.038 20.061 1.00 13.89 185 CYS C C 1
ATOM 5089 O O . CYS C 1 206 ? 15.941 -27.326 20.966 1.00 14.00 185 CYS C O 1
ATOM 5092 N N . PRO C 1 207 ? 17.288 -28.996 20.279 1.00 12.70 186 PRO C N 1
ATOM 5093 C CA . PRO C 1 207 ? 17.813 -29.223 21.627 1.00 15.85 186 PRO C CA 1
ATOM 5094 C C . PRO C 1 207 ? 18.707 -28.084 22.101 1.00 18.58 186 PRO C C 1
ATOM 5095 O O . PRO C 1 207 ? 19.426 -27.490 21.298 1.00 15.84 186 PRO C O 1
ATOM 5099 N N . GLY C 1 208 ? 18.656 -27.781 23.391 1.00 13.44 187 GLY C N 1
ATOM 5100 C CA . GLY C 1 208 ? 19.729 -27.041 24.021 1.00 15.09 187 GLY C CA 1
ATOM 5101 C C . GLY C 1 208 ? 20.958 -27.924 24.140 1.00 15.25 187 GLY C C 1
ATOM 5102 O O . GLY C 1 208 ? 20.970 -29.055 23.631 1.00 16.43 187 GLY C O 1
ATOM 5103 N N . PRO C 1 209 ? 22.007 -27.428 24.813 1.00 19.91 188 PRO C N 1
ATOM 5104 C CA . PRO C 1 209 ? 23.218 -28.239 25.012 1.00 19.58 188 PRO C CA 1
ATOM 5105 C C . PRO C 1 209 ? 22.895 -29.518 25.767 1.00 20.33 188 PRO C C 1
ATOM 5106 O O . PRO C 1 209 ? 22.106 -29.476 26.716 1.00 18.09 188 PRO C O 1
ATOM 5110 N N . VAL C 1 210 ? 23.502 -30.627 25.352 1.00 20.07 189 VAL C N 1
ATOM 5111 C CA . VAL C 1 210 ? 23.217 -31.937 25.932 1.00 21.00 189 VAL C CA 1
ATOM 5112 C C . VAL C 1 210 ? 24.401 -32.426 26.753 1.00 23.18 189 VAL C C 1
ATOM 5113 O O . VAL C 1 210 ? 25.552 -32.314 26.325 1.00 21.67 189 VAL C O 1
ATOM 5117 N N . ASN C 1 211 ? 24.118 -32.954 27.940 1.00 21.38 190 ASN C N 1
ATOM 5118 C CA . ASN C 1 211 ? 25.145 -33.447 28.842 1.00 23.59 190 ASN C CA 1
ATOM 5119 C C . ASN C 1 211 ? 25.785 -34.731 28.319 1.00 24.39 190 ASN C C 1
ATOM 5120 O O . ASN C 1 211 ? 25.126 -35.528 27.654 1.00 23.93 190 ASN C O 1
ATOM 5125 N N . THR C 1 212 ? 27.074 -34.895 28.604 1.00 28.53 191 THR C N 1
ATOM 5126 C CA . THR C 1 212 ? 27.803 -36.141 28.371 1.00 31.19 191 THR C CA 1
ATOM 5127 C C . THR C 1 212 ? 28.729 -36.366 29.559 1.00 33.35 191 THR C C 1
ATOM 5128 O O . THR C 1 212 ? 29.042 -35.424 30.288 1.00 36.01 191 THR C O 1
ATOM 5132 N N . PRO C 1 213 ? 29.173 -37.614 29.768 1.00 36.33 192 PRO C N 1
ATOM 5133 C CA . PRO C 1 213 ? 30.182 -37.835 30.807 1.00 38.49 192 PRO C CA 1
ATOM 5134 C C . PRO C 1 213 ? 31.418 -36.954 30.607 1.00 41.39 192 PRO C C 1
ATOM 5135 O O . PRO C 1 213 ? 31.928 -36.388 31.575 1.00 37.47 192 PRO C O 1
ATOM 5139 N N . LEU C 1 214 ? 31.869 -36.823 29.362 1.00 42.08 193 LEU C N 1
ATOM 5140 C CA . LEU C 1 214 ? 33.025 -35.989 29.044 1.00 46.19 193 LEU C CA 1
ATOM 5141 C C . LEU C 1 214 ? 32.823 -34.533 29.468 1.00 44.11 193 LEU C C 1
ATOM 5142 O O . LEU C 1 214 ? 33.692 -33.941 30.109 1.00 45.82 193 LEU C O 1
ATOM 5144 N N . LEU C 1 215 ? 31.674 -33.963 29.111 1.00 41.96 194 LEU C N 1
ATOM 5145 C CA . LEU C 1 215 ? 31.354 -32.583 29.468 1.00 40.55 194 LEU C CA 1
ATOM 5146 C C . LEU C 1 215 ? 31.259 -32.401 30.976 1.00 41.51 194 LEU C C 1
ATOM 5147 O O . LEU C 1 215 ? 31.713 -31.397 31.528 1.00 41.79 194 LEU C O 1
ATOM 5152 N N . GLN C 1 216 ? 30.655 -33.385 31.630 1.00 40.50 195 GLN C N 1
ATOM 5153 C CA . GLN C 1 216 ? 30.437 -33.359 33.068 1.00 48.77 195 GLN C CA 1
ATOM 5154 C C . GLN C 1 216 ? 31.752 -33.268 33.844 1.00 52.21 195 GLN C C 1
ATOM 5155 O O . GLN C 1 216 ? 31.871 -32.489 34.790 1.00 57.48 195 GLN C O 1
ATOM 5161 N N . GLU C 1 217 ? 32.737 -34.063 33.434 1.00 43.86 196 GLU C N 1
ATOM 5162 C CA . GLU C 1 217 ? 34.050 -34.043 34.067 1.00 47.66 196 GLU C CA 1
ATOM 5163 C C . GLU C 1 217 ? 34.795 -32.758 33.719 1.00 47.97 196 GLU C C 1
ATOM 5164 O O . GLU C 1 217 ? 35.529 -32.207 34.539 1.00 50.86 196 GLU C O 1
ATOM 5166 N N . LEU C 1 218 ? 34.587 -32.286 32.496 1.00 48.07 197 LEU C N 1
ATOM 5167 C CA . LEU C 1 218 ? 35.244 -31.084 31.995 1.00 49.23 197 LEU C CA 1
ATOM 5168 C C . LEU C 1 218 ? 34.753 -29.834 32.725 1.00 45.04 197 LEU C C 1
ATOM 5169 O O . LEU C 1 218 ? 35.540 -28.943 33.046 1.00 44.29 197 LEU C O 1
ATOM 5174 N N . PHE C 1 219 ? 33.454 -29.779 32.998 1.00 43.06 198 PHE C N 1
ATOM 5175 C CA . PHE C 1 219 ? 32.882 -28.635 33.698 1.00 45.72 198 PHE C CA 1
ATOM 5176 C C . PHE C 1 219 ? 33.309 -28.599 35.163 1.00 52.39 198 PHE C C 1
ATOM 5177 O O . PHE C 1 219 ? 33.301 -27.541 35.792 1.00 55.49 198 PHE C O 1
ATOM 5185 N N . ALA C 1 220 ? 33.684 -29.755 35.700 1.00 52.50 199 ALA C N 1
ATOM 5186 C CA . ALA C 1 220 ? 34.203 -29.827 37.061 1.00 54.17 199 ALA C CA 1
ATOM 5187 C C . ALA C 1 220 ? 35.618 -29.262 37.128 1.00 59.10 199 ALA C C 1
ATOM 5188 O O . ALA C 1 220 ? 35.953 -28.504 38.038 1.00 61.22 199 ALA C O 1
ATOM 5190 N N . LYS C 1 221 ? 36.442 -29.630 36.152 1.00 60.41 200 LYS C N 1
ATOM 5191 C CA . LYS C 1 221 ? 37.830 -29.181 36.107 1.00 63.55 200 LYS C CA 1
ATOM 5192 C C . LYS C 1 221 ? 37.934 -27.709 35.721 1.00 61.22 200 LYS C C 1
ATOM 5193 O O . LYS C 1 221 ? 38.909 -27.039 36.060 1.00 66.28 200 LYS C O 1
ATOM 5195 N N . ASP C 1 222 ? 36.926 -27.208 35.013 1.00 56.35 201 ASP C N 1
ATOM 5196 C CA . ASP C 1 222 ? 36.919 -25.816 34.578 1.00 50.42 201 ASP C CA 1
ATOM 5197 C C . ASP C 1 222 ? 35.579 -25.145 34.884 1.00 52.26 201 ASP C C 1
ATOM 5198 O O . ASP C 1 222 ? 34.776 -24.913 33.979 1.00 43.07 201 ASP C O 1
ATOM 5203 N N . PRO C 1 223 ? 35.338 -24.824 36.166 1.00 45.03 202 PRO C N 1
ATOM 5204 C CA . PRO C 1 223 ? 34.074 -24.215 36.602 1.00 43.20 202 PRO C CA 1
ATOM 5205 C C . PRO C 1 223 ? 33.821 -22.831 36.004 1.00 40.97 202 PRO C C 1
ATOM 5206 O O . PRO C 1 223 ? 32.664 -22.436 35.873 1.00 36.80 202 PRO C O 1
ATOM 5210 N N . GLU C 1 224 ? 34.881 -22.107 35.656 1.00 42.67 203 GLU C N 1
ATOM 5211 C CA . GLU C 1 224 ? 34.728 -20.804 35.012 1.00 39.91 203 GLU C CA 1
ATOM 5212 C C . GLU C 1 224 ? 34.129 -20.970 33.614 1.00 39.01 203 GLU C C 1
ATOM 5213 O O . GLU C 1 224 ? 33.251 -20.208 33.203 1.00 37.45 203 GLU C O 1
ATOM 5215 N N . ARG C 1 225 ? 34.609 -21.977 32.891 1.00 41.78 204 ARG C N 1
ATOM 5216 C CA . ARG C 1 225 ? 34.064 -22.319 31.581 1.00 44.42 204 ARG C CA 1
ATOM 5217 C C . ARG C 1 225 ? 32.599 -22.726 31.678 1.00 40.61 204 ARG C C 1
ATOM 5218 O O . ARG C 1 225 ? 31.767 -22.315 30.863 1.00 35.68 204 ARG C O 1
ATOM 5226 N N . ALA C 1 226 ? 32.292 -23.544 32.679 1.00 39.24 205 ALA C N 1
ATOM 5227 C CA . ALA C 1 226 ? 30.926 -23.993 32.909 1.00 32.44 205 ALA C CA 1
ATOM 5228 C C . ALA C 1 226 ? 29.996 -22.810 33.169 1.00 26.79 205 ALA C C 1
ATOM 5229 O O . ALA C 1 226 ? 28.948 -22.677 32.530 1.00 25.99 205 ALA C O 1
ATOM 5231 N N . ALA C 1 227 ? 30.397 -21.953 34.102 1.00 30.37 206 ALA C N 1
ATOM 5232 C CA . ALA C 1 227 ? 29.597 -20.803 34.507 1.00 28.21 206 ALA C CA 1
ATOM 5233 C C . ALA C 1 227 ? 29.297 -19.865 33.342 1.00 27.58 206 ALA C C 1
ATOM 5234 O O . ALA C 1 227 ? 28.223 -19.268 33.292 1.00 27.29 206 ALA C O 1
ATOM 5236 N N . ARG C 1 228 ? 30.236 -19.749 32.403 1.00 28.23 207 ARG C N 1
ATOM 5237 C CA . ARG C 1 228 ? 30.056 -18.872 31.245 1.00 24.95 207 ARG C CA 1
ATOM 5238 C C . ARG C 1 228 ? 28.868 -19.308 30.384 1.00 27.27 207 ARG C C 1
ATOM 5239 O O . ARG C 1 228 ? 28.221 -18.486 29.728 1.00 24.70 207 ARG C O 1
ATOM 5247 N N . ARG C 1 229 ? 28.564 -20.602 30.406 1.00 24.69 208 ARG C N 1
ATOM 5248 C CA . ARG C 1 229 ? 27.446 -21.119 29.635 1.00 18.24 208 ARG C CA 1
ATOM 5249 C C . ARG C 1 229 ? 26.169 -21.191 30.462 1.00 17.28 208 ARG C C 1
ATOM 5250 O O . ARG C 1 229 ? 25.093 -20.810 29.997 1.00 20.78 208 ARG C O 1
ATOM 5258 N N . LEU C 1 230 ? 26.300 -21.677 31.692 1.00 20.44 209 LEU C N 1
ATOM 5259 C CA . LEU C 1 230 ? 25.136 -21.982 32.519 1.00 17.04 209 LEU C CA 1
ATOM 5260 C C . LEU C 1 230 ? 24.381 -20.723 32.930 1.00 17.07 209 LEU C C 1
ATOM 5261 O O . LEU C 1 230 ? 23.180 -20.772 33.170 1.00 19.15 209 LEU C O 1
ATOM 5266 N N . VAL C 1 231 ? 25.073 -19.591 32.972 1.00 21.06 210 VAL C N 1
ATOM 5267 C CA . VAL C 1 231 ? 24.417 -18.335 33.313 1.00 22.02 210 VAL C CA 1
ATOM 5268 C C . VAL C 1 231 ? 23.354 -17.955 32.270 1.00 17.66 210 VAL C C 1
ATOM 5269 O O . VAL C 1 231 ? 22.523 -17.082 32.520 1.00 20.11 210 VAL C O 1
ATOM 5273 N N . HIS C 1 232 ? 23.360 -18.621 31.117 1.00 17.17 211 HIS C N 1
ATOM 5274 C CA . HIS C 1 232 ? 22.342 -18.374 30.094 1.00 16.99 211 HIS C CA 1
ATOM 5275 C C . HIS C 1 232 ? 21.276 -19.451 30.025 1.00 19.11 211 HIS C C 1
ATOM 5276 O O . HIS C 1 232 ? 20.400 -19.410 29.157 1.00 17.26 211 HIS C O 1
ATOM 5283 N N . ILE C 1 233 ? 21.348 -20.419 30.932 1.00 16.82 212 ILE C N 1
ATOM 5284 C CA . ILE C 1 233 ? 20.366 -21.490 30.944 1.00 15.29 212 ILE C CA 1
ATOM 5285 C C . ILE C 1 233 ? 19.528 -21.406 32.207 1.00 17.25 212 ILE C C 1
ATOM 5286 O O . ILE C 1 233 ? 20.041 -21.625 33.297 1.00 18.32 212 ILE C O 1
ATOM 5291 N N . PRO C 1 234 ? 18.238 -21.075 32.066 1.00 14.72 213 PRO C N 1
ATOM 5292 C CA . PRO C 1 234 ? 17.429 -20.920 33.281 1.00 15.85 213 PRO C CA 1
ATOM 5293 C C . PRO C 1 234 ? 17.448 -22.170 34.162 1.00 16.52 213 PRO C C 1
ATOM 5294 O O . PRO C 1 234 ? 17.656 -22.017 35.361 1.00 16.88 213 PRO C O 1
ATOM 5298 N N . LEU C 1 235 ? 17.317 -23.364 33.589 1.00 15.05 214 LEU C N 1
ATOM 5299 C CA . LEU C 1 235 ? 17.345 -24.585 34.401 1.00 14.31 214 LEU C CA 1
ATOM 5300 C C . LEU C 1 235 ? 18.719 -24.853 35.040 1.00 17.53 214 LEU C C 1
ATOM 5301 O O . LEU C 1 235 ? 18.829 -25.642 35.979 1.00 18.62 214 LEU C O 1
ATOM 5306 N N . GLY C 1 236 ? 19.765 -24.200 34.545 1.00 17.38 215 GLY C N 1
ATOM 5307 C CA . GLY C 1 236 ? 21.064 -24.271 35.198 1.00 19.79 215 GLY C CA 1
ATOM 5308 C C . GLY C 1 236 ? 21.859 -25.552 34.986 1.00 20.43 215 GLY C C 1
ATOM 5309 O O . GLY C 1 236 ? 22.806 -25.823 35.728 1.00 21.28 215 GLY C O 1
ATOM 5310 N N . ARG C 1 237 ? 21.474 -26.328 33.974 1.00 17.97 216 ARG C N 1
ATOM 5311 C CA . ARG C 1 237 ? 22.162 -27.563 33.607 1.00 17.26 216 ARG C CA 1
ATOM 5312 C C . ARG C 1 237 ? 21.963 -27.816 32.125 1.00 14.37 216 ARG C C 1
ATOM 5313 O O . ARG C 1 237 ? 21.084 -27.210 31.513 1.00 14.78 216 ARG C O 1
ATOM 5321 N N . PHE C 1 238 ? 22.766 -28.721 31.559 1.00 15.05 217 PHE C N 1
ATOM 5322 C CA . PHE C 1 238 ? 22.528 -29.204 30.205 1.00 17.71 217 PHE C CA 1
ATOM 5323 C C . PHE C 1 238 ? 21.425 -30.258 30.241 1.00 18.70 217 PHE C C 1
ATOM 5324 O O . PHE C 1 238 ? 21.098 -30.796 31.299 1.00 19.05 217 PHE C O 1
ATOM 5332 N N . ALA C 1 239 ? 20.862 -30.553 29.074 1.00 18.08 218 ALA C N 1
ATOM 5333 C CA . ALA C 1 239 ? 19.852 -31.593 28.950 1.00 14.24 218 ALA C CA 1
ATOM 5334 C C . ALA C 1 239 ? 20.460 -32.981 29.101 1.00 18.44 218 ALA C C 1
ATOM 5335 O O . ALA C 1 239 ? 21.631 -33.186 28.791 1.00 19.33 218 ALA C O 1
ATOM 5337 N N . GLU C 1 240 ? 19.665 -33.927 29.596 1.00 17.78 219 GLU C N 1
ATOM 5338 C CA . GLU C 1 240 ? 20.007 -35.340 29.475 1.00 18.50 219 GLU C CA 1
ATOM 5339 C C . GLU C 1 240 ? 19.406 -35.849 28.173 1.00 17.24 219 GLU C C 1
ATOM 5340 O O . GLU C 1 240 ? 18.348 -35.388 27.761 1.00 15.43 219 GLU C O 1
ATOM 5346 N N . PRO C 1 241 ? 20.088 -36.793 27.504 1.00 16.24 220 PRO C N 1
ATOM 5347 C CA . PRO C 1 241 ? 19.574 -37.247 26.210 1.00 16.02 220 PRO C CA 1
ATOM 5348 C C . PRO C 1 241 ? 18.168 -37.824 26.310 1.00 16.53 220 PRO C C 1
ATOM 5349 O O . PRO C 1 241 ? 17.391 -37.698 25.362 1.00 14.80 220 PRO C O 1
ATOM 5353 N N . GLU C 1 242 ? 17.845 -38.420 27.454 1.00 16.74 221 GLU C N 1
ATOM 5354 C CA . GLU C 1 242 ? 16.515 -38.968 27.684 1.00 18.45 221 GLU C CA 1
ATOM 5355 C C . GLU C 1 242 ? 15.421 -37.912 27.591 1.00 16.34 221 GLU C C 1
ATOM 5356 O O . GLU C 1 242 ? 14.284 -38.218 27.231 1.00 14.36 221 GLU C O 1
ATOM 5362 N N . GLU C 1 243 ? 15.763 -36.660 27.899 1.00 15.24 222 GLU C N 1
ATOM 5363 C CA . GLU C 1 243 ? 14.799 -35.567 27.827 1.00 13.21 222 GLU C CA 1
ATOM 5364 C C . GLU C 1 243 ? 14.463 -35.238 26.374 1.00 14.19 222 GLU C C 1
ATOM 5365 O O . GLU C 1 243 ? 13.309 -34.982 26.034 1.00 16.37 222 GLU C O 1
ATOM 5371 N N . LEU C 1 244 ? 15.467 -35.290 25.498 1.00 12.95 223 LEU C N 1
ATOM 5372 C CA . LEU C 1 244 ? 15.212 -35.123 24.075 1.00 13.68 223 LEU C CA 1
ATOM 5373 C C . LEU C 1 244 ? 14.418 -36.307 23.515 1.00 12.73 223 LEU C C 1
ATOM 5374 O O . LEU C 1 244 ? 13.509 -36.128 22.694 1.00 13.47 223 LEU C O 1
ATOM 5379 N N . ALA C 1 245 ? 14.751 -37.510 23.975 1.00 14.06 224 ALA C N 1
ATOM 5380 C CA . ALA C 1 245 ? 14.041 -38.714 23.564 1.00 16.67 224 ALA C CA 1
ATOM 5381 C C . ALA C 1 245 ? 12.551 -38.586 23.846 1.00 13.34 224 ALA C C 1
ATOM 5382 O O . ALA C 1 245 ? 11.721 -38.971 23.018 1.00 13.72 224 ALA C O 1
ATOM 5384 N N . ALA C 1 246 ? 12.221 -38.016 25.003 1.00 13.19 225 ALA C N 1
ATOM 5385 C CA . ALA C 1 246 ? 10.827 -37.807 25.388 1.00 13.03 225 ALA C CA 1
ATOM 5386 C C . ALA C 1 246 ? 10.091 -36.876 24.420 1.00 12.58 225 ALA C C 1
ATOM 5387 O O . ALA C 1 246 ? 8.905 -37.069 24.129 1.00 13.10 225 ALA C O 1
ATOM 5389 N N . ALA C 1 247 ? 10.800 -35.862 23.922 1.00 11.71 226 ALA C N 1
ATOM 5390 C CA . ALA C 1 247 ? 10.211 -34.900 22.994 1.00 11.47 226 ALA C CA 1
ATOM 5391 C C . ALA C 1 247 ? 10.002 -35.544 21.630 1.00 9.68 226 ALA C C 1
ATOM 5392 O O . ALA C 1 247 ? 8.985 -35.316 20.977 1.00 13.21 226 ALA C O 1
ATOM 5394 N N . VAL C 1 248 ? 10.965 -36.351 21.187 1.00 12.99 227 VAL C N 1
ATOM 5395 C CA . VAL C 1 248 ? 10.826 -37.028 19.900 1.00 14.75 227 VAL C CA 1
ATOM 5396 C C . VAL C 1 248 ? 9.653 -38.012 19.936 1.00 11.64 227 VAL C C 1
ATOM 5397 O O . VAL C 1 248 ? 8.872 -38.086 18.989 1.00 13.75 227 VAL C O 1
ATOM 5401 N N . ALA C 1 249 ? 9.516 -38.746 21.035 1.00 13.18 228 ALA C N 1
ATOM 5402 C CA . ALA C 1 249 ? 8.399 -39.677 21.170 1.00 14.86 228 ALA C CA 1
ATOM 5403 C C . ALA C 1 249 ? 7.059 -38.929 21.092 1.00 14.08 228 ALA C C 1
ATOM 5404 O O . ALA C 1 249 ? 6.142 -39.359 20.396 1.00 13.22 228 ALA C O 1
ATOM 5406 N N . PHE C 1 250 ? 6.970 -37.787 21.760 1.00 12.30 229 PHE C N 1
ATOM 5407 C CA . PHE C 1 250 ? 5.789 -36.928 21.643 1.00 11.61 229 PHE C CA 1
ATOM 5408 C C . PHE C 1 250 ? 5.521 -36.568 20.173 1.00 10.46 229 PHE C C 1
ATOM 5409 O O . PHE C 1 250 ? 4.418 -36.796 19.664 1.00 12.36 229 PHE C O 1
ATOM 5417 N N . LEU C 1 251 ? 6.532 -36.033 19.483 1.00 11.03 230 LEU C N 1
ATOM 5418 C CA . LEU C 1 251 ? 6.374 -35.562 18.105 1.00 12.75 230 LEU C CA 1
ATOM 5419 C C . LEU C 1 251 ? 6.068 -36.708 17.150 1.00 12.42 230 LEU C C 1
ATOM 5420 O O . LEU C 1 251 ? 5.322 -36.552 16.185 1.00 13.47 230 LEU C O 1
ATOM 5425 N N . ALA C 1 252 ? 6.634 -37.869 17.447 1.00 13.01 231 ALA C N 1
ATOM 5426 C CA . ALA C 1 252 ? 6.457 -39.046 16.612 1.00 13.72 231 ALA C CA 1
ATOM 5427 C C . ALA C 1 252 ? 5.037 -39.578 16.676 1.00 15.20 231 ALA C C 1
ATOM 5428 O O . ALA C 1 252 ? 4.550 -40.221 15.740 1.00 19.00 231 ALA C O 1
ATOM 5430 N N . SER C 1 253 ? 4.392 -39.314 17.806 1.00 14.10 232 SER C N 1
ATOM 5431 C CA . SER C 1 253 ? 3.105 -39.902 18.158 1.00 15.68 232 SER C CA 1
ATOM 5432 C C . SER C 1 253 ? 1.902 -39.076 17.723 1.00 14.10 232 SER C C 1
ATOM 5433 O O . SER C 1 253 ? 2.042 -37.911 17.351 1.00 15.13 232 SER C O 1
ATOM 5436 N N . ASP C 1 254 ? 0.712 -39.668 17.844 1.00 16.73 233 ASP C N 1
ATOM 5437 C CA . ASP C 1 254 ? -0.520 -38.955 17.537 1.00 16.13 233 ASP C CA 1
ATOM 5438 C C . ASP C 1 254 ? -0.843 -37.867 18.573 1.00 14.22 233 ASP C C 1
ATOM 5439 O O . ASP C 1 254 ? -1.763 -37.083 18.370 1.00 17.08 233 ASP C O 1
ATOM 5444 N N . ASP C 1 255 ? -0.096 -37.818 19.677 1.00 12.74 234 ASP C N 1
ATOM 5445 C CA . ASP C 1 255 ? -0.270 -36.754 20.664 1.00 14.24 234 ASP C CA 1
ATOM 5446 C C . ASP C 1 255 ? 0.150 -35.410 20.076 1.00 12.80 234 ASP C C 1
ATOM 5447 O O . ASP C 1 255 ? -0.177 -34.352 20.620 1.00 15.23 234 ASP C O 1
ATOM 5452 N N . ALA C 1 256 ? 0.887 -35.451 18.971 1.00 11.49 235 ALA C N 1
ATOM 5453 C CA . ALA C 1 256 ? 1.336 -34.224 18.302 1.00 13.07 235 ALA C CA 1
ATOM 5454 C C . ALA C 1 256 ? 0.664 -34.018 16.937 1.00 14.63 235 ALA C C 1
ATOM 5455 O O . ALA C 1 256 ? 1.213 -33.350 16.050 1.00 12.51 235 ALA C O 1
ATOM 5457 N N . SER C 1 257 ? -0.540 -34.561 16.782 1.00 17.10 236 SER C N 1
ATOM 5458 C CA . SER C 1 257 ? -1.228 -34.561 15.490 1.00 14.78 236 SER C CA 1
ATOM 5459 C C . SER C 1 257 ? -1.568 -33.163 14.955 1.00 15.51 236 SER C C 1
ATOM 5460 O O . SER C 1 257 ? -1.806 -33.012 13.753 1.00 18.32 236 SER C O 1
ATOM 5463 N N . PHE C 1 258 ? -1.592 -32.155 15.826 1.00 14.67 237 PHE C N 1
ATOM 5464 C CA . PHE C 1 258 ? -1.840 -30.781 15.374 1.00 14.10 237 PHE C CA 1
ATOM 5465 C C . PHE C 1 258 ? -0.572 -29.942 15.421 1.00 17.17 237 PHE C C 1
ATOM 5466 O O . PHE C 1 258 ? -0.633 -28.709 15.403 1.00 16.60 237 PHE C O 1
ATOM 5474 N N . ILE C 1 259 ? 0.578 -30.610 15.478 1.00 12.67 238 ILE C N 1
ATOM 5475 C CA . ILE C 1 259 ? 1.870 -29.927 15.472 1.00 12.27 238 ILE C CA 1
ATOM 5476 C C . ILE C 1 259 ? 2.667 -30.280 14.230 1.00 12.12 238 ILE C C 1
ATOM 5477 O O . ILE C 1 259 ? 3.091 -31.433 14.056 1.00 13.45 238 ILE C O 1
ATOM 5482 N N . THR C 1 260 ? 2.870 -29.289 13.365 1.00 13.20 239 THR C N 1
ATOM 5483 C CA . THR C 1 260 ? 3.718 -29.473 12.197 1.00 13.24 239 THR C CA 1
ATOM 5484 C C . THR C 1 260 ? 4.431 -28.171 11.889 1.00 13.57 239 THR C C 1
ATOM 5485 O O . THR C 1 260 ? 3.937 -27.087 12.226 1.00 14.45 239 THR C O 1
ATOM 5489 N N . GLY C 1 261 ? 5.605 -28.276 11.271 1.00 11.57 240 GLY C N 1
ATOM 5490 C CA . GLY C 1 261 ? 6.404 -27.100 10.961 1.00 14.98 240 GLY C CA 1
ATOM 5491 C C . GLY C 1 261 ? 6.962 -26.393 12.186 1.00 15.83 240 GLY C C 1
ATOM 5492 O O . GLY C 1 261 ? 7.331 -25.221 12.108 1.00 17.85 240 GLY C O 1
ATOM 5493 N N . SER C 1 262 ? 7.045 -27.107 13.306 1.00 13.47 241 SER C N 1
ATOM 5494 C CA . SER C 1 262 ? 7.430 -26.529 14.592 1.00 12.73 241 SER C CA 1
ATOM 5495 C C . SER C 1 262 ? 8.918 -26.285 14.773 1.00 14.18 241 SER C C 1
ATOM 5496 O O . SER C 1 262 ? 9.759 -27.100 14.384 1.00 13.77 241 SER C O 1
ATOM 5499 N N . THR C 1 263 ? 9.229 -25.139 15.369 1.00 14.39 242 THR C N 1
ATOM 5500 C CA . THR C 1 263 ? 10.529 -24.906 15.974 1.00 13.26 242 THR C CA 1
ATOM 5501 C C . THR C 1 263 ? 10.445 -25.456 17.386 1.00 13.85 242 THR C C 1
ATOM 5502 O O . THR C 1 263 ? 10.093 -24.739 18.326 1.00 15.96 242 THR C O 1
ATOM 5506 N N . PHE C 1 264 ? 10.696 -26.757 17.533 1.00 11.78 243 PHE C N 1
ATOM 5507 C CA . PHE C 1 264 ? 10.387 -27.414 18.794 1.00 10.00 243 PHE C CA 1
ATOM 5508 C C . PHE C 1 264 ? 11.562 -27.328 19.754 1.00 12.34 243 PHE C C 1
ATOM 5509 O O . PHE C 1 264 ? 12.440 -28.195 19.778 1.00 14.91 243 PHE C O 1
ATOM 5517 N N . LEU C 1 265 ? 11.566 -26.260 20.546 1.00 13.14 244 LEU C N 1
ATOM 5518 C CA . LEU C 1 265 ? 12.672 -25.959 21.437 1.00 11.79 244 LEU C CA 1
ATOM 5519 C C . LEU C 1 265 ? 12.568 -26.767 22.725 1.00 13.58 244 LEU C C 1
ATOM 5520 O O . LEU C 1 265 ? 11.578 -26.682 23.446 1.00 16.40 244 LEU C O 1
ATOM 5525 N N . VAL C 1 266 ? 13.606 -27.542 22.999 1.00 13.12 245 VAL C N 1
ATOM 5526 C CA . VAL C 1 266 ? 13.778 -28.238 24.263 1.00 11.35 245 VAL C CA 1
ATOM 5527 C C . VAL C 1 266 ? 15.123 -27.784 24.823 1.00 12.05 245 VAL C C 1
ATOM 5528 O O . VAL C 1 266 ? 16.138 -28.488 24.719 1.00 12.65 245 VAL C O 1
ATOM 5532 N N . ASP C 1 267 ? 15.136 -26.562 25.364 1.00 13.20 246 ASP C N 1
ATOM 5533 C CA . ASP C 1 267 ? 16.397 -25.876 25.623 1.00 14.45 246 ASP C CA 1
ATOM 5534 C C . ASP C 1 267 ? 16.544 -25.286 27.020 1.00 16.65 246 ASP C C 1
ATOM 5535 O O . ASP C 1 267 ? 17.377 -24.403 27.234 1.00 15.85 246 ASP C O 1
ATOM 5540 N N . GLY C 1 268 ? 15.732 -25.752 27.962 1.00 14.53 247 GLY C N 1
ATOM 5541 C CA . GLY C 1 268 ? 15.881 -25.333 29.346 1.00 12.78 247 GLY C CA 1
ATOM 5542 C C . GLY C 1 268 ? 15.589 -23.866 29.589 1.00 11.98 247 GLY C C 1
ATOM 5543 O O . GLY C 1 268 ? 16.001 -23.311 30.601 1.00 14.27 247 GLY C O 1
ATOM 5544 N N . GLY C 1 269 ? 14.885 -23.246 28.651 1.00 14.38 248 GLY C N 1
ATOM 5545 C CA . GLY C 1 269 ? 14.589 -21.827 28.742 1.00 13.87 248 GLY C CA 1
ATOM 5546 C C . GLY C 1 269 ? 15.584 -20.888 28.071 1.00 13.88 248 GLY C C 1
ATOM 5547 O O . GLY C 1 269 ? 15.405 -19.681 28.140 1.00 12.85 248 GLY C O 1
ATOM 5548 N N . ILE C 1 270 ? 16.620 -21.423 27.428 1.00 14.22 249 ILE C N 1
ATOM 5549 C CA . ILE C 1 270 ? 17.660 -20.567 26.837 1.00 11.73 249 ILE C CA 1
ATOM 5550 C C . ILE C 1 270 ? 17.104 -19.503 25.887 1.00 14.00 249 ILE C C 1
ATOM 5551 O O . ILE C 1 270 ? 17.440 -18.320 26.013 1.00 13.40 249 ILE C O 1
ATOM 5556 N N . SER C 1 271 ? 16.251 -19.909 24.951 1.00 12.37 250 SER C N 1
ATOM 5557 C CA . SER C 1 271 ? 15.767 -18.974 23.930 1.00 11.08 250 SER C CA 1
ATOM 5558 C C . SER C 1 271 ? 14.796 -17.948 24.510 1.00 15.48 250 SER C C 1
ATOM 5559 O O . SER C 1 271 ? 14.405 -17.012 23.821 1.00 18.77 250 SER C O 1
ATOM 5562 N N . SER C 1 272 ? 14.419 -18.135 25.772 1.00 14.41 251 SER C N 1
ATOM 5563 C CA . SER C 1 272 ? 13.396 -17.306 26.403 1.00 15.37 251 SER C CA 1
ATOM 5564 C C . SER C 1 272 ? 13.934 -16.335 27.430 1.00 13.63 251 SER C C 1
ATOM 5565 O O . SER C 1 272 ? 13.165 -15.561 27.977 1.00 15.18 251 SER C O 1
ATOM 5568 N N . ALA C 1 273 ? 15.230 -16.394 27.714 1.00 12.70 252 ALA C N 1
ATOM 5569 C CA . ALA C 1 273 ? 15.750 -15.765 28.921 1.00 15.88 252 ALA C CA 1
ATOM 5570 C C . ALA C 1 273 ? 16.720 -14.612 28.718 1.00 12.25 252 ALA C C 1
ATOM 5571 O O . ALA C 1 273 ? 17.663 -14.691 27.926 1.00 15.63 252 ALA C O 1
ATOM 5573 N N . TYR C 1 274 ? 16.461 -13.546 29.471 1.00 13.56 253 TYR C N 1
ATOM 5574 C CA . TYR C 1 274 ? 17.416 -12.474 29.719 1.00 14.93 253 TYR C CA 1
ATOM 5575 C C . TYR C 1 274 ? 18.177 -12.835 31.010 1.00 17.12 253 TYR C C 1
ATOM 5576 O O . TYR C 1 274 ? 18.956 -13.793 31.020 1.00 20.65 253 TYR C O 1
ATOM 5585 N N . VAL C 1 275 ? 17.932 -12.114 32.102 1.00 14.76 254 VAL C N 1
ATOM 5586 C CA . VAL C 1 275 ? 18.618 -12.411 33.359 1.00 15.55 254 VAL C CA 1
ATOM 5587 C C . VAL C 1 275 ? 18.091 -13.723 33.946 1.00 18.52 254 VAL C C 1
ATOM 5588 O O . VAL C 1 275 ? 16.885 -13.919 34.068 1.00 18.71 254 VAL C O 1
ATOM 5592 N N . THR C 1 276 ? 19.004 -14.621 34.302 1.00 16.69 255 THR C N 1
ATOM 5593 C CA . THR C 1 276 ? 18.635 -15.945 34.808 1.00 16.01 255 THR C CA 1
ATOM 5594 C C . THR C 1 276 ? 18.616 -15.967 36.336 1.00 15.97 255 THR C C 1
ATOM 5595 O O . THR C 1 276 ? 19.280 -15.145 36.975 1.00 22.22 255 THR C O 1
ATOM 5599 N N . PRO C 1 277 ? 17.831 -16.883 36.932 1.00 17.90 256 PRO C N 1
ATOM 5600 C CA . PRO C 1 277 ? 17.780 -16.993 38.395 1.00 21.01 256 PRO C CA 1
ATOM 5601 C C . PRO C 1 277 ? 19.083 -17.508 38.991 1.00 22.89 256 PRO C C 1
ATOM 5602 O O . PRO C 1 277 ? 19.860 -18.170 38.304 1.00 19.71 256 PRO C O 1
ATOM 5606 N N . LEU C 1 278 ? 19.314 -17.218 40.263 1.00 24.35 257 LEU C N 1
ATOM 5607 C CA . LEU C 1 278 ? 20.525 -17.682 40.925 1.00 30.07 257 LEU C CA 1
ATOM 5608 C C . LEU C 1 278 ? 20.499 -19.193 41.139 1.00 32.36 257 LEU C C 1
ATOM 5609 O O . LEU C 1 278 ? 19.513 -19.754 41.626 1.00 27.24 257 LEU C O 1
ATOM 5615 N N . SER D 1 21 ? 17.553 19.935 10.573 1.00 59.38 0 SER D N 1
ATOM 5616 C CA . SER D 1 21 ? 18.785 19.636 11.294 1.00 56.98 0 SER D CA 1
ATOM 5617 C C . SER D 1 21 ? 19.380 18.288 10.878 1.00 58.63 0 SER D C 1
ATOM 5618 O O . SER D 1 21 ? 20.595 18.157 10.737 1.00 58.39 0 SER D O 1
ATOM 5621 N N . MET D 1 22 ? 18.520 17.291 10.686 1.00 54.79 1 MET D N 1
ATOM 5622 C CA . MET D 1 22 ? 18.970 15.951 10.309 1.00 50.21 1 MET D CA 1
ATOM 5623 C C . MET D 1 22 ? 18.869 15.727 8.801 1.00 51.86 1 MET D C 1
ATOM 5624 O O . MET D 1 22 ? 17.776 15.570 8.259 1.00 50.27 1 MET D O 1
ATOM 5629 N N . ASP D 1 23 ? 20.017 15.708 8.130 1.00 49.86 2 ASP D N 1
ATOM 5630 C CA . ASP D 1 23 ? 20.052 15.497 6.687 1.00 43.92 2 ASP D CA 1
ATOM 5631 C C . ASP D 1 23 ? 20.511 14.087 6.354 1.00 30.66 2 ASP D C 1
ATOM 5632 O O . ASP D 1 23 ? 21.647 13.712 6.628 1.00 34.45 2 ASP D O 1
ATOM 5634 N N . LEU D 1 24 ? 19.625 13.304 5.756 1.00 29.72 3 LEU D N 1
ATOM 5635 C CA . LEU D 1 24 ? 19.989 11.938 5.411 1.00 32.73 3 LEU D CA 1
ATOM 5636 C C . LEU D 1 24 ? 20.960 11.876 4.233 1.00 28.84 3 LEU D C 1
ATOM 5637 O O . LEU D 1 24 ? 21.595 10.856 4.015 1.00 28.30 3 LEU D O 1
ATOM 5642 N N . THR D 1 25 ? 21.087 12.969 3.485 1.00 36.16 4 THR D N 1
ATOM 5643 C CA . THR D 1 25 ? 21.960 12.984 2.308 1.00 45.69 4 THR D CA 1
ATOM 5644 C C . THR D 1 25 ? 23.446 12.854 2.647 1.00 37.84 4 THR D C 1
ATOM 5645 O O . THR D 1 25 ? 24.277 12.684 1.749 1.00 31.78 4 THR D O 1
ATOM 5649 N N . GLN D 1 26 ? 23.781 12.951 3.931 1.00 33.80 5 GLN D N 1
ATOM 5650 C CA . GLN D 1 26 ? 25.152 12.755 4.370 1.00 35.23 5 GLN D CA 1
ATOM 5651 C C . GLN D 1 26 ? 25.271 11.684 5.450 1.00 26.23 5 GLN D C 1
ATOM 5652 O O . GLN D 1 26 ? 26.308 11.597 6.109 1.00 25.80 5 GLN D O 1
ATOM 5658 N N . ARG D 1 27 ? 24.229 10.862 5.621 1.00 23.67 6 ARG D N 1
ATOM 5659 C CA . ARG D 1 27 ? 24.222 9.864 6.692 1.00 23.51 6 ARG D CA 1
ATOM 5660 C C . ARG D 1 27 ? 25.358 8.865 6.519 1.00 25.28 6 ARG D C 1
ATOM 5661 O O . ARG D 1 27 ? 25.943 8.417 7.505 1.00 24.73 6 ARG D O 1
ATOM 5669 N N . LEU D 1 28 ? 25.690 8.545 5.269 1.00 22.11 7 LEU D N 1
ATOM 5670 C CA . LEU D 1 28 ? 26.796 7.629 4.986 1.00 21.84 7 LEU D CA 1
ATOM 5671 C C . LEU D 1 28 ? 27.960 8.322 4.284 1.00 23.12 7 LEU D C 1
ATOM 5672 O O . LEU D 1 28 ? 28.686 7.708 3.507 1.00 24.18 7 LEU D O 1
ATOM 5677 N N . ALA D 1 29 ? 28.141 9.606 4.566 1.00 24.27 8 ALA D N 1
ATOM 5678 C CA . ALA D 1 29 ? 29.219 10.362 3.943 1.00 29.55 8 ALA D CA 1
ATOM 5679 C C . ALA D 1 29 ? 30.597 9.725 4.182 1.00 25.73 8 ALA D C 1
ATOM 5680 O O . ALA D 1 29 ? 30.999 9.493 5.323 1.00 31.33 8 ALA D O 1
ATOM 5682 N N . GLY D 1 30 ? 31.302 9.426 3.096 1.00 26.13 9 GLY D N 1
ATOM 5683 C CA . GLY D 1 30 ? 32.663 8.915 3.175 1.00 26.45 9 GLY D CA 1
ATOM 5684 C C . GLY D 1 30 ? 32.767 7.420 3.417 1.00 30.91 9 GLY D C 1
ATOM 5685 O O . GLY D 1 30 ? 33.860 6.858 3.477 1.00 30.47 9 GLY D O 1
ATOM 5686 N N . LYS D 1 31 ? 31.623 6.769 3.547 1.00 27.30 10 LYS D N 1
ATOM 5687 C CA . LYS D 1 31 ? 31.606 5.349 3.852 1.00 23.71 10 LYS D CA 1
ATOM 5688 C C . LYS D 1 31 ? 31.784 4.526 2.584 1.00 22.76 10 LYS D C 1
ATOM 5689 O O . LYS D 1 31 ? 31.136 4.788 1.574 1.00 31.03 10 LYS D O 1
ATOM 5695 N N . VAL D 1 32 ? 32.647 3.515 2.643 1.00 22.64 11 VAL D N 1
ATOM 5696 C CA . VAL D 1 32 ? 32.855 2.627 1.505 1.00 22.67 11 VAL D CA 1
ATOM 5697 C C . VAL D 1 32 ? 31.992 1.372 1.664 1.00 21.51 11 VAL D C 1
ATOM 5698 O O . VAL D 1 32 ? 32.130 0.649 2.648 1.00 26.33 11 VAL D O 1
ATOM 5702 N N . ALA D 1 33 ? 31.093 1.140 0.709 1.00 21.33 12 ALA D N 1
ATOM 5703 C CA . ALA D 1 33 ? 30.161 0.012 0.790 1.00 20.39 12 ALA D CA 1
ATOM 5704 C C . ALA D 1 33 ? 30.373 -0.965 -0.356 1.00 23.19 12 ALA D C 1
ATOM 5705 O O . ALA D 1 33 ? 30.378 -0.577 -1.523 1.00 23.05 12 ALA D O 1
ATOM 5707 N N . VAL D 1 34 ? 30.553 -2.238 -0.017 1.00 20.53 13 VAL D N 1
ATOM 5708 C CA . VAL D 1 34 ? 30.649 -3.291 -1.015 1.00 22.93 13 VAL D CA 1
ATOM 5709 C C . VAL D 1 34 ? 29.288 -3.960 -1.124 1.00 20.07 13 VAL D C 1
ATOM 5710 O O . VAL D 1 34 ? 28.705 -4.326 -0.116 1.00 20.27 13 VAL D O 1
ATOM 5714 N N . ILE D 1 35 ? 28.780 -4.094 -2.345 1.00 20.61 14 ILE D N 1
ATOM 5715 C CA . ILE D 1 35 ? 27.480 -4.720 -2.575 1.00 20.28 14 ILE D CA 1
ATOM 5716 C C . ILE D 1 35 ? 27.619 -5.859 -3.576 1.00 21.01 14 ILE D C 1
ATOM 5717 O O . ILE D 1 35 ? 27.982 -5.623 -4.723 1.00 21.99 14 ILE D O 1
ATOM 5722 N N . THR D 1 36 ? 27.338 -7.089 -3.152 1.00 20.66 15 THR D N 1
ATOM 5723 C CA . THR D 1 36 ? 27.324 -8.202 -4.094 1.00 21.49 15 THR D CA 1
ATOM 5724 C C . THR D 1 36 ? 25.920 -8.339 -4.676 1.00 21.64 15 THR D C 1
ATOM 5725 O O . THR D 1 36 ? 24.932 -7.963 -4.042 1.00 20.87 15 THR D O 1
ATOM 5729 N N . GLY D 1 37 ? 25.837 -8.868 -5.891 1.00 22.77 16 GLY D N 1
ATOM 5730 C CA . GLY D 1 37 ? 24.591 -8.855 -6.629 1.00 23.25 16 GLY D CA 1
ATOM 5731 C C . GLY D 1 37 ? 24.163 -7.426 -6.914 1.00 23.26 16 GLY D C 1
ATOM 5732 O O . GLY D 1 37 ? 22.975 -7.136 -7.015 1.00 23.22 16 GLY D O 1
ATOM 5733 N N . GLY D 1 38 ? 25.132 -6.530 -7.056 1.00 23.44 17 GLY D N 1
ATOM 5734 C CA . GLY D 1 38 ? 24.836 -5.106 -7.124 1.00 23.44 17 GLY D CA 1
ATOM 5735 C C . GLY D 1 38 ? 24.337 -4.570 -8.454 1.00 25.52 17 GLY D C 1
ATOM 5736 O O . GLY D 1 38 ? 23.979 -3.400 -8.557 1.00 26.06 17 GLY D O 1
ATOM 5737 N N . ALA D 1 39 ? 24.327 -5.403 -9.488 1.00 25.81 18 ALA D N 1
ATOM 5738 C CA . ALA D 1 39 ? 23.974 -4.911 -10.817 1.00 27.30 18 ALA D CA 1
ATOM 5739 C C . ALA D 1 39 ? 22.470 -4.971 -11.084 1.00 27.60 18 ALA D C 1
ATOM 5740 O O . ALA D 1 39 ? 22.002 -4.493 -12.117 1.00 29.82 18 ALA D O 1
ATOM 5742 N N . SER D 1 40 ? 21.709 -5.556 -10.165 1.00 26.53 19 SER D N 1
ATOM 5743 C CA . SER D 1 40 ? 20.269 -5.626 -10.366 1.00 26.86 19 SER D CA 1
ATOM 5744 C C . SER D 1 40 ? 19.497 -5.730 -9.065 1.00 26.81 19 SER D C 1
ATOM 5745 O O . SER D 1 40 ? 20.079 -5.863 -7.987 1.00 25.41 19 SER D O 1
ATOM 5748 N N . GLY D 1 41 ? 18.176 -5.651 -9.189 1.00 25.73 20 GLY D N 1
ATOM 5749 C CA . GLY D 1 41 ? 17.268 -5.906 -8.086 1.00 24.62 20 GLY D CA 1
ATOM 5750 C C . GLY D 1 41 ? 17.531 -5.070 -6.852 1.00 25.45 20 GLY D C 1
ATOM 5751 O O . GLY D 1 41 ? 17.849 -3.886 -6.944 1.00 26.14 20 GLY D O 1
ATOM 5752 N N . ILE D 1 42 ? 17.405 -5.693 -5.688 1.00 22.81 21 ILE D N 1
ATOM 5753 C CA A ILE D 1 42 ? 17.645 -5.056 -4.398 0.46 20.75 21 ILE D CA 1
ATOM 5754 C CA B ILE D 1 42 ? 17.604 -4.941 -4.460 0.54 20.81 21 ILE D CA 1
ATOM 5755 C C . ILE D 1 42 ? 19.069 -4.523 -4.319 1.00 22.38 21 ILE D C 1
ATOM 5756 O O . ILE D 1 42 ? 19.348 -3.488 -3.710 1.00 20.13 21 ILE D O 1
ATOM 5765 N N . GLY D 1 43 ? 19.988 -5.262 -4.929 1.00 22.01 22 GLY D N 1
ATOM 5766 C CA . GLY D 1 43 ? 21.380 -4.862 -4.897 1.00 21.07 22 GLY D CA 1
ATOM 5767 C C . GLY D 1 43 ? 21.611 -3.510 -5.560 1.00 23.54 22 GLY D C 1
ATOM 5768 O O . GLY D 1 43 ? 22.332 -2.658 -5.039 1.00 22.43 22 GLY D O 1
ATOM 5769 N N . LEU D 1 44 ? 20.985 -3.308 -6.714 1.00 23.66 23 LEU D N 1
ATOM 5770 C CA . LEU D 1 44 ? 21.127 -2.054 -7.448 1.00 23.87 23 LEU D CA 1
ATOM 5771 C C . LEU D 1 44 ? 20.352 -0.918 -6.789 1.00 23.48 23 LEU D C 1
ATOM 5772 O O . LEU D 1 44 ? 20.845 0.204 -6.708 1.00 23.72 23 LEU D O 1
ATOM 5777 N N . ALA D 1 45 ? 19.144 -1.207 -6.322 1.00 23.00 24 ALA D N 1
ATOM 5778 C CA . ALA D 1 45 ? 18.370 -0.204 -5.593 1.00 22.63 24 ALA D CA 1
ATOM 5779 C C . ALA D 1 45 ? 19.157 0.262 -4.372 1.00 24.71 24 ALA D C 1
ATOM 5780 O O . ALA D 1 45 ? 19.189 1.448 -4.051 1.00 21.75 24 ALA D O 1
ATOM 5782 N N . THR D 1 46 ? 19.803 -0.680 -3.695 1.00 23.23 25 THR D N 1
ATOM 5783 C CA . THR D 1 46 ? 20.550 -0.342 -2.489 1.00 22.78 25 THR D CA 1
ATOM 5784 C C . THR D 1 46 ? 21.775 0.498 -2.837 1.00 21.91 25 THR D C 1
ATOM 5785 O O . THR D 1 46 ? 22.080 1.467 -2.147 1.00 21.63 25 THR D O 1
ATOM 5789 N N . GLY D 1 47 ? 22.451 0.149 -3.927 1.00 21.26 26 GLY D N 1
ATOM 5790 C CA . GLY D 1 47 ? 23.571 0.942 -4.405 1.00 22.07 26 GLY D CA 1
ATOM 5791 C C . GLY D 1 47 ? 23.182 2.401 -4.591 1.00 24.67 26 GLY D C 1
ATOM 5792 O O . GLY D 1 47 ? 23.898 3.309 -4.159 1.00 23.00 26 GLY D O 1
ATOM 5793 N N . ARG D 1 48 ? 22.037 2.620 -5.230 1.00 23.35 27 ARG D N 1
ATOM 5794 C CA . ARG D 1 48 ? 21.541 3.975 -5.483 1.00 24.26 27 ARG D CA 1
ATOM 5795 C C . ARG D 1 48 ? 21.240 4.722 -4.192 1.00 23.56 27 ARG D C 1
ATOM 5796 O O . ARG D 1 48 ? 21.486 5.933 -4.088 1.00 24.31 27 ARG D O 1
ATOM 5804 N N . ARG D 1 49 ? 20.702 3.999 -3.215 1.00 22.31 28 ARG D N 1
ATOM 5805 C CA . ARG D 1 49 ? 20.288 4.630 -1.969 1.00 21.71 28 ARG D CA 1
ATOM 5806 C C . ARG D 1 49 ? 21.501 4.965 -1.115 1.00 22.31 28 ARG D C 1
ATOM 5807 O O . ARG D 1 49 ? 21.579 6.052 -0.553 1.00 21.77 28 ARG D O 1
ATOM 5815 N N . LEU D 1 50 ? 22.465 4.057 -1.041 1.00 20.93 29 LEU D N 1
ATOM 5816 C CA . LEU D 1 50 ? 23.665 4.331 -0.263 1.00 22.16 29 LEU D CA 1
ATOM 5817 C C . LEU D 1 50 ? 24.446 5.489 -0.885 1.00 25.74 29 LEU D C 1
ATOM 5818 O O . LEU D 1 50 ? 25.012 6.314 -0.172 1.00 22.39 29 LEU D O 1
ATOM 5823 N N . ARG D 1 51 ? 24.487 5.538 -2.214 1.00 23.00 30 ARG D N 1
ATOM 5824 C CA . ARG D 1 51 ? 25.176 6.623 -2.911 1.00 24.39 30 ARG D CA 1
ATOM 5825 C C . ARG D 1 51 ? 24.494 7.955 -2.619 1.00 25.06 30 ARG D C 1
ATOM 5826 O O . ARG D 1 51 ? 25.151 8.980 -2.465 1.00 25.96 30 ARG D O 1
ATOM 5834 N N . ALA D 1 52 ? 23.169 7.921 -2.521 1.00 24.72 31 ALA D N 1
ATOM 5835 C CA . ALA D 1 52 ? 22.395 9.137 -2.271 1.00 25.46 31 ALA D CA 1
ATOM 5836 C C . ALA D 1 52 ? 22.663 9.680 -0.870 1.00 28.44 31 ALA D C 1
ATOM 5837 O O . ALA D 1 52 ? 22.447 10.870 -0.605 1.00 25.98 31 ALA D O 1
ATOM 5839 N N . GLU D 1 53 ? 23.143 8.814 0.019 1.00 27.18 32 GLU D N 1
ATOM 5840 C CA . GLU D 1 53 ? 23.480 9.211 1.384 1.00 23.97 32 GLU D CA 1
ATOM 5841 C C . GLU D 1 53 ? 24.975 9.473 1.541 1.00 27.26 32 GLU D C 1
ATOM 5842 O O . GLU D 1 53 ? 25.461 9.673 2.653 1.00 24.33 32 GLU D O 1
ATOM 5848 N N . GLY D 1 54 ? 25.701 9.460 0.422 1.00 24.82 33 GLY D N 1
ATOM 5849 C CA . GLY D 1 54 ? 27.092 9.887 0.407 1.00 25.67 33 GLY D CA 1
ATOM 5850 C C . GLY D 1 54 ? 28.136 8.789 0.373 1.00 25.80 33 GLY D C 1
ATOM 5851 O O . GLY D 1 54 ? 29.336 9.066 0.434 1.00 25.81 33 GLY D O 1
ATOM 5852 N N . ALA D 1 55 ? 27.694 7.540 0.276 1.00 23.93 34 ALA D N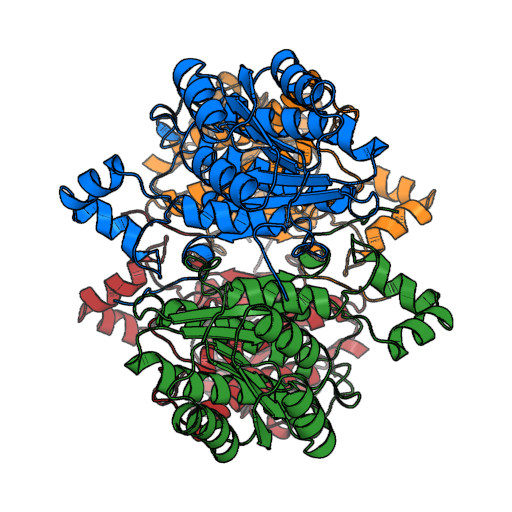 1
ATOM 5853 C CA . ALA D 1 55 ? 28.625 6.423 0.274 1.00 23.45 34 ALA D CA 1
ATOM 5854 C C . ALA D 1 55 ? 29.329 6.289 -1.066 1.00 26.47 34 ALA D C 1
ATOM 5855 O O . ALA D 1 55 ? 28.823 6.725 -2.097 1.00 25.04 34 ALA D O 1
ATOM 5857 N N . THR D 1 56 ? 30.499 5.665 -1.032 1.00 24.39 35 THR D N 1
ATOM 5858 C CA . THR D 1 56 ? 31.192 5.243 -2.238 1.00 25.10 35 THR D CA 1
ATOM 5859 C C . THR D 1 56 ? 30.889 3.760 -2.426 1.00 26.38 35 THR D C 1
ATOM 5860 O O . THR D 1 56 ? 31.110 2.963 -1.513 1.00 23.64 35 THR D O 1
ATOM 5864 N N . VAL D 1 57 ? 30.350 3.398 -3.585 1.00 24.47 36 VAL D N 1
ATOM 5865 C CA . VAL D 1 57 ? 29.836 2.042 -3.775 1.00 23.71 36 VAL D CA 1
ATOM 5866 C C . VAL D 1 57 ? 30.722 1.195 -4.672 1.00 26.91 36 VAL D C 1
ATOM 5867 O O . VAL D 1 57 ? 31.082 1.599 -5.786 1.00 25.49 36 VAL D O 1
ATOM 5871 N N . VAL D 1 58 ? 31.094 0.029 -4.153 1.00 23.69 37 VAL D N 1
ATOM 5872 C CA . VAL D 1 58 ? 31.784 -1.005 -4.919 1.00 24.21 37 VAL D CA 1
ATOM 5873 C C . VAL D 1 58 ? 30.772 -2.078 -5.326 1.00 23.82 37 VAL D C 1
ATOM 5874 O O . VAL D 1 58 ? 30.172 -2.757 -4.475 1.00 23.63 37 VAL D O 1
ATOM 5878 N N . VAL D 1 59 ? 30.559 -2.198 -6.631 1.00 24.77 38 VAL D N 1
ATOM 5879 C CA . VAL D 1 59 ? 29.594 -3.144 -7.171 1.00 24.74 38 VAL D CA 1
ATOM 5880 C C . VAL D 1 59 ? 30.285 -4.445 -7.531 1.00 25.15 38 VAL D C 1
ATOM 5881 O O . VAL D 1 59 ? 31.175 -4.484 -8.380 1.00 26.24 38 VAL D O 1
ATOM 5885 N N . GLY D 1 60 ? 29.894 -5.522 -6.867 1.00 25.37 39 GLY D N 1
ATOM 5886 C CA . GLY D 1 60 ? 30.407 -6.820 -7.235 1.00 24.94 39 GLY D CA 1
ATOM 5887 C C . GLY D 1 60 ? 29.283 -7.616 -7.860 1.00 26.34 39 GLY D C 1
ATOM 5888 O O . GLY D 1 60 ? 28.224 -7.760 -7.267 1.00 25.84 39 GLY D O 1
ATOM 5889 N N . ASP D 1 61 ? 29.503 -8.137 -9.060 1.00 26.53 40 ASP D N 1
ATOM 5890 C CA . ASP D 1 61 ? 28.447 -8.860 -9.750 1.00 27.09 40 ASP D CA 1
ATOM 5891 C C . ASP D 1 61 ? 29.072 -9.801 -10.752 1.00 28.54 40 ASP D C 1
ATOM 5892 O O . ASP D 1 61 ? 30.203 -9.573 -11.190 1.00 29.26 40 ASP D O 1
ATOM 5897 N N . ILE D 1 62 ? 28.349 -10.860 -11.101 1.00 29.08 41 ILE D N 1
ATOM 5898 C CA . ILE D 1 62 ? 28.845 -11.835 -12.066 1.00 30.65 41 ILE D CA 1
ATOM 5899 C C . ILE D 1 62 ? 28.754 -11.305 -13.498 1.00 32.18 41 ILE D C 1
ATOM 5900 O O . ILE D 1 62 ? 29.523 -11.720 -14.369 1.00 34.21 41 ILE D O 1
ATOM 5905 N N . ASP D 1 63 ? 27.833 -10.373 -13.736 1.00 32.65 42 ASP D N 1
ATOM 5906 C CA . ASP D 1 63 ? 27.618 -9.815 -15.071 1.00 34.79 42 ASP D CA 1
ATOM 5907 C C . ASP D 1 63 ? 28.426 -8.530 -15.267 1.00 41.59 42 ASP D C 1
ATOM 5908 O O . ASP D 1 63 ? 28.103 -7.494 -14.690 1.00 37.64 42 ASP D O 1
ATOM 5913 N N . PRO D 1 64 ? 29.470 -8.592 -16.103 1.00 38.87 43 PRO D N 1
ATOM 5914 C CA . PRO D 1 64 ? 30.337 -7.430 -16.336 1.00 40.99 43 PRO D CA 1
ATOM 5915 C C . PRO D 1 64 ? 29.638 -6.288 -17.069 1.00 44.17 43 PRO D C 1
ATOM 5916 O O . PRO D 1 64 ? 30.047 -5.134 -16.928 1.00 35.83 43 PRO D O 1
ATOM 5920 N N . THR D 1 65 ? 28.599 -6.601 -17.836 1.00 41.93 44 THR D N 1
ATOM 5921 C CA . THR D 1 65 ? 27.910 -5.584 -18.624 1.00 39.78 44 THR D CA 1
ATOM 5922 C C . THR D 1 65 ? 26.985 -4.736 -17.755 1.00 37.59 44 THR D C 1
ATOM 5923 O O . THR D 1 65 ? 27.095 -3.510 -17.718 1.00 36.65 44 THR D O 1
ATOM 5927 N N . THR D 1 66 ? 26.071 -5.399 -17.060 1.00 35.58 45 THR D N 1
ATOM 5928 C CA . THR D 1 66 ? 25.174 -4.710 -16.142 1.00 34.24 45 THR D CA 1
ATOM 5929 C C . THR D 1 66 ? 25.949 -4.199 -14.935 1.00 35.59 45 THR D C 1
ATOM 5930 O O . THR D 1 66 ? 25.601 -3.170 -14.350 1.00 36.00 45 THR D O 1
ATOM 5934 N N . GLY D 1 67 ? 27.002 -4.923 -14.569 1.00 32.19 46 GLY D N 1
ATOM 5935 C CA . GLY D 1 67 ? 27.866 -4.519 -13.476 1.00 32.55 46 GLY D CA 1
ATOM 5936 C C . GLY D 1 67 ? 28.564 -3.198 -13.742 1.00 31.47 46 GLY D C 1
ATOM 5937 O O . GLY D 1 67 ? 28.535 -2.292 -12.909 1.00 30.94 46 GLY D O 1
ATOM 5938 N N . LYS D 1 68 ? 29.196 -3.090 -14.907 1.00 33.08 47 LYS D N 1
ATOM 5939 C CA . LYS D 1 68 ? 29.848 -1.845 -15.303 1.00 33.92 47 LYS D CA 1
ATOM 5940 C C . LYS D 1 68 ? 28.843 -0.695 -15.341 1.00 35.68 47 LYS D C 1
ATOM 5941 O O . LYS D 1 68 ? 29.116 0.399 -14.840 1.00 33.76 47 LYS D O 1
ATOM 5943 N N . ALA D 1 69 ? 27.675 -0.954 -15.921 1.00 36.89 48 ALA D N 1
ATOM 5944 C CA . ALA D 1 69 ? 26.631 0.062 -16.047 1.00 40.17 48 ALA D CA 1
ATOM 5945 C C . ALA D 1 69 ? 26.149 0.562 -14.684 1.00 37.65 48 ALA D C 1
ATOM 5946 O O . ALA D 1 69 ? 25.899 1.754 -14.509 1.00 33.39 48 ALA D O 1
ATOM 5948 N N . ALA D 1 70 ? 26.014 -0.351 -13.728 1.00 31.68 49 ALA D N 1
ATOM 5949 C CA . ALA D 1 70 ? 25.605 0.029 -12.381 1.00 30.08 49 ALA D CA 1
ATOM 5950 C C . ALA D 1 70 ? 26.643 0.943 -11.743 1.00 31.85 49 ALA D C 1
ATOM 5951 O O . ALA D 1 70 ? 26.306 2.011 -11.228 1.00 29.55 49 ALA 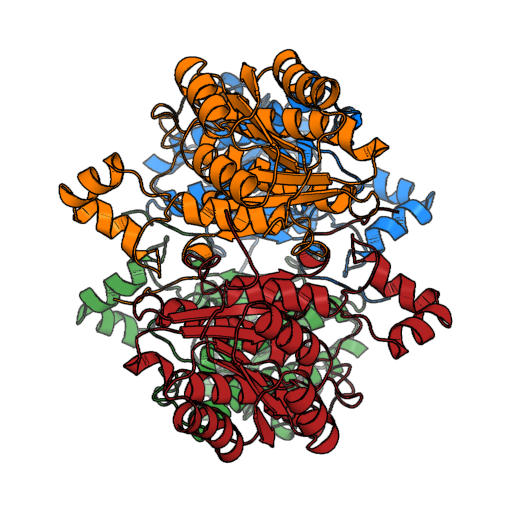D O 1
ATOM 5953 N N . ALA D 1 71 ? 27.906 0.524 -11.792 1.00 31.21 50 ALA D N 1
ATOM 5954 C CA . ALA D 1 71 ? 28.990 1.280 -11.174 1.00 32.61 50 ALA D CA 1
ATOM 5955 C C . ALA D 1 71 ? 29.120 2.665 -11.796 1.00 32.56 50 ALA D C 1
ATOM 5956 O O . ALA D 1 71 ? 29.358 3.650 -11.094 1.00 30.80 50 ALA D O 1
ATOM 5958 N N . ASP D 1 72 ? 28.949 2.740 -13.111 1.00 32.88 51 ASP D N 1
ATOM 5959 C CA . ASP D 1 72 ? 29.015 4.019 -13.802 1.00 39.51 51 ASP D CA 1
ATOM 5960 C C . ASP D 1 72 ? 27.918 4.947 -13.296 1.00 33.72 51 ASP D C 1
ATOM 5961 O O . ASP D 1 72 ? 28.174 6.114 -12.997 1.00 34.15 51 ASP D O 1
ATOM 5966 N N . GLU D 1 73 ? 26.703 4.422 -13.175 1.00 33.09 52 GLU D N 1
ATOM 5967 C CA . GLU D 1 73 ? 25.596 5.223 -12.666 1.00 32.89 52 GLU D CA 1
ATOM 5968 C C . GLU D 1 73 ? 25.890 5.743 -11.265 1.00 31.55 52 GLU D C 1
ATOM 5969 O O . GLU D 1 73 ? 25.578 6.892 -10.942 1.00 37.73 52 GLU D O 1
ATOM 5975 N N . LEU D 1 74 ? 26.494 4.899 -10.435 1.00 30.19 53 LEU D N 1
ATOM 5976 C CA . LEU D 1 74 ? 26.739 5.262 -9.042 1.00 29.01 53 LEU D CA 1
ATOM 5977 C C . LEU D 1 74 ? 28.043 6.024 -8.849 1.00 29.61 53 LEU D C 1
ATOM 5978 O O . LEU D 1 74 ? 28.408 6.350 -7.720 1.00 31.17 53 LEU D O 1
ATOM 5983 N N . GLU D 1 75 ? 28.742 6.304 -9.947 1.00 31.06 54 GLU D N 1
ATOM 5984 C CA . GLU D 1 75 ? 30.086 6.871 -9.876 1.00 31.78 54 GLU D CA 1
ATOM 5985 C C . GLU D 1 75 ? 30.958 6.021 -8.950 1.00 31.45 54 GLU D C 1
ATOM 5986 O O . GLU D 1 75 ? 31.710 6.536 -8.126 1.00 32.83 54 GLU D O 1
ATOM 5992 N N . GLY D 1 76 ? 30.831 4.704 -9.077 1.00 29.82 55 GLY D N 1
ATOM 5993 C CA . GLY D 1 76 ? 31.553 3.800 -8.210 1.00 29.59 55 GLY D CA 1
ATOM 5994 C C . GLY D 1 76 ? 32.488 2.861 -8.938 1.00 29.32 55 GLY D C 1
ATOM 5995 O O . GLY D 1 76 ? 32.960 3.156 -10.031 1.00 30.70 55 GLY D O 1
ATOM 5996 N N . LEU D 1 77 ? 32.735 1.719 -8.314 1.00 28.34 56 LEU D N 1
ATOM 5997 C CA . LEU D 1 77 ? 33.734 0.771 -8.770 1.00 28.82 56 LEU D CA 1
ATOM 5998 C C . LEU D 1 77 ? 33.068 -0.559 -9.106 1.00 28.38 56 LEU D C 1
ATOM 5999 O O . LEU D 1 77 ? 32.223 -1.024 -8.345 1.00 27.19 56 LEU D O 1
ATOM 6004 N N . PHE D 1 78 ? 33.422 -1.156 -10.241 1.00 29.45 57 PHE D N 1
ATOM 6005 C CA . PHE D 1 78 ? 32.947 -2.506 -10.535 1.00 29.25 57 PHE D CA 1
ATOM 6006 C C . PHE D 1 78 ? 34.057 -3.533 -10.433 1.00 29.48 57 PHE D C 1
ATOM 6007 O O . PHE D 1 78 ? 35.118 -3.387 -11.042 1.00 30.60 57 PHE D O 1
ATOM 6015 N N . VAL D 1 79 ? 33.795 -4.589 -9.670 1.00 28.53 58 VAL D N 1
ATOM 6016 C CA . VAL D 1 79 ? 34.684 -5.742 -9.645 1.00 28.89 58 VAL D CA 1
ATOM 6017 C C . VAL D 1 79 ? 33.885 -6.991 -10.013 1.00 28.94 58 VAL D C 1
ATOM 6018 O O . VAL D 1 79 ? 32.917 -7.328 -9.341 1.00 27.90 58 VAL D O 1
ATOM 6022 N N . PRO D 1 80 ? 34.266 -7.670 -11.094 1.00 30.27 59 PRO D N 1
ATOM 6023 C CA . PRO D 1 80 ? 33.567 -8.913 -11.445 1.00 30.55 59 PRO D CA 1
ATOM 6024 C C . PRO D 1 80 ? 33.781 -9.994 -10.384 1.00 29.79 59 PRO D C 1
ATOM 6025 O O . PRO D 1 80 ? 34.889 -10.151 -9.878 1.00 29.84 59 PRO D O 1
ATOM 6029 N N . VAL D 1 81 ? 32.731 -10.726 -10.028 1.00 29.21 60 VAL D N 1
ATOM 6030 C CA . VAL D 1 81 ? 32.887 -11.729 -8.990 1.00 28.58 60 VAL D CA 1
ATOM 6031 C C . VAL D 1 81 ? 31.849 -12.836 -9.105 1.00 28.73 60 VAL D C 1
ATOM 6032 O O . VAL D 1 81 ? 30.670 -12.574 -9.323 1.00 28.42 60 VAL D O 1
ATOM 6036 N N . ASP D 1 82 ? 32.318 -14.073 -8.996 1.00 29.38 61 ASP D N 1
ATOM 6037 C CA . ASP D 1 82 ? 31.462 -15.230 -8.744 1.00 29.43 61 ASP D CA 1
ATOM 6038 C C . ASP D 1 82 ? 31.519 -15.491 -7.248 1.00 28.19 61 ASP D C 1
ATOM 6039 O O . ASP D 1 82 ? 32.547 -15.907 -6.728 1.00 29.80 61 ASP D O 1
ATOM 6044 N N . VAL D 1 83 ? 30.423 -15.211 -6.548 1.00 27.00 62 VAL D N 1
ATOM 6045 C CA . VAL D 1 83 ? 30.444 -15.244 -5.090 1.00 28.25 62 VAL D CA 1
ATOM 6046 C C . VAL D 1 83 ? 30.523 -16.667 -4.530 1.00 33.13 62 VAL D C 1
ATOM 6047 O O . VAL D 1 83 ? 30.662 -16.857 -3.324 1.00 25.51 62 VAL D O 1
ATOM 6051 N N . SER D 1 84 ? 30.438 -17.663 -5.404 1.00 27.58 63 SER D N 1
ATOM 6052 C CA . SER D 1 84 ? 30.592 -19.052 -4.969 1.00 29.44 63 SER D CA 1
ATOM 6053 C C . SER D 1 84 ? 32.071 -19.456 -4.945 1.00 29.22 63 SER D C 1
ATOM 6054 O O . SER D 1 84 ? 32.412 -20.558 -4.519 1.00 29.97 63 SER D O 1
ATOM 6057 N N . GLU D 1 85 ? 32.948 -18.558 -5.396 1.00 29.27 64 GLU D N 1
ATOM 6058 C CA . GLU D 1 85 ? 34.388 -18.827 -5.416 1.00 34.66 64 GLU D CA 1
ATOM 6059 C C . GLU D 1 85 ? 35.174 -17.978 -4.417 1.00 29.26 64 GLU D C 1
ATOM 6060 O O . GLU D 1 85 ? 35.123 -16.748 -4.453 1.00 28.43 64 GLU D O 1
ATOM 6066 N N . GLN D 1 86 ? 35.921 -18.651 -3.549 1.00 29.75 65 GLN D N 1
ATOM 6067 C CA . GLN D 1 86 ? 36.729 -18.011 -2.520 1.00 29.01 65 GLN D CA 1
ATOM 6068 C C . GLN D 1 86 ? 37.694 -16.963 -3.069 1.00 29.28 65 GLN D C 1
ATOM 6069 O O . GLN D 1 86 ? 37.828 -15.884 -2.494 1.00 28.37 65 GLN D O 1
ATOM 6075 N N . GLU D 1 87 ? 38.369 -17.288 -4.171 1.00 30.65 66 GLU D N 1
ATOM 6076 C CA . GLU D 1 87 ? 39.320 -16.360 -4.770 1.00 41.46 66 GLU D CA 1
ATOM 6077 C C . GLU D 1 87 ? 38.624 -15.097 -5.268 1.00 30.23 66 GLU D C 1
ATOM 6078 O O . GLU D 1 87 ? 39.118 -13.992 -5.058 1.00 29.87 66 GLU D O 1
ATOM 6084 N N . ALA D 1 88 ? 37.479 -15.262 -5.923 1.00 30.03 67 ALA D N 1
ATOM 6085 C CA . ALA D 1 88 ? 36.737 -14.124 -6.462 1.00 29.38 67 ALA D CA 1
ATOM 6086 C C . ALA D 1 88 ? 36.219 -13.215 -5.348 1.00 28.78 67 ALA D C 1
ATOM 6087 O O . ALA D 1 88 ? 36.284 -11.988 -5.460 1.00 27.44 67 ALA D O 1
ATOM 6089 N N . VAL D 1 89 ? 35.713 -13.823 -4.278 1.00 27.02 68 VAL D N 1
ATOM 6090 C CA . VAL D 1 89 ? 35.163 -13.066 -3.159 1.00 25.63 68 VAL D CA 1
ATOM 6091 C C . VAL D 1 89 ? 36.261 -12.315 -2.419 1.00 25.57 68 VAL D C 1
ATOM 6092 O O . VAL D 1 89 ? 36.102 -11.136 -2.099 1.00 24.88 68 VAL D O 1
ATOM 6096 N N . ASP D 1 90 ? 37.377 -12.992 -2.156 1.00 28.13 69 ASP D N 1
ATOM 6097 C CA . ASP D 1 90 ? 38.517 -12.319 -1.542 1.00 28.14 69 ASP D CA 1
ATOM 6098 C C . ASP D 1 90 ? 38.968 -11.159 -2.420 1.00 27.32 69 ASP D C 1
ATOM 6099 O O . ASP D 1 90 ? 39.238 -10.062 -1.922 1.00 26.74 69 ASP D O 1
ATOM 6104 N N . ASN D 1 91 ? 39.029 -11.393 -3.729 1.00 27.93 70 ASN D N 1
ATOM 6105 C CA . ASN D 1 91 ? 39.472 -10.344 -4.647 1.00 28.52 70 ASN D CA 1
ATOM 6106 C C . ASN D 1 91 ? 38.557 -9.125 -4.615 1.00 27.56 70 ASN D C 1
ATOM 6107 O O . ASN D 1 91 ? 39.015 -7.993 -4.766 1.00 28.78 70 ASN D O 1
ATOM 6112 N N . LEU D 1 92 ? 37.264 -9.354 -4.410 1.00 26.59 71 LEU D N 1
ATOM 6113 C CA . LEU D 1 92 ? 36.306 -8.255 -4.373 1.00 25.75 71 LEU D CA 1
ATOM 6114 C C . LEU D 1 92 ? 36.584 -7.329 -3.200 1.00 25.10 71 LEU D C 1
ATOM 6115 O O . LEU D 1 92 ? 36.720 -6.111 -3.372 1.00 25.23 71 LEU D O 1
ATOM 6120 N N . PHE D 1 93 ? 36.658 -7.908 -2.006 1.00 25.24 72 PHE D N 1
ATOM 6121 C CA . PHE D 1 93 ? 36.855 -7.113 -0.803 1.00 29.02 72 PHE D CA 1
ATOM 6122 C C . PHE D 1 93 ? 38.278 -6.558 -0.719 1.00 25.00 72 PHE D C 1
ATOM 6123 O O . PHE D 1 93 ? 38.484 -5.440 -0.246 1.00 24.96 72 PHE D O 1
ATOM 6131 N N . ASP D 1 94 ? 39.257 -7.332 -1.177 1.00 25.99 73 ASP D N 1
ATOM 6132 C CA . ASP D 1 94 ? 40.641 -6.883 -1.145 1.00 28.58 73 ASP D CA 1
ATOM 6133 C C . ASP D 1 94 ? 40.846 -5.715 -2.112 1.00 27.67 73 ASP D C 1
ATOM 6134 O O . ASP D 1 94 ? 41.584 -4.771 -1.816 1.00 28.22 73 ASP D O 1
ATOM 6139 N N . THR D 1 95 ? 40.198 -5.791 -3.271 1.00 27.72 74 THR D N 1
ATOM 6140 C CA . THR D 1 95 ? 40.269 -4.713 -4.254 1.00 28.37 74 THR D CA 1
ATOM 6141 C C . THR D 1 95 ? 39.620 -3.449 -3.697 1.00 27.68 74 THR D C 1
ATOM 6142 O O . THR D 1 95 ? 40.130 -2.337 -3.883 1.00 28.39 74 THR D O 1
ATOM 6146 N N . ALA D 1 96 ? 38.506 -3.621 -2.991 1.00 26.43 75 ALA D N 1
ATOM 6147 C CA . ALA D 1 96 ? 37.815 -2.482 -2.392 1.00 25.81 75 ALA D CA 1
ATOM 6148 C C . ALA D 1 96 ? 38.693 -1.794 -1.351 1.00 27.75 75 ALA D C 1
ATOM 6149 O O . ALA D 1 96 ? 38.789 -0.555 -1.319 1.00 26.54 75 ALA D O 1
ATOM 6151 N N . ALA D 1 97 ? 39.343 -2.591 -0.508 1.00 26.10 76 ALA D N 1
ATOM 6152 C CA . ALA D 1 97 ? 40.149 -2.057 0.584 1.00 27.36 76 ALA D CA 1
ATOM 6153 C C . ALA D 1 97 ? 41.431 -1.432 0.060 1.00 29.42 76 ALA D C 1
ATOM 6154 O O . ALA D 1 97 ? 41.942 -0.472 0.620 1.00 34.70 76 ALA D O 1
ATOM 6156 N N . SER D 1 98 ? 41.955 -1.998 -1.013 1.00 28.68 77 SER D N 1
ATOM 6157 C CA . SER D 1 98 ? 43.187 -1.491 -1.596 1.00 30.18 77 SER D CA 1
ATOM 6158 C C . SER D 1 98 ? 42.927 -0.160 -2.278 1.00 32.61 77 SER D C 1
ATOM 6159 O O . SER D 1 98 ? 43.734 0.771 -2.197 1.00 32.55 77 SER D O 1
ATOM 6162 N N . THR D 1 99 ? 41.794 -0.084 -2.960 1.00 29.94 78 THR D N 1
ATOM 6163 C CA . THR D 1 99 ? 41.413 1.118 -3.686 1.00 30.43 78 THR D CA 1
ATOM 6164 C C . THR D 1 99 ? 41.140 2.287 -2.749 1.00 30.28 78 THR D C 1
ATOM 6165 O O . THR D 1 99 ? 41.628 3.400 -2.978 1.00 31.39 78 THR D O 1
ATOM 6169 N N . PHE D 1 100 ? 40.365 2.037 -1.695 1.00 29.03 79 PHE D N 1
ATOM 6170 C CA . PHE D 1 100 ? 39.868 3.123 -0.852 1.00 28.83 79 PHE D CA 1
ATOM 6171 C C . PHE D 1 100 ? 40.451 3.137 0.567 1.00 28.85 79 PHE D C 1
ATOM 6172 O O . PHE D 1 100 ? 40.248 4.094 1.318 1.00 29.28 79 PHE D O 1
ATOM 6180 N N . GLY D 1 101 ? 41.198 2.100 0.928 1.00 28.87 80 GLY D N 1
ATOM 6181 C CA . GLY D 1 101 ? 41.826 2.046 2.236 1.00 29.83 80 GLY D CA 1
ATOM 6182 C C . GLY D 1 101 ? 41.000 1.324 3.292 1.00 30.70 80 GLY D C 1
ATOM 6183 O O . GLY D 1 101 ? 41.512 0.990 4.361 1.00 33.17 80 GLY D O 1
ATOM 6184 N N . ARG D 1 102 ? 39.724 1.079 3.000 1.00 31.86 81 ARG D N 1
ATOM 6185 C CA . ARG D 1 102 ? 38.805 0.524 3.994 1.00 25.85 81 ARG D CA 1
ATOM 6186 C C . ARG D 1 102 ? 37.550 -0.037 3.348 1.00 24.22 81 ARG D C 1
ATOM 6187 O O . ARG D 1 102 ? 37.244 0.277 2.199 1.00 24.38 81 ARG D O 1
ATOM 6195 N N . VAL D 1 103 ? 36.840 -0.881 4.094 1.00 25.13 82 VAL D N 1
ATOM 6196 C CA . VAL D 1 103 ? 35.485 -1.305 3.759 1.00 22.13 82 VAL D CA 1
ATOM 6197 C C . VAL D 1 103 ? 34.602 -1.047 4.981 1.00 22.12 82 VAL D C 1
ATOM 6198 O O . VAL D 1 103 ? 34.777 -1.670 6.029 1.00 24.38 82 VAL D O 1
ATOM 6202 N N . ASP D 1 104 ? 33.683 -0.096 4.864 1.00 22.03 83 ASP D N 1
ATOM 6203 C CA . ASP D 1 104 ? 32.848 0.274 6.000 1.00 20.64 83 ASP D CA 1
ATOM 6204 C C . ASP D 1 104 ? 31.567 -0.551 6.095 1.00 19.30 83 ASP D C 1
ATOM 6205 O O . ASP D 1 104 ? 31.062 -0.840 7.191 1.00 19.46 83 ASP D O 1
ATOM 6210 N N . ILE D 1 105 ? 31.016 -0.880 4.934 1.00 21.15 84 ILE D N 1
ATOM 6211 C CA . ILE D 1 105 ? 29.736 -1.554 4.828 1.00 19.38 84 ILE D CA 1
ATOM 6212 C C . ILE D 1 105 ? 29.874 -2.736 3.885 1.00 18.29 84 ILE D C 1
ATOM 6213 O O . ILE D 1 105 ? 30.499 -2.599 2.837 1.00 19.47 84 ILE D O 1
ATOM 6218 N N . ALA D 1 106 ? 29.297 -3.875 4.254 1.00 17.69 85 ALA D N 1
ATOM 6219 C CA . ALA D 1 106 ? 29.178 -4.994 3.324 1.00 18.71 85 ALA D CA 1
ATOM 6220 C C . ALA D 1 106 ? 27.719 -5.425 3.237 1.00 17.93 85 ALA D C 1
ATOM 6221 O O . ALA D 1 106 ? 27.098 -5.739 4.245 1.00 18.39 85 ALA D O 1
ATOM 6223 N N . PHE D 1 107 ? 27.169 -5.384 2.028 1.00 20.96 86 PHE D N 1
ATOM 6224 C CA . PHE D 1 107 ? 25.822 -5.876 1.769 1.00 17.79 86 PHE D CA 1
ATOM 6225 C C . PHE D 1 107 ? 25.995 -7.143 0.965 1.00 17.66 86 PHE D C 1
ATOM 6226 O O . PHE D 1 107 ? 26.187 -7.102 -0.259 1.00 18.41 86 PHE D O 1
ATOM 6234 N N . ASN D 1 108 ? 25.985 -8.261 1.678 1.00 17.40 87 ASN D N 1
ATOM 6235 C CA . ASN D 1 108 ? 26.256 -9.571 1.100 1.00 18.97 87 ASN D CA 1
ATOM 6236 C C . ASN D 1 108 ? 24.950 -10.153 0.604 1.00 18.05 87 ASN D C 1
ATOM 6237 O O . ASN D 1 108 ? 24.194 -10.779 1.355 1.00 20.31 87 ASN D O 1
ATOM 6242 N N . ASN D 1 109 ? 24.671 -9.899 -0.667 1.00 19.59 88 ASN D N 1
ATOM 6243 C CA . ASN D 1 109 ? 23.309 -9.931 -1.173 1.00 19.74 88 ASN D CA 1
ATOM 6244 C C . ASN D 1 109 ? 23.098 -10.896 -2.333 1.00 24.80 88 ASN D C 1
ATOM 6245 O O . ASN D 1 109 ? 21.988 -11.373 -2.551 1.00 25.06 88 ASN D O 1
ATOM 6250 N N . ALA D 1 110 ? 24.164 -11.193 -3.064 1.00 20.94 89 ALA D N 1
ATOM 6251 C CA . ALA D 1 110 ? 24.072 -12.103 -4.208 1.00 22.42 89 ALA D CA 1
ATOM 6252 C C . ALA D 1 110 ? 23.410 -13.430 -3.846 1.00 25.69 89 ALA D C 1
ATOM 6253 O O . ALA D 1 110 ? 23.693 -14.014 -2.803 1.00 23.55 89 ALA D O 1
ATOM 6255 N N . GLY D 1 111 ? 22.516 -13.886 -4.718 1.00 28.07 90 GLY D N 1
ATOM 6256 C CA . GLY D 1 111 ? 21.783 -15.123 -4.506 1.00 29.80 90 GLY D CA 1
ATOM 6257 C C . GLY D 1 111 ? 20.984 -15.491 -5.741 1.00 27.96 90 GLY D C 1
ATOM 6258 O O . GLY D 1 111 ? 20.699 -14.633 -6.585 1.00 27.41 90 GLY D O 1
ATOM 6259 N N . ILE D 1 112 ? 20.635 -16.771 -5.859 1.00 25.81 91 ILE D N 1
ATOM 6260 C CA . ILE D 1 112 ? 19.838 -17.240 -6.989 1.00 28.38 91 ILE D CA 1
ATOM 6261 C C . ILE D 1 112 ? 18.667 -18.096 -6.529 1.00 26.81 91 ILE D C 1
ATOM 6262 O O . ILE D 1 112 ? 18.681 -18.651 -5.429 1.00 28.84 91 ILE D O 1
ATOM 6267 N N . SER D 1 113 ? 17.652 -18.199 -7.381 1.00 31.13 92 SER D N 1
ATOM 6268 C CA . SER D 1 113 ? 16.529 -19.104 -7.137 1.00 29.66 92 SER D CA 1
ATOM 6269 C C . SER D 1 113 ? 16.108 -19.741 -8.459 1.00 29.06 92 SER D C 1
ATOM 6270 O O . SER D 1 113 ? 15.082 -19.366 -9.035 1.00 29.40 92 SER D O 1
ATOM 6273 N N . PRO D 1 114 ? 16.912 -20.703 -8.949 1.00 30.90 93 PRO D N 1
ATOM 6274 C CA . PRO D 1 114 ? 16.734 -21.329 -10.264 1.00 34.38 93 PRO D CA 1
ATOM 6275 C C . PRO D 1 114 ? 15.554 -22.296 -10.311 1.00 35.95 93 PRO D C 1
ATOM 6276 O O . PRO D 1 114 ? 15.171 -22.845 -9.279 1.00 32.29 93 PRO D O 1
ATOM 6280 N N . PRO D 1 115 ? 14.985 -22.505 -11.507 1.00 35.88 94 PRO D N 1
ATOM 6281 C CA . PRO D 1 115 ? 13.808 -23.368 -11.651 1.00 31.72 94 PRO D CA 1
ATOM 6282 C C . PRO D 1 115 ? 14.083 -24.827 -11.277 1.00 32.75 94 PRO D C 1
ATOM 6283 O O . PRO D 1 115 ? 13.150 -25.538 -10.908 1.00 33.72 94 PRO D O 1
ATOM 6287 N N . GLU D 1 116 ? 15.339 -25.257 -11.353 1.00 32.41 95 GLU D N 1
ATOM 6288 C CA . GLU D 1 116 ? 15.680 -26.647 -11.060 1.00 30.68 95 GLU D CA 1
ATOM 6289 C C . GLU D 1 116 ? 15.630 -26.917 -9.558 1.00 35.51 95 GLU D C 1
ATOM 6290 O O . GLU D 1 116 ? 15.571 -28.075 -9.134 1.00 31.26 95 GLU D O 1
ATOM 6296 N N . ASP D 1 117 ? 15.663 -25.844 -8.766 1.00 34.34 96 ASP D N 1
ATOM 6297 C CA . ASP D 1 117 ? 15.437 -25.923 -7.322 1.00 30.35 96 ASP D CA 1
ATOM 6298 C C . ASP D 1 117 ? 13.968 -25.634 -7.038 1.00 26.24 96 ASP D C 1
ATOM 6299 O O . ASP D 1 117 ? 13.507 -24.496 -7.190 1.00 26.19 96 ASP D O 1
ATOM 6304 N N . ASP D 1 118 ? 13.242 -26.673 -6.630 1.00 27.13 97 ASP D N 1
ATOM 6305 C CA . ASP D 1 118 ? 11.793 -26.606 -6.508 1.00 27.89 97 ASP D CA 1
ATOM 6306 C C . ASP D 1 118 ? 11.349 -27.464 -5.332 1.00 25.88 97 ASP D C 1
ATOM 6307 O O . ASP D 1 118 ? 11.953 -27.419 -4.259 1.00 24.67 97 ASP D O 1
ATOM 6312 N N . LEU D 1 119 ? 10.299 -28.249 -5.537 1.00 26.72 98 LEU D N 1
ATOM 6313 C CA . LEU D 1 119 ? 9.835 -29.164 -4.508 1.00 26.26 98 LEU D CA 1
ATOM 6314 C C . LEU D 1 119 ? 10.920 -30.190 -4.212 1.00 25.98 98 LEU D C 1
ATOM 6315 O O . LEU D 1 119 ? 11.634 -30.618 -5.118 1.00 26.76 98 LEU D O 1
ATOM 6320 N N . ILE D 1 120 ? 11.043 -30.591 -2.949 1.00 25.01 99 ILE D N 1
ATOM 6321 C CA . ILE D 1 120 ? 12.064 -31.568 -2.574 1.00 24.82 99 ILE D CA 1
ATOM 6322 C C . ILE D 1 120 ? 11.947 -32.860 -3.400 1.00 26.16 99 ILE D C 1
ATOM 6323 O O . ILE D 1 120 ? 12.955 -33.480 -3.720 1.00 26.50 99 ILE D O 1
ATOM 6328 N N . GLU D 1 121 ? 10.729 -33.227 -3.790 1.00 27.05 100 GLU D N 1
ATOM 6329 C CA . GLU D 1 121 ? 10.516 -34.465 -4.529 1.00 28.44 100 GLU D CA 1
ATOM 6330 C C . GLU D 1 121 ? 11.190 -34.446 -5.897 1.00 29.53 100 GLU D C 1
ATOM 6331 O O . GLU D 1 121 ? 11.617 -35.487 -6.382 1.00 30.49 100 GLU D O 1
ATOM 6337 N N . ASN D 1 122 ? 11.301 -33.273 -6.516 1.00 29.49 101 ASN D N 1
ATOM 6338 C CA . ASN D 1 122 ? 11.812 -33.219 -7.886 1.00 35.10 101 ASN D CA 1
ATOM 6339 C C . ASN D 1 122 ? 13.157 -32.501 -8.011 1.00 30.16 101 ASN D C 1
ATOM 6340 O O . ASN D 1 122 ? 13.663 -32.290 -9.123 1.00 31.18 101 ASN D O 1
ATOM 6345 N N . THR D 1 123 ? 13.737 -32.161 -6.867 1.00 28.65 102 THR D N 1
ATOM 6346 C CA . THR D 1 123 ? 14.991 -31.417 -6.802 1.00 29.33 102 THR D CA 1
ATOM 6347 C C . THR D 1 123 ? 16.156 -32.361 -6.538 1.00 28.04 102 THR D C 1
ATOM 6348 O O . THR D 1 123 ? 16.272 -32.922 -5.455 1.00 27.28 102 THR D O 1
ATOM 6352 N N . ASP D 1 124 ? 17.012 -32.548 -7.542 1.00 29.10 103 ASP D N 1
ATOM 6353 C CA . ASP D 1 124 ? 18.134 -33.468 -7.408 1.00 29.45 103 ASP D CA 1
ATOM 6354 C C . ASP D 1 124 ? 19.375 -32.769 -6.865 1.00 28.53 103 ASP D C 1
ATOM 6355 O O . ASP D 1 124 ? 19.388 -31.542 -6.708 1.00 27.70 103 ASP D O 1
ATOM 6360 N N . LEU D 1 125 ? 20.415 -33.543 -6.575 1.00 28.77 104 LEU D N 1
ATOM 6361 C CA . LEU D 1 125 ? 21.596 -33.014 -5.883 1.00 27.95 104 LEU D CA 1
ATOM 6362 C C . LEU D 1 125 ? 22.352 -31.903 -6.626 1.00 29.32 104 LEU D C 1
ATOM 6363 O O . LEU D 1 125 ? 22.825 -30.965 -5.987 1.00 27.14 104 LEU D O 1
ATOM 6368 N N . PRO D 1 126 ? 22.494 -32.000 -7.960 1.00 29.60 105 PRO D N 1
ATOM 6369 C CA . PRO D 1 126 ? 23.169 -30.866 -8.601 1.00 29.79 105 PRO D CA 1
ATOM 6370 C C . PRO D 1 126 ? 22.451 -29.525 -8.387 1.00 28.74 105 PRO D C 1
ATOM 6371 O O . PRO D 1 126 ? 23.120 -28.524 -8.138 1.00 28.46 105 PRO D O 1
ATOM 6375 N N . ALA D 1 127 ? 21.123 -29.513 -8.453 1.00 28.63 106 ALA D N 1
ATOM 6376 C CA . ALA D 1 127 ? 20.369 -28.293 -8.180 1.00 27.98 106 ALA D CA 1
ATOM 6377 C C . ALA D 1 127 ? 20.532 -27.875 -6.726 1.00 26.08 106 ALA D C 1
ATOM 6378 O O . ALA D 1 127 ? 20.787 -26.702 -6.441 1.00 25.36 106 ALA D O 1
ATOM 6380 N N . TRP D 1 128 ? 20.386 -28.836 -5.813 1.00 25.60 107 TRP D N 1
ATOM 6381 C CA . TRP D 1 128 ? 20.516 -28.581 -4.378 1.00 24.21 107 TRP D CA 1
ATOM 6382 C C . TRP D 1 128 ? 21.835 -27.890 -4.078 1.00 23.82 107 TRP D C 1
ATOM 6383 O O . TRP D 1 128 ? 21.869 -26.824 -3.454 1.00 22.89 107 TRP D O 1
ATOM 6394 N N . GLN D 1 129 ? 22.921 -28.504 -4.533 1.00 24.65 108 GLN D N 1
ATOM 6395 C CA . GLN D 1 129 ? 24.262 -28.034 -4.198 1.00 24.47 108 GLN D CA 1
ATOM 6396 C C . GLN D 1 129 ? 24.614 -26.691 -4.837 1.00 27.28 108 GLN D C 1
ATOM 6397 O O . GLN D 1 129 ? 25.314 -25.886 -4.230 1.00 26.66 108 GLN D O 1
ATOM 6403 N N . ARG D 1 130 ? 24.157 -26.469 -6.068 1.00 25.44 109 ARG D N 1
ATOM 6404 C CA . ARG D 1 130 ? 24.424 -25.210 -6.757 1.00 25.69 109 ARG D CA 1
ATOM 6405 C C . ARG D 1 130 ? 23.828 -24.047 -5.975 1.00 24.44 109 ARG D C 1
ATOM 6406 O O . ARG D 1 130 ? 24.454 -22.990 -5.839 1.00 24.14 109 ARG D O 1
ATOM 6414 N N . VAL D 1 131 ? 22.619 -24.241 -5.457 1.00 23.82 110 VAL D N 1
ATOM 6415 C CA . VAL D 1 131 ? 21.962 -23.166 -4.718 1.00 22.79 110 VAL D CA 1
ATOM 6416 C C . VAL D 1 131 ? 22.654 -22.930 -3.375 1.00 21.71 110 VAL D C 1
ATOM 6417 O O . VAL D 1 131 ? 22.816 -21.780 -2.949 1.00 21.13 110 VAL D O 1
ATOM 6421 N N . GLN D 1 132 ? 23.097 -23.993 -2.720 1.00 21.57 111 GLN D N 1
ATOM 6422 C CA . GLN D 1 132 ? 23.877 -23.835 -1.498 1.00 20.80 111 GLN D CA 1
ATOM 6423 C C . GLN D 1 132 ? 25.180 -23.078 -1.776 1.00 21.09 111 GLN D C 1
ATOM 6424 O O . GLN D 1 132 ? 25.531 -22.161 -1.031 1.00 20.45 111 GLN D O 1
ATOM 6430 N N . ASP D 1 133 ? 25.878 -23.449 -2.849 1.00 22.17 112 ASP D N 1
ATOM 6431 C CA . ASP D 1 133 ? 27.152 -22.814 -3.188 1.00 22.66 112 ASP D CA 1
ATOM 6432 C C . ASP D 1 133 ? 26.989 -21.315 -3.375 1.00 22.36 112 ASP D C 1
ATOM 6433 O O . ASP D 1 133 ? 27.765 -20.526 -2.837 1.00 24.57 112 ASP D O 1
ATOM 6438 N N . ILE D 1 134 ? 25.967 -20.926 -4.130 1.00 22.55 113 ILE D N 1
ATOM 6439 C CA . ILE D 1 134 ? 25.792 -19.520 -4.485 1.00 22.53 113 ILE D CA 1
ATOM 6440 C C . ILE D 1 134 ? 25.052 -18.699 -3.416 1.00 27.01 113 ILE D C 1
ATOM 6441 O O . ILE D 1 134 ? 25.272 -17.492 -3.307 1.00 22.04 113 ILE D O 1
ATOM 6446 N N . ASN D 1 135 ? 24.222 -19.340 -2.596 1.00 20.67 114 ASN D N 1
ATOM 6447 C CA . ASN D 1 135 ? 23.447 -18.592 -1.597 1.00 19.76 114 ASN D CA 1
ATOM 6448 C C . ASN D 1 135 ? 23.970 -18.636 -0.162 1.00 18.91 114 ASN D C 1
ATOM 6449 O O . ASN D 1 135 ? 23.817 -17.659 0.580 1.00 20.14 114 ASN D O 1
ATOM 6454 N N . LEU D 1 136 ? 24.546 -19.761 0.251 1.00 18.93 115 LEU D N 1
ATOM 6455 C CA . LEU D 1 136 ? 24.991 -19.890 1.633 1.00 18.31 115 LEU D CA 1
ATOM 6456 C C . LEU D 1 136 ? 26.506 -19.843 1.753 1.00 18.68 115 LEU D C 1
ATOM 6457 O O . LEU D 1 136 ? 27.047 -19.039 2.514 1.00 18.37 115 LEU D O 1
ATOM 6462 N N . LYS D 1 137 ? 27.197 -20.681 0.988 1.00 19.46 116 LYS D N 1
ATOM 6463 C CA . LYS D 1 137 ? 28.654 -20.636 0.955 1.00 20.04 116 LYS D CA 1
ATOM 6464 C C . LYS D 1 137 ? 29.142 -19.223 0.671 1.00 20.13 116 LYS D C 1
ATOM 6465 O O . LYS D 1 137 ? 30.096 -18.745 1.282 1.00 20.38 116 LYS D O 1
ATOM 6471 N N . SER D 1 138 ? 28.470 -18.558 -0.259 1.00 20.58 117 SER D N 1
ATOM 6472 C CA . SER D 1 138 ? 28.850 -17.200 -0.654 1.00 21.10 117 SER D CA 1
ATOM 6473 C C . SER D 1 138 ? 28.830 -16.230 0.520 1.00 19.72 117 SER D C 1
ATOM 6474 O O . SER D 1 138 ? 29.636 -15.295 0.575 1.00 21.96 117 SER D O 1
ATOM 6477 N N . VAL D 1 139 ? 27.920 -16.452 1.465 1.00 18.90 118 VAL D N 1
ATOM 6478 C CA . VAL D 1 139 ? 27.774 -15.515 2.579 1.00 18.28 118 VAL D CA 1
ATOM 6479 C C . VAL D 1 139 ? 28.869 -15.786 3.606 1.00 18.29 118 VAL D C 1
ATOM 6480 O O . VAL D 1 139 ? 29.418 -14.858 4.207 1.00 18.28 118 VAL D O 1
ATOM 6484 N N . TYR D 1 140 ? 29.190 -17.063 3.790 1.00 19.74 119 TYR D N 1
ATOM 6485 C CA . TYR D 1 140 ? 30.348 -17.457 4.579 1.00 18.76 119 TYR D CA 1
ATOM 6486 C C . TYR D 1 140 ? 31.608 -16.792 4.003 1.00 20.60 119 TYR D C 1
ATOM 6487 O O . TYR D 1 140 ? 32.359 -16.156 4.736 1.00 19.66 119 TYR D O 1
ATOM 6496 N N . LEU D 1 141 ? 31.828 -16.926 2.695 1.00 20.17 120 LEU D N 1
ATOM 6497 C CA . LEU D 1 141 ? 33.005 -16.334 2.064 1.00 21.06 120 LEU D CA 1
ATOM 6498 C C . LEU D 1 141 ? 33.033 -14.829 2.177 1.00 22.07 120 LEU D C 1
ATOM 6499 O O . LEU D 1 141 ? 34.089 -14.245 2.386 1.00 21.44 120 LEU D O 1
ATOM 6504 N N . SER D 1 142 ? 31.872 -14.214 2.004 1.00 20.31 121 SER D N 1
ATOM 6505 C CA . SER D 1 142 ? 31.803 -12.757 1.974 1.00 20.29 121 SER D CA 1
ATOM 6506 C C . SER D 1 142 ? 31.989 -12.192 3.364 1.00 19.84 121 SER D C 1
ATOM 6507 O O . SER D 1 142 ? 32.623 -11.151 3.531 1.00 22.21 121 SER D O 1
ATOM 6510 N N . CYS D 1 143 ? 31.440 -12.871 4.369 1.00 19.18 122 CYS D N 1
ATOM 6511 C CA . CYS D 1 143 ? 31.606 -12.399 5.736 1.00 21.81 122 CYS D CA 1
ATOM 6512 C C . CYS D 1 143 ? 33.049 -12.570 6.175 1.00 19.59 122 CYS D C 1
ATOM 6513 O O . CYS D 1 143 ? 33.616 -11.696 6.822 1.00 21.72 122 CYS D O 1
ATOM 6516 N N . ARG D 1 144 ? 33.659 -13.689 5.801 1.00 20.04 123 ARG D N 1
ATOM 6517 C CA . ARG D 1 144 ? 35.048 -13.914 6.161 1.00 20.88 123 ARG D CA 1
ATOM 6518 C C . ARG D 1 144 ? 35.939 -12.819 5.578 1.00 22.49 123 ARG D C 1
ATOM 6519 O O . ARG D 1 144 ? 36.815 -12.291 6.261 1.00 22.32 123 ARG D O 1
ATOM 6527 N N . ALA D 1 145 ? 35.700 -12.479 4.316 1.00 21.80 124 ALA D N 1
ATOM 6528 C CA . ALA D 1 145 ? 36.498 -11.472 3.622 1.00 23.24 124 ALA D CA 1
ATOM 6529 C C . ALA D 1 145 ? 36.250 -10.086 4.196 1.00 24.14 124 ALA D C 1
ATOM 6530 O O . ALA D 1 145 ? 37.188 -9.300 4.367 1.00 26.67 124 ALA D O 1
ATOM 6532 N N . ALA D 1 146 ? 34.991 -9.771 4.478 1.00 21.43 125 ALA D N 1
ATOM 6533 C CA . ALA D 1 146 ? 34.677 -8.454 5.023 1.00 21.24 125 ALA D CA 1
ATOM 6534 C C . ALA D 1 146 ? 35.314 -8.280 6.401 1.00 27.66 125 ALA D C 1
ATOM 6535 O O . ALA D 1 146 ? 35.853 -7.213 6.724 1.00 24.15 125 ALA D O 1
ATOM 6537 N N . LEU D 1 147 ? 35.246 -9.339 7.205 1.00 22.95 126 LEU D N 1
ATOM 6538 C CA . LEU D 1 147 ? 35.782 -9.320 8.562 1.00 24.77 126 LEU D CA 1
ATOM 6539 C C . LEU D 1 147 ? 37.302 -9.196 8.575 1.00 27.82 126 LEU D C 1
ATOM 6540 O O . LEU D 1 147 ? 37.875 -8.642 9.515 1.00 29.40 126 LEU D O 1
ATOM 6545 N N . ARG D 1 148 ? 37.957 -9.710 7.537 1.00 24.77 127 ARG D N 1
ATOM 6546 C CA A ARG D 1 148 ? 39.405 -9.591 7.421 0.34 26.80 127 ARG D CA 1
ATOM 6547 C CA B ARG D 1 148 ? 39.404 -9.586 7.430 0.66 26.97 127 ARG D CA 1
ATOM 6548 C C . ARG D 1 148 ? 39.830 -8.127 7.428 1.00 24.72 127 ARG D C 1
ATOM 6549 O O . ARG D 1 148 ? 40.906 -7.787 7.908 1.00 30.04 127 ARG D O 1
ATOM 6564 N N . HIS D 1 149 ? 38.974 -7.267 6.889 1.00 24.19 128 HIS D N 1
ATOM 6565 C CA . HIS D 1 149 ? 39.271 -5.845 6.829 1.00 24.71 128 HIS D CA 1
ATOM 6566 C C . HIS D 1 149 ? 38.628 -5.073 7.968 1.00 29.73 128 HIS D C 1
ATOM 6567 O O . HIS D 1 149 ? 39.226 -4.139 8.496 1.00 28.73 128 HIS D O 1
ATOM 6574 N N . MET D 1 150 ? 37.420 -5.467 8.358 1.00 27.63 129 MET D N 1
ATOM 6575 C CA . MET D 1 150 ? 36.697 -4.715 9.376 1.00 22.79 129 MET D CA 1
ATOM 6576 C C . MET D 1 150 ? 37.281 -4.893 10.772 1.00 24.12 129 MET D C 1
ATOM 6577 O O . MET D 1 150 ? 37.317 -3.947 11.549 1.00 24.44 129 MET D O 1
ATOM 6582 N N . VAL D 1 151 ? 37.729 -6.103 11.098 1.00 25.51 130 VAL D N 1
ATOM 6583 C CA . VAL D 1 151 ? 38.185 -6.364 12.459 1.00 25.97 130 VAL D CA 1
ATOM 6584 C C . VAL D 1 151 ? 39.417 -5.523 12.835 1.00 32.16 130 VAL D C 1
ATOM 6585 O O . VAL D 1 151 ? 39.399 -4.865 13.875 1.00 28.90 130 VAL D O 1
ATOM 6589 N N . PRO D 1 152 ? 40.477 -5.513 11.995 1.00 27.54 131 PRO D N 1
ATOM 6590 C CA . PRO D 1 152 ? 41.582 -4.628 12.387 1.00 28.38 131 PRO D CA 1
ATOM 6591 C C . PRO D 1 152 ? 41.195 -3.146 12.353 1.00 29.67 131 PRO D C 1
ATOM 6592 O O . PRO D 1 152 ? 41.806 -2.348 13.061 1.00 33.02 131 PRO D O 1
ATOM 6596 N N . ALA D 1 153 ? 40.182 -2.791 11.567 1.00 27.63 132 ALA D N 1
ATOM 6597 C CA . ALA D 1 153 ? 39.713 -1.405 11.507 1.00 29.94 132 ALA D CA 1
ATOM 6598 C C . ALA D 1 153 ? 38.888 -1.024 12.741 1.00 30.55 132 ALA D C 1
ATOM 6599 O O . ALA D 1 153 ? 38.727 0.160 13.049 1.00 29.96 132 ALA D O 1
ATOM 6601 N N . GLY D 1 154 ? 38.368 -2.027 13.443 1.00 29.25 133 GLY D N 1
ATOM 6602 C CA . GLY D 1 154 ? 37.596 -1.799 14.653 1.00 32.44 133 GLY D CA 1
ATOM 6603 C C . GLY D 1 154 ? 36.170 -1.332 14.419 1.00 27.59 133 GLY D C 1
ATOM 6604 O O . GLY D 1 154 ? 35.490 -0.892 15.349 1.00 26.23 133 GLY D O 1
ATOM 6605 N N . LYS D 1 155 ? 35.706 -1.416 13.175 1.00 24.51 134 LYS D N 1
ATOM 6606 C CA . LYS D 1 155 ? 34.359 -0.960 12.854 1.00 25.40 134 LYS D CA 1
ATOM 6607 C C . LYS D 1 155 ? 33.862 -1.552 11.547 1.00 22.54 134 LYS D C 1
ATOM 6608 O O . LYS D 1 155 ? 34.646 -1.982 10.702 1.00 23.57 134 LYS D O 1
ATOM 6614 N N . GLY D 1 156 ? 32.545 -1.581 11.397 1.00 23.51 135 GLY D N 1
ATOM 6615 C CA . GLY D 1 156 ? 31.930 -2.089 10.192 1.00 20.76 135 GLY D CA 1
ATOM 6616 C C . GLY D 1 156 ? 30.497 -2.503 10.410 1.00 21.16 135 GLY D C 1
ATOM 6617 O O . GLY D 1 156 ? 30.084 -2.815 11.527 1.00 19.48 135 GLY D O 1
ATOM 6618 N N . SER D 1 157 ? 29.726 -2.490 9.331 1.00 19.24 136 SER D N 1
ATOM 6619 C CA . SER D 1 157 ? 28.354 -2.955 9.378 1.00 18.31 136 SER D CA 1
ATOM 6620 C C . SER D 1 157 ? 28.127 -3.920 8.228 1.00 18.37 136 SER D C 1
ATOM 6621 O O . SER D 1 157 ? 28.306 -3.559 7.058 1.00 20.63 136 SER D O 1
ATOM 6624 N N . ILE D 1 158 ? 27.746 -5.144 8.576 1.00 17.08 137 ILE D N 1
ATOM 6625 C CA . ILE D 1 158 ? 27.507 -6.192 7.594 1.00 17.23 137 ILE D CA 1
ATOM 6626 C C . ILE D 1 158 ? 26.031 -6.526 7.537 1.00 18.84 137 ILE D C 1
ATOM 6627 O O . ILE D 1 158 ? 25.404 -6.807 8.560 1.00 17.08 137 ILE D O 1
ATOM 6632 N N . ILE D 1 159 ? 25.469 -6.465 6.339 1.00 19.04 138 ILE D N 1
ATOM 6633 C CA . ILE D 1 159 ? 24.088 -6.867 6.134 1.00 15.69 138 ILE D CA 1
ATOM 6634 C C . ILE D 1 159 ? 24.066 -8.043 5.180 1.00 16.06 138 ILE D C 1
ATOM 6635 O O . ILE D 1 159 ? 24.535 -7.922 4.046 1.00 17.21 138 ILE D O 1
ATOM 6640 N N . ASN D 1 160 ? 23.557 -9.179 5.646 1.00 15.01 139 ASN D N 1
ATOM 6641 C CA . ASN D 1 160 ? 23.436 -10.371 4.804 1.00 16.01 139 ASN D CA 1
ATOM 6642 C C . ASN D 1 160 ? 21.997 -10.559 4.363 1.00 17.79 139 ASN D C 1
ATOM 6643 O O . ASN D 1 160 ? 21.072 -10.447 5.174 1.00 16.91 139 ASN D O 1
ATOM 6648 N N . THR D 1 161 ? 21.790 -10.831 3.083 1.00 19.66 140 THR D N 1
ATOM 6649 C CA . THR D 1 161 ? 20.436 -11.055 2.608 1.00 15.62 140 THR D CA 1
ATOM 6650 C C . THR D 1 161 ? 20.018 -12.489 2.850 1.00 15.20 140 THR D C 1
ATOM 6651 O O . THR D 1 161 ? 20.487 -13.415 2.184 1.00 17.72 140 THR D O 1
ATOM 6655 N N . ALA D 1 162 ? 19.135 -12.659 3.820 1.00 14.55 141 ALA D N 1
ATOM 6656 C CA . ALA D 1 162 ? 18.474 -13.938 3.993 1.00 16.84 141 ALA D CA 1
ATOM 6657 C C . ALA D 1 162 ? 17.169 -13.859 3.212 1.00 17.46 141 ALA D C 1
ATOM 6658 O O . ALA D 1 162 ? 17.188 -13.621 2.012 1.00 17.53 141 ALA D O 1
ATOM 6660 N N . SER D 1 163 ? 16.042 -14.010 3.904 1.00 15.92 142 SER D N 1
ATOM 6661 C CA . SER D 1 163 ? 14.728 -13.994 3.269 1.00 15.12 142 SER D CA 1
ATOM 6662 C C . SER D 1 163 ? 13.666 -14.208 4.326 1.00 14.88 142 SER D C 1
ATOM 6663 O O . SER D 1 163 ? 13.952 -14.799 5.365 1.00 16.10 142 SER D O 1
ATOM 6666 N N . PHE D 1 164 ? 12.438 -13.798 4.033 1.00 15.55 143 PHE D N 1
ATOM 6667 C CA . PHE D 1 164 ? 11.318 -14.149 4.902 1.00 15.65 143 PHE D CA 1
ATOM 6668 C C . PHE D 1 164 ? 11.112 -15.664 4.951 1.00 16.49 143 PHE D C 1
ATOM 6669 O O . PHE D 1 164 ? 10.515 -16.166 5.903 1.00 17.04 143 PHE D O 1
ATOM 6677 N N . VAL D 1 165 ? 11.611 -16.404 3.959 1.00 15.62 144 VAL D N 1
ATOM 6678 C CA . VAL D 1 165 ? 11.431 -17.857 4.001 1.00 16.55 144 VAL D CA 1
ATOM 6679 C C . VAL D 1 165 ? 12.368 -18.501 5.022 1.00 15.57 144 VAL D C 1
ATOM 6680 O O . VAL D 1 165 ? 12.235 -19.685 5.329 1.00 17.68 144 VAL D O 1
ATOM 6684 N N . ALA D 1 166 ? 13.299 -17.728 5.571 1.00 15.86 145 ALA D N 1
ATOM 6685 C CA . ALA D 1 166 ? 14.097 -18.211 6.690 1.00 17.05 145 ALA D CA 1
ATOM 6686 C C . ALA D 1 166 ? 13.257 -18.305 7.964 1.00 18.08 145 ALA D C 1
ATOM 6687 O O . ALA D 1 166 ? 13.654 -18.973 8.918 1.00 22.42 145 ALA D O 1
ATOM 6689 N N . VAL D 1 167 ? 12.101 -17.644 7.969 1.00 16.68 146 VAL D N 1
ATOM 6690 C CA . VAL D 1 167 ? 11.220 -17.619 9.137 1.00 16.95 146 VAL D CA 1
ATOM 6691 C C . VAL D 1 167 ? 9.861 -18.271 8.854 1.00 15.57 146 VAL D C 1
ATOM 6692 O O . VAL D 1 167 ? 9.205 -18.769 9.763 1.00 17.15 146 VAL D O 1
ATOM 6696 N N . MET D 1 168 ? 9.444 -18.266 7.588 1.00 16.72 147 MET D N 1
ATOM 6697 C CA . MET D 1 168 ? 8.148 -18.808 7.190 1.00 16.63 147 MET D CA 1
ATOM 6698 C C . MET D 1 168 ? 8.290 -19.807 6.047 1.00 19.54 147 MET D C 1
ATOM 6699 O O . MET D 1 168 ? 8.954 -19.514 5.054 1.00 20.69 147 MET D O 1
ATOM 6704 N N . GLY D 1 169 ? 7.647 -20.965 6.180 1.00 17.36 148 GLY D N 1
ATOM 6705 C CA . GLY D 1 169 ? 7.701 -22.005 5.162 1.00 17.80 148 GLY D CA 1
ATOM 6706 C C . GLY D 1 169 ? 6.530 -21.935 4.201 1.00 22.07 148 GLY D C 1
ATOM 6707 O O . GLY D 1 169 ? 5.463 -21.410 4.536 1.00 19.35 148 GLY D O 1
ATOM 6708 N N . SER D 1 170 ? 6.717 -22.476 3.003 1.00 19.98 149 SER D N 1
ATOM 6709 C CA A SER D 1 170 ? 5.706 -22.374 1.958 0.38 22.78 149 SER D CA 1
ATOM 6710 C CA B SER D 1 170 ? 5.695 -22.377 1.977 0.62 21.38 149 SER D CA 1
ATOM 6711 C C . SER D 1 170 ? 5.461 -23.706 1.274 1.00 24.81 149 SER D C 1
ATOM 6712 O O . SER D 1 170 ? 6.387 -24.493 1.086 1.00 25.53 149 SER D O 1
ATOM 6717 N N . ALA D 1 171 ? 4.211 -23.948 0.896 1.00 22.73 150 ALA D N 1
ATOM 6718 C CA . ALA D 1 171 ? 3.871 -25.133 0.116 1.00 23.95 150 ALA D CA 1
ATOM 6719 C C . ALA D 1 171 ? 4.453 -24.999 -1.287 1.00 25.48 150 ALA D C 1
ATOM 6720 O O . ALA D 1 171 ? 4.768 -25.993 -1.942 1.00 30.22 150 ALA D O 1
ATOM 6722 N N . THR D 1 172 ? 4.573 -23.758 -1.746 1.00 26.02 151 THR D N 1
ATOM 6723 C CA . THR D 1 172 ? 5.204 -23.464 -3.029 1.00 29.19 151 THR D CA 1
ATOM 6724 C C . THR D 1 172 ? 6.713 -23.399 -2.813 1.00 27.89 151 THR D C 1
ATOM 6725 O O . THR D 1 172 ? 7.323 -22.336 -2.851 1.00 27.04 151 THR D O 1
ATOM 6729 N N . SER D 1 173 ? 7.299 -24.567 -2.576 1.00 27.32 152 SER D N 1
ATOM 6730 C CA . SER D 1 173 ? 8.644 -24.677 -2.029 1.00 22.96 152 SER D CA 1
ATOM 6731 C C . SER D 1 173 ? 9.758 -24.639 -3.067 1.00 23.67 152 SER D C 1
ATOM 6732 O O . SER D 1 173 ? 9.662 -25.250 -4.129 1.00 25.26 152 SER D O 1
ATOM 6735 N N . GLN D 1 174 ? 10.817 -23.911 -2.731 1.00 22.68 153 GLN D N 1
ATOM 6736 C CA . GLN D 1 174 ? 12.104 -24.043 -3.399 1.00 27.45 153 GLN D CA 1
ATOM 6737 C C . GLN D 1 174 ? 13.077 -24.499 -2.318 1.00 22.24 153 GLN D C 1
ATOM 6738 O O . GLN D 1 174 ? 13.578 -23.680 -1.549 1.00 21.15 153 GLN D O 1
ATOM 6744 N N . ILE D 1 175 ? 13.325 -25.805 -2.237 1.00 22.32 154 ILE D N 1
ATOM 6745 C CA . ILE D 1 175 ? 13.804 -26.362 -0.975 1.00 22.46 154 ILE D CA 1
ATOM 6746 C C . ILE D 1 175 ? 15.266 -26.014 -0.668 1.00 20.87 154 ILE D C 1
ATOM 6747 O O . ILE D 1 175 ? 15.600 -25.745 0.484 1.00 19.54 154 ILE D O 1
ATOM 6752 N N . SER D 1 176 ? 16.137 -25.979 -1.669 1.00 21.40 155 SER D N 1
ATOM 6753 C CA . SER D 1 176 ? 17.513 -25.591 -1.375 1.00 20.97 155 SER D CA 1
ATOM 6754 C C . SER D 1 176 ? 17.598 -24.098 -1.071 1.00 24.84 155 SER D C 1
ATOM 6755 O O . SER D 1 176 ? 18.375 -23.678 -0.210 1.00 18.94 155 SER D O 1
ATOM 6758 N N . TYR D 1 177 ? 16.801 -23.300 -1.777 1.00 20.96 156 TYR D N 1
ATOM 6759 C CA . TYR D 1 177 ? 16.745 -21.868 -1.505 1.00 20.97 156 TYR D CA 1
ATOM 6760 C C . TYR D 1 177 ? 16.374 -21.619 -0.052 1.00 20.03 156 TYR D C 1
ATOM 6761 O O . TYR D 1 177 ? 17.001 -20.812 0.635 1.00 19.33 156 TYR D O 1
ATOM 6770 N N . THR D 1 178 ? 15.359 -22.333 0.413 1.00 17.55 157 THR D N 1
ATOM 6771 C CA . THR D 1 178 ? 14.856 -22.117 1.758 1.00 18.82 157 THR D CA 1
ATOM 6772 C C . THR D 1 178 ? 15.888 -22.506 2.801 1.00 16.05 157 THR D C 1
ATOM 6773 O O . THR D 1 178 ? 16.133 -21.756 3.737 1.00 15.53 157 THR D O 1
ATOM 6777 N N . ALA D 1 179 ? 16.511 -23.671 2.626 1.00 16.82 158 ALA D N 1
ATOM 6778 C CA . ALA D 1 179 ? 17.591 -24.059 3.523 1.00 18.51 158 ALA D CA 1
ATOM 6779 C C . ALA D 1 179 ? 18.744 -23.063 3.511 1.00 16.23 158 ALA D C 1
ATOM 6780 O O . ALA D 1 179 ? 19.289 -22.739 4.564 1.00 17.39 158 ALA D O 1
ATOM 6782 N N . SER D 1 180 ? 19.120 -22.583 2.323 1.00 18.27 159 SER D N 1
ATOM 6783 C CA . SER D 1 180 ? 20.255 -21.667 2.227 1.00 16.60 159 SER D CA 1
ATOM 6784 C C . SER D 1 180 ? 19.958 -20.406 3.022 1.00 16.26 159 SER D C 1
ATOM 6785 O O . SER D 1 180 ? 20.812 -19.926 3.757 1.00 16.19 159 SER D O 1
ATOM 6788 N N . LYS D 1 181 ? 18.729 -19.911 2.943 1.00 16.01 160 LYS D N 1
ATOM 6789 C CA . LYS D 1 181 ? 18.425 -18.646 3.612 1.00 15.70 160 LYS D CA 1
ATOM 6790 C C . LYS D 1 181 ? 18.274 -18.845 5.130 1.00 14.73 160 LYS D C 1
ATOM 6791 O O . LYS D 1 181 ? 18.604 -17.942 5.909 1.00 16.47 160 LYS D O 1
ATOM 6797 N N . GLY D 1 182 ? 17.829 -20.032 5.544 1.00 14.56 161 GLY D N 1
ATOM 6798 C CA . GLY D 1 182 ? 17.830 -20.390 6.953 1.00 16.48 161 GLY D CA 1
ATOM 6799 C C . GLY D 1 182 ? 19.247 -20.400 7.501 1.00 14.10 161 GLY D C 1
ATOM 6800 O O . GLY D 1 182 ? 19.501 -19.957 8.621 1.00 15.11 161 GLY D O 1
ATOM 6801 N N . GLY D 1 183 ? 20.172 -20.920 6.699 1.00 15.76 162 GLY D N 1
ATOM 6802 C CA . GLY D 1 183 ? 21.580 -20.929 7.040 1.00 14.69 162 GLY D CA 1
ATOM 6803 C C . GLY D 1 183 ? 22.128 -19.514 7.133 1.00 17.18 162 GLY D C 1
ATOM 6804 O O . GLY D 1 183 ? 22.874 -19.205 8.056 1.00 16.66 162 GLY D O 1
ATOM 6805 N N . VAL D 1 184 ? 21.772 -18.660 6.174 1.00 17.07 163 VAL D N 1
ATOM 6806 C CA . VAL D 1 184 ? 22.209 -17.262 6.199 1.00 15.29 163 VAL D CA 1
ATOM 6807 C C . VAL D 1 184 ? 21.723 -16.573 7.473 1.00 14.69 163 VAL D C 1
ATOM 6808 O O . VAL D 1 184 ? 22.483 -15.862 8.138 1.00 18.12 163 VAL D O 1
ATOM 6812 N N . LEU D 1 185 ? 20.465 -16.806 7.842 1.00 12.91 164 LEU D N 1
ATOM 6813 C CA . LEU D 1 185 ? 19.905 -16.169 9.029 1.00 13.97 164 LEU D CA 1
ATOM 6814 C C . LEU D 1 185 ? 20.651 -16.592 10.294 1.00 16.43 164 LEU D C 1
ATOM 6815 O O . LEU D 1 185 ? 21.077 -15.744 11.073 1.00 14.29 164 LEU D O 1
ATOM 6820 N N . ALA D 1 186 ? 20.837 -17.894 10.490 1.00 15.90 165 ALA D N 1
ATOM 6821 C CA . ALA D 1 186 ? 21.453 -18.361 11.734 1.00 13.38 165 ALA D CA 1
ATOM 6822 C C . ALA D 1 186 ? 22.921 -17.932 11.823 1.00 16.04 165 ALA D C 1
ATOM 6823 O O . ALA D 1 186 ? 23.393 -17.582 12.908 1.00 15.92 165 ALA D O 1
ATOM 6825 N N . MET D 1 187 ? 23.638 -17.937 10.692 1.00 15.85 166 MET D N 1
ATOM 6826 C CA . MET D 1 187 ? 25.033 -17.502 10.681 1.00 15.13 166 MET D CA 1
ATOM 6827 C C . MET D 1 187 ? 25.116 -16.005 10.971 1.00 15.69 166 MET D C 1
ATOM 6828 O O . MET D 1 187 ? 25.980 -15.560 11.726 1.00 15.58 166 MET D O 1
ATOM 6833 N N . SER D 1 188 ? 24.210 -15.242 10.374 1.00 13.04 167 SER D N 1
ATOM 6834 C CA . SER D 1 188 ? 24.198 -13.784 10.565 1.00 16.91 167 SER D CA 1
ATOM 6835 C C . SER D 1 188 ? 24.003 -13.448 12.034 1.00 18.00 167 SER D C 1
ATOM 6836 O O . SER D 1 188 ? 24.669 -12.559 12.583 1.00 17.11 167 SER D O 1
ATOM 6839 N N . ARG D 1 189 ? 23.074 -14.159 12.663 1.00 15.72 168 ARG D N 1
ATOM 6840 C CA . ARG D 1 189 ? 22.745 -13.919 14.060 1.00 12.05 168 ARG D CA 1
ATOM 6841 C C . ARG D 1 189 ? 23.954 -14.180 14.943 1.00 14.68 168 ARG D C 1
ATOM 6842 O O . ARG D 1 189 ? 24.300 -13.362 15.806 1.00 16.81 168 ARG D O 1
ATOM 6850 N N . GLU D 1 190 ? 24.609 -15.313 14.709 1.00 13.63 169 GLU D N 1
ATOM 6851 C CA . GLU D 1 190 ? 25.784 -15.684 15.483 1.00 15.27 169 GLU D CA 1
ATOM 6852 C C . GLU D 1 190 ? 26.929 -14.676 15.304 1.00 19.28 169 GLU D C 1
ATOM 6853 O O . GLU D 1 190 ? 27.577 -14.285 16.276 1.00 17.48 169 GLU D O 1
ATOM 6859 N N . LEU D 1 191 ? 27.193 -14.275 14.066 1.00 17.99 170 LEU D N 1
ATOM 6860 C CA . LEU D 1 191 ? 28.271 -13.319 13.813 1.00 18.20 170 LEU D CA 1
ATOM 6861 C C . LEU D 1 191 ? 27.999 -12.006 14.528 1.00 15.92 170 LEU D C 1
ATOM 6862 O O . LEU D 1 191 ? 28.915 -11.388 15.075 1.00 18.95 170 LEU D O 1
ATOM 6867 N N . GLY D 1 192 ? 26.734 -11.598 14.540 1.00 16.83 171 GLY D N 1
ATOM 6868 C CA . GLY D 1 192 ? 26.338 -10.363 15.202 1.00 17.40 171 GLY D CA 1
ATOM 6869 C C . GLY D 1 192 ? 26.611 -10.433 16.691 1.00 15.56 171 GLY D C 1
ATOM 6870 O O . GLY D 1 192 ? 27.129 -9.493 17.288 1.00 21.90 171 GLY D O 1
ATOM 6871 N N . VAL D 1 193 ? 26.265 -11.565 17.303 1.00 17.19 172 VAL D N 1
ATOM 6872 C CA . VAL D 1 193 ? 26.570 -11.750 18.714 1.00 15.17 172 VAL D CA 1
ATOM 6873 C C . VAL D 1 193 ? 28.083 -11.772 18.930 1.00 16.39 172 VAL D C 1
ATOM 6874 O O . VAL D 1 193 ? 28.614 -11.069 19.793 1.00 18.12 172 VAL D O 1
ATOM 6878 N N . GLN D 1 194 ? 28.782 -12.559 18.120 1.00 16.88 173 GLN D N 1
ATOM 6879 C CA . GLN D 1 194 ? 30.222 -12.759 18.285 1.00 18.08 173 GLN D CA 1
ATOM 6880 C C . GLN D 1 194 ? 31.034 -11.468 18.248 1.00 18.80 173 GLN D C 1
ATOM 6881 O O . GLN D 1 194 ? 31.955 -11.282 19.047 1.00 20.04 173 GLN D O 1
ATOM 6887 N N . TYR D 1 195 ? 30.684 -10.575 17.333 1.00 19.52 174 TYR D N 1
ATOM 6888 C CA . TYR D 1 195 ? 31.517 -9.405 17.091 1.00 21.84 174 TYR D CA 1
ATOM 6889 C C . TYR D 1 195 ? 30.992 -8.131 17.734 1.00 19.58 174 TYR D C 1
ATOM 6890 O O . TYR D 1 195 ? 31.481 -7.042 17.440 1.00 21.03 174 TYR D O 1
ATOM 6899 N N . ALA D 1 196 ? 30.033 -8.267 18.643 1.00 18.72 175 ALA D N 1
ATOM 6900 C CA . ALA D 1 196 ? 29.314 -7.100 19.161 1.00 18.00 175 ALA D CA 1
ATOM 6901 C C . ALA D 1 196 ? 30.141 -6.182 20.053 1.00 20.61 175 ALA D C 1
ATOM 6902 O O . ALA D 1 196 ? 29.754 -5.037 20.292 1.00 22.70 175 ALA D O 1
ATOM 6904 N N . ARG D 1 197 ? 31.266 -6.669 20.556 1.00 23.16 176 ARG D N 1
ATOM 6905 C CA . ARG D 1 197 ? 32.146 -5.817 21.344 1.00 26.98 176 ARG D CA 1
ATOM 6906 C C . ARG D 1 197 ? 33.456 -5.561 20.610 1.00 26.61 176 ARG D C 1
ATOM 6907 O O . ARG D 1 197 ? 34.460 -5.220 21.228 1.00 27.61 176 ARG D O 1
ATOM 6915 N N . GLN D 1 198 ? 33.430 -5.725 19.289 1.00 22.56 177 GLN D N 1
ATOM 6916 C CA . GLN D 1 198 ? 34.586 -5.435 18.450 1.00 26.58 177 GLN D CA 1
ATOM 6917 C C . GLN D 1 198 ? 34.262 -4.320 17.449 1.00 23.39 177 GLN D C 1
ATOM 6918 O O . GLN D 1 198 ? 34.973 -4.134 16.461 1.00 26.27 177 GLN D O 1
ATOM 6924 N N . GLY D 1 199 ? 33.184 -3.588 17.712 1.00 24.57 178 GLY D N 1
ATOM 6925 C CA . GLY D 1 199 ? 32.847 -2.403 16.931 1.00 27.55 178 GLY D CA 1
ATOM 6926 C C . GLY D 1 199 ? 32.135 -2.725 15.626 1.00 26.34 178 GLY D C 1
ATOM 6927 O O . GLY D 1 199 ? 31.943 -1.854 14.777 1.00 28.88 178 GLY D O 1
ATOM 6928 N N . ILE D 1 200 ? 31.731 -3.981 15.473 1.00 22.01 179 ILE D N 1
ATOM 6929 C CA . ILE D 1 200 ? 31.105 -4.434 14.239 1.00 23.12 179 ILE D CA 1
ATOM 6930 C C . ILE D 1 200 ? 29.674 -4.897 14.510 1.00 24.71 179 ILE D C 1
ATOM 6931 O O . ILE D 1 200 ? 29.384 -5.437 15.579 1.00 31.73 179 ILE D O 1
ATOM 6936 N N . ARG D 1 201 ? 28.770 -4.647 13.564 1.00 17.13 180 ARG D N 1
ATOM 6937 C CA . ARG D 1 201 ? 27.406 -5.157 13.645 1.00 16.56 180 ARG D CA 1
ATOM 6938 C C . ARG D 1 201 ? 27.144 -6.041 12.438 1.00 17.96 180 ARG D C 1
ATOM 6939 O O . ARG D 1 201 ? 27.600 -5.751 11.330 1.00 18.69 180 ARG D O 1
ATOM 6947 N N . VAL D 1 202 ? 26.450 -7.150 12.669 1.00 16.33 181 VAL D N 1
ATOM 6948 C CA . VAL D 1 202 ? 26.036 -8.041 11.596 1.00 18.44 181 VAL D CA 1
ATOM 6949 C C . VAL D 1 202 ? 24.543 -8.303 11.697 1.00 15.92 181 VAL D C 1
ATOM 6950 O O . VAL D 1 202 ? 24.042 -8.699 12.752 1.00 17.68 181 VAL D O 1
ATOM 6954 N N . ASN D 1 203 ? 23.826 -8.110 10.597 1.00 16.57 182 ASN D N 1
ATOM 6955 C CA . ASN D 1 203 ? 22.375 -8.258 10.618 1.00 12.73 182 ASN D CA 1
ATOM 6956 C C . ASN D 1 203 ? 21.871 -8.989 9.390 1.00 15.06 182 ASN D C 1
ATOM 6957 O O . ASN D 1 203 ? 22.474 -8.910 8.334 1.00 17.58 182 ASN D O 1
ATOM 6962 N N . ALA D 1 204 ? 20.770 -9.725 9.542 1.00 16.88 183 ALA D N 1
ATOM 6963 C CA . ALA D 1 204 ? 20.153 -10.413 8.417 1.00 15.47 183 ALA D CA 1
ATOM 6964 C C . ALA D 1 204 ? 18.946 -9.659 7.867 1.00 15.01 183 ALA D C 1
ATOM 6965 O O . ALA D 1 204 ? 17.908 -9.563 8.527 1.00 17.37 183 ALA D O 1
ATOM 6967 N N . LEU D 1 205 ? 19.073 -9.111 6.665 1.00 13.88 184 LEU D N 1
ATOM 6968 C CA . LEU D 1 205 ? 17.914 -8.546 5.977 1.00 16.20 184 LEU D CA 1
ATOM 6969 C C . LEU D 1 205 ? 17.024 -9.698 5.518 1.00 16.58 184 LEU D C 1
ATOM 6970 O O . LEU D 1 205 ? 17.491 -10.590 4.816 1.00 16.39 184 LEU D O 1
ATOM 6975 N N . CYS D 1 206 ? 15.760 -9.706 5.934 1.00 14.90 185 CYS D N 1
ATOM 6976 C CA . CYS D 1 206 ? 14.829 -10.753 5.511 1.00 16.47 185 CYS D CA 1
ATOM 6977 C C . CYS D 1 206 ? 13.676 -10.152 4.718 1.00 13.75 185 CYS D C 1
ATOM 6978 O O . CYS D 1 206 ? 12.627 -9.828 5.278 1.00 15.50 185 CYS D O 1
ATOM 6981 N N . PRO D 1 207 ? 13.877 -9.974 3.408 1.00 16.75 186 PRO D N 1
ATOM 6982 C CA . PRO D 1 207 ? 12.833 -9.381 2.572 1.00 17.59 186 PRO D CA 1
ATOM 6983 C C . PRO D 1 207 ? 11.656 -10.322 2.372 1.00 17.75 186 PRO D C 1
ATOM 6984 O O . PRO D 1 207 ? 11.844 -11.543 2.308 1.00 19.98 186 PRO D O 1
ATOM 6988 N N . GLY D 1 208 ? 10.459 -9.755 2.257 1.00 17.89 187 GLY D N 1
ATOM 6989 C CA . GLY D 1 208 ? 9.334 -10.481 1.697 1.00 16.26 187 GLY D CA 1
ATOM 6990 C C . GLY D 1 208 ? 9.579 -10.624 0.200 1.00 20.36 187 GLY D C 1
ATOM 6991 O O . GLY D 1 208 ? 10.657 -10.264 -0.302 1.00 18.60 187 GLY D O 1
ATOM 6992 N N . PRO D 1 209 ? 8.587 -11.134 -0.539 1.00 21.53 188 PRO D N 1
ATOM 6993 C CA . PRO D 1 209 ? 8.738 -11.237 -1.998 1.00 19.46 188 PRO D CA 1
ATOM 6994 C C . PRO D 1 209 ? 8.887 -9.851 -2.629 1.00 20.67 188 PRO D C 1
ATOM 6995 O O . PRO D 1 209 ? 8.243 -8.899 -2.185 1.00 22.17 188 PRO D O 1
ATOM 6999 N N . VAL D 1 210 ? 9.738 -9.745 -3.645 1.00 20.86 189 VAL D N 1
ATOM 7000 C CA . VAL D 1 210 ? 10.061 -8.458 -4.253 1.00 24.36 189 VAL D CA 1
ATOM 7001 C C . VAL D 1 210 ? 9.520 -8.370 -5.676 1.00 28.95 189 VAL D C 1
ATOM 7002 O O . VAL D 1 210 ? 9.673 -9.296 -6.473 1.00 28.14 189 VAL D O 1
ATOM 7006 N N . ASN D 1 211 ? 8.883 -7.249 -5.984 1.00 24.66 190 ASN D N 1
ATOM 7007 C CA . ASN D 1 211 ? 8.237 -7.061 -7.269 1.00 27.74 190 ASN D CA 1
ATOM 7008 C C . ASN D 1 211 ? 9.236 -6.866 -8.407 1.00 31.00 190 ASN D C 1
ATOM 7009 O O . ASN D 1 211 ? 10.307 -6.291 -8.210 1.00 27.63 190 ASN D O 1
ATOM 7014 N N . THR D 1 212 ? 8.879 -7.373 -9.587 1.00 29.54 191 THR D N 1
ATOM 7015 C CA . THR D 1 212 ? 9.632 -7.143 -10.821 1.00 35.38 191 THR D CA 1
ATOM 7016 C C . THR D 1 212 ? 8.646 -6.868 -11.952 1.00 37.85 191 THR D C 1
ATOM 7017 O O . THR D 1 212 ? 7.468 -7.209 -11.840 1.00 38.50 191 THR D O 1
ATOM 7021 N N . PRO D 1 213 ? 9.112 -6.239 -13.045 1.00 39.14 192 PRO D N 1
ATOM 7022 C CA . PRO D 1 213 ? 8.234 -6.089 -14.212 1.00 43.53 192 PRO D CA 1
ATOM 7023 C C . PRO D 1 213 ? 7.654 -7.423 -14.687 1.00 41.99 192 PRO D C 1
ATOM 7024 O O . PRO D 1 213 ? 6.489 -7.480 -15.081 1.00 43.88 192 PRO D O 1
ATOM 7028 N N . LEU D 1 214 ? 8.460 -8.480 -14.635 1.00 39.92 193 LEU D N 1
ATOM 7029 C CA . LEU D 1 214 ? 8.028 -9.807 -15.059 1.00 45.16 193 LEU D CA 1
ATOM 7030 C C . LEU D 1 214 ? 6.908 -10.348 -14.174 1.00 46.73 193 LEU D C 1
ATOM 7031 O O . LEU D 1 214 ? 5.940 -10.932 -14.665 1.00 47.03 193 LEU D O 1
ATOM 7033 N N . LEU D 1 215 ? 7.044 -10.153 -12.868 1.00 41.76 194 LEU D N 1
ATOM 7034 C CA . LEU D 1 215 ? 6.037 -10.624 -11.925 1.00 40.93 194 LEU D CA 1
ATOM 7035 C C . LEU D 1 215 ? 4.751 -9.817 -12.060 1.00 42.00 194 LEU D C 1
ATOM 7036 O O . LEU D 1 215 ? 3.653 -10.359 -11.935 1.00 41.14 194 LEU D O 1
ATOM 7041 N N . GLN D 1 216 ? 4.897 -8.523 -12.332 1.00 41.11 195 GLN D N 1
ATOM 7042 C CA . GLN D 1 216 ? 3.751 -7.638 -12.489 1.00 46.91 195 GLN D CA 1
ATOM 7043 C C . GLN D 1 216 ? 2.886 -8.080 -13.663 1.00 54.85 195 GLN D C 1
ATOM 7044 O O . GLN D 1 216 ? 1.657 -8.028 -13.598 1.00 59.79 195 GLN D O 1
ATOM 7046 N N . GLU D 1 217 ? 3.538 -8.525 -14.733 1.00 54.14 196 GLU D N 1
ATOM 7047 C CA . GLU D 1 217 ? 2.834 -9.012 -15.911 1.00 56.75 196 GLU D CA 1
ATOM 7048 C C . GLU D 1 217 ? 2.209 -10.376 -15.643 1.00 51.54 196 GLU D C 1
ATOM 7049 O O . GLU D 1 217 ? 1.050 -10.613 -15.982 1.00 51.00 196 GLU D O 1
ATOM 7051 N N . LEU D 1 218 ? 2.985 -11.267 -15.032 1.00 50.06 197 LEU D N 1
ATOM 7052 C CA . LEU D 1 218 ? 2.519 -12.616 -14.717 1.00 50.02 197 LEU D CA 1
ATOM 7053 C C . LEU D 1 218 ? 1.312 -12.592 -13.782 1.00 49.79 197 LEU D C 1
ATOM 7054 O O . LEU D 1 218 ? 0.363 -13.356 -13.963 1.00 50.49 197 LEU D O 1
ATOM 7059 N N . PHE D 1 219 ? 1.350 -11.710 -12.787 1.00 47.58 198 PHE D N 1
ATOM 7060 C CA . PHE D 1 219 ? 0.264 -11.607 -11.819 1.00 47.98 198 PHE D CA 1
ATOM 7061 C C . PHE D 1 219 ? -0.999 -11.040 -12.467 1.00 57.38 198 PHE D C 1
ATOM 7062 O O . PHE D 1 219 ? -2.118 -11.371 -12.067 1.00 60.22 198 PHE D O 1
ATOM 7064 N N . ALA D 1 220 ? -0.817 -10.192 -13.474 1.00 57.65 199 ALA D N 1
ATOM 7065 C CA . ALA D 1 220 ? -1.948 -9.614 -14.190 1.00 57.70 199 ALA D CA 1
ATOM 7066 C C . ALA D 1 220 ? -2.579 -10.644 -15.121 1.00 61.06 199 ALA D C 1
ATOM 7067 O O . ALA D 1 220 ? -3.773 -10.579 -15.414 1.00 65.12 199 ALA D O 1
ATOM 7069 N N . LYS D 1 221 ? -1.771 -11.596 -15.579 1.00 60.27 200 LYS D N 1
ATOM 7070 C CA . LYS D 1 221 ? -2.239 -12.630 -16.496 1.00 61.06 200 LYS D CA 1
ATOM 7071 C C . LYS D 1 221 ? -2.825 -13.826 -15.749 1.00 61.34 200 LYS D C 1
ATOM 7072 O O . LYS D 1 221 ? -3.631 -14.578 -16.299 1.00 64.09 200 LYS D O 1
ATOM 7074 N N . ASP D 1 222 ? -2.416 -13.999 -14.497 1.00 53.92 201 ASP D N 1
ATOM 7075 C CA . ASP D 1 222 ? -2.897 -15.112 -13.687 1.00 54.41 201 ASP D CA 1
ATOM 7076 C C . ASP D 1 222 ? -3.310 -14.620 -12.304 1.00 52.55 201 ASP D C 1
ATOM 7077 O O . ASP D 1 222 ? -2.532 -14.708 -11.354 1.00 49.46 201 ASP D O 1
ATOM 7082 N N . PRO D 1 223 ? -4.542 -14.098 -12.189 1.00 50.23 202 PRO D N 1
ATOM 7083 C CA . PRO D 1 223 ? -5.037 -13.542 -10.925 1.00 50.62 202 PRO D CA 1
ATOM 7084 C C . PRO D 1 223 ? -5.165 -14.605 -9.839 1.00 47.72 202 PRO D C 1
ATOM 7085 O O . PRO D 1 223 ? -4.952 -14.305 -8.666 1.00 44.07 202 PRO D O 1
ATOM 7089 N N . GLU D 1 224 ? -5.514 -15.828 -10.232 1.00 49.11 203 GLU D N 1
ATOM 7090 C CA . GLU D 1 224 ? -5.662 -16.931 -9.284 1.00 45.68 203 GLU D CA 1
ATOM 7091 C C . GLU D 1 224 ? -4.331 -17.257 -8.605 1.00 44.27 203 GLU D C 1
ATOM 7092 O O . GLU D 1 224 ? -4.271 -17.439 -7.387 1.00 42.16 203 GLU D O 1
ATOM 7094 N N . ARG D 1 225 ? -3.268 -17.324 -9.400 1.00 39.92 204 ARG D N 1
ATOM 7095 C CA . ARG D 1 225 ? -1.924 -17.574 -8.885 1.00 41.99 204 ARG D CA 1
ATOM 7096 C C . ARG D 1 225 ? -1.448 -16.437 -7.989 1.00 41.15 204 ARG D C 1
ATOM 7097 O O . ARG D 1 225 ? -0.845 -16.666 -6.941 1.00 40.74 204 ARG D O 1
ATOM 7105 N N . ALA D 1 226 ? -1.714 -15.209 -8.419 1.00 32.24 205 ALA D N 1
ATOM 7106 C CA . ALA D 1 226 ? -1.352 -14.031 -7.642 1.00 30.60 205 ALA D CA 1
ATOM 7107 C C . ALA D 1 226 ? -2.073 -14.035 -6.301 1.00 31.44 205 ALA D C 1
ATOM 7108 O O . ALA D 1 226 ? -1.454 -13.832 -5.261 1.00 27.61 205 ALA D O 1
ATOM 7110 N N . ALA D 1 227 ? -3.380 -14.288 -6.332 1.00 33.27 206 ALA D N 1
ATOM 7111 C CA . ALA D 1 227 ? -4.194 -14.248 -5.120 1.00 29.94 206 ALA D CA 1
ATOM 7112 C C . ALA D 1 227 ? -3.778 -15.326 -4.128 1.00 28.19 206 ALA D C 1
ATOM 7113 O O . ALA D 1 227 ? -3.899 -15.138 -2.917 1.00 28.28 206 ALA D O 1
ATOM 7115 N N . ARG D 1 228 ? -3.283 -16.450 -4.637 1.00 31.16 207 ARG D N 1
ATOM 7116 C CA . ARG D 1 228 ? -2.842 -17.536 -3.768 1.00 30.28 207 ARG D CA 1
ATOM 7117 C C . ARG D 1 228 ? -1.695 -17.082 -2.863 1.00 29.44 207 ARG D C 1
ATOM 7118 O O . ARG D 1 228 ? -1.537 -17.578 -1.742 1.00 27.20 207 ARG D O 1
ATOM 7126 N N . ARG D 1 229 ? -0.911 -16.120 -3.342 1.00 25.96 208 ARG D N 1
ATOM 7127 C CA . ARG D 1 229 ? 0.181 -15.558 -2.556 1.00 24.44 208 ARG D CA 1
ATOM 7128 C C . ARG D 1 229 ? -0.244 -14.291 -1.795 1.00 23.38 208 ARG D C 1
ATOM 7129 O O . ARG D 1 229 ? 0.010 -14.158 -0.589 1.00 22.03 208 ARG D O 1
ATOM 7137 N N . LEU D 1 230 ? -0.899 -13.371 -2.501 1.00 24.11 209 LEU D N 1
ATOM 7138 C CA . LEU D 1 230 ? -1.247 -12.077 -1.923 1.00 23.73 209 LEU D CA 1
ATOM 7139 C C . LEU D 1 230 ? -2.159 -12.192 -0.705 1.00 22.50 209 LEU D C 1
ATOM 7140 O O . LEU D 1 230 ? -2.124 -11.334 0.181 1.00 21.44 209 LEU D O 1
ATOM 7145 N N . VAL D 1 231 ? -2.953 -13.256 -0.634 1.00 23.09 210 VAL D N 1
ATOM 7146 C CA . VAL D 1 231 ? -3.827 -13.449 0.523 1.00 22.58 210 VAL D CA 1
ATOM 7147 C C . VAL D 1 231 ? -3.031 -13.649 1.824 1.00 26.63 210 VAL D C 1
ATOM 7148 O O . VAL D 1 231 ? -3.598 -13.572 2.921 1.00 20.26 210 VAL D O 1
ATOM 7152 N N . HIS D 1 232 ? -1.721 -13.881 1.715 1.00 20.52 211 HIS D N 1
ATOM 7153 C CA . HIS D 1 232 ? -0.871 -14.018 2.905 1.00 21.01 211 HIS D CA 1
ATOM 7154 C C . HIS D 1 232 ? 0.007 -12.792 3.167 1.00 22.84 211 HIS D C 1
ATOM 7155 O O . HIS D 1 232 ? 0.862 -12.811 4.054 1.00 20.72 211 HIS D O 1
ATOM 7162 N N . ILE D 1 233 ? -0.211 -11.728 2.405 1.00 20.56 212 ILE D N 1
ATOM 7163 C CA . ILE D 1 233 ? 0.558 -10.508 2.581 1.00 18.15 212 ILE D CA 1
ATOM 7164 C C . ILE D 1 233 ? -0.374 -9.379 3.008 1.00 18.61 212 ILE D C 1
ATOM 7165 O O . ILE D 1 233 ? -1.181 -8.914 2.206 1.00 20.02 212 ILE D O 1
ATOM 7170 N N . PRO D 1 234 ? -0.300 -8.967 4.284 1.00 19.30 213 PRO D N 1
ATOM 7171 C CA . PRO D 1 234 ? -1.219 -7.926 4.744 1.00 17.05 213 PRO D CA 1
ATOM 7172 C C . PRO D 1 234 ? -1.230 -6.696 3.846 1.00 19.56 213 PRO D C 1
ATOM 7173 O O . PRO D 1 234 ? -2.314 -6.244 3.484 1.00 20.43 213 PRO D O 1
ATOM 7177 N N . LEU D 1 235 ? -0.062 -6.197 3.447 1.00 17.24 214 LEU D N 1
ATOM 7178 C CA . LEU D 1 235 ? -0.003 -5.021 2.583 1.00 18.92 214 LEU D CA 1
ATOM 7179 C C . LEU D 1 235 ? -0.579 -5.240 1.175 1.00 22.16 214 LEU D C 1
ATOM 7180 O O . LEU D 1 235 ? -0.836 -4.273 0.453 1.00 23.62 214 LEU D O 1
ATOM 7185 N N . GLY D 1 236 ? -0.760 -6.494 0.770 1.00 23.66 215 GLY D N 1
ATOM 7186 C CA . GLY D 1 236 ? -1.459 -6.795 -0.472 1.00 24.12 215 GLY D CA 1
ATOM 7187 C C . GLY D 1 236 ? -0.662 -6.622 -1.752 1.00 25.22 215 GLY D C 1
ATOM 7188 O O . GLY D 1 236 ? -1.230 -6.477 -2.840 1.00 27.55 215 GLY D O 1
ATOM 7189 N N . ARG D 1 237 ? 0.659 -6.647 -1.620 1.00 21.36 216 ARG D N 1
ATOM 7190 C CA . ARG D 1 237 ? 1.563 -6.449 -2.741 1.00 22.16 216 ARG D CA 1
ATOM 7191 C C . ARG D 1 237 ? 2.959 -6.946 -2.389 1.00 21.44 216 ARG D C 1
ATOM 7192 O O . ARG D 1 237 ? 3.275 -7.143 -1.216 1.00 20.24 216 ARG D O 1
ATOM 7200 N N . PHE D 1 238 ? 3.792 -7.138 -3.410 1.00 22.30 217 PHE D N 1
ATOM 7201 C CA . PHE D 1 238 ? 5.194 -7.460 -3.178 1.00 22.29 217 PHE D CA 1
ATOM 7202 C C . PHE D 1 238 ? 5.940 -6.170 -2.861 1.00 23.20 217 PHE D C 1
ATOM 7203 O O . PHE D 1 238 ? 5.427 -5.078 -3.110 1.00 23.68 217 PHE D O 1
ATOM 7211 N N . ALA D 1 239 ? 7.140 -6.293 -2.308 1.00 21.08 218 ALA D N 1
ATOM 7212 C CA . ALA D 1 239 ? 7.970 -5.129 -2.034 1.00 20.38 218 ALA D CA 1
ATOM 7213 C C . ALA D 1 239 ? 8.553 -4.543 -3.308 1.00 24.07 218 ALA D C 1
ATOM 7214 O O . ALA D 1 239 ? 8.773 -5.253 -4.293 1.00 24.30 218 ALA D O 1
ATOM 7216 N N . GLU D 1 240 ? 8.818 -3.242 -3.280 1.00 21.30 219 GLU D N 1
ATOM 7217 C CA . GLU D 1 240 ? 9.635 -2.625 -4.319 1.00 29.87 219 GLU D CA 1
ATOM 7218 C C . GLU D 1 240 ? 11.082 -2.653 -3.838 1.00 21.84 219 GLU D C 1
ATOM 7219 O O . GLU D 1 240 ? 11.335 -2.536 -2.646 1.00 20.72 219 GLU D O 1
ATOM 7225 N N . PRO D 1 241 ? 12.042 -2.834 -4.758 1.00 22.79 220 PRO D N 1
ATOM 7226 C CA . PRO D 1 241 ? 13.424 -2.967 -4.275 1.00 22.55 220 PRO D CA 1
ATOM 7227 C C . PRO D 1 241 ? 13.909 -1.743 -3.485 1.00 23.04 220 PRO D C 1
ATOM 7228 O O . PRO D 1 241 ? 14.738 -1.900 -2.585 1.00 22.91 220 PRO D O 1
ATOM 7232 N N . GLU D 1 242 ? 13.373 -0.562 -3.788 1.00 22.15 221 GLU D N 1
ATOM 7233 C CA . GLU D 1 242 ? 13.717 0.659 -3.053 1.00 21.70 221 GLU D CA 1
ATOM 7234 C C . GLU D 1 242 ? 13.377 0.554 -1.569 1.00 21.37 221 GLU D C 1
ATOM 7235 O O . GLU D 1 242 ? 14.015 1.187 -0.725 1.00 21.37 221 GLU D O 1
ATOM 7241 N N . GLU D 1 243 ? 12.354 -0.231 -1.253 1.00 19.81 222 GLU D N 1
ATOM 7242 C CA . GLU D 1 243 ? 11.924 -0.382 0.134 1.00 21.05 222 GLU D CA 1
ATOM 7243 C C . GLU D 1 243 ? 12.941 -1.217 0.914 1.00 20.64 222 GLU D C 1
ATOM 7244 O O . GLU D 1 243 ? 13.216 -0.948 2.075 1.00 21.69 222 GLU D O 1
ATOM 7250 N N . LEU D 1 244 ? 13.523 -2.219 0.261 1.00 18.45 223 LEU D N 1
ATOM 7251 C CA . LEU D 1 244 ? 14.602 -2.976 0.884 1.00 18.10 223 LEU D CA 1
ATOM 7252 C C . LEU D 1 244 ? 15.858 -2.115 1.011 1.00 18.30 223 LEU D C 1
ATOM 7253 O O . LEU D 1 244 ? 16.535 -2.154 2.041 1.00 17.73 223 LEU D O 1
ATOM 7258 N N . ALA D 1 245 ? 16.142 -1.322 -0.027 1.00 19.40 224 ALA D N 1
ATOM 7259 C CA . ALA D 1 245 ? 17.253 -0.370 -0.031 1.00 20.21 224 ALA D CA 1
ATOM 7260 C C . ALA D 1 245 ? 17.211 0.555 1.191 1.00 19.87 224 ALA D C 1
ATOM 7261 O O . ALA D 1 245 ? 18.235 0.808 1.830 1.00 18.89 224 ALA D O 1
ATOM 7263 N N . ALA D 1 246 ? 16.021 1.056 1.509 1.00 19.36 225 ALA D N 1
ATOM 7264 C CA . ALA D 1 246 ? 15.850 1.940 2.660 1.00 20.09 225 ALA D CA 1
ATOM 7265 C C . ALA D 1 246 ? 16.226 1.237 3.965 1.00 19.41 225 ALA D C 1
ATOM 7266 O O . ALA D 1 246 ? 16.822 1.836 4.860 1.00 17.84 225 ALA D O 1
ATOM 7268 N N . ALA D 1 247 ? 15.891 -0.044 4.060 1.00 16.69 226 ALA D N 1
ATOM 7269 C CA . ALA D 1 247 ? 16.221 -0.804 5.252 1.00 17.78 226 ALA D CA 1
ATOM 7270 C C . ALA D 1 247 ? 17.717 -1.043 5.368 1.00 16.25 226 ALA D C 1
ATOM 7271 O O . ALA D 1 247 ? 18.271 -0.969 6.458 1.00 16.10 226 ALA D O 1
ATOM 7273 N N . VAL D 1 248 ? 18.374 -1.349 4.250 1.00 18.50 227 VAL D N 1
ATOM 7274 C CA . VAL D 1 248 ? 19.812 -1.587 4.295 1.00 19.14 227 VAL D CA 1
ATOM 7275 C C . VAL D 1 248 ? 20.552 -0.302 4.683 1.00 17.78 227 VAL D C 1
ATOM 7276 O O . VAL D 1 248 ? 21.503 -0.351 5.462 1.00 20.28 227 VAL D O 1
ATOM 7280 N N . ALA D 1 249 ? 20.111 0.845 4.161 1.00 18.15 228 ALA D N 1
ATOM 7281 C CA . ALA D 1 249 ? 20.740 2.115 4.506 1.00 19.36 228 ALA D CA 1
ATOM 7282 C C . ALA D 1 249 ? 20.624 2.371 6.010 1.00 18.57 228 ALA D C 1
ATOM 7283 O O . ALA D 1 249 ? 21.589 2.808 6.646 1.00 20.63 228 ALA D O 1
ATOM 7285 N N . PHE D 1 250 ? 19.450 2.079 6.570 1.00 17.50 229 PHE D N 1
ATOM 7286 C CA . PHE D 1 250 ? 19.232 2.176 8.015 1.00 16.92 229 PHE D CA 1
ATOM 7287 C C . PHE D 1 250 ? 20.228 1.285 8.755 1.00 17.12 229 PHE D C 1
ATOM 7288 O O . PHE D 1 250 ? 20.949 1.765 9.638 1.00 16.49 229 PHE D O 1
ATOM 7296 N N . LEU D 1 251 ? 20.294 0.004 8.379 1.00 16.11 230 LEU D N 1
ATOM 7297 C CA . LEU D 1 251 ? 21.177 -0.940 9.059 1.00 18.87 230 LEU D CA 1
ATOM 7298 C C . LEU D 1 251 ? 22.650 -0.603 8.878 1.00 20.66 230 LEU D C 1
ATOM 7299 O O . LEU D 1 251 ? 23.456 -0.826 9.777 1.00 20.51 230 LEU D O 1
ATOM 7304 N N . ALA D 1 252 ? 23.000 -0.077 7.709 1.00 17.61 231 ALA D N 1
ATOM 7305 C CA . ALA D 1 252 ? 24.378 0.278 7.416 1.00 18.55 231 ALA D CA 1
ATOM 7306 C C . ALA D 1 252 ? 24.829 1.482 8.242 1.00 18.86 231 ALA D C 1
ATOM 7307 O O . ALA D 1 252 ? 26.020 1.667 8.475 1.00 23.19 231 ALA D O 1
ATOM 7309 N N . SER D 1 253 ? 23.862 2.278 8.700 1.00 18.42 232 SER D N 1
ATOM 7310 C CA . SER D 1 253 ? 24.133 3.581 9.318 1.00 18.86 232 SER D CA 1
ATOM 7311 C C . SER D 1 253 ? 24.203 3.544 10.842 1.00 18.65 232 SER D C 1
ATOM 7312 O O . SER D 1 253 ? 23.843 2.538 11.468 1.00 20.45 232 SER D O 1
ATOM 7315 N N . ASP D 1 254 ? 24.624 4.668 11.429 1.00 21.08 233 ASP D N 1
ATOM 7316 C CA . ASP D 1 254 ? 24.685 4.789 12.880 1.00 19.78 233 ASP D CA 1
ATOM 7317 C C . ASP D 1 254 ? 23.282 4.868 13.497 1.00 22.93 233 ASP D C 1
ATOM 7318 O O . ASP D 1 254 ? 23.136 4.775 14.713 1.00 23.36 233 ASP D O 1
ATOM 7323 N N . ASP D 1 255 ? 22.247 5.006 12.669 1.00 18.98 234 ASP D N 1
ATOM 7324 C CA . ASP D 1 255 ? 20.873 4.957 13.191 1.00 17.76 234 ASP D CA 1
ATOM 7325 C C . ASP D 1 255 ? 20.511 3.570 13.735 1.00 16.50 234 ASP D C 1
ATOM 7326 O O . ASP D 1 255 ? 19.547 3.425 14.489 1.00 18.52 234 ASP D O 1
ATOM 7331 N N . ALA D 1 256 ? 21.294 2.563 13.365 1.00 16.74 235 ALA D N 1
ATOM 7332 C CA . ALA D 1 256 ? 21.071 1.196 13.826 1.00 16.14 235 ALA D CA 1
ATOM 7333 C C . ALA D 1 256 ? 22.202 0.741 14.739 1.00 15.92 235 ALA D C 1
ATOM 7334 O O . ALA D 1 256 ? 22.501 -0.453 14.805 1.00 15.71 235 ALA D O 1
ATOM 7336 N N . SER D 1 257 ? 22.817 1.687 15.449 1.00 20.96 236 SER D N 1
ATOM 7337 C CA . SER D 1 257 ? 23.974 1.389 16.286 1.00 17.93 236 SER D CA 1
ATOM 7338 C C . SER D 1 257 ? 23.655 0.413 17.432 1.00 18.35 236 SER D C 1
ATOM 7339 O O . SER D 1 257 ? 24.564 -0.231 17.937 1.00 19.58 236 SER D O 1
ATOM 7342 N N . PHE D 1 258 ? 22.393 0.323 17.862 1.00 17.23 237 PHE D N 1
ATOM 7343 C CA . PHE D 1 258 ? 22.035 -0.651 18.897 1.00 18.23 237 PHE D CA 1
ATOM 7344 C C . PHE D 1 258 ? 21.373 -1.896 18.315 1.00 17.99 237 PHE D C 1
ATOM 7345 O O . PHE D 1 258 ? 20.736 -2.661 19.041 1.00 18.93 237 PHE D O 1
ATOM 7353 N N . ILE D 1 259 ? 21.525 -2.105 17.012 1.00 15.33 238 ILE D N 1
ATOM 7354 C CA . ILE D 1 259 ? 20.911 -3.260 16.356 1.00 15.14 238 ILE D CA 1
ATOM 7355 C C . ILE D 1 259 ? 21.958 -4.179 15.745 1.00 17.02 238 ILE D C 1
ATOM 7356 O O . ILE D 1 259 ? 22.665 -3.821 14.793 1.00 15.34 238 ILE D O 1
ATOM 7361 N N . THR D 1 260 ? 22.055 -5.372 16.312 1.00 16.14 239 THR D N 1
ATOM 7362 C CA . THR D 1 260 ? 22.956 -6.387 15.790 1.00 14.73 239 THR D CA 1
ATOM 7363 C C . THR D 1 260 ? 22.354 -7.771 16.024 1.00 16.64 239 THR D C 1
ATOM 7364 O O . THR D 1 260 ? 21.574 -7.978 16.959 1.00 15.82 239 THR D O 1
ATOM 7368 N N . GLY D 1 261 ? 22.696 -8.710 15.150 1.00 15.06 240 GLY D N 1
ATOM 7369 C CA . GLY D 1 261 ? 22.158 -10.062 15.240 1.00 16.57 240 GLY D CA 1
ATOM 7370 C C . GLY D 1 261 ? 20.677 -10.133 14.928 1.00 18.10 240 GLY D C 1
ATOM 7371 O O . GLY D 1 261 ? 19.993 -11.088 15.315 1.00 17.05 240 GLY D O 1
ATOM 7372 N N . SER D 1 262 ? 20.180 -9.139 14.200 1.00 16.30 241 SER D N 1
ATOM 7373 C CA . SER D 1 262 ? 18.754 -8.999 13.955 1.00 13.91 241 SER D CA 1
ATOM 7374 C C . SER D 1 262 ? 18.210 -9.879 12.842 1.00 16.63 241 SER D C 1
ATOM 7375 O O . SER D 1 262 ? 18.834 -10.058 11.800 1.00 14.86 241 SER D O 1
ATOM 7378 N N . THR D 1 263 ? 17.017 -10.413 13.093 1.00 18.59 242 THR D N 1
ATOM 7379 C CA . THR D 1 263 ? 16.177 -10.991 12.055 1.00 13.62 242 THR D CA 1
ATOM 7380 C C . THR D 1 263 ? 15.351 -9.844 11.495 1.00 15.18 242 THR D C 1
ATOM 7381 O O . THR D 1 263 ? 14.253 -9.551 11.986 1.00 16.81 242 THR D O 1
ATOM 7385 N N . PHE D 1 264 ? 15.908 -9.135 10.515 1.00 14.95 243 PHE D N 1
ATOM 7386 C CA . PHE D 1 264 ? 15.348 -7.828 10.166 1.00 16.31 243 PHE D CA 1
ATOM 7387 C C . PHE D 1 264 ? 14.327 -7.965 9.049 1.00 17.63 243 PHE D C 1
ATOM 7388 O O . PHE D 1 264 ? 14.649 -7.856 7.860 1.00 15.50 243 PHE D O 1
ATOM 7396 N N . LEU D 1 265 ? 13.086 -8.199 9.449 1.00 17.24 244 LEU D N 1
ATOM 7397 C CA . LEU D 1 265 ? 12.024 -8.545 8.521 1.00 15.93 244 LEU D CA 1
ATOM 7398 C C . LEU D 1 265 ? 11.414 -7.316 7.869 1.00 18.32 244 LEU D C 1
ATOM 7399 O O . LEU D 1 265 ? 10.909 -6.420 8.547 1.00 20.78 244 LEU D O 1
ATOM 7404 N N . VAL D 1 266 ? 11.478 -7.283 6.545 1.00 16.99 245 VAL D N 1
ATOM 7405 C CA . VAL D 1 266 ? 10.852 -6.235 5.754 1.00 18.20 245 VAL D CA 1
ATOM 7406 C C . VAL D 1 266 ? 9.910 -6.970 4.808 1.00 19.39 245 VAL D C 1
ATOM 7407 O O . VAL D 1 266 ? 10.242 -7.207 3.641 1.00 19.16 245 VAL D O 1
ATOM 7411 N N . ASP D 1 267 ? 8.752 -7.373 5.333 1.00 18.99 246 ASP D N 1
ATOM 7412 C CA . ASP D 1 267 ? 7.945 -8.384 4.657 1.00 20.18 246 ASP D CA 1
ATOM 7413 C C . ASP D 1 267 ? 6.459 -8.057 4.553 1.00 20.41 246 ASP D C 1
ATOM 7414 O O . ASP D 1 267 ? 5.637 -8.951 4.309 1.00 18.92 246 ASP D O 1
ATOM 7419 N N . GLY D 1 268 ? 6.119 -6.786 4.741 1.00 16.13 247 GLY D N 1
ATOM 7420 C CA . GLY D 1 268 ? 4.761 -6.324 4.528 1.00 18.09 247 GLY D CA 1
ATOM 7421 C C . GLY D 1 268 ? 3.780 -7.004 5.464 1.00 20.80 247 GLY D C 1
ATOM 7422 O O . GLY D 1 268 ? 2.590 -7.070 5.179 1.00 19.25 247 GLY D O 1
ATOM 7423 N N . GLY D 1 269 ? 4.296 -7.533 6.567 1.00 16.21 248 GLY D N 1
ATOM 7424 C CA . GLY D 1 269 ? 3.472 -8.203 7.565 1.00 16.68 248 GLY D CA 1
ATOM 7425 C C . GLY D 1 269 ? 3.303 -9.713 7.443 1.00 18.72 248 GLY D C 1
ATOM 7426 O O . GLY D 1 269 ? 2.549 -10.314 8.215 1.00 16.90 248 GLY D O 1
ATOM 7427 N N . ILE D 1 270 ? 3.998 -10.338 6.497 1.00 18.03 249 ILE D N 1
ATOM 7428 C CA . ILE D 1 270 ? 3.794 -11.760 6.238 1.00 17.80 249 ILE D CA 1
ATOM 7429 C C . ILE D 1 270 ? 4.009 -12.633 7.472 1.00 18.24 249 ILE D C 1
ATOM 7430 O O . ILE D 1 270 ? 3.161 -13.467 7.799 1.00 16.81 249 ILE D O 1
ATOM 7435 N N . SER D 1 271 ? 5.127 -12.428 8.162 1.00 17.56 250 SER D N 1
ATOM 7436 C CA . SER D 1 271 ? 5.486 -13.270 9.303 1.00 14.71 250 SER D CA 1
ATOM 7437 C C . SER D 1 271 ? 4.588 -13.025 10.511 1.00 15.09 250 SER D C 1
ATOM 7438 O O . SER D 1 271 ? 4.631 -13.779 11.482 1.00 20.85 250 SER D O 1
ATOM 7441 N N . SER D 1 272 ? 3.759 -11.990 10.440 1.00 15.83 251 SER D N 1
ATOM 7442 C CA . SER D 1 272 ? 2.942 -11.595 11.587 1.00 16.99 251 SER D CA 1
ATOM 7443 C C . SER D 1 272 ? 1.467 -11.936 11.462 1.00 18.95 251 SER D C 1
ATOM 7444 O O . SER D 1 272 ? 0.702 -11.691 12.390 1.00 21.82 251 SER D O 1
ATOM 7447 N N . ALA D 1 273 ? 1.067 -12.515 10.336 1.00 16.05 252 ALA D N 1
ATOM 7448 C CA . ALA D 1 273 ? -0.346 -12.522 9.963 1.00 17.70 252 ALA D CA 1
ATOM 7449 C C . ALA D 1 273 ? -1.000 -13.883 9.821 1.00 16.47 252 ALA D C 1
ATOM 7450 O O . ALA D 1 273 ? -0.485 -14.779 9.139 1.00 18.25 252 ALA D O 1
ATOM 7452 N N . TYR D 1 274 ? -2.172 -13.996 10.436 1.00 15.84 253 TYR D N 1
ATOM 7453 C CA . TYR D 1 274 ? -3.126 -15.068 10.191 1.00 15.72 253 TYR D CA 1
ATOM 7454 C C . TYR D 1 274 ? -4.089 -14.544 9.114 1.00 16.79 253 TYR D C 1
ATOM 7455 O O . TYR D 1 274 ? -3.663 -14.342 7.973 1.00 17.22 253 TYR D O 1
ATOM 7464 N N . VAL D 1 275 ? -5.352 -14.290 9.458 1.00 17.44 254 VAL D N 1
ATOM 7465 C CA . VAL D 1 275 ? -6.325 -13.776 8.490 1.00 18.86 254 VAL D CA 1
ATOM 7466 C C . VAL D 1 275 ? -5.959 -12.359 8.046 1.00 20.88 254 VAL D C 1
ATOM 7467 O O . VAL D 1 275 ? -5.695 -11.488 8.872 1.00 19.71 254 VAL D O 1
ATOM 7471 N N . THR D 1 276 ? -5.933 -12.145 6.735 1.00 18.53 255 THR D N 1
ATOM 7472 C CA . THR D 1 276 ? -5.526 -10.862 6.160 1.00 18.17 255 THR D CA 1
ATOM 7473 C C . THR D 1 276 ? -6.728 -9.975 5.861 1.00 18.88 255 THR D C 1
ATOM 7474 O O . THR D 1 276 ? -7.844 -10.473 5.692 1.00 20.79 255 THR D O 1
ATOM 7478 N N . PRO D 1 277 ? -6.509 -8.652 5.805 1.00 18.61 256 PRO D N 1
ATOM 7479 C CA . PRO D 1 277 ? -7.605 -7.734 5.476 1.00 20.79 256 PRO D CA 1
ATOM 7480 C C . PRO D 1 277 ? -8.046 -7.862 4.018 1.00 22.00 256 PRO D C 1
ATOM 7481 O O . PRO D 1 277 ? -7.249 -8.277 3.173 1.00 22.91 256 PRO D O 1
ATOM 7485 N N . LEU D 1 278 ? -9.295 -7.507 3.732 1.00 21.71 257 LEU D N 1
ATOM 7486 C CA . LEU D 1 278 ? -9.817 -7.600 2.376 1.00 25.27 257 LEU D CA 1
ATOM 7487 C C . LEU D 1 278 ? -9.185 -6.552 1.464 1.00 33.16 257 LEU D C 1
ATOM 7488 O O . LEU D 1 278 ? -8.964 -5.404 1.860 1.00 26.68 257 LEU D O 1
#

B-factor: mean 23.57, std 10.4, range [8.37, 91.84]

Sequence (1023 aa):
SMDLLTQRLAGKVAVITGGASSGIIGLATGRRLRAEGATVVVGDIDPTTGKAAADELEGLFVPVDVSEQEAVDNLFDTAASSTFGRVDIAFNNAGISPPEDDLIENTDLPAWQRRVQDINLKSVYLSCRAALRHMVPAGKGSIINTASFVAVMMGSSATSQISYTASKGGVLAMSRELGVQYARQGIRVNALCPGPVNTPLLQELFAKDPERAARRLVHIPLGRFAEPEELAAAVAFLASDDASFITGSTFLVDGGISSAYVTPLTQRLAGKVAVITGGASSGIIGLATGRRLRAEGATVVVGDIDPTTGKAAADELEGLFVPVDVSEQEAVDNLFDTAASTFGRVDIAFNNAGISPPEDDLIENNTDLPAWQRVQDINLKSVYLSCRAALRHMVPAGKGSIINTASFVAVMMGSSATSQISYTASKGGVLAMSRELGVQYARQGIRVNALCPGPVNTPLLQELFAKDPERAARRLVHIPLGRFAEPEELAAAVAFLASDDASFITGSTFLVDGGISSAYVTPLQRLAGKVAVITGGASSGIIGLATGRRLRAEGATVVVGDIDPTTGKAAADELEGLFVPVDVSEQEAVDNLFDTAASTFGRVDIAFNNAGISPPEDDLIENTDLPAWQRVQDINLKSVYLSCRAALRHMVPAGKGSIINTASFVAVMMGSSATSQISYTASKGGVLAMSRELGVQYARQGIRVNALCPGPVNTPLLQELFAKDPERAARRLVHIPLGRFAEPEELAAAVAFLASDDASFITGSTFLVDGGISSAYVTPLSMDLTQRLAGKVAVITGGASGIIGLATGRRLRAEGATVVVGDIDPTTGKAAADELEGLFVPVDVSEQEAVDNLFDTAASTFGRVDIAFNNAGISPPEDDLIENTDLPAWQRVQDINLKSVYLSCRAALRRHMVPAGKGSIINTASFVAVMGSSATSQISYTASKGGVLAMSRELGVQYARQGIRVNALCPGPVNTPLLQELFAKDPERAARRLVHIPLGRFAEPEELAAAVAFLASDDASFITGSTFLVDGGISSAYVTPL

CATH classification: 3.40.50.720

Foldseek 3Di:
DDDQQQQQALAEEEFEVCLDFLNLLLLQLNLSSHYAYEYEYQDPVSQVVSCVVSVHHYQYAQLLDLVRLLCSLVVSCVVSPAHAEYEQEWADQDPLQWPPVRRDDVNLVVRLSRQASSLVSNVVNNCVGAQVVLAHEYEYEAACLLQPPDPRDRDSSSVRSVNRLVVQLVVQVVCVPSHYAGEYEHAAAEDDPVVVVVCVVPVPVQCVPQQLAQQSDHHYSNQSSVVSSCRSGCVCVVDHSYPHYPHNCNSPDDGHDD/DQLPALAEEEFEVLLDFLNVLLLVLSLVNHYAYEYEYQDPVSQVVSCVVSVHHYAYAQLLDLVRLLCSLVVSCVVSVAHAEYELEWADQDPLQWPPVRRDDVNLVVRLSRQASSLVSNVVNNCVGALVVLAHEYEYEAACLLQPPDPRDRDSNSVRSVNRLVVQLVVQVVCVVSHYAGEYEHAAAEDDPVVVVVCVVPVPVLCVPLQLAQQSDHHYSNQSSVVSSCRSGCVCVVDHSYPHYPHNCNSPDDGHDD/DQQALAEEEFEVLLDFLNVLLLVLSLVVHYAYEYEYQDPVSQVVSCVVSVHHYQYAQLLDLVRLLCSLVVSCVPSPAHAEYELEWADQDPLQWPPVRHDDVNLVVRLSRQASSLVSNCVNNCVGVLVVLAHEYEYEAACLLQPPDPRDRDSNSVRSVNSLVVQLVVQVVCLRSHYAGEYEHAAAEDDPVVVVVCVVPVVVLCVPQQLAQQSDHHYSNQSSVVSSCRSGCVCSVDHSYPHYPHNCNSPDDGHDD/DDDQQQQQALAEEEFEVLLDFLNLLLLVLSLSSHYAYEYEYQDPVSQVVSQVVSVHHYQYAQLLDLVRLLCSLVVSCVVRVAHAEYEQEWADQDPLQWDPVRRDDVNLVVRLSGQAVSLVSNVVNNCVGAQVVLAHEYEYEAACLLQPPDPRDRDSNSVRSVNRLVVQLVVQVVCVRSHYAGEYEHAAAEDDPVVVVVCVVPVPVLCVPQQLAQQSDHHYSNQSSVVSSCRSGCVCVVDHSYPHYPHNCNSPDDGHDD

Organism: Mycolicibacterium smegmatis (strain ATCC 700084 / mc(2)155) (NCBI:txid246196)

InterPro domains:
  IPR002347 Short-chain dehydrogenase/reductase SDR [PF13561] (18-249)
  IPR002347 Short-chain dehydrogenase/reductase SDR [PR00080] (80-91)
  IPR002347 Short-chain dehydrogenase/reductase SDR [PR00080] (135-143)
  IPR002347 Short-chain dehydrogenase/reductase SDR [PR00080] (156-175)
  IPR002347 Short-chain dehydrogenase/reductase SDR [PR00081] (11-28)
  IPR002347 Short-chain dehydrogenase/reductase SDR [PR00081] (80-91)
  IPR002347 Short-chain dehydrogenase/reductase SDR [PR00081] (129-145)
  IPR002347 Short-chain dehydrogenase/reductase SDR [PR00081] (156-175)
  IPR002347 Short-chain dehydrogenase/reductase SDR [PR00081] (177-194)
  IPR002347 Short-chain dehydrogenase/reductase SDR [PR00081] (213-233)
  IPR036291 NAD(P)-binding domain superfamily [SSF51735] (9-250)

Radius of gyration: 27.37 Å; Cα contacts (8 Å, |Δi|>4): 2766; chains: 4; bounding box: 67×81×70 Å

Solvent-accessible surface area: 32351 Å² total; per-residue (Å²): 141,61,73,24,86,116,39,1,44,38,68,3,0,0,1,2,15,1,9,71,48,25,1,31,5,0,0,101,52,0,83,63,4,27,0,30,0,0,0,0,15,119,58,83,105,62,0,110,60,4,2,84,98,4,129,26,54,34,7,84,4,56,12,14,92,84,148,26,1,42,76,0,0,57,35,0,15,92,73,68,62,103,5,12,2,0,0,3,20,17,38,50,66,11,110,107,0,59,56,0,117,96,0,79,60,106,13,2,44,110,0,13,39,36,0,2,31,2,4,1,7,2,0,44,0,0,7,102,44,0,57,107,56,40,118,12,5,0,0,0,10,1,6,13,17,4,37,2,0,6,12,55,1,51,0,0,49,3,0,0,6,3,0,0,11,0,0,0,18,2,0,0,0,14,9,7,83,79,48,1,24,0,0,0,0,0,9,3,21,34,25,57,124,75,61,118,51,47,42,79,177,65,89,78,34,8,58,73,58,43,48,9,0,0,26,23,92,23,0,69,23,100,19,0,2,3,0,0,0,0,0,9,1,111,18,0,33,1,4,4,0,20,45,9,44,2,7,0,0,2,21,11,9,12,1,6,14,175,72,54,44,2,56,43,64,2,0,0,0,2,13,1,8,73,47,26,0,31,5,0,0,105,34,0,82,20,0,30,0,30,0,0,1,0,14,125,55,82,107,60,0,123,60,4,3,85,100,4,132,27,50,42,7,85,7,41,12,7,97,73,131,24,0,34,76,0,0,56,38,0,14,98,72,64,64,99,7,9,2,0,0,3,20,21,39,61,64,30,109,113,0,56,57,0,123,80,0,79,50,104,14,2,43,120,0,13,33,12,0,1,30,3,4,1,7,2,0,53,0,0,6,106,46,0,52,109,62,41,103,11,4,0,0,0,11,2,7,13,18,4,38,1,0,6,12,58,3,49,0,0,49,3,0,0,8,3,0,0,12,1,0,0,20,2,0,0,0,14,8,8,84,80,44,1,24,0,0,0,0,0,9,3,21,34,32,61,120,75,62,115,64,53,43,84,93,67,95,75,32,8,56,72,58,44,50,8,0,0,27,22,89,21,0,68,25,102,18,0,2,4,0,0,0,0,0,10,2,119,18,0,34,1,3,3,0,19,45,10,45,1,8,0,0,3,20,11,9,13,0,7,12,177,159,47,2,54,37,67,3,0,0,0,2,16,1,10,72,49,27,0,30,6,0,1,106,27,0,84,24,1,28,0,28,0,0,0,0,16,120,52,80,109,63,0,43,61,5,3,108,98,5,131,24,50,36,6,80,7,50,12,16,96,76,138,27,0,34,74,0,0,61,39,0,20,100,72,65,63,103,5,11,2,0,0,3,18,19,39,51,64,12,108,107,0,55,56,0,61,105,0,70,42,96,9,2,44,123,0,13,41,31,0,2,32,3,4,1,7,2,0,53,0,0,3,109,43,0,60,110,52,40,115,11,5,0,0,0,12,1,7,14,18,4,36,2,0,6,13,61,2,51,0,0,46,3,0,0,6,3,0,0,12,0,0,0,17,2,0,0,0,14,5,5,80,80,47,1,22,0,0,0,0,0,9,4,22,33,34,56,118,76,53,118,67,82,34,79,89,53,89,78,103,8,58,68,31,43,49,8,0,0,27,24,91,23,0,71,26,104,18,0,2,4,0,0,0,0,0,9,2,112,19,1,34,1,3,4,0,21,46,10,43,2,7,0,1,2,20,10,10,13,0,6,13,176,136,44,42,21,86,126,34,3,44,42,70,0,0,0,1,2,18,1,8,72,46,24,0,30,5,0,1,105,50,0,81,63,4,26,0,32,0,0,0,0,15,120,53,82,105,62,0,42,60,3,4,110,97,4,131,28,43,42,8,82,6,53,12,15,93,75,145,22,0,37,74,0,0,55,41,0,14,100,72,70,64,96,6,11,2,0,0,3,20,18,40,46,63,13,115,106,0,53,47,1,106,78,0,78,54,105,14,3,45,118,0,12,38,32,0,2,31,2,4,1,7,2,0,58,0,0,6,108,43,0,54,108,55,40,110,12,6,0,0,0,11,1,6,12,15,4,38,2,0,5,12,47,1,57,0,0,45,3,0,0,6,3,0,0,11,1,0,0,20,2,0,0,0,16,9,6,83,82,48,1,25,0,0,0,0,0,8,4,22,32,43,56,124,77,64,53,65,78,42,82,85,52,93,79,112,15,55,75,45,53,48,10,0,0,26,24,89,39,0,70,24,99,19,0,2,4,0,0,0,0,0,10,2,120,15,0,33,1,5,4,0,19,45,9,44,2,7,0,0,3,20,12,10,13,0,6,12,177

Nearest PDB structures (foldseek):
  4wec-assembly1_A  TM=1.003E+00  e=1.098E-49  Mycolicibacterium smegmatis MC2 155
  4npc-assembly1_A  TM=9.400E-01  e=7.940E-24  Brucella suis ATCC 23445
  3lqf-assembly1_B  TM=9.294E-01  e=3.388E-23  Cereibacter sphaeroides
  6ihi-assembly1_A  TM=9.081E-01  e=7.634E-23  Ralstonia sp.
  2bgl-assembly1_A  TM=9.089E-01  e=2.955E-21  Podophyllum peltatum